Protein 6IX2 (pdb70)

Secondary structure (DSSP, 8-state):
-----TT-PPPTT-SSPPEE------HHHHHHHHHHHHH---PPP-TGGG-TT-TTSS-HHHHHHHHHHHHT--HHHHHHHHTTS-EEEEEETTEEEEEEEE--SSTTPEEEEEE--TT--GGGGHHHHHHHHHH--TTT--EEEEEEPPTTSTTS----SSS---HHHHHHHHHHHHHHTTGGG-EEEEE-THHHHHHHHHHHH-TTEEEEEES-----S-TTS----SHHHHS-HHHHHHHH-HHHHHHHHTS-HHHHHHHHHHHHHHH-SSPPPHHHHHHHHHHHHHTT-HHHH-GGGGGGSSPPSS-GGGSGGG-EEEEEEEEE-TBSSS---HHHHHTTEEEEEEEE-SS-BS-HHHH-HHHHHHHHHHHHHHH---/-TT-PPPTT-SSPPEE------HHHHHHHHHHHHH--PPPP-TGGG-TT-TTSS-HHHHHHHHHHHHT--HHHHHHHHHTS-EEEEEETTEEEEEEEE--SSTTPEEEEEE--SS--GGGGHHHHHHHHHH--TTT--EEEEEEPPTTSTTS----SSS---HHHHHHHHHHHHHHTT-TT-EEEEE-THHHHHHHHHHHH-TTEEEEEES--------HHHHHHHHHHHHHHHHS-HHHHHHHH-HHHHHHHHHT-HHHHHHHHHHHHHHH-SSPPPHHHHHHHHHHHHHTTHHHHH-GGGGGGSSPPSS-GGG-GGG-EEEEEEEEE-TBSSS---HHHHGGGEEEEEEEE-SS-BS-HHHH-HHHHHHHHHHHHHHH---

Structure (mmCIF, N/CA/C/O backbone):
data_6IX2
#
_entry.id   6IX2
#
_cell.length_a   57.365
_cell.length_b   51.922
_cell.length_c   133.488
_cell.angle_alpha   90.000
_cell.angle_beta   90.970
_cell.angle_gamma   90.000
#
_symmetry.space_group_name_H-M   'P 1 21 1'
#
loop_
_entity.id
_entity.type
_entity.pdbx_description
1 polymer 'Microsomal epoxide hyddrolase'
2 non-polymer GLYCEROL
3 water water
#
loop_
_atom_site.group_PDB
_atom_site.id
_atom_site.type_symbol
_atom_site.label_atom_id
_atom_site.label_alt_id
_atom_site.label_comp_id
_atom_site.label_asym_id
_atom_site.label_entity_id
_atom_site.label_seq_id
_atom_site.pdbx_PDB_ins_code
_atom_site.Cartn_x
_atom_site.Cartn_y
_atom_site.Cartn_z
_atom_site.occupancy
_atom_site.B_iso_or_equiv
_atom_site.auth_seq_id
_atom_site.auth_comp_id
_atom_site.auth_asym_id
_atom_site.auth_atom_id
_atom_site.pdbx_PDB_model_num
ATOM 1 N N . GLU A 1 35 ? 30.400 4.297 -11.544 1.00 34.38 -1 GLU A N 1
ATOM 2 C CA . GLU A 1 35 ? 30.508 3.330 -12.632 1.00 30.99 -1 GLU A CA 1
ATOM 3 C C . GLU A 1 35 ? 29.257 2.462 -12.700 1.00 31.44 -1 GLU A C 1
ATOM 4 O O . GLU A 1 35 ? 28.645 2.168 -11.675 1.00 29.15 -1 GLU A O 1
ATOM 10 N N . PHE A 1 36 ? 28.889 2.052 -13.910 1.00 25.84 0 PHE A N 1
ATOM 11 C CA . PHE A 1 36 ? 27.735 1.182 -14.084 1.00 21.21 0 PHE A CA 1
ATOM 12 C C . PHE A 1 36 ? 28.003 -0.186 -13.466 1.00 20.42 0 PHE A C 1
ATOM 13 O O . PHE A 1 36 ? 29.057 -0.792 -13.698 1.00 20.33 0 PHE A O 1
ATOM 21 N N . MET A 1 37 ? 27.044 -0.675 -12.675 1.00 17.49 1 MET A N 1
ATOM 22 C CA . MET A 1 37 ? 27.170 -1.959 -11.992 1.00 19.14 1 MET A CA 1
ATOM 23 C C . MET A 1 37 ? 25.824 -2.663 -12.077 1.00 19.65 1 MET A C 1
ATOM 24 O O . MET A 1 37 ? 24.876 -2.272 -11.393 1.00 22.99 1 MET A O 1
ATOM 29 N N . ALA A 1 38 ? 25.729 -3.691 -12.913 1.00 17.63 2 ALA A N 1
ATOM 30 C CA . ALA A 1 38 ? 24.524 -4.510 -12.925 1.00 18.52 2 ALA A CA 1
ATOM 31 C C . ALA A 1 38 ? 24.417 -5.260 -11.605 1.00 17.79 2 ALA A C 1
ATOM 32 O O . ALA A 1 38 ? 25.392 -5.853 -11.135 1.00 20.49 2 ALA A O 1
ATOM 34 N N . LEU A 1 39 ? 23.235 -5.208 -10.992 1.00 15.98 3 LEU A N 1
ATOM 35 C CA . LEU A 1 39 ? 22.969 -5.898 -9.739 1.00 16.14 3 LEU A CA 1
ATOM 36 C C . LEU A 1 39 ? 21.602 -6.550 -9.848 1.00 14.28 3 LEU A C 1
ATOM 37 O O . LEU A 1 39 ? 20.647 -5.915 -10.302 1.00 15.57 3 LEU A O 1
ATOM 42 N N . ALA A 1 40 ? 21.502 -7.802 -9.429 1.00 12.94 4 ALA A N 1
ATOM 43 C CA . ALA A 1 40 ? 20.203 -8.458 -9.416 1.00 13.32 4 ALA A CA 1
ATOM 44 C C . ALA A 1 40 ? 19.273 -7.748 -8.435 1.00 11.08 4 ALA A C 1
ATOM 45 O O . ALA A 1 40 ? 19.712 -7.194 -7.424 1.00 12.77 4 ALA A O 1
ATOM 47 N N . TYR A 1 41 ? 17.970 -7.784 -8.731 1.00 10.98 5 TYR A N 1
ATOM 48 C CA . TYR A 1 41 ? 16.915 -7.172 -7.914 1.00 10.69 5 TYR A CA 1
ATOM 49 C C . TYR A 1 41 ? 16.954 -5.650 -7.913 1.00 9.55 5 TYR A C 1
ATOM 50 O O . TYR A 1 41 ? 16.313 -5.022 -7.058 1.00 10.09 5 TYR A O 1
ATOM 59 N N . SER A 1 42 ? 17.680 -5.025 -8.838 1.00 12.31 6 SER A N 1
ATOM 60 C CA . SER A 1 42 ? 17.880 -3.583 -8.800 1.00 11.65 6 SER A CA 1
ATOM 61 C C . SER A 1 42 ? 17.103 -2.833 -9.868 1.00 11.52 6 SER A C 1
ATOM 62 O O . SER A 1 42 ? 17.263 -1.613 -9.977 1.00 14.45 6 SER A O 1
ATOM 65 N N . ASN A 1 43 ? 16.270 -3.511 -10.654 1.00 11.11 7 ASN A N 1
ATOM 66 C CA . ASN A 1 43 ? 15.543 -2.818 -11.715 1.00 11.37 7 ASN A CA 1
ATOM 67 C C . ASN A 1 43 ? 14.456 -1.946 -11.098 1.00 11.96 7 ASN A C 1
ATOM 68 O O . ASN A 1 43 ? 13.621 -2.431 -10.325 1.00 12.73 7 ASN A O 1
ATOM 73 N N . ILE A 1 44 ? 14.489 -0.660 -11.411 1.00 14.13 8 ILE A N 1
ATOM 74 C CA . ILE A 1 44 ? 13.533 0.287 -10.832 1.00 13.12 8 ILE A CA 1
ATOM 75 C C . ILE A 1 44 ? 12.140 -0.026 -11.361 1.00 14.31 8 ILE A C 1
ATOM 76 O O . ILE A 1 44 ? 11.970 -0.198 -12.583 1.00 14.67 8 ILE A O 1
ATOM 81 N N . PRO A 1 45 ? 11.125 -0.086 -10.503 1.00 11.24 9 PRO A N 1
ATOM 82 C CA . PRO A 1 45 ? 9.787 -0.475 -10.962 1.00 14.78 9 PRO A CA 1
ATOM 83 C C . PRO A 1 45 ? 9.276 0.447 -12.055 1.00 15.46 9 PRO A C 1
ATOM 84 O O . PRO A 1 45 ? 9.529 1.656 -12.049 1.00 16.10 9 PRO A O 1
ATOM 88 N N . LEU A 1 46 ? 8.576 -0.150 -13.018 1.00 18.00 10 LEU A N 1
ATOM 89 C CA . LEU A 1 46 ? 7.843 0.649 -13.984 1.00 23.63 10 LEU A CA 1
ATOM 90 C C . LEU A 1 46 ? 6.879 1.553 -13.236 1.00 20.59 10 LEU A C 1
ATOM 91 O O . LEU A 1 46 ? 6.205 1.133 -12.288 1.00 23.96 10 LEU A O 1
ATOM 96 N N . GLY A 1 47 ? 6.822 2.802 -13.653 1.00 21.13 11 GLY A N 1
ATOM 97 C CA . GLY A 1 47 ? 5.969 3.763 -13.004 1.00 19.33 11 GLY A CA 1
ATOM 98 C C . GLY A 1 47 ? 6.675 4.676 -12.030 1.00 17.07 11 GLY A C 1
ATOM 99 O O . GLY A 1 47 ? 6.076 5.666 -11.607 1.00 15.64 11 GLY A O 1
ATOM 100 N N . ALA A 1 48 ? 7.923 4.379 -11.662 1.00 13.39 12 ALA A N 1
ATOM 101 C CA . ALA A 1 48 ? 8.684 5.307 -10.831 1.00 11.49 12 ALA A CA 1
ATOM 102 C C . ALA A 1 48 ? 8.760 6.670 -11.498 1.00 12.37 12 ALA A C 1
ATOM 103 O O . ALA A 1 48 ? 9.033 6.776 -12.700 1.00 17.72 12 ALA A O 1
ATOM 105 N N . THR A 1 49 ? 8.526 7.712 -10.709 1.00 13.35 13 THR A N 1
ATOM 106 C CA . THR A 1 49 ? 8.568 9.083 -11.195 1.00 17.37 13 THR A CA 1
ATOM 107 C C . THR A 1 49 ? 9.951 9.706 -11.068 1.00 17.03 13 THR A C 1
ATOM 108 O O . THR A 1 49 ? 10.280 10.632 -11.820 1.00 19.00 13 THR A O 1
ATOM 112 N N . VAL A 1 50 ? 10.765 9.224 -10.135 1.00 12.37 14 VAL A N 1
ATOM 113 C CA . VAL A 1 50 ? 12.134 9.691 -9.963 1.00 12.52 14 VAL A CA 1
ATOM 114 C C . VAL A 1 50 ? 13.022 8.460 -9.929 1.00 11.23 14 VAL A C 1
ATOM 115 O O . VAL A 1 50 ? 12.730 7.504 -9.203 1.00 11.54 14 VAL A O 1
ATOM 119 N N . ILE A 1 51 ? 14.097 8.477 -10.704 1.00 11.36 15 ILE A N 1
ATOM 120 C CA . ILE A 1 51 ? 15.048 7.371 -10.737 1.00 10.47 15 ILE A CA 1
ATOM 121 C C . ILE A 1 51 ? 16.048 7.592 -9.607 1.00 11.83 15 ILE A C 1
ATOM 122 O O . ILE A 1 51 ? 16.709 8.643 -9.579 1.00 12.46 15 ILE A O 1
ATOM 127 N N . PRO A 1 52 ? 16.169 6.664 -8.660 1.00 12.22 16 PRO A N 1
ATOM 128 C CA . PRO A 1 52 ? 17.131 6.839 -7.568 1.00 11.61 16 PRO A CA 1
ATOM 129 C C . PRO A 1 52 ? 18.551 6.625 -8.061 1.00 12.67 16 PRO A C 1
ATOM 130 O O . PRO A 1 52 ? 18.796 5.964 -9.075 1.00 15.19 16 PRO A O 1
ATOM 134 N N . SER A 1 53 ? 19.505 7.224 -7.334 1.00 11.71 17 SER A N 1
ATOM 135 C CA . SER A 1 53 ? 20.913 7.046 -7.690 1.00 11.43 17 SER A CA 1
ATOM 136 C C . SER A 1 53 ? 21.449 5.778 -7.049 1.00 11.26 17 SER A C 1
ATOM 137 O O . SER A 1 53 ? 21.294 5.597 -5.839 1.00 11.15 17 SER A O 1
ATOM 140 N N . PRO A 1 54 ? 22.057 4.872 -7.811 1.00 10.64 18 PRO A N 1
ATOM 141 C CA . PRO A 1 54 ? 22.710 3.721 -7.183 1.00 10.48 18 PRO A CA 1
ATOM 142 C C . PRO A 1 54 ? 23.736 4.165 -6.152 1.00 11.37 18 PRO A C 1
ATOM 143 O O . PRO A 1 54 ? 24.394 5.204 -6.279 1.00 12.52 18 PRO A O 1
ATOM 147 N N . PHE A 1 55 ? 23.845 3.367 -5.106 1.00 10.46 19 PHE A N 1
ATOM 148 C CA . PHE A 1 55 ? 24.708 3.670 -3.983 1.00 9.39 19 PHE A CA 1
ATOM 149 C C . PHE A 1 55 ? 25.416 2.396 -3.558 1.00 9.16 19 PHE A C 1
ATOM 150 O O . PHE A 1 55 ? 24.816 1.321 -3.539 1.00 9.62 19 PHE A O 1
ATOM 158 N N . GLN A 1 56 ? 26.687 2.528 -3.191 1.00 11.69 20 GLN A N 1
ATOM 159 C CA . GLN A 1 56 ? 27.397 1.463 -2.502 1.00 11.49 20 GLN A CA 1
ATOM 160 C C . GLN A 1 56 ? 28.187 2.060 -1.347 1.00 10.26 20 GLN A C 1
ATOM 161 O O . GLN A 1 56 ? 28.622 3.214 -1.402 1.00 12.40 20 GLN A O 1
ATOM 167 N N . VAL A 1 57 ? 28.346 1.262 -0.296 1.00 9.33 21 VAL A N 1
ATOM 168 C CA . VAL A 1 57 ? 29.132 1.665 0.868 1.00 11.12 21 VAL A CA 1
ATOM 169 C C . VAL A 1 57 ? 30.615 1.516 0.543 1.00 11.97 21 VAL A C 1
ATOM 170 O O . VAL A 1 57 ? 31.080 0.423 0.208 1.00 13.55 21 VAL A O 1
ATOM 174 N N . HIS A 1 58 ? 31.385 2.601 0.705 1.00 13.15 22 HIS A N 1
ATOM 175 C CA . HIS A 1 58 ? 32.847 2.490 0.607 1.00 14.70 22 HIS A CA 1
ATOM 176 C C . HIS A 1 58 ? 33.467 3.380 1.680 1.00 15.41 22 HIS A C 1
ATOM 177 O O . HIS A 1 58 ? 33.841 4.529 1.434 1.00 17.71 22 HIS A O 1
ATOM 184 N N . ILE A 1 59 ? 33.560 2.836 2.893 1.00 11.91 23 ILE A N 1
ATOM 185 C CA . ILE A 1 59 ? 34.241 3.540 3.970 1.00 11.00 23 ILE A CA 1
ATOM 186 C C . ILE A 1 59 ? 35.715 3.655 3.611 1.00 11.83 23 ILE A C 1
ATOM 187 O O . ILE A 1 59 ? 36.329 2.696 3.127 1.00 12.58 23 ILE A O 1
ATOM 192 N N . SER A 1 60 ? 36.288 4.840 3.811 1.00 11.01 24 SER A N 1
ATOM 193 C CA . SER A 1 60 ? 37.665 5.053 3.385 1.00 10.30 24 SER A CA 1
ATOM 194 C C . SER A 1 60 ? 38.653 4.273 4.252 1.00 10.45 24 SER A C 1
ATOM 195 O O . SER A 1 60 ? 38.413 4.016 5.441 1.00 9.83 24 SER A O 1
ATOM 198 N N . ASP A 1 61 ? 39.790 3.916 3.637 1.00 11.10 25 ASP A N 1
ATOM 199 C CA . ASP A 1 61 ? 40.878 3.286 4.381 1.00 9.46 25 ASP A CA 1
ATOM 200 C C . ASP A 1 61 ? 41.259 4.113 5.599 1.00 9.94 25 ASP A C 1
ATOM 201 O O . ASP A 1 61 ? 41.516 3.559 6.669 1.00 10.57 25 ASP A O 1
ATOM 206 N N . GLU A 1 62 ? 41.307 5.444 5.464 1.00 9.27 26 GLU A N 1
ATOM 207 C CA . GLU A 1 62 ? 41.745 6.250 6.601 1.00 10.28 26 GLU A CA 1
ATOM 208 C C . GLU A 1 62 ? 40.783 6.143 7.777 1.00 9.75 26 GLU A C 1
ATOM 209 O O . GLU A 1 62 ? 41.216 6.177 8.932 1.00 10.70 26 GLU A O 1
ATOM 215 N N . GLN A 1 63 ? 39.483 5.984 7.508 1.00 9.13 27 GLN A N 1
ATOM 216 C CA . GLN A 1 63 ? 38.529 5.846 8.603 1.00 9.30 27 GLN A CA 1
ATOM 217 C C . GLN A 1 63 ? 38.719 4.528 9.330 1.00 8.79 27 GLN A C 1
ATOM 218 O O . GLN A 1 63 ? 38.587 4.465 10.557 1.00 9.76 27 GLN A O 1
ATOM 224 N N . ILE A 1 64 ? 38.998 3.462 8.582 1.00 9.71 28 ILE A N 1
ATOM 225 C CA . ILE A 1 64 ? 39.204 2.151 9.189 1.00 10.30 28 ILE A CA 1
ATOM 226 C C . ILE A 1 64 ? 40.465 2.150 10.040 1.00 10.85 28 ILE A C 1
ATOM 227 O O . ILE A 1 64 ? 40.473 1.635 11.165 1.00 11.90 28 ILE A O 1
ATOM 232 N N . GLU A 1 65 ? 41.555 2.717 9.509 1.00 9.61 29 GLU A N 1
ATOM 233 C CA . GLU A 1 65 ? 42.789 2.840 10.283 1.00 11.50 29 GLU A CA 1
ATOM 234 C C . GLU A 1 65 ? 42.543 3.621 11.559 1.00 11.80 29 GLU A C 1
ATOM 235 O O . GLU A 1 65 ? 43.033 3.262 12.635 1.00 11.20 29 GLU A O 1
ATOM 241 N N . GLU A 1 66 ? 41.828 4.740 11.440 1.00 9.24 30 GLU A N 1
ATOM 242 C CA . GLU A 1 66 ? 41.579 5.591 12.590 1.00 10.03 30 GLU A CA 1
ATOM 243 C C . GLU A 1 66 ? 40.760 4.869 13.652 1.00 10.25 30 GLU A C 1
ATOM 244 O O . GLU A 1 66 ? 41.064 4.960 14.842 1.00 10.02 30 GLU A O 1
ATOM 250 N N . LEU A 1 67 ? 39.723 4.144 13.240 1.00 9.55 31 LEU A N 1
ATOM 251 C CA . LEU A 1 67 ? 38.908 3.434 14.220 1.00 9.92 31 LEU A CA 1
ATOM 252 C C . LEU A 1 67 ? 39.754 2.489 15.067 1.00 10.55 31 LEU A C 1
ATOM 253 O O . LEU A 1 67 ? 39.599 2.444 16.289 1.00 10.39 31 LEU A O 1
ATOM 258 N N . GLN A 1 68 ? 40.674 1.747 14.438 1.00 10.39 32 GLN A N 1
ATOM 259 C CA . GLN A 1 68 ? 41.519 0.830 15.192 1.00 10.71 32 GLN A CA 1
ATOM 260 C C . GLN A 1 68 ? 42.332 1.570 16.245 1.00 10.03 32 GLN A C 1
ATOM 261 O O . GLN A 1 68 ? 42.426 1.125 17.395 1.00 10.43 32 GLN A O 1
ATOM 267 N N . LEU A 1 69 ? 42.918 2.710 15.870 1.00 9.21 33 LEU A N 1
ATOM 268 C CA . LEU A 1 69 ? 43.705 3.510 16.798 1.00 9.58 33 LEU A CA 1
ATOM 269 C C . LEU A 1 69 ? 42.845 4.016 17.948 1.00 9.88 33 LEU A C 1
ATOM 270 O O . LEU A 1 69 ? 43.229 3.910 19.119 1.00 9.33 33 LEU A O 1
ATOM 275 N N . LEU A 1 70 ? 41.672 4.573 17.632 1.00 9.87 34 LEU A N 1
ATOM 276 C CA . LEU A 1 70 ? 40.843 5.181 18.666 1.00 8.65 34 LEU A CA 1
ATOM 277 C C . LEU A 1 70 ? 40.302 4.144 19.632 1.00 9.99 34 LEU A C 1
ATOM 278 O O . LEU A 1 70 ? 40.143 4.426 20.828 1.00 10.46 34 LEU A O 1
ATOM 283 N N . VAL A 1 71 ? 40.004 2.947 19.137 1.00 9.00 35 VAL A N 1
ATOM 284 C CA . VAL A 1 71 ? 39.595 1.871 20.036 1.00 10.90 35 VAL A CA 1
ATOM 285 C C . VAL A 1 71 ? 40.741 1.506 20.968 1.00 11.76 35 VAL A C 1
ATOM 286 O O . VAL A 1 71 ? 40.574 1.430 22.189 1.00 12.47 35 VAL A O 1
ATOM 290 N N . LYS A 1 72 ? 41.933 1.307 20.400 1.00 10.05 36 LYS A N 1
ATOM 291 C CA . LYS A 1 72 ? 43.083 0.905 21.200 1.00 10.87 36 LYS A CA 1
ATOM 292 C C . LYS A 1 72 ? 43.345 1.881 22.328 1.00 10.30 36 LYS A C 1
ATOM 293 O O . LYS A 1 72 ? 43.614 1.467 23.463 1.00 12.49 36 LYS A O 1
ATOM 299 N N . LEU A 1 73 ? 43.277 3.179 22.042 1.00 10.13 37 LEU A N 1
ATOM 300 C CA . LEU A 1 73 ? 43.735 4.154 23.017 1.00 12.98 37 LEU A CA 1
ATOM 301 C C . LEU A 1 73 ? 42.646 4.620 23.972 1.00 12.87 37 LEU A C 1
ATOM 302 O O . LEU A 1 73 ? 42.954 5.353 24.918 1.00 13.98 37 LEU A O 1
ATOM 307 N N A SER A 1 74 ? 41.399 4.217 23.746 0.43 11.33 38 SER A N 1
ATOM 308 N N B SER A 1 74 ? 41.395 4.199 23.760 0.57 11.30 38 SER A N 1
ATOM 309 C CA A SER A 1 74 ? 40.322 4.555 24.665 0.43 12.55 38 SER A CA 1
ATOM 310 C CA B SER A 1 74 ? 40.296 4.564 24.651 0.57 12.54 38 SER A CA 1
ATOM 311 C C A SER A 1 74 ? 40.692 4.124 26.076 0.43 12.59 38 SER A C 1
ATOM 312 C C B SER A 1 74 ? 40.575 4.070 26.066 0.57 12.56 38 SER A C 1
ATOM 313 O O A SER A 1 74 ? 41.378 3.119 26.281 0.43 13.59 38 SER A O 1
ATOM 314 O O B SER A 1 74 ? 41.066 2.955 26.267 0.57 14.20 38 SER A O 1
ATOM 319 N N . LYS A 1 75 ? 40.254 4.902 27.052 1.00 11.31 39 LYS A N 1
ATOM 320 C CA . LYS A 1 75 ? 40.461 4.541 28.445 1.00 11.18 39 LYS A CA 1
ATOM 321 C C . LYS A 1 75 ? 39.264 3.759 28.964 1.00 12.62 39 LYS A C 1
ATOM 322 O O . LYS A 1 75 ? 38.124 3.971 28.543 1.00 15.37 39 LYS A O 1
ATOM 328 N N . LEU A 1 76 ? 39.530 2.832 29.869 1.00 12.12 40 LEU A N 1
ATOM 329 C CA . LEU A 1 76 ? 38.467 2.061 30.489 1.00 11.89 40 LEU A CA 1
ATOM 330 C C . LEU A 1 76 ? 38.286 2.496 31.935 1.00 12.06 40 LEU A C 1
ATOM 331 O O . LEU A 1 76 ? 39.259 2.839 32.615 1.00 13.51 40 LEU A O 1
ATOM 336 N N . ALA A 1 77 ? 37.034 2.492 32.385 1.00 12.56 41 ALA A N 1
ATOM 337 C CA . ALA A 1 77 ? 36.724 2.798 33.768 1.00 13.61 41 ALA A CA 1
ATOM 338 C C . ALA A 1 77 ? 37.404 1.791 34.691 1.00 13.39 41 ALA A C 1
ATOM 339 O O . ALA A 1 77 ? 37.593 0.630 34.324 1.00 13.81 41 ALA A O 1
ATOM 341 N N . PRO A 1 78 ? 37.745 2.203 35.904 1.00 12.21 42 PRO A N 1
ATOM 342 C CA . PRO A 1 78 ? 38.328 1.281 36.868 1.00 14.47 42 PRO A CA 1
ATOM 343 C C . PRO A 1 78 ? 37.250 0.384 37.442 1.00 11.91 42 PRO A C 1
ATOM 344 O O . PRO A 1 78 ? 36.054 0.621 37.209 1.00 12.47 42 PRO A O 1
ATOM 348 N N . PRO A 1 79 ? 37.624 -0.656 38.186 1.00 12.42 43 PRO A N 1
ATOM 349 C CA . PRO A 1 79 ? 36.614 -1.476 38.870 1.00 13.23 43 PRO A CA 1
ATOM 350 C C . PRO A 1 79 ? 35.705 -0.620 39.742 1.00 11.80 43 PRO A C 1
ATOM 351 O O . PRO A 1 79 ? 36.166 0.273 40.458 1.00 12.84 43 PRO A O 1
ATOM 355 N N . THR A 1 80 ? 34.400 -0.886 39.649 1.00 12.81 44 THR A N 1
ATOM 356 C CA . THR A 1 80 ? 33.407 -0.358 40.575 1.00 12.09 44 THR A CA 1
ATOM 357 C C . THR A 1 80 ? 32.440 -1.473 40.928 1.00 12.39 44 THR A C 1
ATOM 358 O O . THR A 1 80 ? 32.298 -2.457 40.202 1.00 13.52 44 THR A O 1
ATOM 362 N N . TYR A 1 81 ? 31.769 -1.311 42.069 1.00 11.85 45 TYR A N 1
ATOM 363 C CA . TYR A 1 81 ? 30.711 -2.246 42.436 1.00 12.73 45 TYR A CA 1
ATOM 364 C C . TYR A 1 81 ? 29.714 -2.417 41.297 1.00 12.26 45 TYR A C 1
ATOM 365 O O . TYR A 1 81 ? 29.327 -3.541 40.954 1.00 12.83 45 TYR A O 1
ATOM 374 N N . GLU A 1 82 ? 29.312 -1.312 40.667 1.00 10.80 46 GLU A N 1
ATOM 375 C CA . GLU A 1 82 ? 28.313 -1.407 39.611 1.00 13.02 46 GLU A CA 1
ATOM 376 C C . GLU A 1 82 ? 28.861 -2.129 38.386 1.00 11.30 46 GLU A C 1
ATOM 377 O O . GLU A 1 82 ? 28.154 -2.937 37.774 1.00 13.85 46 GLU A O 1
ATOM 383 N N . GLY A 1 83 ? 30.120 -1.864 38.027 1.00 12.55 47 GLY A N 1
ATOM 384 C CA . GLY A 1 83 ? 30.736 -2.500 36.872 1.00 11.35 47 GLY A CA 1
ATOM 385 C C . GLY A 1 83 ? 31.030 -3.975 37.046 1.00 14.28 47 GLY A C 1
ATOM 386 O O . GLY A 1 83 ? 31.341 -4.643 36.054 1.00 13.74 47 GLY A O 1
ATOM 387 N N . LEU A 1 84 ? 30.917 -4.499 38.269 1.00 13.84 48 LEU A N 1
ATOM 388 C CA . LEU A 1 84 ? 31.191 -5.900 38.567 1.00 15.11 48 LEU A CA 1
ATOM 389 C C . LEU A 1 84 ? 29.927 -6.745 38.669 1.00 14.84 48 LEU A C 1
ATOM 390 O O . LEU A 1 84 ? 30.020 -7.945 38.948 1.00 19.92 48 LEU A O 1
ATOM 395 N N . GLN A 1 85 ? 28.753 -6.166 38.428 1.00 16.02 49 GLN A N 1
ATOM 396 C CA . GLN A 1 85 ? 27.490 -6.897 38.523 1.00 14.22 49 GLN A CA 1
ATOM 397 C C . GLN A 1 85 ? 27.268 -7.705 37.249 1.00 19.23 49 GLN A C 1
ATOM 398 O O . GLN A 1 85 ? 26.815 -7.175 36.228 1.00 17.18 49 GLN A O 1
ATOM 404 N N . GLN A 1 86 ? 27.545 -9.010 37.318 1.00 16.73 50 GLN A N 1
ATOM 405 C CA . GLN A 1 86 ? 27.469 -9.850 36.127 1.00 19.58 50 GLN A CA 1
ATOM 406 C C . GLN A 1 86 ? 26.069 -9.919 35.528 1.00 15.41 50 GLN A C 1
ATOM 407 O O . GLN A 1 86 ? 25.943 -10.189 34.327 1.00 21.37 50 GLN A O 1
ATOM 413 N N . ASP A 1 87 ? 25.018 -9.669 36.315 1.00 16.94 51 ASP A N 1
ATOM 414 C CA . ASP A 1 87 ? 23.654 -9.692 35.796 1.00 14.50 51 ASP A CA 1
ATOM 415 C C . ASP A 1 87 ? 23.240 -8.392 35.103 1.00 13.78 51 ASP A C 1
ATOM 416 O O . ASP A 1 87 ? 22.077 -8.264 34.704 1.00 16.87 51 ASP A O 1
ATOM 421 N N . ARG A 1 88 ? 24.163 -7.440 34.976 1.00 14.31 52 ARG A N 1
ATOM 422 C CA . ARG A 1 88 ? 23.922 -6.188 34.250 1.00 13.58 52 ARG A CA 1
ATOM 423 C C . ARG A 1 88 ? 22.822 -5.337 34.881 1.00 11.62 52 ARG A C 1
ATOM 424 O O . ARG A 1 88 ? 22.194 -4.519 34.204 1.00 13.54 52 ARG A O 1
ATOM 432 N N . ARG A 1 89 ? 22.608 -5.491 36.191 1.00 13.55 53 ARG A N 1
ATOM 433 C CA . ARG A 1 89 ? 21.558 -4.734 36.863 1.00 12.98 53 ARG A CA 1
ATOM 434 C C . ARG A 1 89 ? 21.776 -3.226 36.754 1.00 11.81 53 ARG A C 1
ATOM 435 O O . ARG A 1 89 ? 20.809 -2.462 36.792 1.00 14.03 53 ARG A O 1
ATOM 443 N N . TYR A 1 90 ? 23.027 -2.787 36.607 1.00 11.77 54 TYR A N 1
ATOM 444 C CA . TYR A 1 90 ? 23.355 -1.370 36.495 1.00 12.07 54 TYR A CA 1
ATOM 445 C C . TYR A 1 90 ? 23.912 -1.011 35.124 1.00 13.45 54 TYR A C 1
ATOM 446 O O . TYR A 1 90 ? 24.565 0.028 34.976 1.00 12.77 54 TYR A O 1
ATOM 455 N N . GLY A 1 91 ? 23.681 -1.849 34.124 1.00 11.27 55 GLY A N 1
ATOM 456 C CA . GLY A 1 91 ? 24.198 -1.642 32.789 1.00 12.70 55 GLY A CA 1
ATOM 457 C C . GLY A 1 91 ? 25.296 -2.626 32.433 1.00 15.07 55 GLY A C 1
ATOM 458 O O . GLY A 1 91 ? 25.479 -3.666 33.075 1.00 14.96 55 GLY A O 1
ATOM 459 N N . ILE A 1 92 ? 26.050 -2.278 31.383 1.00 11.30 56 ILE A N 1
ATOM 460 C CA . ILE A 1 92 ? 27.098 -3.171 30.896 1.00 11.82 56 ILE A CA 1
ATOM 461 C C . ILE A 1 92 ? 28.147 -3.389 31.978 1.00 13.72 56 ILE A C 1
ATOM 462 O O . ILE A 1 92 ? 28.362 -2.540 32.852 1.00 13.99 56 ILE A O 1
ATOM 467 N N . THR A 1 93 ? 28.821 -4.529 31.911 1.00 12.86 57 THR A N 1
ATOM 468 C CA . THR A 1 93 ? 29.874 -4.829 32.868 1.00 12.08 57 THR A CA 1
ATOM 469 C C . THR A 1 93 ? 31.230 -4.396 32.330 1.00 12.46 57 THR A C 1
ATOM 470 O O . THR A 1 93 ? 31.449 -4.329 31.116 1.00 11.26 57 THR A O 1
ATOM 474 N N . ASN A 1 94 ? 32.144 -4.089 33.253 1.00 11.97 58 ASN A N 1
ATOM 475 C CA . ASN A 1 94 ? 33.515 -3.798 32.847 1.00 11.01 58 ASN A CA 1
ATOM 476 C C . ASN A 1 94 ? 34.106 -4.952 32.049 1.00 10.95 58 ASN A C 1
ATOM 477 O O . ASN A 1 94 ? 34.817 -4.726 31.068 1.00 13.34 58 ASN A O 1
ATOM 482 N N . GLU A 1 95 ? 33.820 -6.195 32.459 1.00 11.25 59 GLU A N 1
ATOM 483 C CA . GLU A 1 95 ? 34.398 -7.353 31.775 1.00 13.73 59 GLU A CA 1
ATOM 484 C C . GLU A 1 95 ? 33.900 -7.448 30.337 1.00 12.87 59 GLU A C 1
ATOM 485 O O . GLU A 1 95 ? 34.681 -7.737 29.422 1.00 13.79 59 GLU A O 1
ATOM 491 N N . TRP A 1 96 ? 32.596 -7.224 30.125 1.00 11.00 60 TRP A N 1
ATOM 492 C CA . TRP A 1 96 ? 32.045 -7.242 28.775 1.00 12.77 60 TRP A CA 1
ATOM 493 C C . TRP A 1 96 ? 32.716 -6.189 27.909 1.00 12.37 60 TRP A C 1
ATOM 494 O O . TRP A 1 96 ? 33.075 -6.455 26.756 1.00 12.87 60 TRP A O 1
ATOM 505 N N . LEU A 1 97 ? 32.905 -4.986 28.451 1.00 11.59 61 LEU A N 1
ATOM 506 C CA . LEU A 1 97 ? 33.430 -3.902 27.631 1.00 10.13 61 LEU A CA 1
ATOM 507 C C . LEU A 1 97 ? 34.898 -4.125 27.299 1.00 11.73 61 LEU A C 1
ATOM 508 O O . LEU A 1 97 ? 35.323 -3.867 26.167 1.00 11.91 61 LEU A O 1
ATOM 513 N N . ALA A 1 98 ? 35.684 -4.618 28.262 1.00 12.79 62 ALA A N 1
ATOM 514 C CA . ALA A 1 98 ? 37.090 -4.897 27.984 1.00 12.93 62 ALA A CA 1
ATOM 515 C C . ALA A 1 98 ? 37.236 -5.958 26.904 1.00 12.87 62 ALA A C 1
ATOM 516 O O . ALA A 1 98 ? 38.093 -5.840 26.016 1.00 13.49 62 ALA A O 1
ATOM 518 N N . ASN A 1 99 ? 36.417 -7.011 26.971 1.00 13.72 63 ASN A N 1
ATOM 519 C CA . ASN A 1 99 ? 36.473 -8.045 25.946 1.00 15.11 63 ASN A CA 1
ATOM 520 C C . ASN A 1 99 ? 36.009 -7.507 24.602 1.00 15.19 63 ASN A C 1
ATOM 521 O O . ASN A 1 99 ? 36.593 -7.832 23.561 1.00 15.30 63 ASN A O 1
ATOM 526 N N . ALA A 1 100 ? 34.960 -6.682 24.604 1.00 13.07 64 ALA A N 1
ATOM 527 C CA . ALA A 1 100 ? 34.481 -6.095 23.358 1.00 13.08 64 ALA A CA 1
ATOM 528 C C . ALA A 1 100 ? 35.534 -5.196 22.733 1.00 14.51 64 ALA A C 1
ATOM 529 O O . ALA A 1 100 ? 35.748 -5.235 21.515 1.00 12.52 64 ALA A O 1
ATOM 531 N N . LYS A 1 101 ? 36.200 -4.374 23.551 1.00 12.89 65 LYS A N 1
ATOM 532 C CA . LYS A 1 101 ? 37.287 -3.542 23.047 1.00 11.67 65 LYS A CA 1
ATOM 533 C C . LYS A 1 101 ? 38.373 -4.398 22.415 1.00 14.48 65 LYS A C 1
ATOM 534 O O . LYS A 1 101 ? 38.843 -4.100 21.313 1.00 13.55 65 LYS A O 1
ATOM 540 N N . GLU A 1 102 ? 38.755 -5.491 23.080 1.00 13.43 66 GLU A N 1
ATOM 541 C CA . GLU A 1 102 ? 39.780 -6.373 22.528 1.00 16.86 66 GLU A CA 1
ATOM 542 C C . GLU A 1 102 ? 39.339 -6.967 21.197 1.00 13.70 66 GLU A C 1
ATOM 543 O O . GLU A 1 102 ? 40.110 -6.993 20.227 1.00 16.62 66 GLU A O 1
ATOM 549 N N . ALA A 1 103 ? 38.099 -7.456 21.134 1.00 12.60 67 ALA A N 1
ATOM 550 C CA . ALA A 1 103 ? 37.597 -8.046 19.897 1.00 14.32 67 ALA A CA 1
ATOM 551 C C . ALA A 1 103 ? 37.497 -7.015 18.789 1.00 16.48 67 ALA A C 1
ATOM 552 O O . ALA A 1 103 ? 37.721 -7.337 17.617 1.00 15.43 67 ALA A O 1
ATOM 554 N N . TRP A 1 104 ? 37.162 -5.770 19.136 1.00 14.14 68 TRP A N 1
ATOM 555 C CA . TRP A 1 104 ? 37.019 -4.744 18.111 1.00 14.88 68 TRP A CA 1
ATOM 556 C C . TRP A 1 104 ? 38.336 -4.493 17.405 1.00 20.79 68 TRP A C 1
ATOM 557 O O . TRP A 1 104 ? 38.344 -4.144 16.217 1.00 20.71 68 TRP A O 1
ATOM 568 N N A LYS A 1 105 ? 39.455 -4.662 18.119 0.59 19.72 69 LYS A N 1
ATOM 569 N N B LYS A 1 105 ? 39.454 -4.651 18.124 0.41 19.74 69 LYS A N 1
ATOM 570 C CA A LYS A 1 105 ? 40.770 -4.454 17.525 0.59 25.13 69 LYS A CA 1
ATOM 571 C CA B LYS A 1 105 ? 40.778 -4.473 17.534 0.41 25.07 69 LYS A CA 1
ATOM 572 C C A LYS A 1 105 ? 40.978 -5.331 16.298 0.59 22.08 69 LYS A C 1
ATOM 573 C C B LYS A 1 105 ? 40.937 -5.312 16.275 0.41 22.14 69 LYS A C 1
ATOM 574 O O A LYS A 1 105 ? 41.664 -4.921 15.354 0.59 32.42 69 LYS A O 1
ATOM 575 O O B LYS A 1 105 ? 41.543 -4.868 15.293 0.41 32.22 69 LYS A O 1
ATOM 586 N N . SER A 1 106 ? 40.394 -6.530 16.284 1.00 23.94 70 SER A N 1
ATOM 587 C CA . SER A 1 106 ? 40.528 -7.460 15.169 1.00 31.27 70 SER A CA 1
ATOM 588 C C . SER A 1 106 ? 39.240 -7.603 14.362 1.00 30.08 70 SER A C 1
ATOM 589 O O . SER A 1 106 ? 39.093 -8.557 13.591 1.00 29.40 70 SER A O 1
ATOM 592 N N . PHE A 1 107 ? 38.299 -6.680 14.528 1.00 22.15 71 PHE A N 1
ATOM 593 C CA . PHE A 1 107 ? 37.104 -6.676 13.702 1.00 21.94 71 PHE A CA 1
ATOM 594 C C . PHE A 1 107 ? 37.449 -6.099 12.334 1.00 16.98 71 PHE A C 1
ATOM 595 O O . PHE A 1 107 ? 38.058 -5.030 12.240 1.00 20.62 71 PHE A O 1
ATOM 603 N N . ASP A 1 108 ? 37.064 -6.811 11.275 1.00 15.73 72 ASP A N 1
ATOM 604 C CA . ASP A 1 108 ? 37.333 -6.386 9.900 1.00 16.51 72 ASP A CA 1
ATOM 605 C C . ASP A 1 108 ? 36.036 -5.893 9.271 1.00 15.11 72 ASP A C 1
ATOM 606 O O . ASP A 1 108 ? 35.103 -6.676 9.050 1.00 16.33 72 ASP A O 1
ATOM 611 N N . TRP A 1 109 ? 36.000 -4.596 8.958 1.00 12.05 73 TRP A N 1
ATOM 612 C CA . TRP A 1 109 ? 34.810 -3.993 8.365 1.00 12.54 73 TRP A CA 1
ATOM 613 C C . TRP A 1 109 ? 34.593 -4.439 6.925 1.00 13.21 73 TRP A C 1
ATOM 614 O O . TRP A 1 109 ? 33.443 -4.551 6.487 1.00 11.48 73 TRP A O 1
ATOM 625 N N . ARG A 1 110 ? 35.671 -4.659 6.174 1.00 14.51 74 ARG A N 1
ATOM 626 C CA . ARG A 1 110 ? 35.554 -4.884 4.732 1.00 13.83 74 ARG A CA 1
ATOM 627 C C . ARG A 1 110 ? 34.655 -6.054 4.363 1.00 15.32 74 ARG A C 1
ATOM 628 O O . ARG A 1 110 ? 33.817 -5.889 3.457 1.00 14.64 74 ARG A O 1
ATOM 636 N N . PRO A 1 111 ? 34.761 -7.240 4.979 1.00 16.26 75 PRO A N 1
ATOM 637 C CA . PRO A 1 111 ? 33.823 -8.311 4.598 1.00 15.92 75 PRO A CA 1
ATOM 638 C C . PRO A 1 111 ? 32.373 -7.975 4.897 1.00 14.32 75 PRO A C 1
ATOM 639 O O . PRO A 1 111 ? 31.486 -8.322 4.107 1.00 15.60 75 PRO A O 1
ATOM 643 N N . ALA A 1 112 ? 32.097 -7.303 6.015 1.00 13.81 76 ALA A N 1
ATOM 644 C CA . ALA A 1 112 ? 30.729 -6.874 6.284 1.00 13.15 76 ALA A CA 1
ATOM 645 C C . ALA A 1 112 ? 30.250 -5.890 5.227 1.00 11.93 76 ALA A C 1
ATOM 646 O O . ALA A 1 112 ? 29.101 -5.957 4.768 1.00 12.98 76 ALA A O 1
ATOM 648 N N . GLU A 1 113 ? 31.115 -4.953 4.844 1.00 11.39 77 GLU A N 1
ATOM 649 C CA . GLU A 1 113 ? 30.750 -3.984 3.822 1.00 10.97 77 GLU A CA 1
ATOM 650 C C . GLU A 1 113 ? 30.446 -4.673 2.498 1.00 10.44 77 GLU A C 1
ATOM 651 O O . GLU A 1 113 ? 29.503 -4.295 1.794 1.00 10.63 77 GLU A O 1
ATOM 657 N N A SER A 1 114 ? 31.232 -5.695 2.145 0.35 11.77 78 SER A N 1
ATOM 658 N N B SER A 1 114 ? 31.228 -5.696 2.146 0.65 11.73 78 SER A N 1
ATOM 659 C CA A SER A 1 114 ? 30.977 -6.429 0.909 0.35 12.09 78 SER A CA 1
ATOM 660 C CA B SER A 1 114 ? 30.969 -6.424 0.909 0.65 12.03 78 SER A CA 1
ATOM 661 C C A SER A 1 114 ? 29.619 -7.115 0.948 0.35 12.00 78 SER A C 1
ATOM 662 C C B SER A 1 114 ? 29.614 -7.110 0.950 0.65 11.95 78 SER A C 1
ATOM 663 O O A SER A 1 114 ? 28.899 -7.143 -0.057 0.35 13.02 78 SER A O 1
ATOM 664 O O B SER A 1 114 ? 28.889 -7.133 -0.053 0.65 13.03 78 SER A O 1
ATOM 669 N N . ARG A 1 115 ? 29.256 -7.680 2.101 1.00 12.40 79 ARG A N 1
ATOM 670 C CA . ARG A 1 115 ? 27.943 -8.298 2.234 1.00 14.03 79 ARG A CA 1
ATOM 671 C C . ARG A 1 115 ? 26.837 -7.260 2.105 1.00 13.76 79 ARG A C 1
ATOM 672 O O . ARG A 1 115 ? 25.843 -7.490 1.409 1.00 13.30 79 ARG A O 1
ATOM 680 N N . ILE A 1 116 ? 27.001 -6.099 2.745 1.00 12.04 80 ILE A N 1
ATOM 681 C CA . ILE A 1 116 ? 26.016 -5.031 2.588 1.00 9.80 80 ILE A CA 1
ATOM 682 C C . ILE A 1 116 ? 25.864 -4.667 1.120 1.00 11.28 80 ILE A C 1
ATOM 683 O O . ILE A 1 116 ? 24.747 -4.505 0.607 1.00 10.85 80 ILE A O 1
ATOM 688 N N . ASN A 1 117 ? 26.991 -4.532 0.417 1.00 9.67 81 ASN A N 1
ATOM 689 C CA . ASN A 1 117 ? 26.948 -4.102 -0.972 1.00 9.22 81 ASN A CA 1
ATOM 690 C C . ASN A 1 117 ? 26.440 -5.176 -1.921 1.00 9.61 81 ASN A C 1
ATOM 691 O O . ASN A 1 117 ? 26.261 -4.877 -3.105 1.00 12.24 81 ASN A O 1
ATOM 696 N N . SER A 1 118 ? 26.198 -6.402 -1.436 1.00 10.15 82 SER A N 1
ATOM 697 C CA . SER A 1 118 ? 25.557 -7.407 -2.280 1.00 10.89 82 SER A CA 1
ATOM 698 C C . SER A 1 118 ? 24.071 -7.132 -2.488 1.00 10.05 82 SER A C 1
ATOM 699 O O . SER A 1 118 ? 23.470 -7.734 -3.386 1.00 12.76 82 SER A O 1
ATOM 702 N N . PHE A 1 119 ? 23.463 -6.257 -1.667 1.00 10.45 83 PHE A N 1
ATOM 703 C CA . PHE A 1 119 ? 22.064 -5.868 -1.825 1.00 10.13 83 PHE A CA 1
ATOM 704 C C . PHE A 1 119 ? 21.979 -4.539 -2.561 1.00 11.61 83 PHE A C 1
ATOM 705 O O . PHE A 1 119 ? 22.787 -3.644 -2.306 1.00 11.41 83 PHE A O 1
ATOM 713 N N . PRO A 1 120 ? 21.015 -4.368 -3.464 1.00 9.77 84 PRO A N 1
ATOM 714 C CA . PRO A 1 120 ? 20.836 -3.066 -4.128 1.00 7.14 84 PRO A CA 1
ATOM 715 C C . PRO A 1 120 ? 20.608 -1.957 -3.115 1.00 9.96 84 PRO A C 1
ATOM 716 O O . PRO A 1 120 ? 19.820 -2.096 -2.173 1.00 9.06 84 PRO A O 1
ATOM 720 N N . GLN A 1 121 ? 21.323 -0.857 -3.302 1.00 8.42 85 GLN A N 1
ATOM 721 C CA . GLN A 1 121 ? 21.164 0.321 -2.470 1.00 8.34 85 GLN A CA 1
ATOM 722 C C . GLN A 1 121 ? 21.080 1.542 -3.366 1.00 9.30 85 GLN A C 1
ATOM 723 O O . GLN A 1 121 ? 21.615 1.559 -4.478 1.00 9.33 85 GLN A O 1
ATOM 729 N N . PHE A 1 122 ? 20.407 2.569 -2.854 1.00 7.89 86 PHE A N 1
ATOM 730 C CA . PHE A 1 122 ? 20.140 3.771 -3.626 1.00 7.90 86 PHE A CA 1
ATOM 731 C C . PHE A 1 122 ? 20.041 4.959 -2.689 1.00 9.04 86 PHE A C 1
ATOM 732 O O . PHE A 1 122 ? 19.896 4.809 -1.472 1.00 9.04 86 PHE A O 1
ATOM 740 N N . THR A 1 123 ? 20.101 6.154 -3.278 1.00 8.49 87 THR A N 1
ATOM 741 C CA . THR A 1 123 ? 19.682 7.352 -2.565 1.00 8.72 87 THR A CA 1
ATOM 742 C C . THR A 1 123 ? 18.710 8.145 -3.418 1.00 8.95 87 THR A C 1
ATOM 743 O O . THR A 1 123 ? 18.755 8.106 -4.649 1.00 9.52 87 THR A O 1
ATOM 747 N N . TYR A 1 124 ? 17.817 8.854 -2.736 1.00 9.70 88 TYR A N 1
ATOM 748 C CA . TYR A 1 124 ? 17.045 9.934 -3.320 1.00 8.02 88 TYR A CA 1
ATOM 749 C C . TYR A 1 124 ? 17.390 11.226 -2.594 1.00 9.08 88 TYR A C 1
ATOM 750 O O . TYR A 1 124 ? 17.770 11.221 -1.427 1.00 10.88 88 TYR A O 1
ATOM 759 N N . ASP A 1 125 ? 17.180 12.355 -3.273 1.00 9.67 89 ASP A N 1
ATOM 760 C CA . ASP A 1 125 ? 17.217 13.666 -2.637 1.00 9.78 89 ASP A CA 1
ATOM 761 C C . ASP A 1 125 ? 15.766 14.083 -2.414 1.00 9.23 89 ASP A C 1
ATOM 762 O O . ASP A 1 125 ? 15.020 14.295 -3.376 1.00 11.71 89 ASP A O 1
ATOM 767 N N . ILE A 1 126 ? 15.371 14.203 -1.149 1.00 9.76 90 ILE A N 1
ATOM 768 C CA . ILE A 1 126 ? 13.996 14.523 -0.767 1.00 9.39 90 ILE A CA 1
ATOM 769 C C . ILE A 1 126 ? 14.051 15.645 0.254 1.00 10.80 90 ILE A C 1
ATOM 770 O O . ILE A 1 126 ? 14.676 15.489 1.307 1.00 9.49 90 ILE A O 1
ATOM 775 N N . GLU A 1 127 ? 13.429 16.787 -0.071 1.00 10.44 91 GLU A N 1
ATOM 776 C CA . GLU A 1 127 ? 13.374 17.930 0.847 1.00 10.90 91 GLU A CA 1
ATOM 777 C C . GLU A 1 127 ? 14.762 18.350 1.328 1.00 12.41 91 GLU A C 1
ATOM 778 O O . GLU A 1 127 ? 14.943 18.757 2.474 1.00 14.76 91 GLU A O 1
ATOM 784 N N . GLY A 1 128 ? 15.753 18.232 0.450 1.00 11.84 92 GLY A N 1
ATOM 785 C CA . GLY A 1 128 ? 17.103 18.608 0.825 1.00 15.10 92 GLY A CA 1
ATOM 786 C C . GLY A 1 128 ? 17.868 17.570 1.617 1.00 14.96 92 GLY A C 1
ATOM 787 O O . GLY A 1 128 ? 19.009 17.841 2.019 1.00 15.86 92 GLY A O 1
ATOM 788 N N . LEU A 1 129 ? 17.280 16.406 1.867 1.00 10.19 93 LEU A N 1
ATOM 789 C CA . LEU A 1 129 ? 17.937 15.312 2.570 1.00 10.48 93 LEU A CA 1
ATOM 790 C C . LEU A 1 129 ? 18.337 14.242 1.565 1.00 11.70 93 LEU A C 1
ATOM 791 O O . LEU A 1 129 ? 17.625 13.992 0.585 1.00 11.54 93 LEU A O 1
ATOM 796 N N . THR A 1 130 ? 19.476 13.607 1.812 1.00 10.97 94 THR A N 1
ATOM 797 C CA . THR A 1 130 ? 19.846 12.399 1.091 1.00 9.46 94 THR A CA 1
ATOM 798 C C . THR A 1 130 ? 19.249 11.242 1.869 1.00 8.67 94 THR A C 1
ATOM 799 O O . THR A 1 130 ? 19.572 11.058 3.041 1.00 9.87 94 THR A O 1
ATOM 803 N N . ILE A 1 131 ? 18.372 10.472 1.232 1.00 8.54 95 ILE A N 1
ATOM 804 C CA . ILE A 1 131 ? 17.739 9.331 1.887 1.00 9.48 95 ILE A CA 1
ATOM 805 C C . ILE A 1 131 ? 18.268 8.057 1.243 1.00 8.35 95 ILE A C 1
ATOM 806 O O . ILE A 1 131 ? 18.023 7.779 0.060 1.00 7.67 95 ILE A O 1
ATOM 811 N N . HIS A 1 132 ? 19.009 7.289 2.026 1.00 8.08 96 HIS A N 1
ATOM 812 C CA . HIS A 1 132 ? 19.557 6.006 1.611 1.00 8.48 96 HIS A CA 1
ATOM 813 C C . HIS A 1 132 ? 18.521 4.911 1.815 1.00 7.58 96 HIS A C 1
ATOM 814 O O . HIS A 1 132 ? 17.726 4.955 2.755 1.00 7.84 96 HIS A O 1
ATOM 821 N N . PHE A 1 133 ? 18.530 3.920 0.928 1.00 7.28 97 PHE A N 1
ATOM 822 C CA . PHE A 1 133 ? 17.691 2.753 1.172 1.00 7.66 97 PHE A CA 1
ATOM 823 C C . PHE A 1 133 ? 18.275 1.525 0.498 1.00 7.93 97 PHE A C 1
ATOM 824 O O . PHE A 1 133 ? 18.943 1.617 -0.535 1.00 9.39 97 PHE A O 1
ATOM 832 N N . VAL A 1 134 ? 18.019 0.372 1.113 1.00 8.44 98 VAL A N 1
ATOM 833 C CA . VAL A 1 134 ? 18.244 -0.934 0.505 1.00 8.49 98 VAL A CA 1
ATOM 834 C C . VAL A 1 134 ? 16.949 -1.333 -0.184 1.00 8.96 98 VAL A C 1
ATOM 835 O O . VAL A 1 134 ? 15.860 -0.973 0.277 1.00 9.23 98 VAL A O 1
ATOM 839 N N . ALA A 1 135 ? 17.037 -2.079 -1.285 1.00 9.59 99 ALA A N 1
ATOM 840 C CA . ALA A 1 135 ? 15.814 -2.562 -1.913 1.00 8.77 99 ALA A CA 1
ATOM 841 C C . ALA A 1 135 ? 16.027 -3.908 -2.582 1.00 7.82 99 ALA A C 1
ATOM 842 O O . ALA A 1 135 ? 17.123 -4.224 -3.052 1.00 9.95 99 ALA A O 1
ATOM 844 N N . LEU A 1 136 ? 14.942 -4.684 -2.646 1.00 8.11 100 LEU A N 1
ATOM 845 C CA . LEU A 1 136 ? 14.813 -5.788 -3.588 1.00 10.05 100 LEU A CA 1
ATOM 846 C C . LEU A 1 136 ? 13.591 -5.500 -4.446 1.00 9.33 100 LEU A C 1
ATOM 847 O O . LEU A 1 136 ? 12.468 -5.443 -3.929 1.00 9.57 100 LEU A O 1
ATOM 852 N N . PHE A 1 137 ? 13.797 -5.315 -5.745 1.00 7.86 101 PHE A N 1
ATOM 853 C CA . PHE A 1 137 ? 12.696 -5.008 -6.647 1.00 8.04 101 PHE A CA 1
ATOM 854 C C . PHE A 1 137 ? 12.337 -6.235 -7.462 1.00 9.64 101 PHE A C 1
ATOM 855 O O . PHE A 1 137 ? 13.218 -6.911 -8.004 1.00 9.78 101 PHE A O 1
ATOM 863 N N . SER A 1 138 ? 11.047 -6.528 -7.516 1.00 8.52 102 SER A N 1
ATOM 864 C CA . SER A 1 138 ? 10.504 -7.603 -8.319 1.00 8.45 102 SER A CA 1
ATOM 865 C C . SER A 1 138 ? 10.412 -7.176 -9.777 1.00 9.57 102 SER A C 1
ATOM 866 O O . SER A 1 138 ? 10.301 -5.989 -10.102 1.00 10.53 102 SER A O 1
ATOM 869 N N . GLU A 1 139 ? 10.412 -8.175 -10.665 1.00 8.43 103 GLU A N 1
ATOM 870 C CA . GLU A 1 139 ? 10.084 -7.941 -12.068 1.00 9.01 103 GLU A CA 1
ATOM 871 C C . GLU A 1 139 ? 8.583 -7.912 -12.329 1.00 11.91 103 GLU A C 1
ATOM 872 O O . GLU A 1 139 ? 8.163 -7.484 -13.411 1.00 12.80 103 GLU A O 1
ATOM 878 N N . LYS A 1 140 ? 7.770 -8.359 -11.379 1.00 10.67 104 LYS A N 1
ATOM 879 C CA . LYS A 1 140 ? 6.331 -8.427 -11.599 1.00 9.64 104 LYS A CA 1
ATOM 880 C C . LYS A 1 140 ? 5.717 -7.035 -11.555 1.00 11.70 104 LYS A C 1
ATOM 881 O O . LYS A 1 140 ? 5.954 -6.269 -10.612 1.00 11.59 104 LYS A O 1
ATOM 887 N N . LYS A 1 141 ? 4.877 -6.734 -12.551 1.00 10.47 105 LYS A N 1
ATOM 888 C CA . LYS A 1 141 ? 4.260 -5.413 -12.642 1.00 12.91 105 LYS A CA 1
ATOM 889 C C . LYS A 1 141 ? 3.487 -5.059 -11.377 1.00 14.55 105 LYS A C 1
ATOM 890 O O . LYS A 1 141 ? 3.535 -3.915 -10.906 1.00 15.18 105 LYS A O 1
ATOM 896 N N . ASP A 1 142 ? 2.789 -6.024 -10.795 1.00 12.46 106 ASP A N 1
ATOM 897 C CA . ASP A 1 142 ? 1.897 -5.723 -9.685 1.00 13.83 106 ASP A CA 1
ATOM 898 C C . ASP A 1 142 ? 2.397 -6.284 -8.361 1.00 12.18 106 ASP A C 1
ATOM 899 O O . ASP A 1 142 ? 1.607 -6.555 -7.459 1.00 13.77 106 ASP A O 1
ATOM 904 N N . ALA A 1 143 ? 3.717 -6.448 -8.226 1.00 10.89 107 ALA A N 1
ATOM 905 C CA . ALA A 1 143 ? 4.285 -6.836 -6.942 1.00 9.50 107 ALA A CA 1
ATOM 906 C C . ALA A 1 143 ? 3.819 -5.885 -5.845 1.00 9.09 107 ALA A C 1
ATOM 907 O O . ALA A 1 143 ? 3.628 -4.685 -6.075 1.00 9.78 107 ALA A O 1
ATOM 909 N N . ILE A 1 144 ? 3.629 -6.438 -4.651 1.00 8.43 108 ILE A N 1
ATOM 910 C CA . ILE A 1 144 ? 3.156 -5.673 -3.498 1.00 8.73 108 ILE A CA 1
ATOM 911 C C . ILE A 1 144 ? 4.328 -4.887 -2.922 1.00 8.85 108 ILE A C 1
ATOM 912 O O . ILE A 1 144 ? 5.310 -5.500 -2.487 1.00 8.73 108 ILE A O 1
ATOM 917 N N . PRO A 1 145 ? 4.274 -3.554 -2.868 1.00 8.20 109 PRO A N 1
ATOM 918 C CA . PRO A 1 145 ? 5.390 -2.801 -2.282 1.00 8.97 109 PRO A CA 1
ATOM 919 C C . PRO A 1 145 ? 5.287 -2.764 -0.773 1.00 8.71 109 PRO A C 1
ATOM 920 O O . PRO A 1 145 ? 4.206 -2.562 -0.210 1.00 8.41 109 PRO A O 1
ATOM 924 N N . ILE A 1 146 ? 6.429 -2.970 -0.125 1.00 7.82 110 ILE A N 1
ATOM 925 C CA . ILE A 1 146 ? 6.521 -2.978 1.328 1.00 7.01 110 ILE A CA 1
ATOM 926 C C . ILE A 1 146 ? 7.696 -2.111 1.744 1.00 9.89 110 ILE A C 1
ATOM 927 O O . ILE A 1 146 ? 8.778 -2.206 1.154 1.00 10.13 110 ILE A O 1
ATOM 932 N N . VAL A 1 147 ? 7.501 -1.283 2.773 1.00 8.81 111 VAL A N 1
ATOM 933 C CA . VAL A 1 147 ? 8.589 -0.536 3.400 1.00 7.75 111 VAL A CA 1
ATOM 934 C C . VAL A 1 147 ? 8.792 -1.069 4.816 1.00 7.80 111 VAL A C 1
ATOM 935 O O . VAL A 1 147 ? 7.827 -1.215 5.581 1.00 8.53 111 VAL A O 1
ATOM 939 N N . LEU A 1 148 ? 10.036 -1.398 5.153 1.00 7.60 112 LEU A N 1
ATOM 940 C CA . LEU A 1 148 ? 10.392 -1.903 6.477 1.00 7.96 112 LEU A CA 1
ATOM 941 C C . LEU A 1 148 ? 11.164 -0.815 7.205 1.00 6.97 112 LEU A C 1
ATOM 942 O O . LEU A 1 148 ? 12.132 -0.276 6.654 1.00 9.21 112 LEU A O 1
ATOM 947 N N . LEU A 1 149 ? 10.756 -0.515 8.440 1.00 7.41 113 LEU A N 1
ATOM 948 C CA . LEU A 1 149 ? 11.207 0.677 9.154 1.00 6.64 113 LEU A CA 1
ATOM 949 C C . LEU A 1 149 ? 11.944 0.286 10.425 1.00 8.11 113 LEU A C 1
ATOM 950 O O . LEU A 1 149 ? 11.338 -0.260 11.356 1.00 8.62 113 LEU A O 1
ATOM 955 N N . HIS A 1 150 ? 13.241 0.606 10.476 1.00 7.54 114 HIS A N 1
ATOM 956 C CA . HIS A 1 150 ? 14.069 0.344 11.644 1.00 8.64 114 HIS A CA 1
ATOM 957 C C . HIS A 1 150 ? 13.813 1.365 12.749 1.00 9.40 114 HIS A C 1
ATOM 958 O O . HIS A 1 150 ? 13.071 2.333 12.584 1.00 10.64 114 HIS A O 1
ATOM 965 N N . GLY A 1 151 ? 14.486 1.164 13.882 1.00 9.99 115 GLY A N 1
ATOM 966 C CA . GLY A 1 151 ? 14.427 2.106 14.977 1.00 13.85 115 GLY A CA 1
ATOM 967 C C . GLY A 1 151 ? 15.811 2.418 15.516 1.00 9.76 115 GLY A C 1
ATOM 968 O O . GLY A 1 151 ? 16.812 2.295 14.800 1.00 9.40 115 GLY A O 1
ATOM 969 N N . TRP A 1 152 ? 15.872 2.799 16.786 1.00 9.62 116 TRP A N 1
ATOM 970 C CA . TRP A 1 152 ? 17.113 3.151 17.462 1.00 8.63 116 TRP A CA 1
ATOM 971 C C . TRP A 1 152 ? 17.423 2.080 18.495 1.00 9.24 116 TRP A C 1
ATOM 972 O O . TRP A 1 152 ? 16.528 1.730 19.272 1.00 11.28 116 TRP A O 1
ATOM 983 N N . PRO A 1 153 ? 18.664 1.564 18.600 1.00 8.69 117 PRO A N 1
ATOM 984 C CA . PRO A 1 153 ? 19.900 1.956 17.907 1.00 8.86 117 PRO A CA 1
ATOM 985 C C . PRO A 1 153 ? 20.181 1.042 16.723 1.00 10.61 117 PRO A C 1
ATOM 986 O O . PRO A 1 153 ? 21.321 0.627 16.509 1.00 10.32 117 PRO A O 1
ATOM 990 N N . GLY A 1 154 ? 19.149 0.737 15.962 1.00 9.87 118 GLY A N 1
ATOM 991 C CA . GLY A 1 154 ? 19.279 -0.087 14.787 1.00 10.17 118 GLY A CA 1
ATOM 992 C C . GLY A 1 154 ? 19.472 0.701 13.513 1.00 7.85 118 GLY A C 1
ATOM 993 O O . GLY A 1 154 ? 19.911 1.854 13.504 1.00 8.25 118 GLY A O 1
ATOM 994 N N . SER A 1 155 ? 19.149 0.046 12.408 1.00 7.65 119 SER A N 1
ATOM 995 C CA . SER A 1 155 ? 19.477 0.560 11.094 1.00 7.16 119 SER A CA 1
ATOM 996 C C . SER A 1 155 ? 18.963 -0.430 10.069 1.00 9.20 119 SER A C 1
ATOM 997 O O . SER A 1 155 ? 18.368 -1.456 10.424 1.00 8.74 119 SER A O 1
ATOM 1000 N N . PHE A 1 156 ? 19.222 -0.144 8.796 1.00 9.19 120 PHE A N 1
ATOM 1001 C CA . PHE A 1 156 ? 18.869 -1.103 7.757 1.00 9.48 120 PHE A CA 1
ATOM 1002 C C . PHE A 1 156 ? 19.521 -2.466 7.980 1.00 9.19 120 PHE A C 1
ATOM 1003 O O . PHE A 1 156 ? 19.009 -3.473 7.477 1.00 9.36 120 PHE A O 1
ATOM 1011 N N . LEU A 1 157 ? 20.646 -2.529 8.710 1.00 8.65 121 LEU A N 1
ATOM 1012 C CA . LEU A 1 157 ? 21.310 -3.813 8.940 1.00 8.90 121 LEU A CA 1
ATOM 1013 C C . LEU A 1 157 ? 20.376 -4.821 9.588 1.00 10.20 121 LEU A C 1
ATOM 1014 O O . LEU A 1 157 ? 20.539 -6.031 9.387 1.00 10.80 121 LEU A O 1
ATOM 1019 N N . GLU A 1 158 ? 19.425 -4.350 10.409 1.00 9.32 122 GLU A N 1
ATOM 1020 C CA . GLU A 1 158 ? 18.535 -5.267 11.119 1.00 9.04 122 GLU A CA 1
ATOM 1021 C C . GLU A 1 158 ? 17.765 -6.158 10.165 1.00 9.46 122 GLU A C 1
ATOM 1022 O O . GLU A 1 158 ? 17.353 -7.259 10.551 1.00 10.76 122 GLU A O 1
ATOM 1028 N N . PHE A 1 159 ? 17.538 -5.693 8.940 1.00 8.69 123 PHE A N 1
ATOM 1029 C CA . PHE A 1 159 ? 16.684 -6.397 7.999 1.00 8.58 123 PHE A CA 1
ATOM 1030 C C . PHE A 1 159 ? 17.452 -7.224 6.980 1.00 10.78 123 PHE A C 1
ATOM 1031 O O . PHE A 1 159 ? 16.819 -7.894 6.159 1.00 10.27 123 PHE A O 1
ATOM 1039 N N . LEU A 1 160 ? 18.788 -7.208 7.011 1.00 9.42 124 LEU A N 1
ATOM 1040 C CA . LEU A 1 160 ? 19.525 -7.953 5.998 1.00 8.71 124 LEU A CA 1
ATOM 1041 C C . LEU A 1 160 ? 19.313 -9.465 6.103 1.00 9.11 124 LEU A C 1
ATOM 1042 O O . LEU A 1 160 ? 19.196 -10.113 5.059 1.00 10.15 124 LEU A O 1
ATOM 1047 N N . PRO A 1 161 ? 19.225 -10.070 7.299 1.00 8.63 125 PRO A N 1
ATOM 1048 C CA . PRO A 1 161 ? 18.899 -11.511 7.331 1.00 8.44 125 PRO A CA 1
ATOM 1049 C C . PRO A 1 161 ? 17.560 -11.817 6.682 1.00 10.59 125 PRO A C 1
ATOM 1050 O O . PRO A 1 161 ? 17.440 -12.819 5.964 1.00 10.60 125 PRO A O 1
ATOM 1054 N N . VAL A 1 162 ? 16.557 -10.960 6.886 1.00 9.52 126 VAL A N 1
ATOM 1055 C CA . VAL A 1 162 ? 15.274 -11.145 6.212 1.00 9.16 126 VAL A CA 1
ATOM 1056 C C . VAL A 1 162 ? 15.441 -11.023 4.699 1.00 9.66 126 VAL A C 1
ATOM 1057 O O . VAL A 1 162 ? 14.918 -11.839 3.937 1.00 9.34 126 VAL A O 1
ATOM 1061 N N . LEU A 1 163 ? 16.170 -10.001 4.238 1.00 8.78 127 LEU A N 1
ATOM 1062 C CA . LEU A 1 163 ? 16.369 -9.853 2.796 1.00 9.57 127 LEU A CA 1
ATOM 1063 C C . LEU A 1 163 ? 17.116 -11.047 2.213 1.00 8.34 127 LEU A C 1
ATOM 1064 O O . LEU A 1 163 ? 16.864 -11.445 1.074 1.00 10.51 127 LEU A O 1
ATOM 1069 N N . THR A 1 164 ? 18.056 -11.614 2.970 1.00 9.15 128 THR A N 1
ATOM 1070 C CA . THR A 1 164 ? 18.750 -12.813 2.510 1.00 9.23 128 THR A CA 1
ATOM 1071 C C . THR A 1 164 ? 17.762 -13.950 2.294 1.00 9.14 128 THR A C 1
ATOM 1072 O O . THR A 1 164 ? 17.785 -14.619 1.254 1.00 10.39 128 THR A O 1
ATOM 1076 N N A SER A 1 165 ? 16.875 -14.179 3.266 0.57 9.76 129 SER A N 1
ATOM 1077 N N B SER A 1 165 ? 16.867 -14.164 3.258 0.43 9.77 129 SER A N 1
ATOM 1078 C CA A SER A 1 165 ? 15.869 -15.225 3.104 0.57 10.05 129 SER A CA 1
ATOM 1079 C CA B SER A 1 165 ? 15.874 -15.222 3.115 0.43 10.07 129 SER A CA 1
ATOM 1080 C C A SER A 1 165 ? 15.011 -14.965 1.876 0.57 9.45 129 SER A C 1
ATOM 1081 C C B SER A 1 165 ? 14.972 -14.970 1.912 0.43 9.49 129 SER A C 1
ATOM 1082 O O A SER A 1 165 ? 14.689 -15.892 1.119 0.57 10.31 129 SER A O 1
ATOM 1083 O O B SER A 1 165 ? 14.587 -15.911 1.205 0.43 10.39 129 SER A O 1
ATOM 1088 N N . ILE A 1 166 ? 14.633 -13.705 1.657 1.00 8.20 130 ILE A N 1
ATOM 1089 C CA . ILE A 1 166 ? 13.776 -13.380 0.524 1.00 9.59 130 ILE A CA 1
ATOM 1090 C C . ILE A 1 166 ? 14.488 -13.684 -0.782 1.00 10.40 130 ILE A C 1
ATOM 1091 O O . ILE A 1 166 ? 13.928 -14.324 -1.680 1.00 9.51 130 ILE A O 1
ATOM 1096 N N . ARG A 1 167 ? 15.738 -13.233 -0.910 1.00 9.03 131 ARG A N 1
ATOM 1097 C CA . ARG A 1 167 ? 16.425 -13.426 -2.180 1.00 9.74 131 ARG A CA 1
ATOM 1098 C C . ARG A 1 167 ? 16.862 -14.866 -2.400 1.00 10.59 131 ARG A C 1
ATOM 1099 O O . ARG A 1 167 ? 17.162 -15.233 -3.536 1.00 12.48 131 ARG A O 1
ATOM 1107 N N . ASP A 1 168 ? 16.883 -15.689 -1.357 1.00 9.40 132 ASP A N 1
ATOM 1108 C CA . ASP A 1 168 ? 17.164 -17.104 -1.558 1.00 10.73 132 ASP A CA 1
ATOM 1109 C C . ASP A 1 168 ? 15.922 -17.840 -2.020 1.00 9.59 132 ASP A C 1
ATOM 1110 O O . ASP A 1 168 ? 16.017 -18.810 -2.786 1.00 11.06 132 ASP A O 1
ATOM 1115 N N . LYS A 1 169 ? 14.746 -17.379 -1.596 1.00 8.80 133 LYS A N 1
ATOM 1116 C CA . LYS A 1 169 ? 13.504 -18.052 -1.959 1.00 9.52 133 LYS A CA 1
ATOM 1117 C C . LYS A 1 169 ? 12.983 -17.600 -3.314 1.00 9.33 133 LYS A C 1
ATOM 1118 O O . LYS A 1 169 ? 12.339 -18.388 -4.018 1.00 10.65 133 LYS A O 1
ATOM 1124 N N . TYR A 1 170 ? 13.253 -16.359 -3.696 1.00 8.53 134 TYR A N 1
ATOM 1125 C CA . TYR A 1 170 ? 12.685 -15.781 -4.903 1.00 7.45 134 TYR A CA 1
ATOM 1126 C C . TYR A 1 170 ? 13.782 -15.204 -5.779 1.00 8.66 134 TYR A C 1
ATOM 1127 O O . TYR A 1 170 ? 14.691 -14.537 -5.283 1.00 10.51 134 TYR A O 1
ATOM 1136 N N . SER A 1 171 ? 13.677 -15.444 -7.085 1.00 9.39 135 SER A N 1
ATOM 1137 C CA . SER A 1 171 ? 14.437 -14.685 -8.062 1.00 8.28 135 SER A CA 1
ATOM 1138 C C . SER A 1 171 ? 13.725 -13.361 -8.280 1.00 10.05 135 SER A C 1
ATOM 1139 O O . SER A 1 171 ? 12.585 -13.184 -7.835 1.00 9.24 135 SER A O 1
ATOM 1142 N N . PRO A 1 172 ? 14.356 -12.401 -8.959 1.00 9.56 136 PRO A N 1
ATOM 1143 C CA . PRO A 1 172 ? 13.623 -11.164 -9.272 1.00 9.99 136 PRO A CA 1
ATOM 1144 C C . PRO A 1 172 ? 12.319 -11.449 -9.988 1.00 8.71 136 PRO A C 1
ATOM 1145 O O . PRO A 1 172 ? 11.310 -10.769 -9.744 1.00 10.81 136 PRO A O 1
ATOM 1149 N N . GLU A 1 173 ? 12.289 -12.506 -10.800 1.00 8.99 137 GLU A N 1
ATOM 1150 C CA . GLU A 1 173 ? 11.103 -12.849 -11.574 1.00 9.13 137 GLU A CA 1
ATOM 1151 C C . GLU A 1 173 ? 10.001 -13.500 -10.741 1.00 9.86 137 GLU A C 1
ATOM 1152 O O . GLU A 1 173 ? 8.825 -13.417 -11.124 1.00 11.58 137 GLU A O 1
ATOM 1158 N N . THR A 1 174 ? 10.334 -14.197 -9.653 1.00 8.43 138 THR A N 1
ATOM 1159 C CA . THR A 1 174 ? 9.299 -14.825 -8.832 1.00 9.42 138 THR A CA 1
ATOM 1160 C C . THR A 1 174 ? 8.953 -14.026 -7.582 1.00 10.79 138 THR A C 1
ATOM 1161 O O . THR A 1 174 ? 8.006 -14.393 -6.874 1.00 11.37 138 THR A O 1
ATOM 1165 N N . LEU A 1 175 ? 9.683 -12.961 -7.300 1.00 10.71 139 LEU A N 1
ATOM 1166 C CA . LEU A 1 175 ? 9.477 -12.175 -6.090 1.00 8.98 139 LEU A CA 1
ATOM 1167 C C . LEU A 1 175 ? 8.080 -11.553 -6.068 1.00 10.21 139 LEU A C 1
ATOM 1168 O O . LEU A 1 175 ? 7.723 -10.821 -7.002 1.00 10.53 139 LEU A O 1
ATOM 1173 N N . PRO A 1 176 ? 7.267 -11.810 -5.036 1.00 9.45 140 PRO A N 1
ATOM 1174 C CA . PRO A 1 176 ? 5.919 -11.223 -4.989 1.00 10.06 140 PRO A CA 1
ATOM 1175 C C . PRO A 1 176 ? 5.878 -9.788 -4.499 1.00 9.89 140 PRO A C 1
ATOM 1176 O O . PRO A 1 176 ? 4.808 -9.166 -4.567 1.00 11.06 140 PRO A O 1
ATOM 1180 N N . TYR A 1 177 ? 6.989 -9.240 -4.024 1.00 8.40 141 TYR A N 1
ATOM 1181 C CA . TYR A 1 177 ? 7.000 -7.981 -3.296 1.00 10.23 141 TYR A CA 1
ATOM 1182 C C . TYR A 1 177 ? 8.114 -7.098 -3.836 1.00 10.56 141 TYR A C 1
ATOM 1183 O O . TYR A 1 177 ? 9.115 -7.592 -4.362 1.00 13.88 141 TYR A O 1
ATOM 1192 N N . HIS A 1 178 ? 7.950 -5.788 -3.705 1.00 8.30 142 HIS A N 1
ATOM 1193 C CA . HIS A 1 178 ? 9.091 -4.883 -3.714 1.00 9.32 142 HIS A CA 1
ATOM 1194 C C . HIS A 1 178 ? 9.392 -4.586 -2.255 1.00 12.98 142 HIS A C 1
ATOM 1195 O O . HIS A 1 178 ? 8.478 -4.248 -1.498 1.00 13.84 142 HIS A O 1
ATOM 1202 N N . ILE A 1 179 ? 10.645 -4.738 -1.846 1.00 9.66 143 ILE A N 1
ATOM 1203 C CA . ILE A 1 179 ? 11.031 -4.505 -0.457 1.00 8.38 143 ILE A CA 1
ATOM 1204 C C . ILE A 1 179 ? 11.928 -3.282 -0.422 1.00 9.42 143 ILE A C 1
ATOM 1205 O O . ILE A 1 179 ? 12.972 -3.266 -1.081 1.00 10.34 143 ILE A O 1
ATOM 1210 N N . VAL A 1 180 ? 11.535 -2.267 0.348 1.00 8.16 144 VAL A N 1
ATOM 1211 C CA . VAL A 1 180 ? 12.296 -1.036 0.509 1.00 7.20 144 VAL A CA 1
ATOM 1212 C C . VAL A 1 180 ? 12.657 -0.914 1.983 1.00 7.27 144 VAL A C 1
ATOM 1213 O O . VAL A 1 180 ? 11.774 -0.965 2.850 1.00 7.73 144 VAL A O 1
ATOM 1217 N N . VAL A 1 181 ? 13.947 -0.771 2.266 1.00 8.16 145 VAL A N 1
ATOM 1218 C CA . VAL A 1 181 ? 14.431 -0.640 3.642 1.00 8.69 145 VAL A CA 1
ATOM 1219 C C . VAL A 1 181 ? 15.189 0.674 3.753 1.00 8.35 145 VAL A C 1
ATOM 1220 O O . VAL A 1 181 ? 16.407 0.720 3.504 1.00 8.90 145 VAL A O 1
ATOM 1224 N N . PRO A 1 182 ? 14.517 1.764 4.091 1.00 7.80 146 PRO A N 1
ATOM 1225 C CA . PRO A 1 182 ? 15.197 3.062 4.138 1.00 8.21 146 PRO A CA 1
ATOM 1226 C C . PRO A 1 182 ? 15.944 3.281 5.439 1.00 9.27 146 PRO A C 1
ATOM 1227 O O . PRO A 1 182 ? 15.576 2.776 6.500 1.00 10.50 146 PRO A O 1
ATOM 1231 N N . SER A 1 183 ? 17.003 4.072 5.341 1.00 7.60 147 SER A N 1
ATOM 1232 C CA . SER A 1 183 ? 17.626 4.644 6.527 1.00 8.28 147 SER A CA 1
ATOM 1233 C C . SER A 1 183 ? 16.849 5.901 6.896 1.00 7.46 147 SER A C 1
ATOM 1234 O O . SER A 1 183 ? 16.692 6.801 6.071 1.00 8.44 147 SER A O 1
ATOM 1237 N N . LEU A 1 184 ? 16.330 5.945 8.117 1.00 8.53 148 LEU A N 1
ATOM 1238 C CA . LEU A 1 184 ? 15.604 7.130 8.538 1.00 8.47 148 LEU A CA 1
ATOM 1239 C C . LEU A 1 184 ? 16.540 8.341 8.502 1.00 7.99 148 LEU A C 1
ATOM 1240 O O . LEU A 1 184 ? 17.764 8.191 8.625 1.00 9.25 148 LEU A O 1
ATOM 1245 N N . PRO A 1 185 ? 16.003 9.552 8.338 1.00 8.04 149 PRO A N 1
ATOM 1246 C CA . PRO A 1 185 ? 16.859 10.742 8.390 1.00 7.89 149 PRO A CA 1
ATOM 1247 C C . PRO A 1 185 ? 17.692 10.717 9.660 1.00 8.58 149 PRO A C 1
ATOM 1248 O O . PRO A 1 185 ? 17.212 10.355 10.740 1.00 9.22 149 PRO A O 1
ATOM 1252 N N . GLY A 1 186 ? 18.972 11.052 9.517 1.00 8.88 150 GLY A N 1
ATOM 1253 C CA . GLY A 1 186 ? 19.873 11.006 10.649 1.00 8.31 150 GLY A CA 1
ATOM 1254 C C . GLY A 1 186 ? 20.565 9.683 10.891 1.00 9.32 150 GLY A C 1
ATOM 1255 O O . GLY A 1 186 ? 21.412 9.607 11.797 1.00 11.16 150 GLY A O 1
ATOM 1256 N N . TYR A 1 187 ? 20.237 8.637 10.132 1.00 8.98 151 TYR A N 1
ATOM 1257 C CA . TYR A 1 187 ? 20.798 7.310 10.362 1.00 8.76 151 TYR A CA 1
ATOM 1258 C C . TYR A 1 187 ? 21.683 6.872 9.208 1.00 8.23 151 TYR A C 1
ATOM 1259 O O . TYR A 1 187 ? 21.263 6.887 8.044 1.00 9.00 151 TYR A O 1
ATOM 1268 N N . THR A 1 188 ? 22.900 6.454 9.553 1.00 8.94 152 THR A N 1
ATOM 1269 C CA . THR A 1 188 ? 23.874 5.897 8.620 1.00 8.50 152 THR A CA 1
ATOM 1270 C C . THR A 1 188 ? 24.050 6.770 7.382 1.00 9.20 152 THR A C 1
ATOM 1271 O O . THR A 1 188 ? 24.456 7.935 7.506 1.00 9.44 152 THR A O 1
ATOM 1275 N N . PHE A 1 189 ? 23.709 6.256 6.204 1.00 9.27 153 PHE A N 1
ATOM 1276 C CA . PHE A 1 189 ? 23.955 6.977 4.959 1.00 10.25 153 PHE A CA 1
ATOM 1277 C C . PHE A 1 189 ? 22.852 7.947 4.567 1.00 9.47 153 PHE A C 1
ATOM 1278 O O . PHE A 1 189 ? 22.985 8.629 3.540 1.00 11.60 153 PHE A O 1
ATOM 1286 N N . SER A 1 190 ? 21.787 8.058 5.359 1.00 8.01 154 SER A N 1
ATOM 1287 C CA . SER A 1 190 ? 20.866 9.174 5.195 1.00 7.30 154 SER A CA 1
ATOM 1288 C C . SER A 1 190 ? 21.414 10.393 5.919 1.00 8.44 154 SER A C 1
ATOM 1289 O O . SER A 1 190 ? 21.981 10.283 7.013 1.00 9.62 154 SER A O 1
ATOM 1292 N N . SER A 1 191 ? 21.259 11.552 5.290 1.00 8.05 155 SER A N 1
ATOM 1293 C CA . SER A 1 191 ? 21.750 12.801 5.848 1.00 8.70 155 SER A CA 1
ATOM 1294 C C . SER A 1 191 ? 20.737 13.385 6.825 1.00 8.76 155 SER A C 1
ATOM 1295 O O . SER A 1 191 ? 19.699 12.790 7.125 1.00 9.87 155 SER A O 1
ATOM 1298 N N . GLY A 1 192 ? 21.059 14.559 7.338 1.00 10.75 156 GLY A N 1
ATOM 1299 C CA . GLY A 1 192 ? 20.139 15.269 8.182 1.00 12.56 156 GLY A CA 1
ATOM 1300 C C . GLY A 1 192 ? 20.113 14.715 9.590 1.00 10.50 156 GLY A C 1
ATOM 1301 O O . GLY A 1 192 ? 21.010 13.979 10.006 1.00 9.63 156 GLY A O 1
ATOM 1302 N N . PRO A 1 193 ? 19.086 15.082 10.367 1.00 8.58 157 PRO A N 1
ATOM 1303 C CA . PRO A 1 193 ? 18.006 15.998 9.988 1.00 10.26 157 PRO A CA 1
ATOM 1304 C C . PRO A 1 193 ? 18.509 17.444 9.830 1.00 11.43 157 PRO A C 1
ATOM 1305 O O . PRO A 1 193 ? 19.686 17.708 10.112 1.00 11.05 157 PRO A O 1
ATOM 1309 N N . PRO A 1 194 ? 17.661 18.365 9.358 1.00 10.36 158 PRO A N 1
ATOM 1310 C CA . PRO A 1 194 ? 18.149 19.721 9.072 1.00 10.77 158 PRO A CA 1
ATOM 1311 C C . PRO A 1 194 ? 18.793 20.381 10.282 1.00 12.30 158 PRO A C 1
ATOM 1312 O O . PRO A 1 194 ? 18.485 20.068 11.434 1.00 11.82 158 PRO A O 1
ATOM 1316 N N . LEU A 1 195 ? 19.681 21.339 10.006 1.00 12.12 159 LEU A N 1
ATOM 1317 C CA . LEU A 1 195 ? 20.352 22.061 11.072 1.00 10.78 159 LEU A CA 1
ATOM 1318 C C . LEU A 1 195 ? 19.566 23.265 11.568 1.00 12.22 159 LEU A C 1
ATOM 1319 O O . LEU A 1 195 ? 19.847 23.753 12.666 1.00 12.34 159 LEU A O 1
ATOM 1324 N N . ASP A 1 196 ? 18.595 23.751 10.795 1.00 15.18 160 ASP A N 1
ATOM 1325 C CA . ASP A 1 196 ? 17.988 25.043 11.077 1.00 15.23 160 ASP A CA 1
ATOM 1326 C C . ASP A 1 196 ? 16.533 24.974 11.504 1.00 18.00 160 ASP A C 1
ATOM 1327 O O . ASP A 1 196 ? 15.964 26.014 11.844 1.00 21.33 160 ASP A O 1
ATOM 1332 N N . VAL A 1 197 ? 15.908 23.798 11.474 1.00 13.98 161 VAL A N 1
ATOM 1333 C CA . VAL A 1 197 ? 14.523 23.641 11.901 1.00 16.06 161 VAL A CA 1
ATOM 1334 C C . VAL A 1 197 ? 14.400 22.346 12.688 1.00 13.85 161 VAL A C 1
ATOM 1335 O O . VAL A 1 197 ? 15.179 21.407 12.501 1.00 13.31 161 VAL A O 1
ATOM 1339 N N . ASN A 1 198 ? 13.406 22.297 13.569 1.00 13.36 162 ASN A N 1
ATOM 1340 C CA . ASN A 1 198 ? 13.085 21.063 14.263 1.00 11.29 162 ASN A CA 1
ATOM 1341 C C . ASN A 1 198 ? 12.562 20.044 13.255 1.00 13.37 162 ASN A C 1
ATOM 1342 O O . ASN A 1 198 ? 12.088 20.396 12.170 1.00 14.75 162 ASN A O 1
ATOM 1347 N N . PHE A 1 199 ? 12.663 18.770 13.616 1.00 11.81 163 PHE A N 1
ATOM 1348 C CA . PHE A 1 199 ? 12.274 17.680 12.731 1.00 10.87 163 PHE A CA 1
ATOM 1349 C C . PHE A 1 199 ? 11.684 16.599 13.619 1.00 10.08 163 PHE A C 1
ATOM 1350 O O . PHE A 1 199 ? 12.264 16.270 14.657 1.00 11.73 163 PHE A O 1
ATOM 1358 N N . ASN A 1 200 ? 10.500 16.109 13.257 1.00 10.88 164 ASN A N 1
ATOM 1359 C CA . ASN A 1 200 ? 9.820 15.143 14.112 1.00 9.96 164 ASN A CA 1
ATOM 1360 C C . ASN A 1 200 ? 9.342 13.912 13.349 1.00 11.52 164 ASN A C 1
ATOM 1361 O O . ASN A 1 200 ? 9.678 13.730 12.177 1.00 10.94 164 ASN A O 1
ATOM 1366 N N . GLY A 1 201 ? 8.542 13.076 14.020 1.00 10.94 165 GLY A N 1
ATOM 1367 C CA . GLY A 1 201 ? 8.053 11.851 13.395 1.00 10.89 165 GLY A CA 1
ATOM 1368 C C . GLY A 1 201 ? 7.167 12.095 12.187 1.00 9.86 165 GLY A C 1
ATOM 1369 O O . GLY A 1 201 ? 7.207 11.333 11.221 1.00 10.26 165 GLY A O 1
ATOM 1370 N N . GLU A 1 202 ? 6.342 13.142 12.232 1.00 10.33 166 GLU A N 1
ATOM 1371 C CA . GLU A 1 202 ? 5.509 13.455 11.074 1.00 9.11 166 GLU A CA 1
ATOM 1372 C C . GLU A 1 202 ? 6.351 13.868 9.873 1.00 8.24 166 GLU A C 1
ATOM 1373 O O . GLU A 1 202 ? 6.064 13.460 8.743 1.00 9.42 166 GLU A O 1
ATOM 1379 N N . ASP A 1 203 ? 7.397 14.666 10.095 1.00 9.73 167 ASP A N 1
ATOM 1380 C CA . ASP A 1 203 ? 8.341 14.974 9.023 1.00 9.20 167 ASP A CA 1
ATOM 1381 C C . ASP A 1 203 ? 9.002 13.704 8.505 1.00 7.90 167 ASP A C 1
ATOM 1382 O O . ASP A 1 203 ? 9.126 13.501 7.288 1.00 8.99 167 ASP A O 1
ATOM 1387 N N . THR A 1 204 ? 9.444 12.841 9.428 1.00 8.52 168 THR A N 1
ATOM 1388 C CA . THR A 1 204 ? 10.062 11.577 9.033 1.00 8.82 168 THR A CA 1
ATOM 1389 C C . THR A 1 204 ? 9.134 10.773 8.140 1.00 7.37 168 THR A C 1
ATOM 1390 O O . THR A 1 204 ? 9.549 10.271 7.086 1.00 8.82 168 THR A O 1
ATOM 1394 N N . ALA A 1 205 ? 7.872 10.624 8.558 1.00 8.34 169 ALA A N 1
ATOM 1395 C CA . ALA A 1 205 ? 6.927 9.856 7.762 1.00 8.18 169 ALA A CA 1
ATOM 1396 C C . ALA A 1 205 ? 6.710 10.500 6.404 1.00 7.74 169 ALA A C 1
ATOM 1397 O O . ALA A 1 205 ? 6.631 9.803 5.390 1.00 8.48 169 ALA A O 1
ATOM 1399 N N . ARG A 1 206 ? 6.614 11.832 6.364 1.00 8.17 170 ARG A N 1
ATOM 1400 C CA . ARG A 1 206 ? 6.381 12.501 5.087 1.00 9.11 170 ARG A CA 1
ATOM 1401 C C . ARG A 1 206 ? 7.519 12.226 4.109 1.00 7.79 170 ARG A C 1
ATOM 1402 O O . ARG A 1 206 ? 7.284 11.955 2.923 1.00 8.15 170 ARG A O 1
ATOM 1410 N N . VAL A 1 207 ? 8.758 12.278 4.599 1.00 8.12 171 VAL A N 1
ATOM 1411 C CA . VAL A 1 207 ? 9.926 12.046 3.750 1.00 8.71 171 VAL A CA 1
ATOM 1412 C C . VAL A 1 207 ? 10.014 10.581 3.313 1.00 7.63 171 VAL A C 1
ATOM 1413 O O . VAL A 1 207 ? 10.295 10.287 2.145 1.00 8.61 171 VAL A O 1
ATOM 1417 N N . ILE A 1 208 ? 9.775 9.643 4.235 1.00 7.69 172 ILE A N 1
ATOM 1418 C CA . ILE A 1 208 ? 9.797 8.225 3.867 1.00 8.50 172 ILE A CA 1
ATOM 1419 C C . ILE A 1 208 ? 8.693 7.908 2.863 1.00 8.86 172 ILE A C 1
ATOM 1420 O O . ILE A 1 208 ? 8.894 7.145 1.909 1.00 9.02 172 ILE A O 1
ATOM 1425 N N . ASN A 1 209 ? 7.501 8.480 3.067 1.00 7.70 173 ASN A N 1
ATOM 1426 C CA . ASN A 1 209 ? 6.422 8.269 2.106 1.00 7.65 173 ASN A CA 1
ATOM 1427 C C . ASN A 1 209 ? 6.861 8.685 0.710 1.00 9.26 173 ASN A C 1
ATOM 1428 O O . ASN A 1 209 ? 6.557 8.004 -0.275 1.00 8.60 173 ASN A O 1
ATOM 1433 N N . LYS A 1 210 ? 7.618 9.783 0.617 1.00 8.28 174 LYS A N 1
ATOM 1434 C CA . LYS A 1 210 ? 8.094 10.252 -0.684 1.00 9.15 174 LYS A CA 1
ATOM 1435 C C . LYS A 1 210 ? 9.062 9.276 -1.349 1.00 7.77 174 LYS A C 1
ATOM 1436 O O . LYS A 1 210 ? 9.123 9.235 -2.580 1.00 8.22 174 LYS A O 1
ATOM 1442 N N . VAL A 1 211 ? 9.831 8.495 -0.577 1.00 8.19 175 VAL A N 1
ATOM 1443 C CA . VAL A 1 211 ? 10.627 7.430 -1.194 1.00 7.64 175 VAL A CA 1
ATOM 1444 C C . VAL A 1 211 ? 9.713 6.492 -1.968 1.00 8.08 175 VAL A C 1
ATOM 1445 O O . VAL A 1 211 ? 9.980 6.148 -3.126 1.00 9.47 175 VAL A O 1
ATOM 1449 N N . MET A 1 212 ? 8.608 6.077 -1.330 1.00 8.18 176 MET A N 1
ATOM 1450 C CA . MET A 1 212 ? 7.674 5.163 -1.976 1.00 7.97 176 MET A CA 1
ATOM 1451 C C . MET A 1 212 ? 6.960 5.835 -3.145 1.00 8.24 176 MET A C 1
ATOM 1452 O O . MET A 1 212 ? 6.745 5.209 -4.190 1.00 9.82 176 MET A O 1
ATOM 1457 N N . LEU A 1 213 ? 6.573 7.105 -2.996 1.00 7.79 177 LEU A N 1
ATOM 1458 C CA . LEU A 1 213 ? 5.945 7.801 -4.118 1.00 8.97 177 LEU A CA 1
ATOM 1459 C C . LEU A 1 213 ? 6.897 7.912 -5.301 1.00 8.91 177 LEU A C 1
ATOM 1460 O O . LEU A 1 213 ? 6.488 7.717 -6.454 1.00 10.26 177 LEU A O 1
ATOM 1465 N N . ASN A 1 214 ? 8.169 8.238 -5.033 1.00 8.17 178 ASN A N 1
ATOM 1466 C CA . ASN A 1 214 ? 9.154 8.373 -6.106 1.00 10.29 178 ASN A CA 1
ATOM 1467 C C . ASN A 1 214 ? 9.306 7.069 -6.878 1.00 9.29 178 ASN A C 1
ATOM 1468 O O . ASN A 1 214 ? 9.531 7.073 -8.095 1.00 9.44 178 ASN A O 1
ATOM 1473 N N . LEU A 1 215 ? 9.217 5.937 -6.181 1.00 9.05 179 LEU A N 1
ATOM 1474 C CA . LEU A 1 215 ? 9.348 4.629 -6.804 1.00 9.00 179 LEU A CA 1
ATOM 1475 C C . LEU A 1 215 ? 8.093 4.193 -7.544 1.00 10.73 179 LEU A C 1
ATOM 1476 O O . LEU A 1 215 ? 8.098 3.114 -8.141 1.00 12.73 179 LEU A O 1
ATOM 1481 N N . GLY A 1 216 ? 7.038 5.000 -7.535 1.00 10.28 180 GLY A N 1
ATOM 1482 C CA . GLY A 1 216 ? 5.829 4.695 -8.272 1.00 11.02 180 GLY A CA 1
ATOM 1483 C C . GLY A 1 216 ? 4.742 4.017 -7.478 1.00 12.77 180 GLY A C 1
ATOM 1484 O O . GLY A 1 216 ? 3.803 3.493 -8.085 1.00 13.12 180 GLY A O 1
ATOM 1485 N N . PHE A 1 217 ? 4.814 4.038 -6.148 1.00 10.61 181 PHE A N 1
ATOM 1486 C CA . PHE A 1 217 ? 3.909 3.271 -5.300 1.00 10.15 181 PHE A CA 1
ATOM 1487 C C . PHE A 1 217 ? 2.731 4.096 -4.785 1.00 13.25 181 PHE A C 1
ATOM 1488 O O . PHE A 1 217 ? 2.150 3.761 -3.748 1.00 10.29 181 PHE A O 1
ATOM 1496 N N . GLU A 1 218 ? 2.365 5.167 -5.490 1.00 13.32 182 GLU A N 1
ATOM 1497 C CA . GLU A 1 218 ? 1.216 5.967 -5.076 1.00 12.81 182 GLU A CA 1
ATOM 1498 C C . GLU A 1 218 ? -0.057 5.131 -4.992 1.00 13.15 182 GLU A C 1
ATOM 1499 O O . GLU A 1 218 ? -0.945 5.441 -4.185 1.00 15.07 182 GLU A O 1
ATOM 1505 N N . ASP A 1 219 ? -0.154 4.060 -5.791 1.00 11.01 183 ASP A N 1
ATOM 1506 C CA . ASP A 1 219 ? -1.334 3.190 -5.781 1.00 14.49 183 ASP A CA 1
ATOM 1507 C C . ASP A 1 219 ? -1.422 2.348 -4.518 1.00 12.65 183 ASP A C 1
ATOM 1508 O O . ASP A 1 219 ? -2.477 1.759 -4.249 1.00 14.59 183 ASP A O 1
ATOM 1513 N N . GLY A 1 220 ? -0.336 2.235 -3.762 1.00 9.50 184 GLY A N 1
ATOM 1514 C CA . GLY A 1 220 ? -0.409 1.538 -2.495 1.00 9.05 184 GLY A CA 1
ATOM 1515 C C . GLY A 1 220 ? 0.846 0.788 -2.097 1.00 8.02 184 GLY A C 1
ATOM 1516 O O . GLY A 1 220 ? 1.523 0.168 -2.930 1.00 10.05 184 GLY A O 1
ATOM 1517 N N . TYR A 1 221 ? 1.143 0.813 -0.800 1.00 7.63 185 TYR A N 1
ATOM 1518 C CA . TYR A 1 221 ? 2.199 -0.015 -0.231 1.00 7.26 185 TYR A CA 1
ATOM 1519 C C . TYR A 1 221 ? 1.811 -0.387 1.194 1.00 6.30 185 TYR A C 1
ATOM 1520 O O . TYR A 1 221 ? 0.909 0.201 1.798 1.00 7.90 185 TYR A O 1
ATOM 1529 N N . VAL A 1 222 ? 2.528 -1.368 1.732 1.00 7.46 186 VAL A N 1
ATOM 1530 C CA . VAL A 1 222 ? 2.366 -1.822 3.107 1.00 7.68 186 VAL A CA 1
ATOM 1531 C C . VAL A 1 222 ? 3.575 -1.339 3.898 1.00 9.11 186 VAL A C 1
ATOM 1532 O O . VAL A 1 222 ? 4.705 -1.380 3.398 1.00 8.56 186 VAL A O 1
ATOM 1536 N N . ALA A 1 223 ? 3.348 -0.887 5.127 1.00 7.68 187 ALA A N 1
ATOM 1537 C CA . ALA A 1 223 ? 4.442 -0.531 6.016 1.00 7.44 187 ALA A CA 1
ATOM 1538 C C . ALA A 1 223 ? 4.578 -1.552 7.139 1.00 8.43 187 ALA A C 1
ATOM 1539 O O . ALA A 1 223 ? 3.586 -2.112 7.623 1.00 8.21 187 ALA A O 1
ATOM 1541 N N . GLN A 1 224 ? 5.818 -1.777 7.572 1.00 8.39 188 GLN A N 1
ATOM 1542 C CA . GLN A 1 224 ? 6.097 -2.620 8.729 1.00 8.73 188 GLN A CA 1
ATOM 1543 C C . GLN A 1 224 ? 7.072 -1.864 9.614 1.00 6.64 188 GLN A C 1
ATOM 1544 O O . GLN A 1 224 ? 8.049 -1.307 9.113 1.00 8.02 188 GLN A O 1
ATOM 1550 N N . GLY A 1 225 ? 6.823 -1.833 10.917 1.00 6.60 189 GLY A N 1
ATOM 1551 C CA . GLY A 1 225 ? 7.727 -1.117 11.799 1.00 8.57 189 GLY A CA 1
ATOM 1552 C C . GLY A 1 225 ? 7.816 -1.682 13.194 1.00 7.76 189 GLY A C 1
ATOM 1553 O O . GLY A 1 225 ? 6.853 -2.248 13.729 1.00 8.73 189 GLY A O 1
ATOM 1554 N N . GLY A 1 226 ? 9.015 -1.522 13.781 1.00 8.53 190 GLY A N 1
ATOM 1555 C CA . GLY A 1 226 ? 9.229 -1.714 15.199 1.00 8.82 190 GLY A CA 1
ATOM 1556 C C . GLY A 1 226 ? 9.967 -0.512 15.775 1.00 8.39 190 GLY A C 1
ATOM 1557 O O . GLY A 1 226 ? 10.500 0.322 15.043 1.00 9.04 190 GLY A O 1
ATOM 1558 N N . ASP A 1 227 ? 9.988 -0.434 17.108 1.00 11.03 191 ASP A N 1
ATOM 1559 C CA . ASP A 1 227 ? 10.620 0.693 17.802 1.00 9.42 191 ASP A CA 1
ATOM 1560 C C . ASP A 1 227 ? 10.136 2.018 17.206 1.00 9.46 191 ASP A C 1
ATOM 1561 O O . ASP A 1 227 ? 8.936 2.167 16.942 1.00 11.09 191 ASP A O 1
ATOM 1566 N N . ILE A 1 228 ? 11.037 2.977 16.953 1.00 9.71 192 ILE A N 1
ATOM 1567 C CA . ILE A 1 228 ? 10.626 4.237 16.331 1.00 9.47 192 ILE A CA 1
ATOM 1568 C C . ILE A 1 228 ? 9.944 3.984 14.999 1.00 10.74 192 ILE A C 1
ATOM 1569 O O . ILE A 1 228 ? 9.018 4.717 14.609 1.00 8.83 192 ILE A O 1
ATOM 1574 N N . GLY A 1 229 ? 10.376 2.947 14.281 1.00 9.03 193 GLY A N 1
ATOM 1575 C CA . GLY A 1 229 ? 9.725 2.615 13.029 1.00 7.72 193 GLY A CA 1
ATOM 1576 C C . GLY A 1 229 ? 8.263 2.264 13.181 1.00 8.49 193 GLY A C 1
ATOM 1577 O O . GLY A 1 229 ? 7.508 2.404 12.220 1.00 9.23 193 GLY A O 1
ATOM 1578 N N . SER A 1 230 ? 7.839 1.822 14.369 1.00 8.53 194 SER A N 1
ATOM 1579 C CA . SER A 1 230 ? 6.416 1.578 14.586 1.00 8.15 194 SER A CA 1
ATOM 1580 C C . SER A 1 230 ? 5.631 2.877 14.724 1.00 8.54 194 SER A C 1
ATOM 1581 O O . SER A 1 230 ? 4.452 2.935 14.340 1.00 9.39 194 SER A O 1
ATOM 1584 N N . LYS A 1 231 ? 6.251 3.924 15.274 1.00 7.78 195 LYS A N 1
ATOM 1585 C CA . LYS A 1 231 ? 5.616 5.236 15.268 1.00 9.19 195 LYS A CA 1
ATOM 1586 C C . LYS A 1 231 ? 5.521 5.772 13.850 1.00 8.70 195 LYS A C 1
ATOM 1587 O O . LYS A 1 231 ? 4.467 6.269 13.428 1.00 8.67 195 LYS A O 1
ATOM 1593 N N . ILE A 1 232 ? 6.605 5.647 13.085 1.00 8.25 196 ILE A N 1
ATOM 1594 C CA . ILE A 1 232 ? 6.588 6.104 11.701 1.00 7.67 196 ILE A CA 1
ATOM 1595 C C . ILE A 1 232 ? 5.539 5.338 10.903 1.00 8.01 196 ILE A C 1
ATOM 1596 O O . ILE A 1 232 ? 4.765 5.928 10.143 1.00 8.96 196 ILE A O 1
ATOM 1601 N N . GLY A 1 233 ? 5.496 4.016 11.063 1.00 8.22 197 GLY A N 1
ATOM 1602 C CA . GLY A 1 233 ? 4.520 3.232 10.325 1.00 7.42 197 GLY A CA 1
ATOM 1603 C C . GLY A 1 233 ? 3.089 3.601 10.667 1.00 6.90 197 GLY A C 1
ATOM 1604 O O . GLY A 1 233 ? 2.224 3.643 9.782 1.00 8.79 197 GLY A O 1
ATOM 1605 N N . ARG A 1 234 ? 2.818 3.872 11.949 1.00 6.45 198 ARG A N 1
ATOM 1606 C CA . ARG A 1 234 ? 1.489 4.329 12.346 1.00 8.64 198 ARG A CA 1
ATOM 1607 C C . ARG A 1 234 ? 1.157 5.660 11.687 1.00 9.40 198 ARG A C 1
ATOM 1608 O O . ARG A 1 234 ? 0.060 5.843 11.154 1.00 8.22 198 ARG A O 1
ATOM 1616 N N . ILE A 1 235 ? 2.106 6.600 11.685 1.00 6.66 199 ILE A N 1
ATOM 1617 C CA . ILE A 1 235 ? 1.847 7.894 11.048 1.00 7.49 199 ILE A CA 1
ATOM 1618 C C . ILE A 1 235 ? 1.599 7.724 9.554 1.00 8.37 199 ILE A C 1
ATOM 1619 O O . ILE A 1 235 ? 0.694 8.353 8.986 1.00 7.33 199 ILE A O 1
ATOM 1624 N N . LEU A 1 236 ? 2.389 6.874 8.889 1.00 7.37 200 LEU A N 1
ATOM 1625 C CA . LEU A 1 236 ? 2.145 6.615 7.469 1.00 7.59 200 LEU A CA 1
ATOM 1626 C C . LEU A 1 236 ? 0.729 6.106 7.247 1.00 8.26 200 LEU A C 1
ATOM 1627 O O . LEU A 1 236 ? 0.007 6.600 6.375 1.00 7.96 200 LEU A O 1
ATOM 1632 N N . ALA A 1 237 ? 0.307 5.125 8.041 1.00 7.32 201 ALA A N 1
ATOM 1633 C CA . ALA A 1 237 ? -1.004 4.527 7.821 1.00 7.54 201 ALA A CA 1
ATOM 1634 C C . ALA A 1 237 ? -2.130 5.499 8.145 1.00 8.13 201 ALA A C 1
ATOM 1635 O O . ALA A 1 237 ? -3.182 5.486 7.483 1.00 9.72 201 ALA A O 1
ATOM 1637 N N . VAL A 1 238 ? -1.941 6.344 9.156 1.00 7.72 202 VAL A N 1
ATOM 1638 C CA . VAL A 1 238 ? -3.022 7.234 9.558 1.00 7.89 202 VAL A CA 1
ATOM 1639 C C . VAL A 1 238 ? -3.125 8.416 8.606 1.00 8.30 202 VAL A C 1
ATOM 1640 O O . VAL A 1 238 ? -4.230 8.856 8.271 1.00 9.82 202 VAL A O 1
ATOM 1644 N N . ASP A 1 239 ? -1.989 8.931 8.116 1.00 8.75 203 ASP A N 1
ATOM 1645 C CA . ASP A 1 239 ? -1.987 10.230 7.452 1.00 7.42 203 ASP A CA 1
ATOM 1646 C C . ASP A 1 239 ? -1.680 10.214 5.960 1.00 9.89 203 ASP A C 1
ATOM 1647 O O . ASP A 1 239 ? -1.927 11.228 5.300 1.00 12.81 203 ASP A O 1
ATOM 1652 N N . HIS A 1 240 ? -1.135 9.133 5.401 1.00 7.81 204 HIS A N 1
ATOM 1653 C CA . HIS A 1 240 ? -0.668 9.166 4.019 1.00 7.96 204 HIS A CA 1
ATOM 1654 C C . HIS A 1 240 ? -1.428 8.170 3.161 1.00 8.67 204 HIS A C 1
ATOM 1655 O O . HIS A 1 240 ? -1.431 6.967 3.451 1.00 9.06 204 HIS A O 1
ATOM 1662 N N . ASP A 1 241 ? -2.046 8.684 2.093 1.00 8.68 205 ASP A N 1
ATOM 1663 C CA . ASP A 1 241 ? -2.923 7.873 1.260 1.00 8.62 205 ASP A CA 1
ATOM 1664 C C . ASP A 1 241 ? -2.213 6.641 0.715 1.00 9.92 205 ASP A C 1
ATOM 1665 O O . ASP A 1 241 ? -2.816 5.563 0.617 1.00 10.73 205 ASP A O 1
ATOM 1670 N N . ALA A 1 242 ? -0.935 6.774 0.349 1.00 9.25 206 ALA A N 1
ATOM 1671 C CA . ALA A 1 242 ? -0.270 5.681 -0.354 1.00 8.11 206 ALA A CA 1
ATOM 1672 C C . ALA A 1 242 ? -0.040 4.479 0.550 1.00 7.57 206 ALA A C 1
ATOM 1673 O O . ALA A 1 242 ? 0.096 3.357 0.058 1.00 8.72 206 ALA A O 1
ATOM 1675 N N . CYS A 1 243 ? 0.026 4.684 1.861 1.00 7.63 207 CYS A N 1
ATOM 1676 C CA . CYS A 1 243 ? 0.185 3.559 2.769 1.00 8.04 207 CYS A CA 1
ATOM 1677 C C . CYS A 1 243 ? -1.189 2.945 2.987 1.00 8.77 207 CYS A C 1
ATOM 1678 O O . CYS A 1 243 ? -2.088 3.603 3.529 1.00 9.13 207 CYS A O 1
ATOM 1681 N N . LYS A 1 244 ? -1.368 1.694 2.549 1.00 8.22 208 LYS A N 1
ATOM 1682 C CA . LYS A 1 244 ? -2.687 1.062 2.592 1.00 7.02 208 LYS A CA 1
ATOM 1683 C C . LYS A 1 244 ? -2.891 0.128 3.771 1.00 9.84 208 LYS A C 1
ATOM 1684 O O . LYS A 1 244 ? -4.038 -0.235 4.062 1.00 9.18 208 LYS A O 1
ATOM 1690 N N . ALA A 1 245 ? -1.821 -0.291 4.437 1.00 9.03 209 ALA A N 1
ATOM 1691 C CA . ALA A 1 245 ? -1.927 -1.228 5.544 1.00 7.93 209 ALA A CA 1
ATOM 1692 C C . ALA A 1 245 ? -0.619 -1.170 6.304 1.00 8.27 209 ALA A C 1
ATOM 1693 O O . ALA A 1 245 ? 0.405 -0.739 5.764 1.00 9.00 209 ALA A O 1
ATOM 1695 N N . VAL A 1 246 ? -0.654 -1.609 7.560 1.00 6.75 210 VAL A N 1
ATOM 1696 C CA . VAL A 1 246 ? 0.528 -1.516 8.415 1.00 6.65 210 VAL A CA 1
ATOM 1697 C C . VAL A 1 246 ? 0.565 -2.689 9.376 1.00 7.91 210 VAL A C 1
ATOM 1698 O O . VAL A 1 246 ? -0.442 -3.044 9.992 1.00 7.44 210 VAL A O 1
ATOM 1702 N N . HIS A 1 247 ? 1.748 -3.278 9.514 1.00 8.16 211 HIS A N 1
ATOM 1703 C CA . HIS A 1 247 ? 2.011 -4.309 10.503 1.00 7.68 211 HIS A CA 1
ATOM 1704 C C . HIS A 1 247 ? 3.071 -3.777 11.455 1.00 9.16 211 HIS A C 1
ATOM 1705 O O . HIS A 1 247 ? 4.089 -3.234 11.013 1.00 8.80 211 HIS A O 1
ATOM 1712 N N . LEU A 1 248 ? 2.822 -3.907 12.751 1.00 7.67 212 LEU A N 1
ATOM 1713 C CA . LEU A 1 248 ? 3.745 -3.456 13.779 1.00 7.39 212 LEU A CA 1
ATOM 1714 C C . LEU A 1 248 ? 4.150 -4.629 14.658 1.00 9.86 212 LEU A C 1
ATOM 1715 O O . LEU A 1 248 ? 3.361 -5.546 14.903 1.00 9.01 212 LEU A O 1
ATOM 1720 N N . ASN A 1 249 ? 5.389 -4.591 15.150 1.00 9.67 213 ASN A N 1
ATOM 1721 C CA . ASN A 1 249 ? 5.802 -5.497 16.215 1.00 9.28 213 ASN A CA 1
ATOM 1722 C C . ASN A 1 249 ? 6.104 -4.753 17.507 1.00 10.84 213 ASN A C 1
ATOM 1723 O O . ASN A 1 249 ? 6.712 -5.321 18.421 1.00 10.63 213 ASN A O 1
ATOM 1728 N N . CYS A 1 250 ? 5.686 -3.497 17.604 1.00 10.48 214 CYS A N 1
ATOM 1729 C CA . CYS A 1 250 ? 5.862 -2.683 18.791 1.00 10.03 214 CYS A CA 1
ATOM 1730 C C . CYS A 1 250 ? 4.684 -1.729 18.868 1.00 9.72 214 CYS A C 1
ATOM 1731 O O . CYS A 1 250 ? 4.281 -1.158 17.853 1.00 10.79 214 CYS A O 1
ATOM 1734 N N . CYS A 1 251 ? 4.133 -1.572 20.069 1.00 12.20 215 CYS A N 1
ATOM 1735 C CA . CYS A 1 251 ? 3.023 -0.653 20.311 1.00 16.77 215 CYS A CA 1
ATOM 1736 C C . CYS A 1 251 ? 3.286 -0.026 21.683 1.00 15.23 215 CYS A C 1
ATOM 1737 O O . CYS A 1 251 ? 2.802 -0.511 22.704 1.00 21.80 215 CYS A O 1
ATOM 1740 N N . TYR A 1 252 ? 4.086 1.042 21.707 1.00 14.72 216 TYR A N 1
ATOM 1741 C CA . TYR A 1 252 ? 4.463 1.678 22.967 1.00 19.73 216 TYR A CA 1
ATOM 1742 C C . TYR A 1 252 ? 3.227 2.314 23.585 1.00 17.96 216 TYR A C 1
ATOM 1743 O O . TYR A 1 252 ? 2.724 3.323 23.080 1.00 19.08 216 TYR A O 1
ATOM 1752 N N . MET A 1 253 ? 2.739 1.734 24.677 1.00 15.41 217 MET A N 1
ATOM 1753 C CA . MET A 1 253 ? 1.532 2.244 25.309 1.00 16.09 217 MET A CA 1
ATOM 1754 C C . MET A 1 253 ? 1.491 1.758 26.747 1.00 19.08 217 MET A C 1
ATOM 1755 O O . MET A 1 253 ? 2.155 0.785 27.113 1.00 22.21 217 MET A O 1
ATOM 1760 N N . GLY A 1 254 ? 0.700 2.455 27.560 1.00 17.47 218 GLY A N 1
ATOM 1761 C CA . GLY A 1 254 ? 0.277 1.929 28.839 1.00 18.77 218 GLY A CA 1
ATOM 1762 C C . GLY A 1 254 ? -1.046 1.197 28.706 1.00 19.68 218 GLY A C 1
ATOM 1763 O O . GLY A 1 254 ? -1.611 1.065 27.622 1.00 20.06 218 GLY A O 1
ATOM 1764 N N . LYS A 1 255 ? -1.538 0.702 29.835 1.00 21.64 219 LYS A N 1
ATOM 1765 C CA . LYS A 1 255 ? -2.855 0.079 29.843 1.00 22.69 219 LYS A CA 1
ATOM 1766 C C . LYS A 1 255 ? -3.871 1.105 29.355 1.00 22.93 219 LYS A C 1
ATOM 1767 O O . LYS A 1 255 ? -3.964 2.199 29.935 1.00 22.22 219 LYS A O 1
ATOM 1773 N N . PRO A 1 256 ? -4.613 0.823 28.287 1.00 21.91 220 PRO A N 1
ATOM 1774 C CA . PRO A 1 256 ? -5.512 1.843 27.732 1.00 22.35 220 PRO A CA 1
ATOM 1775 C C . PRO A 1 256 ? -6.638 2.176 28.698 1.00 19.27 220 PRO A C 1
ATOM 1776 O O . PRO A 1 256 ? -7.154 1.307 29.405 1.00 21.99 220 PRO A O 1
ATOM 1780 N N . SER A 1 257 ? -7.014 3.457 28.721 1.00 18.73 221 SER A N 1
ATOM 1781 C CA . SER A 1 257 ? -8.077 3.905 29.617 1.00 20.92 221 SER A CA 1
ATOM 1782 C C . SER A 1 257 ? -9.425 3.277 29.289 1.00 22.92 221 SER A C 1
ATOM 1783 O O . SER A 1 257 ? -10.276 3.177 30.181 1.00 24.82 221 SER A O 1
ATOM 1786 N N . SER A 1 258 ? -9.635 2.838 28.046 1.00 19.00 222 SER A N 1
ATOM 1787 C CA . SER A 1 258 ? -10.934 2.307 27.643 1.00 20.06 222 SER A CA 1
ATOM 1788 C C . SER A 1 258 ? -11.157 0.866 28.076 1.00 22.77 222 SER A C 1
ATOM 1789 O O . SER A 1 258 ? -12.241 0.327 27.833 1.00 25.75 222 SER A O 1
ATOM 1792 N N . ILE A 1 259 ? -10.165 0.217 28.680 1.00 21.58 223 ILE A N 1
ATOM 1793 C CA . ILE A 1 259 ? -10.343 -1.092 29.292 1.00 29.60 223 ILE A CA 1
ATOM 1794 C C . ILE A 1 259 ? -10.675 -0.866 30.767 1.00 30.66 223 ILE A C 1
ATOM 1795 O O . ILE A 1 259 ? -9.792 -0.426 31.523 1.00 35.16 223 ILE A O 1
ATOM 1800 N N . PRO A 1 260 ? -11.904 -1.118 31.203 1.00 37.70 224 PRO A N 1
ATOM 1801 C CA . PRO A 1 260 ? -12.217 -1.042 32.633 1.00 42.66 224 PRO A CA 1
ATOM 1802 C C . PRO A 1 260 ? -11.694 -2.276 33.358 1.00 43.62 224 PRO A C 1
ATOM 1803 O O . PRO A 1 260 ? -11.267 -3.258 32.751 1.00 51.22 224 PRO A O 1
ATOM 1807 N N . ASP A 1 261 ? -11.736 -2.209 34.684 1.00 52.48 225 ASP A N 1
ATOM 1808 C CA . ASP A 1 261 ? -11.286 -3.329 35.503 1.00 49.75 225 ASP A CA 1
ATOM 1809 C C . ASP A 1 261 ? -12.471 -4.144 36.009 1.00 46.93 225 ASP A C 1
ATOM 1810 O O . ASP A 1 261 ? -12.786 -5.201 35.462 1.00 51.26 225 ASP A O 1
ATOM 1815 N N . ALA A 1 275 ? 5.723 -6.640 32.189 1.00 55.28 239 ALA A N 1
ATOM 1816 C CA . ALA A 1 275 ? 5.119 -6.052 33.382 1.00 46.30 239 ALA A CA 1
ATOM 1817 C C . ALA A 1 275 ? 5.764 -4.698 33.653 1.00 39.61 239 ALA A C 1
ATOM 1818 O O . ALA A 1 275 ? 5.397 -3.992 34.586 1.00 52.67 239 ALA A O 1
ATOM 1820 N N . GLN A 1 276 ? 6.739 -4.374 32.796 1.00 47.40 240 GLN A N 1
ATOM 1821 C CA . GLN A 1 276 ? 7.563 -3.157 32.759 1.00 33.51 240 GLN A CA 1
ATOM 1822 C C . GLN A 1 276 ? 8.460 -2.825 33.959 1.00 46.46 240 GLN A C 1
ATOM 1823 O O . GLN A 1 276 ? 8.181 -1.923 34.759 1.00 41.54 240 GLN A O 1
ATOM 1829 N N . TRP A 1 277 ? 9.557 -3.574 34.061 1.00 38.57 241 TRP A N 1
ATOM 1830 C CA . TRP A 1 277 ? 10.837 -3.096 34.567 1.00 32.14 241 TRP A CA 1
ATOM 1831 C C . TRP A 1 277 ? 11.391 -1.988 33.674 1.00 37.07 241 TRP A C 1
ATOM 1832 O O . TRP A 1 277 ? 12.407 -1.367 34.008 1.00 27.38 241 TRP A O 1
ATOM 1843 N N . PHE A 1 278 ? 10.709 -1.691 32.566 1.00 33.18 242 PHE A N 1
ATOM 1844 C CA . PHE A 1 278 ? 11.223 -0.776 31.560 1.00 26.67 242 PHE A CA 1
ATOM 1845 C C . PHE A 1 278 ? 10.989 0.684 31.933 1.00 25.03 242 PHE A C 1
ATOM 1846 O O . PHE A 1 278 ? 11.880 1.520 31.758 1.00 20.99 242 PHE A O 1
ATOM 1854 N N . ALA A 1 279 ? 9.798 1.022 32.428 1.00 21.86 243 ALA A N 1
ATOM 1855 C CA . ALA A 1 279 ? 9.523 2.420 32.745 1.00 19.99 243 ALA A CA 1
ATOM 1856 C C . ALA A 1 279 ? 10.381 2.908 33.908 1.00 21.93 243 ALA A C 1
ATOM 1857 O O . ALA A 1 279 ? 10.885 4.039 33.892 1.00 23.45 243 ALA A O 1
ATOM 1859 N N . THR A 1 280 ? 10.563 2.066 34.924 1.00 25.37 244 THR A N 1
ATOM 1860 C CA . THR A 1 280 ? 11.301 2.503 36.101 1.00 24.18 244 THR A CA 1
ATOM 1861 C C . THR A 1 280 ? 12.804 2.412 35.887 1.00 16.32 244 THR A C 1
ATOM 1862 O O . THR A 1 280 ? 13.535 3.350 36.229 1.00 18.96 244 THR A O 1
ATOM 1866 N N . PHE A 1 281 ? 13.281 1.314 35.300 1.00 17.65 245 PHE A N 1
ATOM 1867 C CA . PHE A 1 281 ? 14.707 1.043 35.222 1.00 16.03 245 PHE A CA 1
ATOM 1868 C C . PHE A 1 281 ? 15.294 1.122 33.822 1.00 12.14 245 PHE A C 1
ATOM 1869 O O . PHE A 1 281 ? 16.519 1.195 33.693 1.00 14.93 245 PHE A O 1
ATOM 1877 N N . GLY A 1 282 ? 14.475 1.090 32.779 1.00 14.54 246 GLY A N 1
ATOM 1878 C CA . GLY A 1 282 ? 15.035 0.955 31.451 1.00 14.04 246 GLY A CA 1
ATOM 1879 C C . GLY A 1 282 ? 14.956 2.197 30.587 1.00 11.03 246 GLY A C 1
ATOM 1880 O O . GLY A 1 282 ? 15.307 2.147 29.404 1.00 12.74 246 GLY A O 1
ATOM 1881 N N . SER A 1 283 ? 14.513 3.316 31.158 1.00 12.76 247 SER A N 1
ATOM 1882 C CA . SER A 1 283 ? 14.169 4.484 30.357 1.00 12.87 247 SER A CA 1
ATOM 1883 C C . SER A 1 283 ? 15.139 5.652 30.503 1.00 10.96 247 SER A C 1
ATOM 1884 O O . SER A 1 283 ? 14.847 6.742 30.001 1.00 10.99 247 SER A O 1
ATOM 1887 N N . GLY A 1 284 ? 16.290 5.451 31.154 1.00 10.44 248 GLY A N 1
ATOM 1888 C CA . GLY A 1 284 ? 17.262 6.533 31.267 1.00 10.24 248 GLY A CA 1
ATOM 1889 C C . GLY A 1 284 ? 17.671 7.091 29.918 1.00 10.10 248 GLY A C 1
ATOM 1890 O O . GLY A 1 284 ? 17.752 8.310 29.736 1.00 10.29 248 GLY A O 1
ATOM 1891 N N . TYR A 1 285 ? 17.900 6.212 28.943 1.00 9.65 249 TYR A N 1
ATOM 1892 C CA . TYR A 1 285 ? 18.314 6.669 27.618 1.00 10.17 249 TYR A CA 1
ATOM 1893 C C . TYR A 1 285 ? 17.237 7.525 26.960 1.00 9.53 249 TYR A C 1
ATOM 1894 O O . TYR A 1 285 ? 17.549 8.495 26.257 1.00 10.90 249 TYR A O 1
ATOM 1903 N N . ILE A 1 286 ? 15.966 7.197 27.200 1.00 10.02 250 ILE A N 1
ATOM 1904 C CA . ILE A 1 286 ? 14.867 7.974 26.644 1.00 9.74 250 ILE A CA 1
ATOM 1905 C C . ILE A 1 286 ? 14.859 9.379 27.228 1.00 8.22 250 ILE A C 1
ATOM 1906 O O . ILE A 1 286 ? 14.727 10.374 26.500 1.00 10.11 250 ILE A O 1
ATOM 1911 N N . VAL A 1 287 ? 14.961 9.480 28.561 1.00 9.25 251 VAL A N 1
ATOM 1912 C CA . VAL A 1 287 ? 14.949 10.796 29.195 1.00 10.07 251 VAL A CA 1
ATOM 1913 C C . VAL A 1 287 ? 16.149 11.617 28.732 1.00 9.21 251 VAL A C 1
ATOM 1914 O O . VAL A 1 287 ? 16.013 12.788 28.364 1.00 10.96 251 VAL A O 1
ATOM 1918 N N . GLU A 1 288 ? 17.335 11.004 28.691 1.00 9.62 252 GLU A N 1
ATOM 1919 C CA . GLU A 1 288 ? 18.521 11.743 28.270 1.00 9.88 252 GLU A CA 1
ATOM 1920 C C . GLU A 1 288 ? 18.445 12.140 26.798 1.00 8.75 252 GLU A C 1
ATOM 1921 O O . GLU A 1 288 ? 18.729 13.286 26.443 1.00 9.68 252 GLU A O 1
ATOM 1927 N N . HIS A 1 289 ? 18.049 11.210 25.924 1.00 8.62 253 HIS A N 1
ATOM 1928 C CA . HIS A 1 289 ? 17.927 11.552 24.510 1.00 8.33 253 HIS A CA 1
ATOM 1929 C C . HIS A 1 289 ? 16.883 12.634 24.299 1.00 8.61 253 HIS A C 1
ATOM 1930 O O . HIS A 1 289 ? 17.019 13.474 23.399 1.00 8.98 253 HIS A O 1
ATOM 1937 N N . GLY A 1 290 ? 15.796 12.577 25.078 1.00 9.12 254 GLY A N 1
ATOM 1938 C CA . GLY A 1 290 ? 14.668 13.469 24.882 1.00 10.23 254 GLY A CA 1
ATOM 1939 C C . GLY A 1 290 ? 14.835 14.846 25.480 1.00 9.60 254 GLY A C 1
ATOM 1940 O O . GLY A 1 290 ? 14.175 15.780 25.024 1.00 12.35 254 GLY A O 1
ATOM 1941 N N . THR A 1 291 ? 15.706 14.999 26.476 1.00 8.89 255 THR A N 1
ATOM 1942 C CA . THR A 1 291 ? 15.886 16.284 27.140 1.00 8.08 255 THR A CA 1
ATOM 1943 C C . THR A 1 291 ? 17.212 16.944 26.812 1.00 7.69 255 THR A C 1
ATOM 1944 O O . THR A 1 291 ? 17.276 18.176 26.685 1.00 11.23 255 THR A O 1
ATOM 1948 N N . ARG A 1 292 ? 18.281 16.149 26.672 1.00 8.38 256 ARG A N 1
ATOM 1949 C CA . ARG A 1 292 ? 19.628 16.689 26.466 1.00 8.63 256 ARG A CA 1
ATOM 1950 C C . ARG A 1 292 ? 20.333 15.985 25.306 1.00 9.10 256 ARG A C 1
ATOM 1951 O O . ARG A 1 292 ? 21.472 15.526 25.440 1.00 8.70 256 ARG A O 1
ATOM 1959 N N . PRO A 1 293 ? 19.684 15.889 24.140 1.00 8.23 257 PRO A N 1
ATOM 1960 C CA . PRO A 1 293 ? 20.323 15.172 23.024 1.00 8.58 257 PRO A CA 1
ATOM 1961 C C . PRO A 1 293 ? 21.648 15.774 22.608 1.00 9.05 257 PRO A C 1
ATOM 1962 O O . PRO A 1 293 ? 22.541 15.038 22.166 1.00 9.62 257 PRO A O 1
ATOM 1966 N N . SER A 1 294 ? 21.816 17.094 22.734 1.00 9.06 258 SER A N 1
ATOM 1967 C CA . SER A 1 294 ? 23.097 17.670 22.343 1.00 8.80 258 SER A CA 1
ATOM 1968 C C . SER A 1 294 ? 24.212 17.238 23.285 1.00 9.63 258 SER A C 1
ATOM 1969 O O . SER A 1 294 ? 25.320 16.934 22.839 1.00 11.13 258 SER A O 1
ATOM 1972 N N . THR A 1 295 ? 23.944 17.200 24.590 1.00 8.55 259 THR A N 1
ATOM 1973 C CA . THR A 1 295 ? 24.981 16.808 25.536 1.00 9.54 259 THR A CA 1
ATOM 1974 C C . THR A 1 295 ? 25.424 15.373 25.306 1.00 7.80 259 THR A C 1
ATOM 1975 O O . THR A 1 295 ? 26.618 15.093 25.202 1.00 9.44 259 THR A O 1
ATOM 1979 N N . ILE A 1 296 ? 24.470 14.446 25.212 1.00 8.77 260 ILE A N 1
ATOM 1980 C CA . ILE A 1 296 ? 24.849 13.048 25.037 1.00 7.91 260 ILE A CA 1
ATOM 1981 C C . ILE A 1 296 ? 25.468 12.810 23.656 1.00 9.35 260 ILE A C 1
ATOM 1982 O O . ILE A 1 296 ? 26.409 12.017 23.520 1.00 8.22 260 ILE A O 1
ATOM 1987 N N . GLY A 1 297 ? 24.968 13.494 22.621 1.00 9.20 261 GLY A N 1
ATOM 1988 C CA . GLY A 1 297 ? 25.575 13.372 21.301 1.00 9.02 261 GLY A CA 1
ATOM 1989 C C . GLY A 1 297 ? 27.009 13.870 21.259 1.00 9.93 261 GLY A C 1
ATOM 1990 O O . GLY A 1 297 ? 27.876 13.248 20.633 1.00 10.25 261 GLY A O 1
ATOM 1991 N N . ASN A 1 298 ? 27.277 15.010 21.896 1.00 9.41 262 ASN A N 1
ATOM 1992 C CA . ASN A 1 298 ? 28.650 15.487 21.998 1.00 10.04 262 ASN A CA 1
ATOM 1993 C C . ASN A 1 298 ? 29.513 14.503 22.778 1.00 10.04 262 ASN A C 1
ATOM 1994 O O . ASN A 1 298 ? 30.643 14.207 22.374 1.00 10.89 262 ASN A O 1
ATOM 1999 N N . ALA A 1 299 ? 28.984 13.950 23.873 1.00 8.02 263 ALA A N 1
ATOM 2000 C CA . ALA A 1 299 ? 29.764 13.033 24.700 1.00 9.99 263 ALA A CA 1
ATOM 2001 C C . ALA A 1 299 ? 30.130 11.764 23.939 1.00 8.97 263 ALA A C 1
ATOM 2002 O O . ALA A 1 299 ? 31.276 11.306 23.997 1.00 10.63 263 ALA A O 1
ATOM 2004 N N . LEU A 1 300 ? 29.172 11.164 23.231 1.00 8.75 264 LEU A N 1
ATOM 2005 C CA . LEU A 1 300 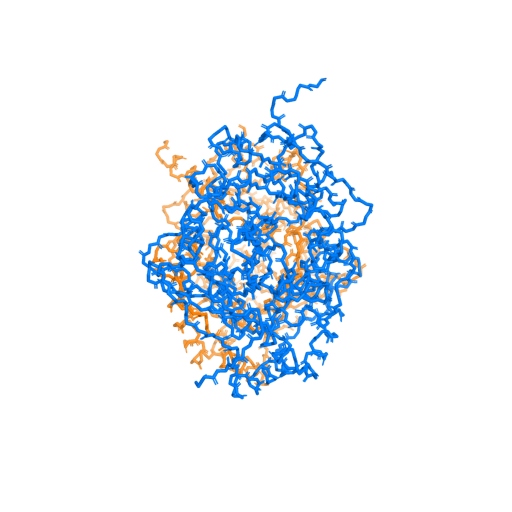? 29.418 9.868 22.596 1.00 9.76 264 LEU A CA 1
ATOM 2006 C C . LEU A 1 300 ? 30.077 9.980 21.227 1.00 10.09 264 LEU A C 1
ATOM 2007 O O . LEU A 1 300 ? 30.375 8.945 20.612 1.00 12.33 264 LEU A O 1
ATOM 2012 N N . SER A 1 301 ? 30.309 11.193 20.732 1.00 8.05 265 SER A N 1
ATOM 2013 C CA . SER A 1 301 ? 31.119 11.387 19.540 1.00 9.44 265 SER A CA 1
ATOM 2014 C C . SER A 1 301 ? 32.606 11.328 19.830 1.00 10.39 265 SER A C 1
ATOM 2015 O O . SER A 1 301 ? 33.395 11.206 18.885 1.00 9.40 265 SER A O 1
ATOM 2018 N N . THR A 1 302 ? 33.003 11.390 21.105 1.00 9.27 266 THR A N 1
ATOM 2019 C CA . THR A 1 302 ? 34.411 11.602 21.431 1.00 9.50 266 THR A CA 1
ATOM 2020 C C . THR A 1 302 ? 35.254 10.374 21.140 1.00 9.95 266 THR A C 1
ATOM 2021 O O . THR A 1 302 ? 36.398 10.501 20.682 1.00 9.72 266 THR A O 1
ATOM 2025 N N . SER A 1 303 ? 34.725 9.182 21.434 1.00 9.30 267 SER A N 1
ATOM 2026 C CA . SER A 1 303 ? 35.453 7.932 21.381 1.00 10.07 267 SER A CA 1
ATOM 2027 C C . SER A 1 303 ? 34.496 6.836 20.948 1.00 10.71 267 SER A C 1
ATOM 2028 O O . SER A 1 303 ? 33.355 6.789 21.435 1.00 9.97 267 SER A O 1
ATOM 2031 N N . PRO A 1 304 ? 34.929 5.925 20.079 1.00 9.07 268 PRO A N 1
ATOM 2032 C CA . PRO A 1 304 ? 34.043 4.822 19.686 1.00 8.94 268 PRO A CA 1
ATOM 2033 C C . PRO A 1 304 ? 33.672 3.928 20.843 1.00 9.17 268 PRO A C 1
ATOM 2034 O O . PRO A 1 304 ? 32.622 3.272 20.796 1.00 9.55 268 PRO A O 1
ATOM 2038 N N . VAL A 1 305 ? 34.511 3.861 21.878 1.00 9.10 269 VAL A N 1
ATOM 2039 C CA . VAL A 1 305 ? 34.186 2.996 23.008 1.00 8.70 269 VAL A CA 1
ATOM 2040 C C . VAL A 1 305 ? 33.111 3.626 23.897 1.00 9.46 269 VAL A C 1
ATOM 2041 O O . VAL A 1 305 ? 32.339 2.906 24.542 1.00 8.39 269 VAL A O 1
ATOM 2045 N N . ALA A 1 306 ? 33.022 4.960 23.924 1.00 10.17 270 ALA A N 1
ATOM 2046 C CA . ALA A 1 306 ? 31.899 5.609 24.597 1.00 8.62 270 ALA A CA 1
ATOM 2047 C C . ALA A 1 306 ? 30.591 5.215 23.929 1.00 8.71 270 ALA A C 1
ATOM 2048 O O . ALA A 1 306 ? 29.612 4.850 24.595 1.00 9.44 270 ALA A O 1
ATOM 2050 N N . LEU A 1 307 ? 30.575 5.261 22.597 1.00 9.41 271 LEU A N 1
ATOM 2051 C CA . LEU A 1 307 ? 29.394 4.882 21.837 1.00 7.67 271 LEU A CA 1
ATOM 2052 C C . LEU A 1 307 ? 29.048 3.411 22.049 1.00 7.70 271 LEU A C 1
ATOM 2053 O O . LEU A 1 307 ? 27.871 3.056 22.214 1.00 8.88 271 LEU A O 1
ATOM 2058 N N . LEU A 1 308 ? 30.060 2.539 22.053 1.00 7.82 272 LEU A N 1
ATOM 2059 C CA . LEU A 1 308 ? 29.816 1.111 22.250 1.00 8.04 272 LEU A CA 1
ATOM 2060 C C . LEU A 1 308 ? 29.186 0.837 23.613 1.00 8.27 272 LEU A C 1
ATOM 2061 O O . LEU A 1 308 ? 28.308 -0.022 23.740 1.00 9.33 272 LEU A O 1
ATOM 2066 N N . SER A 1 309 ? 29.637 1.543 24.650 1.00 8.32 273 SER A N 1
ATOM 2067 C CA . SER A 1 309 ? 29.066 1.351 25.981 1.00 7.70 273 SER A CA 1
ATOM 2068 C C . SER A 1 309 ? 27.572 1.646 25.981 1.00 7.72 273 SER A C 1
ATOM 2069 O O . SER A 1 309 ? 26.761 0.851 26.478 1.00 9.31 273 SER A O 1
ATOM 2072 N N . TRP A 1 310 ? 27.194 2.796 25.424 1.00 8.26 274 TRP A N 1
ATOM 2073 C CA . TRP A 1 310 ? 25.807 3.248 25.447 1.00 8.08 274 TRP A CA 1
ATOM 2074 C C . TRP A 1 310 ? 24.896 2.318 24.645 1.00 8.89 274 TRP A C 1
ATOM 2075 O O . TRP A 1 310 ? 23.780 1.993 25.082 1.00 9.42 274 TRP A O 1
ATOM 2086 N N . ILE A 1 311 ? 25.330 1.913 23.457 1.00 8.18 275 ILE A N 1
ATOM 2087 C CA . ILE A 1 311 ? 24.489 1.134 22.550 1.00 7.40 275 ILE A CA 1
ATOM 2088 C C . ILE A 1 311 ? 24.566 -0.355 22.856 1.00 8.08 275 ILE A C 1
ATOM 2089 O O . ILE A 1 311 ? 23.557 -1.065 22.778 1.00 9.33 275 ILE A O 1
ATOM 2094 N N . GLY A 1 312 ? 25.754 -0.845 23.214 1.00 9.00 276 GLY A N 1
ATOM 2095 C CA . GLY A 1 312 ? 25.893 -2.254 23.545 1.00 10.04 276 GLY A CA 1
ATOM 2096 C C . GLY A 1 312 ? 24.935 -2.696 24.633 1.00 10.29 276 GLY A C 1
ATOM 2097 O O . GLY A 1 312 ? 24.407 -3.808 24.586 1.00 10.39 276 GLY A O 1
ATOM 2098 N N . GLU A 1 313 ? 24.683 -1.829 25.623 1.00 8.94 277 GLU A N 1
ATOM 2099 C CA . GLU A 1 313 ? 23.742 -2.184 26.681 1.00 9.52 277 GLU A CA 1
ATOM 2100 C C . GLU A 1 313 ? 22.395 -2.611 26.117 1.00 10.64 277 GLU A C 1
ATOM 2101 O O . GLU A 1 313 ? 21.770 -3.551 26.622 1.00 11.29 277 GLU A O 1
ATOM 2107 N N . LYS A 1 314 ? 21.929 -1.922 25.073 1.00 9.03 278 LYS A N 1
ATOM 2108 C CA . LYS A 1 314 ? 20.596 -2.173 24.535 1.00 9.72 278 LYS A CA 1
ATOM 2109 C C . LYS A 1 314 ? 20.559 -3.460 23.716 1.00 10.43 278 LYS A C 1
ATOM 2110 O O . LYS A 1 314 ? 19.600 -4.232 23.818 1.00 11.95 278 LYS A O 1
ATOM 2116 N N . PHE A 1 315 ? 21.589 -3.724 22.909 1.00 9.47 279 PHE A N 1
ATOM 2117 C CA . PHE A 1 315 ? 21.628 -5.010 22.209 1.00 10.55 279 PHE A CA 1
ATOM 2118 C C . PHE A 1 315 ? 21.663 -6.172 23.190 1.00 12.36 279 PHE A C 1
ATOM 2119 O O . PHE A 1 315 ? 21.068 -7.219 22.922 1.00 13.12 279 PHE A O 1
ATOM 2127 N N . LEU A 1 316 ? 22.325 -6.001 24.336 1.00 11.19 280 LEU A N 1
ATOM 2128 C CA . LEU A 1 316 ? 22.383 -7.078 25.322 1.00 11.15 280 LEU A CA 1
ATOM 2129 C C . LEU A 1 316 ? 21.040 -7.286 26.012 1.00 14.29 280 LEU A C 1
ATOM 2130 O O . LEU A 1 316 ? 20.600 -8.431 26.186 1.00 16.88 280 LEU A O 1
ATOM 2135 N N . ASP A 1 317 ? 20.369 -6.205 26.407 1.00 13.01 281 ASP A N 1
ATOM 2136 C CA . ASP A 1 317 ? 19.208 -6.315 27.290 1.00 14.48 281 ASP A CA 1
ATOM 2137 C C . ASP A 1 317 ? 17.881 -6.445 26.557 1.00 17.45 281 ASP A C 1
ATOM 2138 O O . ASP A 1 317 ? 16.926 -7.009 27.110 1.00 19.41 281 ASP A O 1
ATOM 2143 N N . TRP A 1 318 ? 17.779 -5.913 25.344 1.00 14.67 282 TRP A N 1
ATOM 2144 C CA . TRP A 1 318 ? 16.497 -5.843 24.669 1.00 15.65 282 TRP A CA 1
ATOM 2145 C C . TRP A 1 318 ? 16.194 -7.069 23.835 1.00 16.07 282 TRP A C 1
ATOM 2146 O O . TRP A 1 318 ? 15.042 -7.252 23.418 1.00 16.32 282 TRP A O 1
ATOM 2157 N N . ALA A 1 319 ? 17.193 -7.892 23.569 1.00 15.38 283 ALA A N 1
ATOM 2158 C CA . ALA A 1 319 ? 17.005 -9.050 22.716 1.00 17.95 283 ALA A CA 1
ATOM 2159 C C . ALA A 1 319 ? 16.435 -10.213 23.512 1.00 19.02 283 ALA A C 1
ATOM 2160 O O . ALA A 1 319 ? 16.711 -10.378 24.706 1.00 20.08 283 ALA A O 1
ATOM 2162 N N . GLY A 1 320 ? 15.614 -11.008 22.840 1.00 15.13 284 GLY A N 1
ATOM 2163 C CA . GLY A 1 320 ? 15.228 -12.310 23.346 1.00 17.23 284 GLY A CA 1
ATOM 2164 C C . GLY A 1 320 ? 16.261 -13.358 22.968 1.00 21.07 284 GLY A C 1
ATOM 2165 O O . GLY A 1 320 ? 16.788 -14.057 23.842 1.00 22.68 284 GLY A O 1
ATOM 2166 N N . GLU A 1 321 ? 16.552 -13.480 21.670 1.00 16.97 285 GLU A N 1
ATOM 2167 C CA . GLU A 1 321 ? 17.654 -14.308 21.200 1.00 17.65 285 GLU A CA 1
ATOM 2168 C C . GLU A 1 321 ? 18.944 -13.505 21.296 1.00 20.05 285 GLU A C 1
ATOM 2169 O O . GLU A 1 321 ? 19.007 -12.369 20.814 1.00 23.32 285 GLU A O 1
ATOM 2175 N N . THR A 1 322 ? 19.971 -14.097 21.906 1.00 18.55 286 THR A N 1
ATOM 2176 C CA . THR A 1 322 ? 21.235 -13.398 22.110 1.00 17.11 286 THR A CA 1
ATOM 2177 C C . THR A 1 322 ? 21.811 -12.903 20.789 1.00 17.67 286 THR A C 1
ATOM 2178 O O . THR A 1 322 ? 21.932 -13.660 19.822 1.00 21.84 286 THR A O 1
ATOM 2182 N N . ILE A 1 323 ? 22.175 -11.626 20.749 1.00 16.19 287 ILE A N 1
ATOM 2183 C CA . ILE A 1 323 ? 22.755 -11.013 19.563 1.00 16.47 287 ILE A CA 1
ATOM 2184 C C . ILE A 1 323 ? 24.275 -11.164 19.654 1.00 15.05 287 ILE A C 1
ATOM 2185 O O . ILE A 1 323 ? 24.861 -10.743 20.664 1.00 16.01 287 ILE A O 1
ATOM 2190 N N . PRO A 1 324 ? 24.926 -11.772 18.664 1.00 15.47 288 PRO A N 1
ATOM 2191 C CA . PRO A 1 324 ? 26.374 -12.007 18.756 1.00 15.09 288 PRO A CA 1
ATOM 2192 C C . PRO A 1 324 ? 27.164 -10.707 18.826 1.00 13.80 288 PRO A C 1
ATOM 2193 O O . PRO A 1 324 ? 26.764 -9.682 18.271 1.00 14.18 288 PRO A O 1
ATOM 2197 N N . LEU A 1 325 ? 28.318 -10.769 19.504 1.00 14.20 289 LEU A N 1
ATOM 2198 C CA . LEU A 1 325 ? 29.179 -9.594 19.633 1.00 13.09 289 LEU A CA 1
ATOM 2199 C C . LEU A 1 325 ? 29.510 -8.988 18.273 1.00 14.30 289 LEU A C 1
ATOM 2200 O O . LEU A 1 325 ? 29.536 -7.761 18.122 1.00 10.85 289 LEU A O 1
ATOM 2205 N N . GLU A 1 326 ? 29.756 -9.829 17.263 1.00 13.13 290 GLU A N 1
ATOM 2206 C CA . GLU A 1 326 ? 30.107 -9.306 15.945 1.00 12.56 290 GLU A CA 1
ATOM 2207 C C . GLU A 1 326 ? 28.996 -8.423 15.394 1.00 11.02 290 GLU A C 1
ATOM 2208 O O . GLU A 1 326 ? 29.268 -7.394 14.762 1.00 12.37 290 GLU A O 1
ATOM 2214 N N . THR A 1 327 ? 27.739 -8.819 15.619 1.00 10.67 291 THR A N 1
ATOM 2215 C CA . THR A 1 327 ? 26.614 -8.021 15.159 1.00 12.13 291 THR A CA 1
ATOM 2216 C C . THR A 1 327 ? 26.578 -6.680 15.873 1.00 12.99 291 THR A C 1
ATOM 2217 O O . THR A 1 327 ? 26.336 -5.643 15.246 1.00 10.64 291 THR A O 1
ATOM 2221 N N . ILE A 1 328 ? 26.835 -6.678 17.183 1.00 11.60 292 ILE A N 1
ATOM 2222 C CA . ILE A 1 328 ? 26.902 -5.420 17.929 1.00 10.41 292 ILE A CA 1
ATOM 2223 C C . ILE A 1 328 ? 28.016 -4.541 17.379 1.00 11.56 292 ILE A C 1
ATOM 2224 O O . ILE A 1 328 ? 27.823 -3.342 17.126 1.00 10.68 292 ILE A O 1
ATOM 2229 N N . LEU A 1 329 ? 29.205 -5.123 17.187 1.00 11.46 293 LEU A N 1
ATOM 2230 C CA . LEU A 1 329 ? 30.337 -4.337 16.704 1.00 10.11 293 LEU A CA 1
ATOM 2231 C C . LEU A 1 329 ? 30.063 -3.784 15.315 1.00 10.31 293 LEU A C 1
ATOM 2232 O O . LEU A 1 329 ? 30.406 -2.635 15.020 1.00 11.38 293 LEU A O 1
ATOM 2237 N N . GLU A 1 330 ? 29.422 -4.576 14.459 1.00 10.00 294 GLU A N 1
ATOM 2238 C CA . GLU A 1 330 ? 29.087 -4.117 13.117 1.00 10.36 294 GLU A CA 1
ATOM 2239 C C . GLU A 1 330 ? 28.199 -2.880 13.171 1.00 10.25 294 GLU A C 1
ATOM 2240 O O . GLU A 1 330 ? 28.453 -1.888 12.477 1.00 10.07 294 GLU A O 1
ATOM 2246 N N . SER A 1 331 ? 27.150 -2.926 14.000 1.00 9.47 295 SER A N 1
ATOM 2247 C CA . SER A 1 331 ? 26.193 -1.828 14.057 1.00 8.32 295 SER A CA 1
ATOM 2248 C C . SER A 1 331 ? 26.825 -0.587 14.672 1.00 7.98 295 SER A C 1
ATOM 2249 O O . SER A 1 331 ? 26.642 0.532 14.165 1.00 7.79 295 SER A O 1
ATOM 2252 N N . VAL A 1 332 ? 27.585 -0.766 15.756 1.00 8.45 296 VAL A N 1
ATOM 2253 C CA . VAL A 1 332 ? 28.235 0.375 16.390 1.00 6.83 296 VAL A CA 1
ATOM 2254 C C . VAL A 1 332 ? 29.292 0.975 15.465 1.00 7.49 296 VAL A C 1
ATOM 2255 O O . VAL A 1 332 ? 29.417 2.201 15.357 1.00 8.80 296 VAL A O 1
ATOM 2259 N N . THR A 1 333 ? 30.032 0.118 14.755 1.00 9.19 297 THR A N 1
ATOM 2260 C CA . THR A 1 333 ? 31.013 0.606 13.792 1.00 7.70 297 THR A CA 1
ATOM 2261 C C . THR A 1 333 ? 30.337 1.419 12.696 1.00 8.99 297 THR A C 1
ATOM 2262 O O . THR A 1 333 ? 30.811 2.506 12.338 1.00 8.34 297 THR A O 1
ATOM 2266 N N . LEU A 1 334 ? 29.211 0.929 12.175 1.00 8.30 298 LEU A N 1
ATOM 2267 C CA . LEU A 1 334 ? 28.502 1.678 11.147 1.00 8.86 298 LEU A CA 1
ATOM 2268 C C . LEU A 1 334 ? 28.049 3.034 11.681 1.00 8.18 298 LEU A C 1
ATOM 2269 O O . LEU A 1 334 ? 28.228 4.062 11.019 1.00 8.53 298 LEU A O 1
ATOM 2274 N N . TYR A 1 335 ? 27.472 3.055 12.889 1.00 7.39 299 TYR A N 1
ATOM 2275 C CA . TYR A 1 335 ? 27.100 4.326 13.509 1.00 7.53 299 TYR A CA 1
ATOM 2276 C C . TYR A 1 335 ? 28.304 5.249 13.653 1.00 8.86 299 TYR A C 1
ATOM 2277 O O . TYR A 1 335 ? 28.199 6.456 13.405 1.00 8.53 299 TYR A O 1
ATOM 2286 N N . TRP A 1 336 ? 29.456 4.698 14.054 1.00 8.79 300 TRP A N 1
ATOM 2287 C CA . TRP A 1 336 ? 30.651 5.520 14.240 1.00 8.00 300 TRP A CA 1
ATOM 2288 C C . TRP A 1 336 ? 31.088 6.160 12.924 1.00 8.46 300 TRP A C 1
ATOM 2289 O O . TRP A 1 336 ? 31.315 7.375 12.855 1.00 8.96 300 TRP A O 1
ATOM 2300 N N . PHE A 1 337 ? 31.218 5.351 11.866 1.00 7.98 301 PHE A N 1
ATOM 2301 C CA . PHE A 1 337 ? 31.724 5.859 10.586 1.00 8.95 301 PHE A CA 1
ATOM 2302 C C . PHE A 1 337 ? 30.824 6.946 10.011 1.00 10.80 301 PHE A C 1
ATOM 2303 O O . PHE A 1 337 ? 31.302 7.862 9.324 1.00 12.04 301 PHE A O 1
ATOM 2311 N N . THR A 1 338 ? 29.518 6.847 10.249 1.00 9.14 302 THR A N 1
ATOM 2312 C CA . THR A 1 338 ? 28.548 7.753 9.657 1.00 7.81 302 THR A CA 1
ATOM 2313 C C . THR A 1 338 ? 28.101 8.839 10.625 1.00 8.72 302 THR A C 1
ATOM 2314 O O . THR A 1 338 ? 27.184 9.602 10.306 1.00 8.72 302 THR A O 1
ATOM 2318 N N . GLU A 1 339 ? 28.703 8.904 11.813 1.00 8.45 303 GLU A N 1
ATOM 2319 C CA . GLU A 1 339 ? 28.340 9.923 12.798 1.00 8.96 303 GLU A CA 1
ATOM 2320 C C . GLU A 1 339 ? 26.835 9.918 13.048 1.00 7.71 303 GLU A C 1
ATOM 2321 O O . GLU A 1 339 ? 26.181 10.962 13.099 1.00 8.72 303 GLU A O 1
ATOM 2327 N N . THR A 1 340 ? 26.276 8.711 13.193 1.00 7.17 304 THR A N 1
ATOM 2328 C CA . THR A 1 340 ? 24.825 8.551 13.305 1.00 7.87 304 THR A CA 1
ATOM 2329 C C . THR A 1 340 ? 24.301 9.036 14.649 1.00 8.11 304 THR A C 1
ATOM 2330 O O . THR A 1 340 ? 23.265 9.708 14.713 1.00 8.68 304 THR A O 1
ATOM 2334 N N . PHE A 1 341 ? 24.961 8.657 15.740 1.00 9.02 305 PHE A N 1
ATOM 2335 C CA . PHE A 1 341 ? 24.321 8.828 17.044 1.00 7.99 305 PHE A CA 1
ATOM 2336 C C . PHE A 1 341 ? 23.776 10.232 17.303 1.00 8.37 305 PHE A C 1
ATOM 2337 O O . PHE A 1 341 ? 22.581 10.352 17.634 1.00 8.40 305 PHE A O 1
ATOM 2345 N N . PRO A 1 342 ? 24.554 11.317 17.171 1.00 7.90 306 PRO A N 1
ATOM 2346 C CA . PRO A 1 342 ? 23.999 12.647 17.488 1.00 8.43 306 PRO A CA 1
ATOM 2347 C C . PRO A 1 342 ? 22.863 13.050 16.588 1.00 8.08 306 PRO A C 1
ATOM 2348 O O . PRO A 1 342 ? 22.048 13.894 16.984 1.00 9.97 306 PRO A O 1
ATOM 2352 N N . ARG A 1 343 ? 22.794 12.487 15.390 1.00 7.74 307 ARG A N 1
ATOM 2353 C CA . ARG A 1 343 ? 21.769 12.827 14.416 1.00 8.20 307 ARG A CA 1
ATOM 2354 C C . ARG A 1 343 ? 20.530 11.951 14.528 1.00 8.94 307 ARG A C 1
ATOM 2355 O O . ARG A 1 343 ? 19.542 12.210 13.826 1.00 9.67 307 ARG A O 1
ATOM 2363 N N . SER A 1 344 ? 20.565 10.928 15.382 1.00 8.36 308 SER A N 1
ATOM 2364 C CA . SER A 1 344 ? 19.591 9.847 15.338 1.00 8.07 308 SER A CA 1
ATOM 2365 C C . SER A 1 344 ? 18.536 9.943 16.429 1.00 9.15 308 SER A C 1
ATOM 2366 O O . SER A 1 344 ? 17.572 9.166 16.408 1.00 10.22 308 SER A O 1
ATOM 2369 N N . ILE A 1 345 ? 18.685 10.872 17.372 1.00 7.94 309 ILE A N 1
ATOM 2370 C CA . ILE A 1 345 ? 17.916 10.838 18.608 1.00 8.94 309 ILE A CA 1
ATOM 2371 C C . ILE A 1 345 ? 16.853 11.930 18.671 1.00 7.92 309 ILE A C 1
ATOM 2372 O O . ILE A 1 345 ? 16.221 12.117 19.720 1.00 9.56 309 ILE A O 1
ATOM 2377 N N . TYR A 1 346 ? 16.605 12.621 17.556 1.00 8.80 310 TYR A N 1
ATOM 2378 C CA . TYR A 1 346 ? 15.643 13.721 17.532 1.00 8.53 310 TYR A CA 1
ATOM 2379 C C . TYR A 1 346 ? 14.224 13.272 17.886 1.00 8.79 310 TYR A C 1
ATOM 2380 O O . TYR A 1 346 ? 13.439 14.080 18.393 1.00 11.43 310 TYR A O 1
ATOM 2389 N N . HIS A 1 347 ? 13.874 12.002 17.647 1.00 10.14 311 HIS A N 1
ATOM 2390 C CA . HIS A 1 347 ? 12.510 11.548 17.929 1.00 11.10 311 HIS A CA 1
ATOM 2391 C C . HIS A 1 347 ? 12.195 11.591 19.416 1.00 11.88 311 HIS A C 1
ATOM 2392 O O . HIS A 1 347 ? 11.031 11.752 19.803 1.00 12.05 311 HIS A O 1
ATOM 2399 N N . TYR A 1 348 ? 13.207 11.427 20.270 1.00 10.74 312 TYR A N 1
ATOM 2400 C CA . TYR A 1 348 ? 12.915 11.185 21.676 1.00 9.20 312 TYR A CA 1
ATOM 2401 C C . TYR A 1 348 ? 12.308 12.400 22.374 1.00 10.73 312 TYR A C 1
ATOM 2402 O O . TYR A 1 348 ? 11.562 12.231 23.341 1.00 11.51 312 TYR A O 1
ATOM 2411 N N . ARG A 1 349 ? 12.587 13.617 21.893 1.00 11.61 313 ARG A N 1
ATOM 2412 C CA . ARG A 1 349 ? 12.075 14.809 22.560 1.00 11.44 313 ARG A CA 1
ATOM 2413 C C . ARG A 1 349 ? 10.588 15.022 22.350 1.00 13.62 313 ARG A C 1
ATOM 2414 O O . ARG A 1 349 ? 10.003 15.892 23.008 1.00 13.23 313 ARG A O 1
ATOM 2422 N N . GLU A 1 350 ? 9.962 14.256 21.466 1.00 14.29 314 GLU A N 1
ATOM 2423 C CA . GLU A 1 350 ? 8.518 14.374 21.308 1.00 13.48 314 GLU A CA 1
ATOM 2424 C C . GLU A 1 350 ? 7.774 13.986 22.577 1.00 16.65 314 GLU A C 1
ATOM 2425 O O . GLU A 1 350 ? 6.604 14.355 22.728 1.00 22.97 314 GLU A O 1
ATOM 2431 N N . ASN A 1 351 ? 8.430 13.277 23.501 1.00 17.50 315 ASN A N 1
ATOM 2432 C CA . ASN A 1 351 ? 7.825 12.861 24.760 1.00 19.00 315 ASN A CA 1
ATOM 2433 C C . ASN A 1 351 ? 8.051 13.859 25.890 1.00 19.08 315 ASN A C 1
ATOM 2434 O O . ASN A 1 351 ? 7.717 13.551 27.038 1.00 22.61 315 ASN A O 1
ATOM 2439 N N . PHE A 1 352 ? 8.641 15.020 25.612 1.00 17.16 316 PHE A N 1
ATOM 2440 C CA . PHE A 1 352 ? 8.992 15.971 26.665 1.00 21.17 316 PHE A CA 1
ATOM 2441 C C . PHE A 1 352 ? 8.502 17.369 26.315 1.00 20.46 316 PHE A C 1
ATOM 2442 O O . PHE A 1 352 ? 8.936 17.939 25.295 1.00 2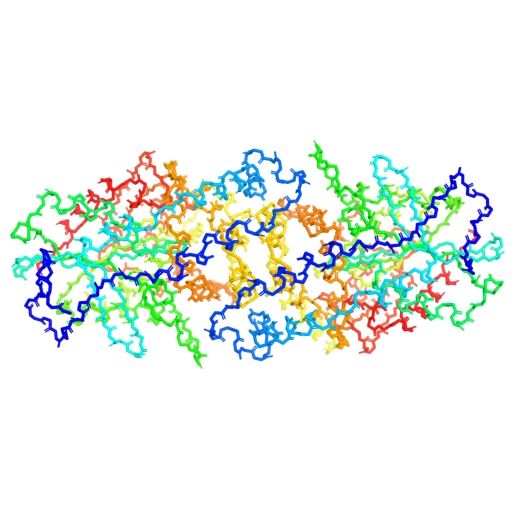5.45 316 PHE A O 1
ATOM 2450 N N . PRO A 1 353 ? 7.578 17.953 27.099 1.00 21.86 317 PRO A N 1
ATOM 2451 C CA . PRO A 1 353 ? 6.966 17.366 28.296 1.00 21.59 317 PRO A CA 1
ATOM 2452 C C . PRO A 1 353 ? 6.057 16.209 27.887 1.00 23.48 317 PRO A C 1
ATOM 2453 O O . PRO A 1 353 ? 5.762 16.099 26.697 1.00 25.26 317 PRO A O 1
ATOM 2457 N N . PRO A 1 354 ? 5.657 15.357 28.828 1.00 24.54 318 PRO A N 1
ATOM 2458 C CA . PRO A 1 354 ? 4.801 14.220 28.477 1.00 30.39 318 PRO A CA 1
ATOM 2459 C C . PRO A 1 354 ? 3.555 14.693 27.753 1.00 34.59 318 PRO A C 1
ATOM 2460 O O . PRO A 1 354 ? 2.887 15.636 28.205 1.00 30.94 318 PRO A O 1
ATOM 2464 N N . PRO A 1 355 ? 3.230 14.088 26.609 1.00 32.28 319 PRO A N 1
ATOM 2465 C CA . PRO A 1 355 ? 2.037 14.504 25.867 1.00 31.91 319 PRO A CA 1
ATOM 2466 C C . PRO A 1 355 ? 0.773 14.226 26.667 1.00 26.73 319 PRO A C 1
ATOM 2467 O O . PRO A 1 355 ? 0.761 13.433 27.613 1.00 29.98 319 PRO A O 1
ATOM 2471 N N . LYS A 1 356 ? -0.309 14.902 26.272 1.00 28.15 320 LYS A N 1
ATOM 2472 C CA . LYS A 1 356 ? -1.584 14.697 26.954 1.00 24.47 320 LYS A CA 1
ATOM 2473 C C . LYS A 1 356 ? -2.071 13.264 26.789 1.00 27.86 320 LYS A C 1
ATOM 2474 O O . LYS A 1 356 ? -2.647 12.683 27.716 1.00 22.77 320 LYS A O 1
ATOM 2480 N N . LEU A 1 357 ? -1.843 12.679 25.615 1.00 23.81 321 LEU A N 1
ATOM 2481 C CA . LEU A 1 357 ? -2.128 11.280 25.358 1.00 21.21 321 LEU A CA 1
ATOM 2482 C C . LEU A 1 357 ? -0.920 10.673 24.668 1.00 19.90 321 LEU A C 1
ATOM 2483 O O . LEU A 1 357 ? -0.321 11.299 23.790 1.00 19.64 321 LEU A O 1
ATOM 2488 N N . ARG A 1 358 ? -0.549 9.464 25.078 1.00 21.19 322 ARG A N 1
ATOM 2489 C CA . ARG A 1 358 ? 0.457 8.731 24.330 1.00 19.86 322 ARG A CA 1
ATOM 2490 C C . ARG A 1 358 ? 0.012 8.583 22.879 1.00 21.53 322 ARG A C 1
ATOM 2491 O O . ARG A 1 358 ? -1.179 8.458 22.572 1.00 17.37 322 ARG A O 1
ATOM 2499 N N . HIS A 1 359 ? 0.992 8.616 21.981 1.00 17.25 323 HIS A N 1
ATOM 2500 C CA . HIS A 1 359 ? 0.715 8.593 20.549 1.00 14.95 323 HIS A CA 1
ATOM 2501 C C . HIS A 1 359 ? -0.214 7.441 20.164 1.00 16.66 323 HIS A C 1
ATOM 2502 O O . HIS A 1 359 ? -1.242 7.644 19.508 1.00 16.27 323 HIS A O 1
ATOM 2509 N N . THR A 1 360 ? 0.126 6.219 20.582 1.00 14.11 324 THR A N 1
ATOM 2510 C CA . THR A 1 360 ? -0.696 5.052 20.278 1.00 13.69 324 THR A CA 1
ATOM 2511 C C . THR A 1 360 ? -2.075 5.111 20.930 1.00 15.41 324 THR A C 1
ATOM 2512 O O . THR A 1 360 ? -3.000 4.436 20.457 1.00 14.63 324 THR A O 1
ATOM 2516 N N . GLU A 1 361 ? -2.231 5.865 22.015 1.00 14.48 325 GLU A N 1
ATOM 2517 C CA . GLU A 1 361 ? -3.490 5.919 22.755 1.00 14.57 325 GLU A CA 1
ATOM 2518 C C . GLU A 1 361 ? -4.342 7.136 22.400 1.00 12.13 325 GLU A C 1
ATOM 2519 O O . GLU A 1 361 ? -5.350 7.395 23.063 1.00 15.69 325 GLU A O 1
ATOM 2525 N N . ASP A 1 362 ? -3.964 7.866 21.400 1.00 11.77 326 ASP A N 1
ATOM 2526 C CA . ASP A 1 362 ? -4.623 9.080 20.947 1.00 12.46 326 ASP A CA 1
ATOM 2527 C C . ASP A 1 362 ? -5.515 8.736 19.761 1.00 10.31 326 ASP A C 1
ATOM 2528 O O . ASP A 1 362 ? -5.031 8.136 18.794 1.00 10.81 326 ASP A O 1
ATOM 2533 N N . PRO A 1 363 ? -6.811 9.074 19.787 1.00 8.68 327 PRO A N 1
ATOM 2534 C CA . PRO A 1 363 ? -7.661 8.808 18.613 1.00 9.48 327 PRO A CA 1
ATOM 2535 C C . PRO A 1 363 ? -7.140 9.448 17.338 1.00 9.18 327 PRO A C 1
ATOM 2536 O O . PRO A 1 363 ? -7.398 8.937 16.238 1.00 10.61 327 PRO A O 1
ATOM 2540 N N . ARG A 1 364 ? -6.387 10.546 17.457 1.00 9.92 328 ARG A N 1
ATOM 2541 C CA . ARG A 1 364 ? -5.762 11.167 16.296 1.00 9.12 328 ARG A CA 1
ATOM 2542 C C . ARG A 1 364 ? -4.916 10.177 15.508 1.00 9.45 328 ARG A C 1
ATOM 2543 O O . ARG A 1 364 ? -4.768 10.323 14.289 1.00 9.51 328 ARG A O 1
ATOM 2551 N N . TRP A 1 365 ? -4.375 9.156 16.178 1.00 8.93 329 TRP A N 1
ATOM 2552 C CA . TRP A 1 365 ? -3.448 8.201 15.572 1.00 9.27 329 TRP A CA 1
ATOM 2553 C C . TRP A 1 365 ? -3.994 6.774 15.589 1.00 8.55 329 TRP A C 1
ATOM 2554 O O . TRP A 1 365 ? -3.234 5.816 15.428 1.00 9.30 329 TRP A O 1
ATOM 2565 N N . TYR A 1 366 ? -5.304 6.611 15.769 1.00 9.08 330 TYR A N 1
ATOM 2566 C CA . TYR A 1 366 ? -5.931 5.305 15.638 1.00 8.66 330 TYR A CA 1
ATOM 2567 C C . TYR A 1 366 ? -5.902 4.882 14.170 1.00 8.46 330 TYR A C 1
ATOM 2568 O O . TYR A 1 366 ? -6.262 5.665 13.286 1.00 8.85 330 TYR A O 1
ATOM 2577 N N . ILE A 1 367 ? -5.467 3.650 13.904 1.00 8.05 331 ILE A N 1
ATOM 2578 C CA . ILE A 1 367 ? -5.313 3.167 12.531 1.00 7.23 331 ILE A CA 1
ATOM 2579 C C . ILE A 1 367 ? -6.637 2.598 12.036 1.00 9.42 331 ILE A C 1
ATOM 2580 O O . ILE A 1 367 ? -7.102 1.571 12.537 1.00 10.11 331 ILE A O 1
ATOM 2585 N N . ARG A 1 368 ? -7.225 3.232 11.023 1.00 8.75 332 ARG A N 1
ATOM 2586 C CA . ARG A 1 368 ? -8.455 2.713 10.429 1.00 9.17 332 ARG A CA 1
ATOM 2587 C C . ARG A 1 368 ? -8.182 1.701 9.329 1.00 9.11 332 ARG A C 1
ATOM 2588 O O . ARG A 1 368 ? -9.017 0.827 9.076 1.00 10.83 332 ARG A O 1
ATOM 2596 N N . LYS A 1 369 ? -7.042 1.805 8.654 1.00 8.24 333 LYS A N 1
ATOM 2597 C CA . LYS A 1 369 ? -6.678 0.877 7.600 1.00 8.44 333 LYS A CA 1
ATOM 2598 C C . LYS A 1 369 ? -6.366 -0.493 8.204 1.00 8.44 333 LYS A C 1
ATOM 2599 O O . LYS A 1 369 ? -6.229 -0.625 9.427 1.00 8.70 333 LYS A O 1
ATOM 2605 N N . PRO A 1 370 ? -6.247 -1.539 7.379 1.00 8.84 334 PRO A N 1
ATOM 2606 C CA . PRO A 1 370 ? -5.915 -2.861 7.928 1.00 9.27 334 PRO A CA 1
ATOM 2607 C C . PRO A 1 370 ? -4.612 -2.812 8.715 1.00 8.84 334 PRO A C 1
ATOM 2608 O O . PRO A 1 370 ? -3.582 -2.348 8.216 1.00 8.83 334 PRO A O 1
ATOM 2612 N N . PHE A 1 371 ? -4.666 -3.317 9.947 1.00 8.70 335 PHE A N 1
ATOM 2613 C CA . PHE A 1 371 ? -3.596 -3.208 10.931 1.00 7.10 335 PHE A CA 1
ATOM 2614 C C . PHE A 1 371 ? -3.288 -4.603 11.455 1.00 8.10 335 PHE A C 1
ATOM 2615 O O . PHE A 1 371 ? -4.199 -5.341 11.853 1.00 8.26 335 PHE A O 1
ATOM 2623 N N . GLY A 1 372 ? -2.013 -4.982 11.418 1.00 7.78 336 GLY A N 1
ATOM 2624 C CA . GLY A 1 372 ? -1.569 -6.253 11.949 1.00 10.11 336 GLY A CA 1
ATOM 2625 C C . GLY A 1 372 ? -0.545 -6.037 13.044 1.00 8.40 336 GLY A C 1
ATOM 2626 O O . GLY A 1 372 ? 0.173 -5.034 13.059 1.00 8.68 336 GLY A O 1
ATOM 2627 N N . PHE A 1 373 ? -0.501 -6.975 13.980 1.00 8.17 337 PHE A N 1
ATOM 2628 C CA . PHE A 1 373 ? 0.453 -6.888 15.070 1.00 8.58 337 PHE A CA 1
ATOM 2629 C C . PHE A 1 373 ? 1.035 -8.263 15.346 1.00 9.46 337 PHE A C 1
ATOM 2630 O O . PHE A 1 373 ? 0.310 -9.266 15.358 1.00 10.10 337 PHE A O 1
ATOM 2638 N N . SER A 1 374 ? 2.345 -8.303 15.587 1.00 9.04 338 SER A N 1
ATOM 2639 C CA . SER A 1 374 ? 3.001 -9.516 16.044 1.00 9.66 338 SER A CA 1
ATOM 2640 C C . SER A 1 374 ? 3.597 -9.291 17.419 1.00 9.52 338 SER A C 1
ATOM 2641 O O . SER A 1 374 ? 4.325 -8.319 17.642 1.00 10.43 338 SER A O 1
ATOM 2644 N N . TYR A 1 375 ? 3.295 -10.218 18.327 1.00 10.30 339 TYR A N 1
ATOM 2645 C CA . TYR A 1 375 ? 3.672 -10.143 19.725 1.00 11.73 339 TYR A CA 1
ATOM 2646 C C . TYR A 1 375 ? 4.896 -11.021 19.929 1.00 11.13 339 TYR A C 1
ATOM 2647 O O . TYR A 1 375 ? 4.840 -12.239 19.716 1.00 11.42 339 TYR A O 1
ATOM 2656 N N . TYR A 1 376 ? 6.000 -10.396 20.317 1.00 11.02 340 TYR A N 1
ATOM 2657 C CA . TYR A 1 376 ? 7.201 -11.098 20.696 1.00 12.06 340 TYR A CA 1
ATOM 2658 C C . TYR A 1 376 ? 7.395 -10.944 22.195 1.00 15.48 340 TYR A C 1
ATOM 2659 O O . TYR A 1 376 ? 7.320 -9.826 22.716 1.00 13.54 340 TYR A O 1
ATOM 2668 N N . PRO A 1 377 ? 7.618 -12.040 22.919 1.00 14.57 341 PRO A N 1
ATOM 2669 C CA . PRO A 1 377 ? 7.490 -11.995 24.384 1.00 17.76 341 PRO A CA 1
ATOM 2670 C C . PRO A 1 377 ? 8.560 -11.172 25.087 1.00 18.02 341 PRO A C 1
ATOM 2671 O O . PRO A 1 377 ? 8.305 -10.686 26.197 1.00 21.61 341 PRO A O 1
ATOM 2675 N N . MET A 1 378 ? 9.729 -10.971 24.476 1.00 15.67 342 MET A N 1
ATOM 2676 C CA . MET A 1 378 ? 10.800 -10.181 25.068 1.00 17.43 342 MET A CA 1
ATOM 2677 C C . MET A 1 378 ? 10.871 -8.766 24.504 1.00 18.91 342 MET A C 1
ATOM 2678 O O . MET A 1 378 ? 11.890 -8.082 24.670 1.00 19.30 342 MET A O 1
ATOM 2683 N N . GLU A 1 379 ? 9.811 -8.312 23.843 1.00 15.92 343 GLU A N 1
ATOM 2684 C CA . GLU A 1 379 ? 9.661 -6.892 23.567 1.00 13.98 343 GLU A CA 1
ATOM 2685 C C . GLU A 1 379 ? 9.705 -6.118 24.889 1.00 18.79 343 GLU A C 1
ATOM 2686 O O . GLU A 1 379 ? 9.466 -6.669 25.972 1.00 18.05 343 GLU A O 1
ATOM 2692 N N . LEU A 1 380 ? 10.047 -4.830 24.796 1.00 15.27 344 LEU A N 1
ATOM 2693 C CA . LEU A 1 380 ? 10.305 -4.035 25.998 1.00 20.69 344 LEU A CA 1
ATOM 2694 C C . LEU A 1 380 ? 9.041 -3.835 26.819 1.00 20.45 344 LEU A C 1
ATOM 2695 O O . LEU A 1 380 ? 9.071 -3.935 28.049 1.00 23.25 344 LEU A O 1
ATOM 2700 N N . VAL A 1 381 ? 7.938 -3.509 26.160 1.00 20.55 345 VAL A N 1
ATOM 2701 C CA . VAL A 1 381 ? 6.632 -3.436 26.803 1.00 25.22 345 VAL A CA 1
ATOM 2702 C C . VAL A 1 381 ? 5.740 -4.364 25.993 1.00 16.42 345 VAL A C 1
ATOM 2703 O O . VAL A 1 381 ? 5.110 -3.912 25.028 1.00 20.49 345 VAL A O 1
ATOM 2707 N N . PRO A 1 382 ? 5.719 -5.663 26.283 1.00 18.19 346 PRO A N 1
ATOM 2708 C CA . PRO A 1 382 ? 4.842 -6.555 25.516 1.00 17.64 346 PRO A CA 1
ATOM 2709 C C . PRO A 1 382 ? 3.404 -6.124 25.745 1.00 18.71 346 PRO A C 1
ATOM 2710 O O . PRO A 1 382 ? 2.996 -5.854 26.877 1.00 20.40 346 PRO A O 1
ATOM 2714 N N . THR A 1 383 ? 2.640 -6.018 24.662 1.00 13.63 347 THR A N 1
ATOM 2715 C CA A THR A 1 383 ? 1.286 -5.495 24.755 0.15 13.29 347 THR A CA 1
ATOM 2716 C CA B THR A 1 383 ? 1.284 -5.490 24.740 0.85 13.13 347 THR A CA 1
ATOM 2717 C C . THR A 1 383 ? 0.276 -6.564 24.362 1.00 13.92 347 THR A C 1
ATOM 2718 O O . THR A 1 383 ? 0.310 -7.066 23.220 1.00 15.53 347 THR A O 1
ATOM 2725 N N . PRO A 1 384 ? -0.623 -6.931 25.270 1.00 13.68 348 PRO A N 1
ATOM 2726 C CA . PRO A 1 384 ? -1.661 -7.908 24.945 1.00 16.84 348 PRO A CA 1
ATOM 2727 C C . PRO A 1 384 ? -2.568 -7.419 23.828 1.00 14.41 348 PRO A C 1
ATOM 2728 O O . PRO A 1 384 ? -2.725 -6.214 23.585 1.00 11.75 348 PRO A O 1
ATOM 2732 N N . ARG A 1 385 ? -3.192 -8.396 23.165 1.00 12.05 349 ARG A N 1
ATOM 2733 C CA . ARG A 1 385 ? -4.059 -8.108 22.031 1.00 11.11 349 ARG A CA 1
ATOM 2734 C C . ARG A 1 385 ? -5.155 -7.113 22.390 1.00 11.89 349 ARG A C 1
ATOM 2735 O O . ARG A 1 385 ? -5.432 -6.186 21.622 1.00 12.29 349 ARG A O 1
ATOM 2743 N N . ALA A 1 386 ? -5.782 -7.276 23.560 1.00 14.03 350 ALA A N 1
ATOM 2744 C CA . ALA A 1 386 ? -6.830 -6.345 23.966 1.00 15.95 350 ALA A CA 1
ATOM 2745 C C . ALA A 1 386 ? -6.321 -4.909 24.052 1.00 13.78 350 ALA A C 1
ATOM 2746 O O . ALA A 1 386 ? -7.076 -3.969 23.777 1.00 15.87 350 ALA A O 1
ATOM 2748 N N . TRP A 1 387 ? -5.056 -4.715 24.434 1.00 10.47 351 TRP A N 1
ATOM 2749 C CA . TRP A 1 387 ? -4.486 -3.371 24.449 1.00 12.35 351 TRP A CA 1
ATOM 2750 C C . TRP A 1 387 ? -4.302 -2.856 23.030 1.00 10.67 351 TRP A C 1
ATOM 2751 O O . TRP A 1 387 ? -4.731 -1.745 22.698 1.00 11.83 351 TRP A O 1
ATOM 2762 N N . VAL A 1 388 ? -3.639 -3.647 22.188 1.00 9.65 352 VAL A N 1
ATOM 2763 C CA . VAL A 1 388 ? -3.354 -3.219 20.816 1.00 9.45 352 VAL A CA 1
ATOM 2764 C C . VAL A 1 388 ? -4.639 -2.886 20.066 1.00 11.23 352 VAL A C 1
ATOM 2765 O O . VAL A 1 388 ? -4.689 -1.933 19.275 1.00 10.89 352 VAL A O 1
ATOM 2769 N N . GLU A 1 389 ? -5.701 -3.656 20.314 1.00 10.57 353 GLU A N 1
ATOM 2770 C CA . GLU A 1 389 ? -6.960 -3.465 19.609 1.00 10.68 353 GLU A CA 1
ATOM 2771 C C . GLU A 1 389 ? -7.579 -2.096 19.863 1.00 11.03 353 GLU A C 1
ATOM 2772 O O . GLU A 1 389 ? -8.345 -1.619 19.026 1.00 11.78 353 GLU A O 1
ATOM 2778 N N . THR A 1 390 ? -7.266 -1.449 20.986 1.00 10.92 354 THR A N 1
ATOM 2779 C CA . THR A 1 390 ? -7.803 -0.112 21.216 1.00 10.64 354 THR A CA 1
ATOM 2780 C C . THR A 1 390 ? -7.182 0.931 20.307 1.00 10.76 354 THR A C 1
ATOM 2781 O O . THR A 1 390 ? -7.700 2.052 20.245 1.00 12.48 354 THR A O 1
ATOM 2785 N N . THR A 1 391 ? -6.097 0.583 19.604 1.00 9.76 355 THR A N 1
ATOM 2786 C CA . THR A 1 391 ? -5.297 1.545 18.846 1.00 9.76 355 THR A CA 1
ATOM 2787 C C . THR A 1 391 ? -5.487 1.434 17.342 1.00 8.63 355 THR A C 1
ATOM 2788 O O . THR A 1 391 ? -4.881 2.218 16.595 1.00 9.22 355 THR A O 1
ATOM 2792 N N . GLY A 1 392 ? -6.293 0.492 16.871 1.00 8.84 356 GLY A N 1
ATOM 2793 C CA . GLY A 1 392 ? -6.557 0.435 15.449 1.00 9.73 356 GLY A CA 1
ATOM 2794 C C . GLY A 1 392 ? -7.420 -0.747 15.065 1.00 9.34 356 GLY A C 1
ATOM 2795 O O . GLY A 1 392 ? -7.832 -1.561 15.900 1.00 10.02 356 GLY A O 1
ATOM 2796 N N . ASN A 1 393 ? -7.672 -0.815 13.758 1.00 8.47 357 ASN A N 1
ATOM 2797 C CA . ASN A 1 393 ? -8.494 -1.839 13.113 1.00 9.16 357 ASN A CA 1
ATOM 2798 C C . ASN A 1 393 ? -7.661 -3.111 12.963 1.00 8.22 357 ASN A C 1
ATOM 2799 O O . ASN A 1 393 ? -7.149 -3.443 11.889 1.00 9.70 357 ASN A O 1
ATOM 2804 N N . LEU A 1 394 ? -7.513 -3.832 14.073 1.00 9.03 358 LEU A N 1
ATOM 2805 C CA . LEU A 1 394 ? -6.602 -4.974 14.146 1.00 8.50 358 LEU A CA 1
ATOM 2806 C C . LEU A 1 394 ? -7.230 -6.185 13.470 1.00 10.68 358 LEU A C 1
ATOM 2807 O O . LEU A 1 394 ? -8.138 -6.819 14.024 1.00 13.98 358 LEU A O 1
ATOM 2812 N N . VAL A 1 395 ? -6.736 -6.515 12.280 1.00 8.55 359 VAL A N 1
ATOM 2813 C CA . VAL A 1 395 ? -7.244 -7.646 11.507 1.00 9.84 359 VAL A CA 1
ATOM 2814 C C . VAL A 1 395 ? -6.313 -8.845 11.522 1.00 9.39 359 VAL A C 1
ATOM 2815 O O . VAL A 1 395 ? -6.693 -9.914 11.007 1.00 11.37 359 VAL A O 1
ATOM 2819 N N . PHE A 1 396 ? -5.110 -8.710 12.074 1.00 9.64 360 PHE A N 1
ATOM 2820 C CA . PHE A 1 396 ? -4.101 -9.762 12.068 1.00 8.67 360 PHE A CA 1
ATOM 2821 C C . PHE A 1 396 ? -3.376 -9.724 13.400 1.00 9.97 360 PHE A C 1
ATOM 2822 O O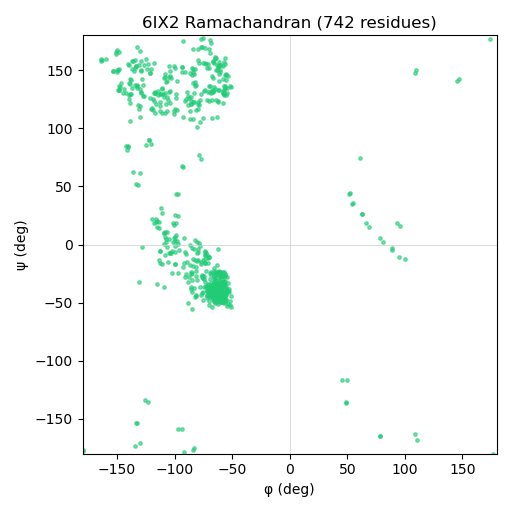 . PHE A 1 396 ? -2.931 -8.659 13.842 1.00 9.06 360 PHE A O 1
ATOM 2830 N N . TRP A 1 397 ? -3.258 -10.884 14.039 1.00 9.72 361 TRP A N 1
ATOM 2831 C CA . TRP A 1 397 ? -2.550 -11.011 15.299 1.00 10.54 361 TRP A CA 1
ATOM 2832 C C . TRP A 1 397 ? -1.752 -12.299 15.242 1.00 13.27 361 TRP A C 1
ATOM 2833 O O . TRP A 1 397 ? -2.309 -13.349 14.911 1.00 13.34 361 TRP A O 1
ATOM 2844 N N . GLN A 1 398 ? -0.463 -12.230 15.568 1.00 11.36 362 GLN A N 1
ATOM 2845 C CA . GLN A 1 398 ? 0.351 -13.436 15.668 1.00 10.36 362 GLN A CA 1
ATOM 2846 C C . GLN A 1 398 ? 1.261 -13.316 16.876 1.00 12.24 362 GLN A C 1
ATOM 2847 O O . GLN A 1 398 ? 2.063 -12.382 16.955 1.00 15.17 362 GLN A O 1
ATOM 2853 N N . ALA A 1 399 ? 1.160 -14.261 17.805 1.00 14.59 363 ALA A N 1
ATOM 2854 C CA . ALA A 1 399 ? 2.069 -14.302 18.939 1.00 14.00 363 ALA A CA 1
ATOM 2855 C C . ALA A 1 399 ? 3.157 -15.336 18.695 1.00 15.30 363 ALA A C 1
ATOM 2856 O O . ALA A 1 399 ? 2.964 -16.315 17.965 1.00 17.62 363 ALA A O 1
ATOM 2858 N N . HIS A 1 400 ? 4.315 -15.110 19.302 1.00 12.81 364 HIS A N 1
ATOM 2859 C CA . HIS A 1 400 ? 5.448 -16.005 19.140 1.00 14.79 364 HIS A CA 1
ATOM 2860 C C . HIS A 1 400 ? 5.957 -16.440 20.503 1.00 17.06 364 HIS A C 1
ATOM 2861 O O . HIS A 1 400 ? 5.784 -15.744 21.504 1.00 17.67 364 HIS A O 1
ATOM 2868 N N . GLU A 1 401 ? 6.597 -17.606 20.517 1.00 19.95 365 GLU A N 1
ATOM 2869 C CA . GLU A 1 401 ? 7.168 -18.131 21.749 1.00 27.28 365 GLU A CA 1
ATOM 2870 C C . GLU A 1 401 ? 8.562 -17.593 22.029 1.00 23.85 365 GLU A C 1
ATOM 2871 O O . GLU A 1 401 ? 8.984 -17.577 23.191 1.00 25.49 365 GLU A O 1
ATOM 2877 N N . LYS A 1 402 ? 9.290 -17.166 20.998 1.00 20.00 366 LYS A N 1
ATOM 2878 C CA . LYS A 1 402 ? 10.655 -16.683 21.141 1.00 20.29 366 LYS A CA 1
ATOM 2879 C C . LYS A 1 402 ? 10.803 -15.332 20.454 1.00 18.21 366 LYS A C 1
ATOM 2880 O O . LYS A 1 402 ? 10.033 -14.977 19.558 1.00 17.27 366 LYS A O 1
ATOM 2886 N N . GLY A 1 403 ? 11.809 -14.592 20.877 1.00 16.19 367 GLY A N 1
ATOM 2887 C CA . GLY A 1 403 ? 12.130 -13.338 20.232 1.00 16.15 367 GLY A CA 1
ATOM 2888 C C . GLY A 1 403 ? 11.791 -12.151 21.111 1.00 13.95 367 GLY A C 1
ATOM 2889 O O . GLY A 1 403 ? 10.856 -12.184 21.924 1.00 14.01 367 GLY A O 1
ATOM 2890 N N . GLY A 1 404 ? 12.563 -11.079 20.939 1.00 13.03 368 GLY A N 1
ATOM 2891 C CA . GLY A 1 404 ? 12.340 -9.858 21.681 1.00 13.90 368 GLY A CA 1
ATOM 2892 C C . GLY A 1 404 ? 12.192 -8.632 20.810 1.00 12.15 368 GLY A C 1
ATOM 2893 O O . GLY A 1 404 ? 11.501 -8.649 19.792 1.00 14.95 368 GLY A O 1
ATOM 2894 N N . HIS A 1 405 ? 12.885 -7.567 21.204 1.00 11.88 369 HIS A N 1
ATOM 2895 C CA . HIS A 1 405 ? 12.684 -6.256 20.602 1.00 11.00 369 HIS A CA 1
ATOM 2896 C C . HIS A 1 405 ? 13.136 -6.218 19.147 1.00 11.78 369 HIS A C 1
ATOM 2897 O O . HIS A 1 405 ? 12.475 -5.592 18.309 1.00 12.37 369 HIS A O 1
ATOM 2904 N N . PHE A 1 406 ? 14.253 -6.869 18.827 1.00 12.11 370 PHE A N 1
ATOM 2905 C CA . PHE A 1 406 ? 14.825 -6.813 17.479 1.00 11.63 370 PHE A CA 1
ATOM 2906 C C . PHE A 1 406 ? 14.301 -7.993 16.660 1.00 10.03 370 PHE A C 1
ATOM 2907 O O . PHE A 1 406 ? 15.048 -8.888 16.268 1.00 11.56 370 PHE A O 1
ATOM 2915 N N . ALA A 1 407 ? 12.988 -7.969 16.387 1.00 11.61 371 ALA A N 1
ATOM 2916 C CA . ALA A 1 407 ? 12.318 -9.163 15.861 1.00 10.75 371 ALA A CA 1
ATOM 2917 C C . ALA A 1 407 ? 12.943 -9.639 14.555 1.00 9.24 371 ALA A C 1
ATOM 2918 O O . ALA A 1 407 ? 13.270 -10.823 14.401 1.00 11.06 371 ALA A O 1
ATOM 2920 N N . ALA A 1 408 ? 13.131 -8.732 13.595 1.00 9.02 372 ALA A N 1
ATOM 2921 C CA . ALA A 1 408 ? 13.672 -9.151 12.305 1.00 9.35 372 ALA A CA 1
ATOM 2922 C C . ALA A 1 408 ? 15.101 -9.660 12.433 1.00 9.12 372 ALA A C 1
ATOM 2923 O O . ALA A 1 408 ? 15.495 -10.599 11.732 1.00 10.58 372 ALA A O 1
ATOM 2925 N N . LEU A 1 409 ? 15.896 -9.026 13.295 1.00 9.99 373 LEU A N 1
ATOM 2926 C CA . LEU A 1 409 ? 17.294 -9.414 13.447 1.00 9.45 373 LEU A CA 1
ATOM 2927 C C . LEU A 1 409 ? 17.431 -10.727 14.218 1.00 12.18 373 LEU A C 1
ATOM 2928 O O . LEU A 1 409 ? 18.303 -11.549 13.903 1.00 14.34 373 LEU A O 1
ATOM 2933 N N . GLU A 1 410 ? 16.570 -10.950 15.214 1.00 11.52 374 GLU A N 1
ATOM 2934 C CA . GLU A 1 410 ? 16.630 -12.132 16.072 1.00 12.22 374 GLU A CA 1
ATOM 2935 C C . GLU A 1 410 ? 15.912 -13.330 15.465 1.00 13.89 374 GLU A C 1
ATOM 2936 O O . GLU A 1 410 ? 16.383 -14.464 15.590 1.00 15.41 374 GLU A O 1
ATOM 2942 N N . ARG A 1 411 ? 14.752 -13.100 14.854 1.00 11.48 375 ARG A N 1
ATOM 2943 C CA . ARG A 1 411 ? 13.875 -14.171 14.377 1.00 13.54 375 ARG A CA 1
ATOM 2944 C C . ARG A 1 411 ? 13.482 -13.898 12.934 1.00 11.70 375 ARG A C 1
ATOM 2945 O O . ARG A 1 411 ? 12.298 -13.729 12.627 1.00 11.61 375 ARG A O 1
ATOM 2953 N N . PRO A 1 412 ? 14.451 -13.854 12.012 1.00 10.40 376 PRO A N 1
ATOM 2954 C CA . PRO A 1 412 ? 14.117 -13.445 10.637 1.00 11.07 376 PRO A CA 1
ATOM 2955 C C . PRO A 1 412 ? 13.031 -14.281 9.990 1.00 12.95 376 PRO A C 1
ATOM 2956 O O . PRO A 1 412 ? 12.181 -13.727 9.287 1.00 12.13 376 PRO A O 1
ATOM 2960 N N . GLN A 1 413 ? 13.007 -15.592 10.223 1.00 11.63 377 GLN A N 1
ATOM 2961 C CA . GLN A 1 413 ? 11.997 -16.401 9.551 1.00 14.04 377 GLN A CA 1
ATOM 2962 C C . GLN A 1 413 ? 10.609 -16.150 10.121 1.00 12.62 377 GLN A C 1
ATOM 2963 O O . GLN A 1 413 ? 9.637 -16.077 9.363 1.00 12.39 377 GLN A O 1
ATOM 2969 N N . ASP A 1 414 ? 10.491 -15.998 11.443 1.00 10.81 378 ASP A N 1
ATOM 2970 C CA . ASP A 1 414 ? 9.199 -15.637 12.022 1.00 12.76 378 ASP A CA 1
ATOM 2971 C C . ASP A 1 414 ? 8.739 -14.283 11.499 1.00 11.49 378 ASP A C 1
ATOM 2972 O O . ASP A 1 414 ? 7.569 -14.105 11.135 1.00 11.67 378 ASP A O 1
ATOM 2977 N N . TYR A 1 415 ? 9.661 -13.323 11.433 1.00 9.83 379 TYR A N 1
ATOM 2978 C CA . TYR A 1 415 ? 9.320 -11.994 10.943 1.00 10.62 379 TYR A CA 1
ATOM 2979 C C . TYR A 1 415 ? 8.838 -12.063 9.503 1.00 11.50 379 TYR A C 1
ATOM 2980 O O . TYR A 1 415 ? 7.807 -11.475 9.151 1.00 11.06 379 TYR A O 1
ATOM 2989 N N . LEU A 1 416 ? 9.567 -12.793 8.654 1.00 10.34 380 LEU A N 1
ATOM 2990 C CA . LEU A 1 416 ? 9.186 -12.897 7.248 1.00 9.79 380 LEU A CA 1
ATOM 2991 C C . LEU A 1 416 ? 7.873 -13.650 7.078 1.00 11.83 380 LEU A C 1
ATOM 2992 O O . LEU A 1 416 ? 7.022 -13.248 6.271 1.00 12.61 380 LEU A O 1
ATOM 2997 N N . ASP A 1 417 ? 7.688 -14.743 7.823 1.00 12.18 381 ASP A N 1
ATOM 2998 C CA . ASP A 1 417 ? 6.429 -15.473 7.739 1.00 10.97 381 ASP A CA 1
ATOM 2999 C C . ASP A 1 417 ? 5.256 -14.572 8.103 1.00 10.97 381 ASP A C 1
ATOM 3000 O O . ASP A 1 417 ? 4.221 -14.578 7.424 1.00 10.23 381 ASP A O 1
ATOM 3005 N N . ASP A 1 418 ? 5.406 -13.775 9.162 1.00 9.35 382 ASP A N 1
ATOM 3006 C CA . ASP A 1 418 ? 4.333 -12.873 9.567 1.00 9.46 382 ASP A CA 1
ATOM 3007 C C . ASP A 1 418 ? 4.077 -11.823 8.500 1.00 12.09 382 ASP A C 1
ATOM 3008 O O . ASP A 1 418 ? 2.925 -11.516 8.177 1.00 11.51 382 ASP A O 1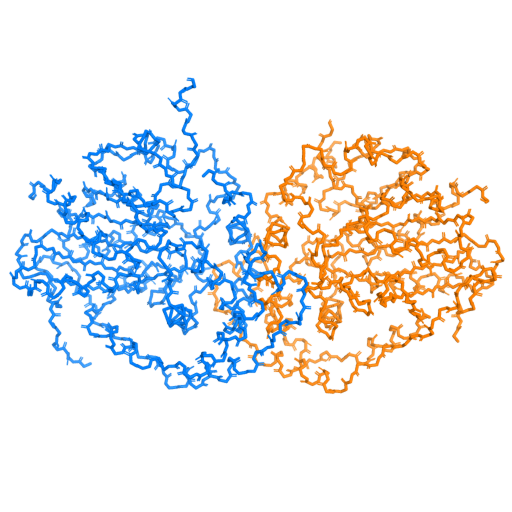
ATOM 3013 N N . LEU A 1 419 ? 5.146 -11.228 7.972 1.00 11.55 383 LEU A N 1
ATOM 3014 C CA . LEU A 1 419 ? 4.986 -10.138 7.019 1.00 12.69 383 LEU A CA 1
ATOM 3015 C C . LEU A 1 419 ? 4.284 -10.628 5.764 1.00 11.67 383 LEU A C 1
ATOM 3016 O O . LEU A 1 419 ? 3.348 -9.983 5.267 1.00 11.81 383 LEU A O 1
ATOM 3021 N N A THR A 1 420 ? 4.736 -11.774 5.242 0.50 11.30 384 THR A N 1
ATOM 3022 N N B THR A 1 420 ? 4.686 -11.784 5.246 0.50 11.30 384 THR A N 1
ATOM 3023 C CA A THR A 1 420 ? 4.126 -12.382 4.064 0.50 12.11 384 THR A CA 1
ATOM 3024 C CA B THR A 1 420 ? 4.048 -12.258 4.024 0.50 12.16 384 THR A CA 1
ATOM 3025 C C A THR A 1 420 ? 2.662 -12.702 4.321 0.50 10.44 384 THR A C 1
ATOM 3026 C C B THR A 1 420 ? 2.629 -12.746 4.284 0.50 10.47 384 THR A C 1
ATOM 3027 O O A THR A 1 420 ? 1.785 -12.361 3.519 0.50 10.00 384 THR A O 1
ATOM 3028 O O B THR A 1 420 ? 1.745 -12.567 3.438 0.50 10.02 384 THR A O 1
ATOM 3035 N N . ALA A 1 421 ? 2.384 -13.368 5.443 1.00 10.58 385 ALA A N 1
ATOM 3036 C CA . ALA A 1 421 ? 1.015 -13.753 5.764 1.00 10.68 385 ALA A CA 1
ATOM 3037 C C . ALA A 1 421 ? 0.122 -12.527 5.861 1.00 10.10 385 ALA A C 1
ATOM 3038 O O . ALA A 1 421 ? -1.016 -12.531 5.374 1.00 10.32 385 ALA A O 1
ATOM 3040 N N . PHE A 1 422 ? 0.629 -11.454 6.474 1.00 9.09 386 PHE A N 1
ATOM 3041 C CA . PHE A 1 422 ? -0.169 -10.247 6.616 1.00 8.38 386 PHE A CA 1
ATOM 3042 C C . PHE A 1 422 ? -0.454 -9.623 5.259 1.00 9.21 386 PHE A C 1
ATOM 3043 O O . PHE A 1 422 ? -1.601 -9.241 4.969 1.00 8.17 386 PHE A O 1
ATOM 3051 N N . CYS A 1 423 ? 0.579 -9.502 4.417 1.00 8.14 387 CYS A N 1
ATOM 3052 C CA . CYS A 1 423 ? 0.379 -8.865 3.118 1.00 9.36 387 CYS A CA 1
ATOM 3053 C C . CYS A 1 423 ? -0.576 -9.682 2.269 1.00 9.04 387 CYS A C 1
ATOM 3054 O O . CYS A 1 423 ? -1.462 -9.130 1.610 1.00 9.61 387 CYS A O 1
ATOM 3057 N N . GLU A 1 424 ? -0.413 -11.003 2.275 1.00 9.01 388 GLU A N 1
ATOM 3058 C CA . GLU A 1 424 ? -1.326 -11.818 1.489 1.00 8.13 388 GLU A CA 1
ATOM 3059 C C . GLU A 1 424 ? -2.746 -11.747 2.031 1.00 10.10 388 GLU A C 1
ATOM 3060 O O . GLU A 1 424 ? -3.699 -11.791 1.248 1.00 9.75 388 GLU A O 1
ATOM 3066 N N . GLN A 1 425 ? -2.919 -11.617 3.352 1.00 8.55 389 GLN A N 1
ATOM 3067 C CA . GLN A 1 425 ? -4.272 -11.518 3.892 1.00 9.00 389 GLN A CA 1
ATOM 3068 C C . GLN A 1 425 ? -4.946 -10.216 3.480 1.00 9.19 389 GLN A C 1
ATOM 3069 O O . GLN A 1 425 ? -6.120 -10.217 3.093 1.00 10.93 389 GLN A O 1
ATOM 3075 N N . VAL A 1 426 ? -4.232 -9.089 3.562 1.00 8.88 390 VAL A N 1
ATOM 3076 C CA . VAL A 1 426 ? -4.874 -7.784 3.438 1.00 11.09 390 VAL A CA 1
ATOM 3077 C C . VAL A 1 426 ? -4.817 -7.151 2.048 1.00 10.30 390 VAL A C 1
ATOM 3078 O O . VAL A 1 426 ? -5.653 -6.280 1.748 1.00 11.92 390 VAL A O 1
ATOM 3082 N N . TRP A 1 427 ? -3.844 -7.514 1.213 1.00 8.91 391 TRP A N 1
ATOM 3083 C CA . TRP A 1 427 ? -3.686 -6.833 -0.065 1.00 9.56 391 TRP A CA 1
ATOM 3084 C C . TRP A 1 427 ? -4.881 -7.132 -0.958 1.00 11.65 391 TRP A C 1
ATOM 3085 O O . TRP A 1 427 ? -5.291 -8.293 -1.093 1.00 9.97 391 TRP A O 1
ATOM 3096 N N . ALA A 1 428 ? -5.449 -6.079 -1.552 1.00 10.13 392 ALA A N 1
ATOM 3097 C CA . ALA A 1 428 ? -6.662 -6.200 -2.358 1.00 11.13 392 ALA A CA 1
ATOM 3098 C C . ALA A 1 428 ? -6.424 -5.848 -3.823 1.00 13.18 392 ALA A C 1
ATOM 3099 O O . ALA A 1 428 ? -7.379 -5.561 -4.559 1.00 13.58 392 ALA A O 1
ATOM 3101 N N . GLY A 1 429 ? -5.173 -5.885 -4.265 1.00 12.12 393 GLY A N 1
ATOM 3102 C CA . GLY A 1 429 ? -4.844 -5.686 -5.665 1.00 18.36 393 GLY A CA 1
ATOM 3103 C C . GLY A 1 429 ? -4.439 -4.259 -5.962 1.00 18.55 393 GLY A C 1
ATOM 3104 O O . GLY A 1 429 ? -5.109 -3.329 -5.540 1.00 23.63 393 GLY A O 1
ATOM 3105 N N . LEU B 1 39 ? 52.301 25.043 57.802 1.00 35.31 3 LEU B N 1
ATOM 3106 C CA . LEU B 1 39 ? 51.087 25.594 57.211 1.00 28.50 3 LEU B CA 1
ATOM 3107 C C . LEU B 1 39 ? 50.191 26.197 58.295 1.00 20.89 3 LEU B C 1
ATOM 3108 O O . LEU B 1 39 ? 49.876 25.538 59.288 1.00 23.25 3 LEU B O 1
ATOM 3113 N N . ALA B 1 40 ? 49.792 27.454 58.109 1.00 22.49 4 ALA B N 1
ATOM 3114 C CA . ALA B 1 40 ? 48.846 28.074 59.026 1.00 24.16 4 ALA B CA 1
ATOM 3115 C C . ALA B 1 40 ? 47.524 27.315 59.000 1.00 19.89 4 ALA B C 1
ATOM 3116 O O . ALA B 1 40 ? 47.165 26.684 58.002 1.00 19.19 4 ALA B O 1
ATOM 3118 N N . TYR B 1 41 ? 46.802 27.376 60.122 1.00 19.39 5 TYR B N 1
ATOM 3119 C CA . TYR B 1 41 ? 45.503 26.718 60.295 1.00 14.94 5 TYR B CA 1
ATOM 3120 C C . TYR B 1 41 ? 45.594 25.194 60.269 1.00 18.39 5 TYR B C 1
ATOM 3121 O O . TYR B 1 41 ? 44.583 24.515 60.052 1.00 15.37 5 TYR B O 1
ATOM 3130 N N . SER B 1 42 ? 46.775 24.616 60.482 1.00 15.78 6 SER B N 1
ATOM 3131 C CA . SER B 1 42 ? 46.954 23.179 60.319 1.00 17.09 6 SER B CA 1
ATOM 3132 C C . SER B 1 42 ? 47.147 22.430 61.628 1.00 18.58 6 SER B C 1
ATOM 3133 O O . SER B 1 42 ? 47.304 21.204 61.600 1.00 21.60 6 SER B O 1
ATOM 3136 N N . ASN B 1 43 ? 47.125 23.121 62.765 1.00 17.99 7 ASN B N 1
ATOM 3137 C CA . ASN B 1 43 ? 47.303 22.450 64.048 1.00 20.54 7 ASN B CA 1
ATOM 3138 C C . ASN B 1 43 ? 46.080 21.596 64.362 1.00 20.13 7 ASN B C 1
ATOM 3139 O O . ASN B 1 43 ? 44.957 22.106 64.423 1.00 19.87 7 ASN B O 1
ATOM 3144 N N . ILE B 1 44 ? 46.303 20.305 64.583 1.00 19.16 8 ILE B N 1
ATOM 3145 C CA . ILE B 1 44 ? 45.192 19.396 64.882 1.00 19.36 8 ILE B CA 1
ATOM 3146 C C . ILE B 1 44 ? 44.561 19.796 66.210 1.00 20.99 8 ILE B C 1
ATOM 3147 O O . ILE B 1 44 ? 45.290 20.063 67.191 1.00 19.46 8 ILE B O 1
ATOM 3152 N N . PRO B 1 45 ? 43.234 19.883 66.296 1.00 18.46 9 PRO B N 1
ATOM 3153 C CA . PRO B 1 45 ? 42.597 20.266 67.561 1.00 16.93 9 PRO B CA 1
ATOM 3154 C C . PRO B 1 45 ? 43.016 19.353 68.702 1.00 18.78 9 PRO B C 1
ATOM 3155 O O . PRO B 1 45 ? 43.192 18.145 68.530 1.00 18.93 9 PRO B O 1
ATOM 3159 N N . LEU B 1 46 ? 43.203 19.953 69.873 1.00 23.31 10 LEU B N 1
ATOM 3160 C CA . LEU B 1 46 ? 43.371 19.157 71.076 1.00 27.25 10 LEU B CA 1
ATOM 3161 C C . LEU B 1 46 ? 42.107 18.337 71.295 1.00 25.74 10 LEU B C 1
ATOM 3162 O O . LEU B 1 46 ? 40.989 18.804 71.055 1.00 31.49 10 LEU B O 1
ATOM 3167 N N . GLY B 1 47 ? 42.283 17.103 71.734 1.00 29.66 11 GLY B N 1
ATOM 3168 C CA . GLY B 1 47 ? 41.165 16.210 71.896 1.00 26.54 11 GLY B CA 1
ATOM 3169 C C . GLY B 1 47 ? 40.902 15.306 70.715 1.00 23.43 11 GLY B C 1
ATOM 3170 O O . GLY B 1 47 ? 40.087 14.386 70.839 1.00 22.56 11 GLY B O 1
ATOM 3171 N N . ALA B 1 48 ? 41.557 15.539 69.576 1.00 21.33 12 ALA B N 1
ATOM 3172 C CA . ALA B 1 48 ? 41.474 14.593 68.471 1.00 16.62 12 ALA B CA 1
ATOM 3173 C C . ALA B 1 48 ? 41.951 13.228 68.939 1.00 18.65 12 ALA B C 1
ATOM 3174 O O . ALA B 1 48 ? 43.012 13.110 69.562 1.00 25.14 12 ALA B O 1
ATOM 3176 N N . THR B 1 49 ? 41.158 12.194 68.660 1.00 16.93 13 THR B N 1
ATOM 3177 C CA . THR B 1 49 ? 41.536 10.854 69.087 1.00 21.19 13 THR B CA 1
ATOM 3178 C C . THR B 1 49 ? 42.312 10.073 68.035 1.00 25.11 13 THR B C 1
ATOM 3179 O O . THR B 1 49 ? 42.967 9.084 68.382 1.00 22.87 13 THR B O 1
ATOM 3183 N N . VAL B 1 50 ? 42.243 10.472 66.767 1.00 16.30 14 VAL B N 1
ATOM 3184 C CA . VAL B 1 50 ? 43.080 9.906 65.718 1.00 16.16 14 VAL B CA 1
ATOM 3185 C C . VAL B 1 50 ? 43.785 11.055 65.016 1.00 16.86 14 VAL B C 1
ATOM 3186 O O . VAL B 1 50 ? 43.136 12.010 64.576 1.00 15.81 14 VAL B O 1
ATOM 3190 N N . ILE B 1 51 ? 45.103 10.961 64.899 1.00 15.60 15 ILE B N 1
ATOM 3191 C CA . ILE B 1 51 ? 45.865 11.989 64.201 1.00 18.83 15 ILE B CA 1
ATOM 3192 C C . ILE B 1 51 ? 45.736 11.734 62.706 1.00 15.42 15 ILE B C 1
ATOM 3193 O O . ILE B 1 51 ? 46.061 10.635 62.238 1.00 18.94 15 ILE B O 1
ATOM 3198 N N . PRO B 1 52 ? 45.249 12.693 61.926 1.00 17.71 16 PRO B N 1
ATOM 3199 C CA . PRO B 1 52 ? 45.125 12.474 60.484 1.00 19.18 16 PRO B CA 1
ATOM 3200 C C . PRO B 1 52 ? 46.481 12.552 59.802 1.00 19.95 16 PRO B C 1
ATOM 3201 O O . PRO B 1 52 ? 47.429 13.166 60.296 1.00 18.56 16 PRO B O 1
ATOM 3205 N N . SER B 1 53 ? 46.559 11.904 58.654 1.00 15.71 17 SER B N 1
ATOM 3206 C CA . SER B 1 53 ? 47.806 11.899 57.901 1.00 15.46 17 SER B CA 1
ATOM 3207 C C . SER B 1 53 ? 47.843 13.108 56.979 1.00 17.10 17 SER B C 1
ATOM 3208 O O . SER B 1 53 ? 46.886 13.334 56.234 1.00 16.31 17 SER B O 1
ATOM 3211 N N . PRO B 1 54 ? 48.904 13.913 57.004 1.00 16.42 18 PRO B N 1
ATOM 3212 C CA . PRO B 1 54 ? 48.980 15.046 56.080 1.00 13.72 18 PRO B CA 1
ATOM 3213 C C . PRO B 1 54 ? 48.943 14.571 54.637 1.00 15.63 18 PRO B C 1
ATOM 3214 O O . PRO B 1 54 ? 49.401 13.478 54.300 1.00 18.12 18 PRO B O 1
ATOM 3218 N N . PHE B 1 55 ? 48.371 15.408 53.781 1.00 14.13 19 PHE B N 1
ATOM 3219 C CA . PHE B 1 55 ? 48.158 15.039 52.394 1.00 12.94 19 PHE B CA 1
ATOM 3220 C C . PHE B 1 55 ? 48.487 16.231 51.514 1.00 13.08 19 PHE B C 1
ATOM 3221 O O . PHE B 1 55 ? 48.215 17.381 51.875 1.00 14.90 19 PHE B O 1
ATOM 3229 N N . GLN B 1 56 ? 49.096 15.947 50.365 1.00 14.01 20 GLN B N 1
ATOM 3230 C CA . GLN B 1 56 ? 49.256 16.933 49.310 1.00 13.57 20 GLN B CA 1
ATOM 3231 C C . GLN B 1 56 ? 48.953 16.269 47.980 1.00 15.89 20 GLN B C 1
ATOM 3232 O O . GLN B 1 56 ? 49.147 15.063 47.822 1.00 14.94 20 GLN B O 1
ATOM 3238 N N . VAL B 1 57 ? 48.469 17.072 47.039 1.00 15.52 21 VAL B N 1
ATOM 3239 C CA . VAL B 1 57 ? 48.176 16.621 45.683 1.00 15.24 21 VAL B CA 1
ATOM 3240 C C . VAL B 1 57 ? 49.452 16.701 44.857 1.00 15.90 21 VAL B C 1
ATOM 3241 O O . VAL B 1 57 ? 50.034 17.781 44.716 1.00 16.01 21 VAL B O 1
ATOM 3245 N N . HIS B 1 58 ? 49.864 15.574 44.266 1.00 16.52 22 HIS B N 1
ATOM 3246 C CA . HIS B 1 58 ? 50.983 15.583 43.316 1.00 17.66 22 HIS B CA 1
ATOM 3247 C C . HIS B 1 58 ? 50.648 14.638 42.164 1.00 16.73 22 HIS B C 1
ATOM 3248 O O . HIS B 1 58 ? 51.025 13.463 42.165 1.00 19.96 22 HIS B O 1
ATOM 3255 N N . ILE B 1 59 ? 49.920 15.172 41.185 1.00 16.39 23 ILE B N 1
ATOM 3256 C CA . ILE B 1 59 ? 49.602 14.407 39.992 1.00 16.16 23 ILE B CA 1
ATOM 3257 C C . ILE B 1 59 ? 50.879 14.230 39.185 1.00 17.48 23 ILE B C 1
ATOM 3258 O O . ILE B 1 59 ? 51.667 15.172 39.030 1.00 17.39 23 ILE B O 1
ATOM 3263 N N . SER B 1 60 ? 51.097 13.020 38.676 1.00 15.72 24 SER B N 1
ATOM 3264 C CA . SER B 1 60 ? 52.318 12.747 37.932 1.00 17.78 24 SER B CA 1
ATOM 3265 C C . SER B 1 60 ? 52.286 13.438 36.577 1.00 18.37 24 SER B C 1
ATOM 3266 O O . SER B 1 60 ? 51.220 13.681 36.006 1.00 16.61 24 SER B O 1
ATOM 3269 N N . ASP B 1 61 ? 53.477 13.763 36.061 1.00 18.74 25 ASP B N 1
ATOM 3270 C CA . ASP B 1 61 ? 53.570 14.260 34.693 1.00 18.01 25 ASP B CA 1
ATOM 3271 C C . ASP B 1 61 ? 52.944 13.278 33.712 1.00 16.54 25 ASP B C 1
ATOM 3272 O O . ASP B 1 61 ? 52.363 13.693 32.704 1.00 18.47 25 ASP B O 1
ATOM 3277 N N . GLU B 1 62 ? 53.057 11.976 33.991 1.00 15.79 26 GLU B N 1
ATOM 3278 C CA . GLU B 1 62 ? 52.478 10.968 33.109 1.00 15.99 26 GLU B CA 1
ATOM 3279 C C . GLU B 1 62 ? 50.960 11.089 33.052 1.00 17.68 26 GLU B C 1
ATOM 3280 O O . GLU B 1 62 ? 50.359 10.934 31.983 1.00 16.71 26 GLU B O 1
ATOM 3286 N N . GLN B 1 63 ? 50.320 11.380 34.187 1.00 13.78 27 GLN B N 1
ATOM 3287 C CA . GLN B 1 63 ? 48.870 11.546 34.176 1.00 14.85 27 GLN B CA 1
ATOM 3288 C C . GLN B 1 63 ? 48.481 12.795 33.411 1.00 12.89 27 GLN B C 1
ATOM 3289 O O . GLN B 1 63 ? 47.505 12.787 32.653 1.00 14.16 27 GLN B O 1
ATOM 3295 N N . ILE B 1 64 ? 49.224 13.885 33.608 1.00 14.52 28 ILE B N 1
ATOM 3296 C CA . ILE B 1 64 ? 48.949 15.115 32.877 1.00 12.16 28 ILE B CA 1
ATOM 3297 C C . ILE B 1 64 ? 49.058 14.873 31.381 1.00 14.20 28 ILE B C 1
ATOM 3298 O O . ILE B 1 64 ? 48.198 15.298 30.602 1.00 13.86 28 ILE B O 1
ATOM 3303 N N . GLU B 1 65 ? 50.107 14.170 30.953 1.00 14.14 29 GLU B N 1
ATOM 3304 C CA . GLU B 1 65 ? 50.279 13.980 29.520 1.00 13.66 29 GLU B CA 1
ATOM 3305 C C . GLU B 1 65 ? 49.296 12.964 28.951 1.00 12.89 29 GLU B C 1
ATOM 3306 O O . GLU B 1 65 ? 48.916 13.078 27.781 1.00 12.89 29 GLU B O 1
ATOM 3312 N N . GLU B 1 66 ? 48.870 11.974 29.745 1.00 11.40 30 GLU B N 1
ATOM 3313 C CA . GLU B 1 66 ? 47.808 11.089 29.277 1.00 11.47 30 GLU B CA 1
ATOM 3314 C C . GLU B 1 66 ? 46.520 11.869 29.062 1.00 10.39 30 GLU B C 1
ATOM 3315 O O . GLU B 1 66 ? 45.803 11.647 28.075 1.00 11.75 30 GLU B O 1
ATOM 3321 N N . LEU B 1 67 ? 46.213 12.789 29.977 1.00 10.44 31 LEU B N 1
ATOM 3322 C CA . LEU B 1 67 ? 45.041 13.638 29.807 1.00 9.20 31 LEU B CA 1
ATOM 3323 C C . LEU B 1 67 ? 45.137 14.435 28.515 1.00 11.58 31 LEU B C 1
ATOM 3324 O O . LEU B 1 67 ? 44.200 14.451 27.714 1.00 11.73 31 LEU B O 1
ATOM 3329 N N . GLN B 1 68 ? 46.276 15.089 28.278 1.00 11.00 32 GLN B N 1
ATOM 3330 C CA . GLN B 1 68 ? 46.400 15.903 27.072 1.00 11.23 32 GLN B CA 1
ATOM 3331 C C . GLN B 1 68 ? 46.370 15.046 25.812 1.00 10.11 32 GLN B C 1
ATOM 3332 O O . GLN B 1 68 ? 45.802 15.456 24.789 1.00 10.85 32 GLN B O 1
ATOM 3338 N N . LEU B 1 69 ? 46.951 13.843 25.875 1.00 10.82 33 LEU B N 1
ATOM 3339 C CA . LEU B 1 69 ? 46.852 12.920 24.751 1.00 10.38 33 LEU B CA 1
ATOM 3340 C C . LEU B 1 69 ? 45.389 12.647 24.420 1.00 9.94 33 LEU B C 1
ATOM 3341 O O . LEU B 1 69 ? 44.959 12.768 23.264 1.00 10.57 33 LEU B O 1
ATOM 3346 N N . LEU B 1 70 ? 44.601 12.299 25.430 1.00 9.67 34 LEU B N 1
ATOM 3347 C CA . LEU B 1 70 ? 43.223 11.918 25.156 1.00 9.39 34 LEU B CA 1
ATOM 3348 C C . LEU B 1 70 ? 42.340 13.125 24.845 1.00 11.16 34 LEU B C 1
ATOM 3349 O O . LEU B 1 70 ? 41.362 12.988 24.102 1.00 10.75 34 LEU B O 1
ATOM 3354 N N . VAL B 1 71 ? 42.656 14.310 25.383 1.00 10.99 35 VAL B N 1
ATOM 3355 C CA . VAL B 1 71 ? 41.961 15.516 24.928 1.00 10.75 35 VAL B CA 1
ATOM 3356 C C . VAL B 1 71 ? 42.192 15.717 23.433 1.00 10.67 35 VAL B C 1
ATOM 3357 O O . VAL B 1 71 ? 41.254 15.941 22.660 1.00 11.52 35 VAL B O 1
ATOM 3361 N N . LYS B 1 72 ? 43.451 15.609 23.001 1.00 10.58 36 LYS B N 1
ATOM 3362 C CA . LYS B 1 72 ? 43.788 15.788 21.592 1.00 10.54 36 LYS B CA 1
ATOM 3363 C C . LYS B 1 72 ? 43.193 14.692 20.710 1.00 10.76 36 LYS B C 1
ATOM 3364 O O . LYS B 1 72 ? 42.875 14.951 19.543 1.00 12.50 36 LYS B O 1
ATOM 3370 N N . LEU B 1 73 ? 43.045 13.467 21.240 1.00 9.10 37 LEU B N 1
ATOM 3371 C CA . LEU B 1 73 ? 42.526 12.344 20.464 1.00 8.73 37 LEU B CA 1
ATOM 3372 C C . LEU B 1 73 ? 41.015 12.409 20.298 1.00 9.83 37 LEU B C 1
ATOM 3373 O O . LEU B 1 73 ? 40.470 11.728 19.422 1.00 10.99 37 LEU B O 1
ATOM 3378 N N . SER B 1 74 ? 40.337 13.208 21.115 1.00 9.19 38 SER B N 1
ATOM 3379 C CA . SER B 1 74 ? 38.881 13.206 21.137 1.00 9.89 38 SER B CA 1
ATOM 3380 C C . SER B 1 74 ? 38.322 13.749 19.831 1.00 11.30 38 SER B C 1
ATOM 3381 O O . SER B 1 74 ? 38.896 14.647 19.202 1.00 11.88 38 SER B O 1
ATOM 3384 N N . LYS B 1 75 ? 37.193 13.184 19.411 1.00 9.00 39 LYS B N 1
ATOM 3385 C CA . LYS B 1 75 ? 36.540 13.627 18.191 1.00 9.57 39 LYS B CA 1
ATOM 3386 C C . LYS B 1 75 ? 35.320 14.465 18.547 1.00 9.26 39 LYS B C 1
ATOM 3387 O O . LYS B 1 75 ? 34.699 14.275 19.595 1.00 11.57 39 LYS B O 1
ATOM 3393 N N . LEU B 1 76 ? 35.008 15.424 17.679 1.00 11.64 40 LEU B N 1
ATOM 3394 C CA . LEU B 1 76 ? 33.859 16.300 17.869 1.00 13.13 40 LEU B CA 1
ATOM 3395 C C . LEU B 1 76 ? 32.650 15.732 17.143 1.00 12.04 40 LEU B C 1
ATOM 3396 O O . LEU B 1 76 ? 32.780 15.035 16.134 1.00 13.30 40 LEU B O 1
ATOM 3401 N N . ALA B 1 77 ? 31.466 16.060 17.657 1.00 11.84 41 ALA B N 1
ATOM 3402 C CA . ALA B 1 77 ? 30.220 15.687 17.019 1.00 9.90 41 ALA B CA 1
ATOM 3403 C C . ALA B 1 77 ? 30.066 16.399 15.677 1.00 11.07 41 ALA B C 1
ATOM 3404 O O . ALA B 1 77 ? 30.629 17.475 15.460 1.00 12.14 41 ALA B O 1
ATOM 3406 N N . PRO B 1 78 ? 29.280 15.833 14.767 1.00 11.10 42 PRO B N 1
ATOM 3407 C CA . PRO B 1 78 ? 28.854 16.585 13.589 1.00 12.70 42 PRO B CA 1
ATOM 3408 C C . PRO B 1 78 ? 27.948 17.723 14.014 1.00 11.30 42 PRO B C 1
ATOM 3409 O O . PRO B 1 78 ? 27.335 17.663 15.088 1.00 10.69 42 PRO B O 1
ATOM 3413 N N . PRO B 1 79 ? 27.836 18.766 13.208 1.00 11.47 43 PRO B N 1
ATOM 3414 C CA . PRO B 1 79 ? 26.820 19.785 13.477 1.00 13.05 43 PRO B CA 1
ATOM 3415 C C . PRO B 1 79 ? 25.442 19.141 13.538 1.00 10.13 43 PRO B C 1
ATOM 3416 O O . PRO B 1 79 ? 25.102 18.285 12.716 1.00 11.48 43 PRO B O 1
ATOM 3420 N N . THR B 1 80 ? 24.653 19.551 14.532 1.00 10.47 44 THR B N 1
ATOM 3421 C CA . THR B 1 80 ? 23.254 19.151 14.621 1.00 10.96 44 THR B CA 1
ATOM 3422 C C . THR B 1 80 ? 22.403 20.361 14.978 1.00 9.84 44 THR B C 1
ATOM 3423 O O . THR B 1 80 ? 22.880 21.347 15.539 1.00 11.65 44 THR B O 1
ATOM 3427 N N . TYR B 1 81 ? 21.117 20.266 14.649 1.00 8.89 45 TYR B N 1
ATOM 3428 C CA . TYR B 1 81 ? 20.151 21.262 15.094 1.00 10.50 45 TYR B CA 1
ATOM 3429 C C . TYR B 1 81 ? 20.232 21.469 16.601 1.00 10.14 45 TYR B C 1
ATOM 3430 O O . TYR B 1 81 ? 20.282 22.605 17.090 1.00 10.64 45 TYR B O 1
ATOM 3439 N N . GLU B 1 82 ? 20.232 20.373 17.360 1.00 8.83 46 GLU B N 1
ATOM 3440 C CA . GLU B 1 82 ? 20.212 20.512 18.809 1.00 8.82 46 GLU B CA 1
ATOM 3441 C C . GLU B 1 82 ? 21.465 21.220 19.311 1.00 9.54 46 GLU B C 1
ATOM 3442 O O . GLU B 1 82 ? 21.393 22.035 20.234 1.00 11.25 46 GLU B O 1
ATOM 3448 N N . GLY B 1 83 ? 22.625 20.906 18.727 1.00 10.02 47 GLY B N 1
ATOM 3449 C CA . GLY B 1 83 ? 23.880 21.507 19.160 1.00 11.04 47 GLY B CA 1
ATOM 3450 C C . GLY B 1 83 ? 24.056 22.953 18.753 1.00 11.41 47 GLY B C 1
ATOM 3451 O O . GLY B 1 83 ? 25.033 23.586 19.176 1.00 11.29 47 GLY B O 1
ATOM 3452 N N . LEU B 1 84 ? 23.144 23.486 17.945 1.00 11.10 48 LEU B N 1
ATOM 3453 C CA . LEU B 1 84 ? 23.184 24.881 17.525 1.00 12.19 48 LEU B CA 1
ATOM 3454 C C . LEU B 1 84 ? 22.298 25.792 18.361 1.00 14.67 48 LEU B C 1
ATOM 3455 O O . LEU B 1 84 ? 22.240 26.992 18.082 1.00 16.25 48 LEU B O 1
ATOM 3460 N N . GLN B 1 85 ? 21.605 25.268 19.370 1.00 12.55 49 GLN B N 1
ATOM 3461 C CA . GLN B 1 85 ? 20.653 26.073 20.132 1.00 13.07 49 GLN B CA 1
ATOM 3462 C C . GLN B 1 85 ? 21.406 26.826 21.218 1.00 14.77 49 GLN B C 1
ATOM 3463 O O . GLN B 1 85 ? 21.834 26.234 22.212 1.00 13.03 49 GLN B O 1
ATOM 3469 N N . GLN B 1 86 ? 21.550 28.141 21.035 1.00 14.88 50 GLN B N 1
ATOM 3470 C CA . GLN B 1 86 ? 22.352 28.931 21.960 1.00 15.75 50 GLN B CA 1
ATOM 3471 C C . GLN B 1 86 ? 21.752 29.000 23.354 1.00 16.46 50 GLN B C 1
ATOM 3472 O O . GLN B 1 86 ? 22.488 29.247 24.317 1.00 18.08 50 GLN B O 1
ATOM 3478 N N . ASP B 1 87 ? 20.448 28.793 23.491 1.00 15.31 51 ASP B N 1
ATOM 3479 C CA . ASP B 1 87 ? 19.850 28.777 24.816 1.00 14.50 51 ASP B CA 1
ATOM 3480 C C . ASP B 1 87 ? 20.037 27.449 25.533 1.00 15.06 51 ASP B C 1
ATOM 3481 O O . ASP B 1 87 ? 19.537 27.296 26.651 1.00 16.04 51 ASP B O 1
ATOM 3486 N N . ARG B 1 88 ? 20.742 26.495 24.912 1.00 14.68 52 ARG B N 1
ATOM 3487 C CA . ARG B 1 88 ? 21.089 25.217 25.543 1.00 13.36 52 ARG B CA 1
ATOM 3488 C C . ARG B 1 88 ? 19.855 24.398 25.896 1.00 13.86 52 ARG B C 1
ATOM 3489 O O . ARG B 1 88 ? 19.883 23.567 26.803 1.00 12.77 52 ARG B O 1
ATOM 3497 N N . ARG B 1 89 ? 18.759 24.615 25.163 1.00 12.32 53 ARG B N 1
ATOM 3498 C CA . ARG B 1 89 ? 17.519 23.914 25.465 1.00 13.55 53 ARG B CA 1
ATOM 3499 C C . ARG B 1 89 ? 17.663 22.402 25.352 1.00 12.87 53 ARG B C 1
ATOM 3500 O O . ARG B 1 89 ? 16.881 21.667 25.962 1.00 14.20 53 ARG B O 1
ATOM 3508 N N . TYR B 1 90 ? 18.637 21.922 24.578 1.00 11.70 54 TYR B N 1
ATOM 3509 C CA . TYR B 1 90 ? 18.877 20.492 24.423 1.00 10.71 54 TYR B CA 1
ATOM 3510 C C . TYR B 1 90 ? 20.239 20.069 24.966 1.00 11.30 54 TYR B C 1
ATOM 3511 O O . TYR B 1 90 ? 20.749 19.011 24.586 1.00 12.60 54 TYR B O 1
ATOM 3520 N N . GLY B 1 91 ? 20.843 20.867 25.824 1.00 11.02 55 GLY B N 1
ATOM 3521 C CA . GLY B 1 91 ? 22.164 20.573 26.346 1.00 11.17 55 GLY B CA 1
ATOM 3522 C C . GLY B 1 91 ? 23.193 21.554 25.812 1.00 10.89 55 GLY B C 1
ATOM 3523 O O . GLY B 1 91 ? 22.867 22.578 25.203 1.00 13.02 55 GLY B O 1
ATOM 3524 N N . ILE B 1 92 ? 24.463 21.212 26.039 1.00 11.40 56 ILE B N 1
ATOM 3525 C CA . ILE B 1 92 ? 25.555 22.100 25.649 1.00 9.13 56 ILE B CA 1
ATOM 3526 C C . ILE B 1 92 ? 25.574 22.291 24.143 1.00 12.11 56 ILE B C 1
ATOM 3527 O O . ILE B 1 92 ? 25.111 21.439 23.377 1.00 12.07 56 ILE B O 1
ATOM 3532 N N . THR B 1 93 ? 26.127 23.420 23.707 1.00 11.60 57 THR B N 1
ATOM 3533 C CA . THR B 1 93 ? 26.305 23.614 22.277 1.00 11.04 57 THR B CA 1
ATOM 3534 C C . THR B 1 93 ? 27.596 22.956 21.802 1.00 11.25 57 THR B C 1
ATOM 3535 O O . THR B 1 93 ? 28.574 22.819 22.551 1.00 10.90 57 THR B O 1
ATOM 3539 N N . ASN B 1 94 ? 27.587 22.533 20.536 1.00 10.85 58 ASN B N 1
ATOM 3540 C CA . ASN B 1 94 ? 28.799 21.971 19.960 1.00 9.77 58 ASN B CA 1
ATOM 3541 C C . ASN B 1 94 ? 29.934 22.982 20.019 1.00 11.39 58 ASN B C 1
ATOM 3542 O O . ASN B 1 94 ? 31.085 22.618 20.291 1.00 12.63 58 ASN B O 1
ATOM 3547 N N . GLU B 1 95 ? 29.616 24.266 19.808 1.00 9.98 59 GLU B N 1
ATOM 3548 C CA . GLU B 1 95 ? 30.635 25.305 19.820 1.00 11.10 59 GLU B CA 1
ATOM 3549 C C . GLU B 1 95 ? 31.252 25.466 21.204 1.00 10.16 59 GLU B C 1
ATOM 3550 O O . GLU B 1 95 ? 32.474 25.602 21.330 1.00 12.10 59 GLU B O 1
ATOM 3556 N N . TRP B 1 96 ? 30.423 25.457 22.252 1.00 10.93 60 TRP B N 1
ATOM 3557 C CA . TRP B 1 96 ? 30.952 25.508 23.609 1.00 9.53 60 TRP B CA 1
ATOM 3558 C C . TRP B 1 96 ? 31.927 24.367 23.860 1.00 10.90 60 TRP B C 1
ATOM 3559 O O . TRP B 1 96 ? 33.002 24.572 24.432 1.00 11.51 60 TRP B O 1
ATOM 3570 N N A LEU B 1 97 ? 31.564 23.152 23.442 0.53 11.16 61 LEU B N 1
ATOM 3571 N N B LEU B 1 97 ? 31.574 23.152 23.440 0.47 11.17 61 LEU B N 1
ATOM 3572 C CA A LEU B 1 97 ? 32.432 22.005 23.674 0.53 10.96 61 LEU B CA 1
ATOM 3573 C CA B LEU B 1 97 ? 32.465 22.028 23.703 0.47 10.93 61 LEU B CA 1
ATOM 3574 C C A LEU B 1 97 ? 33.738 22.142 22.906 0.53 11.02 61 LEU B C 1
ATOM 3575 C C B LEU B 1 97 ? 33.755 22.144 22.906 0.47 11.03 61 LEU B C 1
ATOM 3576 O O A LEU B 1 97 ? 34.814 21.877 23.453 0.53 11.74 61 LEU B O 1
ATOM 3577 O O B LEU B 1 97 ? 34.838 21.866 23.432 0.47 11.74 61 LEU B O 1
ATOM 3586 N N . ALA B 1 98 ? 33.663 22.547 21.636 1.00 12.51 62 ALA B N 1
ATOM 3587 C CA . ALA B 1 98 ? 34.873 22.706 20.835 1.00 12.86 62 ALA B CA 1
ATOM 3588 C C . ALA B 1 98 ? 35.793 23.756 21.438 1.00 11.42 62 ALA B C 1
ATOM 3589 O O . ALA B 1 98 ? 37.015 23.567 21.498 1.00 12.97 62 ALA B O 1
ATOM 3591 N N . ASN B 1 99 ? 35.221 24.859 21.917 1.00 11.42 63 ASN B N 1
ATOM 3592 C CA . ASN B 1 99 ? 36.041 25.900 22.527 1.00 11.74 63 ASN B CA 1
ATOM 3593 C C . ASN B 1 99 ? 36.619 25.438 23.857 1.00 14.04 63 ASN B C 1
ATOM 3594 O O . ASN B 1 99 ? 37.770 25.754 24.186 1.00 14.75 63 ASN B O 1
ATOM 3599 N N . ALA B 1 100 ? 35.832 24.702 24.644 1.00 11.87 64 ALA B N 1
ATOM 3600 C CA . ALA B 1 100 ? 36.329 24.206 25.920 1.00 10.66 64 ALA B CA 1
ATOM 3601 C C . ALA B 1 100 ? 37.455 23.203 25.712 1.00 10.67 64 ALA B C 1
ATOM 3602 O O . ALA B 1 100 ? 38.440 23.199 26.460 1.00 11.80 64 ALA B O 1
ATOM 3604 N N . LYS B 1 101 ? 37.323 22.340 24.698 1.00 10.81 65 LYS B N 1
ATOM 3605 C CA . LYS B 1 101 ? 38.398 21.408 24.382 1.00 8.80 65 LYS B CA 1
ATOM 3606 C C . LYS B 1 101 ? 39.672 22.156 24.008 1.00 10.92 65 LYS B C 1
ATOM 3607 O O . LYS B 1 101 ? 40.766 21.809 24.472 1.00 11.50 65 LYS B O 1
ATOM 3613 N N . GLU B 1 102 ? 39.545 23.194 23.174 1.00 11.98 66 GLU B N 1
ATOM 3614 C CA . GLU B 1 102 ? 40.712 23.984 22.803 1.00 13.05 66 GLU B CA 1
ATOM 3615 C C . GLU B 1 102 ? 41.351 24.642 24.022 1.00 13.86 66 GLU B C 1
ATOM 3616 O O . GLU B 1 102 ? 42.577 24.619 24.175 1.00 15.03 66 GLU B O 1
ATOM 3622 N N . ALA B 1 103 ? 40.536 25.226 24.909 1.00 13.34 67 ALA B N 1
ATOM 3623 C CA . ALA B 1 103 ? 41.080 25.831 26.124 1.00 10.88 67 ALA B CA 1
ATOM 3624 C C . ALA B 1 103 ? 41.770 24.794 26.994 1.00 12.65 67 ALA B C 1
ATOM 3625 O O . ALA B 1 103 ? 42.776 25.091 27.647 1.00 14.68 67 ALA B O 1
ATOM 3627 N N . TRP B 1 104 ? 41.240 23.570 27.022 1.00 11.66 68 TRP B N 1
ATOM 3628 C CA . TRP B 1 104 ? 41.840 22.525 27.840 1.00 12.57 68 TRP B CA 1
ATOM 3629 C C . TRP B 1 104 ? 43.256 22.212 27.386 1.00 11.96 68 TRP B C 1
ATOM 3630 O O . TRP B 1 104 ? 44.102 21.846 28.207 1.00 13.00 68 TRP B O 1
ATOM 3641 N N . LYS B 1 105 ? 43.528 22.340 26.084 1.00 12.46 69 LYS B N 1
ATOM 3642 C CA . LYS B 1 105 ? 44.869 22.071 25.581 1.00 13.28 69 LYS B CA 1
ATOM 3643 C C . LYS B 1 105 ? 45.896 23.055 26.121 1.00 14.73 69 LYS B C 1
ATOM 3644 O O . LYS B 1 105 ? 47.082 22.718 26.171 1.00 20.32 69 LYS B O 1
ATOM 3650 N N . SER B 1 106 ? 45.472 24.260 26.507 1.00 15.14 70 SER B N 1
ATOM 3651 C CA . SER B 1 106 ? 46.356 25.259 27.100 1.00 15.00 70 SER B CA 1
ATOM 3652 C C . SER B 1 106 ? 46.228 25.331 28.612 1.00 17.73 70 SER B C 1
ATOM 3653 O O . SER B 1 106 ? 46.880 26.169 29.239 1.00 19.06 70 SER B O 1
ATOM 3656 N N . PHE B 1 107 ? 45.394 24.485 29.207 1.00 14.88 71 PHE B N 1
ATOM 3657 C CA . PHE B 1 107 ? 45.167 24.508 30.643 1.00 14.40 71 PHE B CA 1
ATOM 3658 C C . PHE B 1 107 ? 46.375 23.928 31.366 1.00 15.86 71 PHE B C 1
ATOM 3659 O O . PHE B 1 107 ? 46.881 22.860 31.004 1.00 17.75 71 PHE B O 1
ATOM 3667 N N . ASP B 1 108 ? 46.830 24.629 32.400 1.00 14.42 72 ASP B N 1
ATOM 3668 C CA . ASP B 1 108 ? 47.986 24.223 33.188 1.00 14.08 72 ASP B CA 1
ATOM 3669 C C . ASP B 1 108 ? 47.490 23.760 34.554 1.00 16.88 72 ASP B C 1
ATOM 3670 O O . ASP B 1 108 ? 46.988 24.567 35.346 1.00 16.01 72 ASP B O 1
ATOM 3675 N N . TRP B 1 109 ? 47.636 22.462 34.826 1.00 14.92 73 TRP B N 1
ATOM 3676 C CA . TRP B 1 109 ? 47.209 21.916 36.113 1.00 14.53 73 TRP B CA 1
ATOM 3677 C C . TRP B 1 109 ? 48.076 22.411 37.267 1.00 14.75 73 TRP B C 1
ATOM 3678 O O . TRP B 1 109 ? 47.571 22.593 38.378 1.00 15.37 73 TRP B O 1
ATOM 3689 N N . ARG B 1 110 ? 49.367 22.648 37.026 1.00 15.94 74 ARG B N 1
ATOM 3690 C CA . ARG B 1 110 ? 50.281 22.943 38.133 1.00 16.72 74 ARG B CA 1
ATOM 3691 C C . ARG B 1 110 ? 49.867 24.129 38.992 1.00 18.25 74 ARG B C 1
ATOM 3692 O O . ARG B 1 110 ? 49.912 24.007 40.228 1.00 16.38 74 ARG B O 1
ATOM 3700 N N . PRO B 1 111 ? 49.481 25.286 38.443 1.00 16.78 75 PRO B N 1
ATOM 3701 C CA . PRO B 1 111 ? 49.056 26.384 39.330 1.00 17.56 75 PRO B CA 1
ATOM 3702 C C . PRO B 1 111 ? 47.808 26.052 40.127 1.00 19.01 75 PRO B C 1
ATOM 3703 O O . PRO B 1 111 ? 47.696 26.437 41.300 1.00 20.65 75 PRO B O 1
ATOM 3707 N N . ALA B 1 112 ? 46.857 25.337 39.518 1.00 15.88 76 ALA B N 1
ATOM 3708 C CA . ALA B 1 112 ? 45.665 24.932 40.253 1.00 18.91 76 ALA B CA 1
ATOM 3709 C C . ALA B 1 112 ? 46.028 23.983 41.385 1.00 17.20 76 ALA B C 1
ATOM 3710 O O . ALA B 1 112 ? 45.487 24.083 42.493 1.00 17.72 76 ALA B O 1
ATOM 3712 N N . GLU B 1 113 ? 46.955 23.062 41.120 1.00 16.37 77 GLU B N 1
ATOM 3713 C CA . GLU B 1 113 ? 47.414 22.125 42.138 1.00 14.88 77 GLU B CA 1
ATOM 3714 C C . GLU B 1 113 ? 48.108 22.854 43.281 1.00 15.76 77 GLU B C 1
ATOM 3715 O O . GLU B 1 113 ? 47.886 22.539 44.457 1.00 16.11 77 GLU B O 1
ATOM 3721 N N . SER B 1 114 ? 48.948 23.839 42.956 1.00 15.85 78 SER B N 1
ATOM 3722 C CA . SER B 1 114 ? 49.614 24.618 43.995 1.00 15.95 78 SER B CA 1
ATOM 3723 C C . SER B 1 114 ? 48.606 25.350 44.872 1.00 18.00 78 SER B C 1
ATOM 3724 O O . SER B 1 114 ? 48.764 25.396 46.097 1.00 18.67 78 SER B O 1
ATOM 3727 N N . ARG B 1 115 ? 47.560 25.925 44.268 1.00 17.03 79 ARG B N 1
ATOM 3728 C CA . ARG B 1 115 ? 46.523 26.584 45.062 1.00 17.69 79 ARG B CA 1
ATOM 3729 C C . ARG B 1 115 ? 45.822 25.597 45.993 1.00 18.32 79 ARG B C 1
ATOM 3730 O O . ARG B 1 115 ? 45.581 25.902 47.169 1.00 17.92 79 ARG B O 1
ATOM 3738 N N . ILE B 1 116 ? 45.473 24.413 45.485 1.00 14.38 80 ILE B N 1
ATOM 3739 C CA . ILE B 1 116 ? 44.889 23.387 46.347 1.00 15.64 80 ILE B CA 1
ATOM 3740 C C . ILE B 1 116 ? 45.807 23.111 47.524 1.00 15.75 80 ILE B C 1
ATOM 3741 O O . ILE B 1 116 ? 45.373 23.070 48.682 1.00 17.84 80 ILE B O 1
ATOM 3746 N N . ASN B 1 117 ? 47.102 22.940 47.242 1.00 14.94 81 ASN B N 1
ATOM 3747 C CA . ASN B 1 117 ? 48.057 22.565 48.273 1.00 14.70 81 ASN B CA 1
ATOM 3748 C C . ASN B 1 117 ? 48.364 23.705 49.234 1.00 14.09 81 ASN B C 1
ATOM 3749 O O . ASN B 1 117 ? 49.048 23.468 50.235 1.00 15.49 81 ASN B O 1
ATOM 3754 N N . SER B 1 118 ? 47.868 24.915 48.964 1.00 15.28 82 SER B N 1
ATOM 3755 C CA . SER B 1 118 ? 48.007 26.004 49.926 1.00 14.58 82 SER B CA 1
ATOM 3756 C C . SER B 1 118 ? 47.088 25.840 51.125 1.00 16.29 82 SER B C 1
ATOM 3757 O O . SER B 1 118 ? 47.260 26.561 52.116 1.00 17.45 82 SER B O 1
ATOM 3760 N N . PHE B 1 119 ? 46.118 24.922 51.062 1.00 14.45 83 PHE B N 1
ATOM 3761 C CA . PHE B 1 119 ? 45.219 24.684 52.186 1.00 15.04 83 PHE B CA 1
ATOM 3762 C C . PHE B 1 119 ? 45.613 23.406 52.906 1.00 14.21 83 PHE B C 1
ATOM 3763 O O . PHE B 1 119 ? 46.011 22.431 52.259 1.00 15.23 83 PHE B O 1
ATOM 3771 N N . PRO B 1 120 ? 45.506 23.360 54.234 1.00 13.75 84 PRO B N 1
ATOM 3772 C CA . PRO B 1 120 ? 45.794 22.108 54.946 1.00 13.96 84 PRO B CA 1
ATOM 3773 C C . PRO B 1 120 ? 44.887 20.991 54.450 1.00 12.91 84 PRO B C 1
ATOM 3774 O O . PRO B 1 120 ? 43.671 21.164 54.326 1.00 13.27 84 PRO B O 1
ATOM 3778 N N . GLN B 1 121 ? 45.493 19.846 54.154 1.00 13.01 85 GLN B N 1
ATOM 3779 C CA . GLN B 1 121 ? 44.767 18.669 53.707 1.00 11.37 85 GLN B CA 1
ATOM 3780 C C . GLN B 1 121 ? 45.271 17.448 54.457 1.00 13.34 85 GLN B C 1
ATOM 3781 O O . GLN B 1 121 ? 46.435 17.379 54.862 1.00 14.15 85 GLN B O 1
ATOM 3787 N N . PHE B 1 122 ? 44.387 16.470 54.613 1.00 12.07 86 PHE B N 1
ATOM 3788 C CA . PHE B 1 122 ? 44.695 15.277 55.382 1.00 12.66 86 PHE B CA 1
ATOM 3789 C C . PHE B 1 122 ? 43.909 14.106 54.814 1.00 11.99 86 PHE B C 1
ATOM 3790 O O . PHE B 1 122 ? 42.981 14.280 54.019 1.00 12.46 86 PHE B O 1
ATOM 3798 N N . THR B 1 123 ? 44.280 12.903 55.237 1.00 12.40 87 THR B N 1
ATOM 3799 C CA . THR B 1 123 ? 43.427 11.744 55.053 1.00 12.04 87 THR B CA 1
ATOM 3800 C C . THR B 1 123 ? 43.302 10.989 56.363 1.00 13.95 87 THR B C 1
ATOM 3801 O O . THR B 1 123 ? 44.174 11.065 57.235 1.00 15.29 87 THR B O 1
ATOM 3805 N N . TYR B 1 124 ? 42.195 10.267 56.485 1.00 11.92 88 TYR B N 1
ATOM 3806 C CA . TYR B 1 124 ? 41.988 9.241 57.489 1.00 11.16 88 TYR B CA 1
ATOM 3807 C C . TYR B 1 124 ? 41.664 7.937 56.772 1.00 12.22 88 TYR B C 1
ATOM 3808 O O . TYR B 1 124 ? 41.176 7.935 55.637 1.00 13.41 88 TYR B O 1
ATOM 3817 N N . ASP B 1 125 ? 41.942 6.821 57.442 1.00 11.85 89 ASP B N 1
ATOM 3818 C CA . ASP B 1 125 ? 41.492 5.502 57.020 1.00 12.41 89 ASP B CA 1
ATOM 3819 C C . ASP B 1 125 ? 40.276 5.174 57.880 1.00 12.86 89 ASP B C 1
ATOM 3820 O O . ASP B 1 125 ? 40.403 4.996 59.094 1.00 15.04 89 ASP B O 1
ATOM 3825 N N . ILE B 1 126 ? 39.102 5.106 57.254 1.00 13.19 90 ILE B N 1
ATOM 3826 C CA . ILE B 1 126 ? 37.845 4.849 57.950 1.00 12.07 90 ILE B CA 1
ATOM 3827 C C . ILE B 1 126 ? 37.131 3.726 57.217 1.00 15.47 90 ILE B C 1
ATOM 3828 O O . ILE B 1 126 ? 36.809 3.870 56.033 1.00 12.12 90 ILE B O 1
ATOM 3833 N N . GLU B 1 127 ? 36.888 2.612 57.912 1.00 14.09 91 GLU B N 1
ATOM 3834 C CA . GLU B 1 127 ? 36.186 1.460 57.336 1.00 13.29 91 GLU B CA 1
ATOM 3835 C C . GLU B 1 127 ? 36.840 0.962 56.045 1.00 13.16 91 GLU B C 1
ATOM 3836 O O . GLU B 1 127 ? 36.163 0.528 55.111 1.00 17.51 91 GLU B O 1
ATOM 3842 N N . GLY B 1 128 ? 38.169 1.038 55.987 1.00 13.42 92 GLY B N 1
ATOM 3843 C CA . GLY B 1 128 ? 38.892 0.607 54.807 1.00 18.71 92 GLY B CA 1
ATOM 3844 C C . GLY B 1 128 ? 38.886 1.586 53.658 1.00 19.68 92 GLY B C 1
ATOM 3845 O O . GLY B 1 128 ? 39.385 1.250 52.575 1.00 19.23 92 GLY B O 1
ATOM 3846 N N . LEU B 1 129 ? 38.334 2.775 53.847 1.00 15.23 93 LEU B N 1
ATOM 3847 C CA . LEU B 1 129 ? 38.350 3.818 52.839 1.00 13.29 93 LEU B CA 1
ATOM 3848 C C . LEU B 1 129 ? 39.371 4.870 53.241 1.00 15.01 93 LEU B C 1
ATOM 3849 O O . LEU B 1 129 ? 39.545 5.163 54.428 1.00 15.83 93 LEU B O 1
ATOM 3854 N N . THR B 1 130 ? 40.054 5.428 52.254 1.00 12.55 94 THR B N 1
ATOM 3855 C CA . THR B 1 130 ? 40.838 6.629 52.461 1.00 13.15 94 THR B CA 1
ATOM 3856 C C . THR B 1 130 ? 39.892 7.801 52.290 1.00 10.97 94 THR B C 1
ATOM 3857 O O . THR B 1 130 ? 39.270 7.943 51.236 1.00 13.91 94 THR B O 1
ATOM 3861 N N . ILE B 1 131 ? 39.760 8.623 53.322 1.00 10.24 95 ILE B N 1
ATOM 3862 C CA . ILE B 1 131 ? 38.896 9.790 53.271 1.00 10.14 95 ILE B CA 1
ATOM 3863 C C . ILE B 1 131 ? 39.776 11.027 53.329 1.00 10.58 95 ILE B C 1
ATOM 3864 O O . ILE B 1 131 ? 40.434 11.298 54.339 1.00 11.43 95 ILE B O 1
ATOM 3869 N N . HIS B 1 132 ? 39.766 11.789 52.250 1.00 10.45 96 HIS B N 1
ATOM 3870 C CA . HIS B 1 132 ? 40.503 13.032 52.127 1.00 10.71 96 HIS B CA 1
ATOM 3871 C C . HIS B 1 132 ? 39.654 14.170 52.672 1.00 9.84 96 HIS B C 1
ATOM 3872 O O . HIS B 1 132 ? 38.423 14.149 52.583 1.00 10.45 96 HIS B O 1
ATOM 3879 N N . PHE B 1 133 ? 40.316 15.169 53.257 1.00 10.56 97 PHE B N 1
ATOM 3880 C CA . PHE B 1 133 ? 39.614 16.390 53.633 1.00 11.36 97 PHE B CA 1
ATOM 3881 C C . PHE B 1 133 ? 40.558 17.581 53.666 1.00 10.96 97 PHE B C 1
ATOM 3882 O O . PHE B 1 133 ? 41.761 17.442 53.913 1.00 12.61 97 PHE B O 1
ATOM 3890 N N . VAL B 1 134 ? 40.000 18.733 53.360 1.00 10.55 98 VAL B N 1
ATOM 3891 C CA . VAL B 1 134 ? 40.620 20.034 53.581 1.00 10.55 98 VAL B CA 1
ATOM 3892 C C . VAL B 1 134 ? 40.150 20.542 54.936 1.00 11.90 98 VAL B C 1
ATOM 3893 O O . VAL B 1 134 ? 39.022 20.280 55.353 1.00 12.34 98 VAL B O 1
ATOM 3897 N N . ALA B 1 135 ? 40.995 21.305 55.630 1.00 11.72 99 ALA B N 1
ATOM 3898 C CA . ALA B 1 135 ? 40.571 21.864 56.907 1.00 12.44 99 ALA B CA 1
ATOM 3899 C C . ALA B 1 135 ? 41.250 23.198 57.180 1.00 11.69 99 ALA B C 1
ATOM 3900 O O . ALA B 1 135 ? 42.371 23.454 56.725 1.00 12.69 99 ALA B O 1
ATOM 3902 N N . LEU B 1 136 ? 40.545 24.050 57.924 1.00 13.20 100 LEU B N 1
ATOM 3903 C CA . LEU B 1 136 ? 41.136 25.182 58.629 1.00 13.14 100 LEU B CA 1
ATOM 3904 C C . LEU B 1 136 ? 40.851 24.977 60.108 1.00 12.52 100 LEU B C 1
ATOM 3905 O O . LEU B 1 136 ? 39.687 24.963 60.521 1.00 13.12 100 LEU B O 1
ATOM 3910 N N . PHE B 1 137 ? 41.901 24.821 60.904 1.00 14.42 101 PHE B N 1
ATOM 3911 C CA . PHE B 1 137 ? 41.742 24.599 62.334 1.00 13.50 101 PHE B CA 1
ATOM 3912 C C . PHE B 1 137 ? 42.080 25.872 63.103 1.00 13.56 101 PHE B C 1
ATOM 3913 O O . PHE B 1 137 ? 43.124 26.497 62.868 1.00 15.55 101 PHE B O 1
ATOM 3921 N N . SER B 1 138 ? 41.193 26.249 64.015 1.00 13.69 102 SER B N 1
ATOM 3922 C CA . SER B 1 138 ? 41.405 27.415 64.852 1.00 14.14 102 SER B CA 1
ATOM 3923 C C . SER B 1 138 ? 42.346 27.078 66.003 1.00 17.34 102 SER B C 1
ATOM 3924 O O . SER B 1 138 ? 42.516 25.919 66.387 1.00 16.47 102 SER B O 1
ATOM 3927 N N . GLU B 1 139 ? 42.963 28.122 66.557 1.00 17.77 103 GLU B N 1
ATOM 3928 C CA . GLU B 1 139 ? 43.697 27.992 67.811 1.00 18.99 103 GLU B CA 1
ATOM 3929 C C . GLU B 1 139 ? 42.802 28.115 69.038 1.00 18.79 103 GLU B C 1
ATOM 3930 O O . GLU B 1 139 ? 43.252 27.794 70.145 1.00 21.67 103 GLU B O 1
ATOM 3936 N N . LYS B 1 140 ? 41.558 28.572 68.877 1.00 17.40 104 LYS B N 1
ATOM 3937 C CA . LYS B 1 140 ? 40.650 28.697 70.010 1.00 18.15 104 LYS B CA 1
ATOM 3938 C C . LYS B 1 140 ? 40.236 27.310 70.475 1.00 17.46 104 LYS B C 1
ATOM 3939 O O . LYS B 1 140 ? 39.825 26.473 69.666 1.00 17.00 104 LYS B O 1
ATOM 3945 N N . LYS B 1 141 ? 40.325 27.070 71.785 1.00 17.09 105 LYS B N 1
ATOM 3946 C CA . LYS B 1 141 ? 40.085 25.725 72.295 1.00 16.73 105 LYS B CA 1
ATOM 3947 C C . LYS B 1 141 ? 38.642 25.277 72.093 1.00 17.46 105 LYS B C 1
ATOM 3948 O O . LYS B 1 141 ? 38.393 24.089 71.868 1.00 21.70 105 LYS B O 1
ATOM 3954 N N . ASP B 1 142 ? 37.683 26.198 72.135 1.00 15.45 106 ASP B N 1
ATOM 3955 C CA . ASP B 1 142 ? 36.276 25.843 71.998 1.00 17.68 106 ASP B CA 1
ATOM 3956 C C . ASP B 1 142 ? 35.674 26.369 70.699 1.00 15.21 106 ASP B C 1
ATOM 3957 O O . ASP B 1 142 ? 34.486 26.686 70.637 1.00 16.09 106 ASP B O 1
ATOM 3962 N N . ALA B 1 143 ? 36.495 26.454 69.652 1.00 14.69 107 ALA B N 1
ATOM 3963 C CA . ALA B 1 143 ? 35.997 26.810 68.331 1.00 12.77 107 ALA B CA 1
ATOM 3964 C C . ALA B 1 143 ? 34.884 25.855 67.916 1.00 11.00 107 ALA B C 1
ATOM 3965 O O . ALA B 1 143 ? 34.872 24.673 68.278 1.00 14.20 107 ALA B O 1
ATOM 3967 N N . ILE B 1 144 ? 33.929 26.387 67.162 1.00 12.58 108 ILE B N 1
ATOM 3968 C CA . ILE B 1 144 ? 32.770 25.611 66.730 1.00 10.98 108 ILE B CA 1
ATOM 3969 C C . ILE B 1 144 ? 33.184 24.757 65.535 1.00 11.90 108 ILE B C 1
ATOM 3970 O O . ILE B 1 144 ? 33.623 25.312 64.519 1.00 13.02 108 ILE B O 1
ATOM 3975 N N . PRO B 1 145 ? 33.070 23.428 65.601 1.00 10.51 109 PRO B N 1
ATOM 3976 C CA . PRO B 1 145 ? 33.421 22.605 64.437 1.00 11.24 109 PRO B CA 1
ATOM 3977 C C . PRO B 1 145 ? 32.280 22.554 63.432 1.00 11.35 109 PRO B C 1
ATOM 3978 O O . PRO B 1 145 ? 31.106 22.421 63.795 1.00 11.33 109 PRO B O 1
ATOM 3982 N N . ILE B 1 146 ? 32.641 22.666 62.155 1.00 9.99 110 ILE B N 1
ATOM 3983 C CA . ILE B 1 146 ? 31.687 22.656 61.050 1.00 10.70 110 ILE B CA 1
ATOM 3984 C C . ILE B 1 146 ? 32.215 21.733 59.967 1.00 10.76 110 ILE B C 1
ATOM 3985 O O . ILE B 1 146 ? 33.402 21.785 59.627 1.00 12.16 110 ILE B O 1
ATOM 3990 N N . VAL B 1 147 ? 31.332 20.915 59.399 1.00 10.66 111 VAL B N 1
ATOM 3991 C CA . VAL B 1 147 ? 31.651 20.119 58.220 1.00 8.44 111 VAL B CA 1
ATOM 3992 C C . VAL B 1 147 ? 30.836 20.656 57.048 1.00 9.82 111 VAL B C 1
ATOM 3993 O O . VAL B 1 147 ? 29.624 20.878 57.175 1.00 9.83 111 VAL B O 1
ATOM 3997 N N . LEU B 1 148 ? 31.514 20.920 55.930 1.00 9.45 112 LEU B N 1
ATOM 3998 C CA . LEU B 1 148 ? 30.891 21.408 54.705 1.00 11.83 112 LEU B CA 1
ATOM 3999 C C . LEU B 1 148 ? 30.870 20.267 53.698 1.00 10.29 112 LEU B C 1
ATOM 4000 O O . LEU B 1 148 ? 31.915 19.665 53.417 1.00 10.74 112 LEU B O 1
ATOM 4005 N N . LEU B 1 149 ? 29.688 19.983 53.152 1.00 8.83 113 LEU B N 1
ATOM 4006 C CA . LEU B 1 149 ? 29.461 18.764 52.377 1.00 7.98 113 LEU B CA 1
ATOM 4007 C C . LEU B 1 149 ? 29.104 19.111 50.938 1.00 9.48 113 LEU B C 1
ATOM 4008 O O . LEU B 1 149 ? 28.023 19.658 50.675 1.00 9.36 113 LEU B O 1
ATOM 4013 N N . HIS B 1 150 ? 29.995 18.752 50.010 1.00 10.07 114 HIS B N 1
ATOM 4014 C CA . HIS B 1 150 ? 29.779 18.951 48.582 1.00 9.97 114 HIS B CA 1
ATOM 4015 C C . HIS B 1 150 ? 28.789 17.930 48.024 1.00 11.11 114 HIS B C 1
ATOM 4016 O O . HIS B 1 150 ? 28.330 17.022 48.718 1.00 11.49 114 HIS B O 1
ATOM 4023 N N . GLY B 1 151 ? 28.483 18.063 46.728 1.00 11.51 115 GLY B N 1
ATOM 4024 C CA . GLY B 1 151 ? 27.646 17.126 46.015 1.00 14.56 115 GLY B CA 1
ATOM 4025 C C . GLY B 1 151 ? 28.260 16.759 44.674 1.00 11.51 115 GLY B C 1
ATOM 4026 O O . GLY B 1 151 ? 29.485 16.805 44.483 1.00 10.29 115 GLY B O 1
ATOM 4027 N N . TRP B 1 152 ? 27.382 16.377 43.741 1.00 9.98 116 TRP B N 1
ATOM 4028 C CA . TRP B 1 152 ? 27.767 15.967 42.398 1.00 11.20 116 TRP B CA 1
ATOM 4029 C C . TRP B 1 152 ? 27.291 17.018 41.412 1.00 10.22 116 TRP B C 1
ATOM 4030 O O . TRP B 1 152 ? 26.126 17.419 41.486 1.00 11.65 116 TRP B O 1
ATOM 4041 N N . PRO B 1 153 ? 28.110 17.455 40.439 1.00 8.79 117 PRO B N 1
ATOM 4042 C CA . PRO B 1 153 ? 29.452 16.992 40.073 1.00 9.21 117 PRO B CA 1
ATOM 4043 C C . PRO B 1 153 ? 30.549 17.858 40.683 1.00 12.09 117 PRO B C 1
ATOM 4044 O O . PRO B 1 153 ? 31.541 18.195 40.033 1.00 11.02 117 PRO B O 1
ATOM 4048 N N . GLY B 1 154 ? 30.376 18.190 41.954 1.00 9.09 118 GLY B N 1
ATOM 4049 C CA . GLY B 1 154 ? 31.321 19.017 42.670 1.00 10.96 118 GLY B CA 1
ATOM 4050 C C . GLY B 1 154 ? 32.314 18.219 43.489 1.00 10.32 118 GLY B C 1
ATOM 4051 O O . GLY B 1 154 ? 32.559 17.031 43.253 1.00 9.93 118 GLY B O 1
ATOM 4052 N N . SER B 1 155 ? 32.894 18.890 44.477 1.00 9.79 119 SER B N 1
ATOM 4053 C CA . SER B 1 155 ? 34.033 18.350 45.207 1.00 11.01 119 SER B CA 1
ATOM 4054 C C . SER B 1 155 ? 34.416 19.376 46.250 1.00 9.52 119 SER B C 1
ATOM 4055 O O . SER B 1 155 ? 33.782 20.432 46.351 1.00 10.25 119 SER B O 1
ATOM 4058 N N . PHE B 1 156 ? 35.491 19.098 46.988 1.00 10.62 120 PHE B N 1
ATOM 4059 C CA . PHE B 1 156 ? 36.008 20.086 47.923 1.00 11.19 120 PHE B CA 1
ATOM 4060 C C . PHE B 1 156 ? 36.383 21.394 47.230 1.00 13.01 120 PHE B C 1
ATOM 4061 O O . PHE B 1 156 ? 36.426 22.434 47.890 1.00 12.44 120 PHE B O 1
ATOM 4069 N N . LEU B 1 157 ? 36.669 21.364 45.919 1.00 11.64 121 LEU B N 1
ATOM 4070 C CA . LEU B 1 157 ? 37.032 22.582 45.200 1.00 11.15 121 LEU B CA 1
ATOM 4071 C C . LEU B 1 157 ? 35.962 23.650 45.339 1.00 10.83 121 LEU B C 1
ATOM 4072 O O . LEU B 1 157 ? 36.275 24.847 45.342 1.00 12.75 121 LEU B O 1
ATOM 4077 N N . GLU B 1 158 ? 34.699 23.241 45.465 1.00 12.43 122 GLU B N 1
ATOM 4078 C CA . GLU B 1 158 ? 33.605 24.204 45.565 1.00 12.17 122 GLU B CA 1
ATOM 4079 C C . GLU B 1 158 ? 33.778 25.155 46.740 1.00 13.08 122 GLU B C 1
ATOM 4080 O O . GLU B 1 158 ? 33.312 26.300 46.682 1.00 13.49 122 GLU B O 1
ATOM 4086 N N . PHE B 1 159 ? 34.403 24.697 47.817 1.00 13.21 123 PHE B N 1
ATOM 4087 C CA . PHE B 1 159 ? 34.483 25.456 49.053 1.00 11.95 123 PHE B CA 1
ATOM 4088 C C . PHE B 1 159 ? 35.776 26.240 49.188 1.00 13.70 123 PHE B C 1
ATOM 4089 O O . PHE B 1 159 ? 35.932 26.978 50.164 1.00 13.96 123 PHE B O 1
ATOM 4097 N N . LEU B 1 160 ? 36.711 26.095 48.251 1.00 13.85 124 LEU B N 1
ATOM 4098 C CA . LEU B 1 160 ? 37.968 26.822 48.389 1.00 13.61 124 LEU B CA 1
ATOM 4099 C C . LEU B 1 160 ? 37.800 28.335 48.385 1.00 14.33 124 LEU B C 1
ATOM 4100 O O . LEU B 1 160 ? 38.496 28.994 49.175 1.00 13.11 124 LEU B O 1
ATOM 4105 N N . PRO B 1 161 ? 36.925 28.944 47.572 1.00 13.29 125 PRO B N 1
ATOM 4106 C CA . PRO B 1 161 ? 36.710 30.395 47.725 1.00 13.79 125 PRO B CA 1
ATOM 4107 C C . PRO B 1 161 ? 36.247 30.789 49.113 1.00 12.54 125 PRO B C 1
ATOM 4108 O O . PRO B 1 161 ? 36.703 31.813 49.642 1.00 14.58 125 PRO B O 1
ATOM 4112 N N . VAL B 1 162 ? 35.370 29.989 49.727 1.00 11.19 126 VAL B N 1
ATOM 4113 C CA . VAL B 1 162 ? 34.938 30.260 51.097 1.00 11.26 126 VAL B CA 1
ATOM 4114 C C . VAL B 1 162 ? 36.107 30.142 52.070 1.00 14.34 126 VAL B C 1
ATOM 4115 O O . VAL B 1 162 ? 36.277 30.989 52.958 1.00 13.15 126 VAL B O 1
ATOM 4119 N N . LEU B 1 163 ? 36.929 29.096 51.931 1.00 12.04 127 LEU B N 1
ATOM 4120 C CA . LEU B 1 163 ? 38.093 28.963 52.807 1.00 12.56 127 LEU B CA 1
ATOM 4121 C C . LEU B 1 163 ? 39.040 30.142 52.637 1.00 14.68 127 LEU B C 1
ATOM 4122 O O . LEU B 1 163 ? 39.623 30.624 53.619 1.00 13.72 127 LEU B O 1
ATOM 4127 N N . THR B 1 164 ? 39.199 30.619 51.397 1.00 13.81 128 THR B N 1
ATOM 4128 C CA . THR B 1 164 ? 40.011 31.806 51.146 1.00 15.38 128 THR B CA 1
ATOM 4129 C C . THR B 1 164 ? 39.439 33.015 51.874 1.00 15.91 128 THR B C 1
ATOM 4130 O O . THR B 1 164 ? 40.175 33.759 52.534 1.00 19.19 128 THR B O 1
ATOM 4134 N N . SER B 1 165 ? 38.121 33.209 51.798 1.00 14.68 129 SER B N 1
ATOM 4135 C CA . SER B 1 165 ? 37.502 34.321 52.519 1.00 14.86 129 SER B CA 1
ATOM 4136 C C . SER B 1 165 ? 37.711 34.190 54.022 1.00 17.89 129 SER B C 1
ATOM 4137 O O . SER B 1 165 ? 37.956 35.188 54.712 1.00 16.91 129 SER B O 1
ATOM 4140 N N . ILE B 1 166 ? 37.673 32.960 54.537 1.00 16.07 130 ILE B N 1
ATOM 4141 C CA . ILE B 1 166 ? 37.830 32.736 55.972 1.00 14.94 130 ILE B CA 1
ATOM 4142 C C . ILE B 1 166 ? 39.232 33.121 56.432 1.00 17.29 130 ILE B C 1
ATOM 4143 O O . ILE B 1 166 ? 39.404 33.818 57.441 1.00 18.03 130 ILE B O 1
ATOM 4148 N N . ARG B 1 167 ? 40.262 32.659 55.728 1.00 18.60 131 ARG B N 1
ATOM 4149 C CA . ARG B 1 167 ? 41.586 33.018 56.221 1.00 19.89 131 ARG B CA 1
ATOM 4150 C C . ARG B 1 167 ? 41.987 34.449 55.886 1.00 24.25 131 ARG B C 1
ATOM 4151 O O . ARG B 1 167 ? 42.912 34.977 56.511 1.00 26.94 131 ARG B O 1
ATOM 4159 N N . ASP B 1 168 ? 41.293 35.106 54.962 1.00 20.78 132 ASP B N 1
ATOM 4160 C CA . ASP B 1 168 ? 41.517 36.536 54.793 1.00 27.37 132 ASP B CA 1
ATOM 4161 C C . ASP B 1 168 ? 40.874 37.346 55.912 1.00 24.41 132 ASP B C 1
ATOM 4162 O O . ASP B 1 168 ? 41.373 38.424 56.258 1.00 25.90 132 ASP B O 1
ATOM 4167 N N . LYS B 1 169 ? 39.792 36.842 56.502 1.00 19.24 133 LYS B N 1
ATOM 4168 C CA . LYS B 1 169 ? 39.093 37.551 57.564 1.00 19.16 133 LYS B CA 1
ATOM 4169 C C . LYS B 1 169 ? 39.650 37.241 58.947 1.00 24.25 133 LYS B C 1
ATOM 4170 O O . LYS B 1 169 ? 39.627 38.115 59.825 1.00 25.23 133 LYS B O 1
ATOM 4176 N N . TYR B 1 170 ? 40.148 36.023 59.162 1.00 17.49 134 TYR B N 1
ATOM 4177 C CA . TYR B 1 170 ? 40.574 35.566 60.477 1.00 16.85 134 TYR B CA 1
ATOM 4178 C C . TYR B 1 170 ? 41.982 35.002 60.419 1.00 23.89 134 TYR B C 1
ATOM 4179 O O . TYR B 1 170 ? 42.344 34.303 59.469 1.00 30.03 134 TYR B O 1
ATOM 4188 N N . SER B 1 171 ? 42.756 35.267 61.459 1.00 19.45 135 SER B N 1
ATOM 4189 C CA . SER B 1 171 ? 43.992 34.540 61.688 1.00 18.23 135 SER B CA 1
ATOM 4190 C C . SER B 1 171 ? 43.656 33.245 62.413 1.00 18.71 135 SER B C 1
ATOM 4191 O O . SER B 1 171 ? 42.535 33.071 62.894 1.00 18.27 135 SER B O 1
ATOM 4194 N N . PRO B 1 172 ? 44.602 32.306 62.508 1.00 16.99 136 PRO B N 1
ATOM 4195 C CA . PRO B 1 172 ? 44.333 31.093 63.299 1.00 15.37 136 PRO B CA 1
ATOM 4196 C C . PRO B 1 172 ? 43.933 31.399 64.730 1.00 17.36 136 PRO B C 1
ATOM 4197 O O . PRO B 1 172 ? 43.199 30.609 65.335 1.00 19.38 136 PRO B O 1
ATOM 4201 N N . GLU B 1 173 ? 44.350 32.551 65.264 1.00 20.49 137 GLU B N 1
ATOM 4202 C CA . GLU B 1 173 ? 44.039 32.919 66.640 1.00 19.55 137 GLU B CA 1
ATOM 4203 C C . GLU B 1 173 ? 42.645 33.518 66.789 1.00 20.49 137 GLU B C 1
ATOM 4204 O O . GLU B 1 173 ? 42.061 33.445 67.878 1.00 21.64 137 GLU B O 1
ATOM 4210 N N . THR B 1 174 ? 42.101 34.136 65.740 1.00 17.68 138 THR B N 1
ATOM 4211 C CA . THR B 1 174 ? 40.767 34.713 65.821 1.00 18.67 138 THR B CA 1
ATOM 4212 C C . THR B 1 174 ? 39.696 33.862 65.155 1.00 16.66 138 THR B C 1
ATOM 4213 O O . THR B 1 174 ? 38.512 34.202 65.257 1.00 17.76 138 THR B O 1
ATOM 4217 N N . LEU B 1 175 ? 40.078 32.772 64.489 1.00 17.34 139 LEU B N 1
ATOM 4218 C CA . LEU B 1 175 ? 39.126 31.946 63.759 1.00 15.64 139 LEU B CA 1
ATOM 4219 C C . LEU B 1 175 ? 38.101 31.354 64.726 1.00 13.21 139 LEU B C 1
ATOM 4220 O O . LEU B 1 175 ? 38.487 30.680 65.693 1.00 13.75 139 LEU B O 1
ATOM 4225 N N . PRO B 1 176 ? 36.801 31.588 64.522 1.00 15.83 140 PRO B N 1
ATOM 4226 C CA . PRO B 1 176 ? 35.803 31.074 65.472 1.00 14.47 140 PRO B CA 1
ATOM 4227 C C . PRO B 1 176 ? 35.461 29.602 65.290 1.00 13.60 140 PRO B C 1
ATOM 4228 O O . PRO B 1 176 ? 34.740 29.049 66.138 1.00 14.29 140 PRO B O 1
ATOM 4232 N N . TYR B 1 177 ? 35.972 28.959 64.238 1.00 15.24 141 TYR B N 1
ATOM 4233 C CA . TYR B 1 177 ? 35.502 27.654 63.799 1.00 13.85 141 TYR B CA 1
ATOM 4234 C C . TYR B 1 177 ? 36.659 26.716 63.504 1.00 13.17 141 TYR B C 1
ATOM 4235 O O . TYR B 1 177 ? 37.784 27.134 63.229 1.00 17.94 141 TYR B O 1
ATOM 4244 N N . HIS B 1 178 ? 36.354 25.429 63.534 1.00 11.31 142 HIS B N 1
ATOM 4245 C CA . HIS B 1 178 ? 37.145 24.436 62.823 1.00 12.70 142 HIS B CA 1
ATOM 4246 C C . HIS B 1 178 ? 36.329 24.065 61.598 1.00 14.73 142 HIS B C 1
ATOM 4247 O O . HIS B 1 178 ? 35.184 23.623 61.736 1.00 17.30 142 HIS B O 1
ATOM 4254 N N . ILE B 1 179 ? 36.899 24.252 60.414 1.00 11.32 143 ILE B N 1
ATOM 4255 C CA . ILE B 1 179 ? 36.206 23.969 59.158 1.00 12.02 143 ILE B CA 1
ATOM 4256 C C . ILE B 1 179 ? 36.784 22.695 58.566 1.00 11.64 143 ILE B C 1
ATOM 4257 O O . ILE B 1 179 ? 37.995 22.600 58.349 1.00 13.95 143 ILE B O 1
ATOM 4262 N N . VAL B 1 180 ? 35.920 21.722 58.294 1.00 9.94 144 VAL B N 1
ATOM 4263 C CA . VAL B 1 180 ? 36.318 20.459 57.692 1.00 10.00 144 VAL B CA 1
ATOM 4264 C C . VAL B 1 180 ? 35.543 20.309 56.395 1.00 9.78 144 VAL B C 1
ATOM 4265 O O . VAL B 1 180 ? 34.312 20.426 56.385 1.00 10.92 144 VAL B O 1
ATOM 4269 N N . VAL B 1 181 ? 36.266 20.086 55.301 1.00 10.58 145 VAL B N 1
ATOM 4270 C CA . VAL B 1 181 ? 35.663 19.923 53.978 1.00 10.77 145 VAL B CA 1
ATOM 4271 C C . VAL B 1 181 ? 36.080 18.563 53.435 1.00 10.89 145 VAL B C 1
ATOM 4272 O O . VAL B 1 181 ? 37.120 18.456 52.767 1.00 9.68 145 VAL B O 1
ATOM 4276 N N . PRO B 1 182 ? 35.315 17.507 53.687 1.00 9.80 146 PRO B N 1
ATOM 4277 C CA . PRO B 1 182 ? 35.727 16.172 53.243 1.00 10.12 146 PRO B CA 1
ATOM 4278 C C . PRO B 1 182 ? 35.317 15.891 51.809 1.00 11.38 146 PRO B C 1
ATOM 4279 O O . PRO B 1 182 ? 34.329 16.413 51.287 1.00 13.39 146 PRO B O 1
ATOM 4283 N N . SER B 1 183 ? 36.107 15.039 51.178 1.00 9.50 147 SER B N 1
ATOM 4284 C CA . SER B 1 183 ? 35.711 14.429 49.920 1.00 9.99 147 SER B CA 1
ATOM 4285 C C . SER B 1 183 ? 34.830 13.231 50.246 1.00 10.31 147 SER B C 1
ATOM 4286 O O . SER B 1 183 ? 35.245 12.333 50.987 1.00 10.77 147 SER B O 1
ATOM 4289 N N . LEU B 1 184 ? 33.606 13.215 49.718 1.00 9.26 148 LEU B N 1
ATOM 4290 C CA . LEU B 1 184 ? 32.742 12.070 49.960 1.00 8.63 148 LEU B CA 1
ATOM 4291 C C . LEU B 1 184 ? 33.384 10.803 49.392 1.00 10.04 148 LEU B C 1
ATOM 4292 O O . LEU B 1 184 ? 34.177 10.868 48.446 1.00 10.99 148 LEU B O 1
ATOM 4297 N N . PRO B 1 185 ? 33.059 9.634 49.946 1.00 8.80 149 PRO B N 1
ATOM 4298 C CA . PRO B 1 185 ? 33.555 8.390 49.353 1.00 10.15 149 PRO B CA 1
ATOM 4299 C C . PRO B 1 185 ? 33.255 8.372 47.862 1.00 9.67 149 PRO B C 1
ATOM 4300 O O . PRO B 1 185 ? 32.168 8.756 47.419 1.00 10.21 149 PRO B O 1
ATOM 4304 N N . GLY B 1 186 ? 34.247 7.966 47.082 1.00 9.90 150 GLY B N 1
ATOM 4305 C CA . GLY B 1 186 ? 34.079 7.919 45.647 1.00 12.02 150 GLY B CA 1
ATOM 4306 C C . GLY B 1 186 ? 34.439 9.191 44.925 1.00 11.88 150 GLY B C 1
ATOM 4307 O O . GLY B 1 186 ? 34.398 9.212 43.685 1.00 13.18 150 GLY B O 1
ATOM 4308 N N . TYR B 1 187 ? 34.816 10.246 45.641 1.00 10.71 151 TYR B N 1
ATOM 4309 C CA . TYR B 1 187 ? 35.088 11.536 45.024 1.00 10.18 151 TYR B CA 1
ATOM 4310 C C . TYR B 1 187 ? 36.536 11.940 45.225 1.00 11.10 151 TYR B C 1
ATOM 4311 O O . TYR B 1 187 ? 37.034 11.939 46.359 1.00 11.31 151 TYR B O 1
ATOM 4320 N N . THR B 1 188 ? 37.176 12.333 44.120 1.00 10.82 152 THR B N 1
ATOM 4321 C CA . THR B 1 188 ? 38.545 12.835 44.073 1.00 11.00 152 THR B CA 1
ATOM 4322 C C . THR B 1 188 ? 39.502 11.979 44.896 1.00 10.30 152 THR B C 1
ATOM 4323 O O . THR B 1 188 ? 39.673 10.799 44.587 1.00 11.39 152 THR B O 1
ATOM 4327 N N . PHE B 1 189 ? 40.108 12.541 45.936 1.00 10.39 153 PHE B N 1
ATOM 4328 C CA . PHE B 1 189 ? 41.151 11.834 46.672 1.00 11.50 153 PHE B CA 1
ATOM 4329 C C . PHE B 1 189 ? 40.612 10.869 47.719 1.00 13.12 153 PHE B C 1
ATOM 4330 O O . PHE B 1 189 ? 41.408 10.157 48.341 1.00 12.69 153 PHE B O 1
ATOM 4338 N N . SER B 1 190 ? 39.293 10.809 47.916 1.00 10.05 154 SER B N 1
ATOM 4339 C CA . SER B 1 190 ? 38.721 9.754 48.732 1.00 10.28 154 SER B CA 1
ATOM 4340 C C . SER B 1 190 ? 38.531 8.507 47.884 1.00 11.42 154 SER B C 1
ATOM 4341 O O . SER B 1 190 ? 38.117 8.581 46.721 1.00 12.45 154 SER B O 1
ATOM 4344 N N . SER B 1 191 ? 38.841 7.358 48.476 1.00 11.42 155 SER B N 1
ATOM 4345 C CA . SER B 1 191 ? 38.733 6.091 47.776 1.00 11.31 155 SER B CA 1
ATOM 4346 C C . SER B 1 191 ? 37.298 5.573 47.822 1.00 11.49 155 SER B C 1
ATOM 4347 O O . SER B 1 191 ? 36.375 6.238 48.310 1.00 11.40 155 SER B O 1
ATOM 4350 N N . GLY B 1 192 ? 37.107 4.364 47.291 1.00 13.06 156 GLY B N 1
ATOM 4351 C CA . GLY B 1 192 ? 35.826 3.704 47.357 1.00 13.25 156 GLY B CA 1
ATOM 4352 C C . GLY B 1 192 ? 34.840 4.238 46.336 1.00 11.88 156 GLY B C 1
ATOM 4353 O O . GLY B 1 192 ? 35.220 4.910 45.373 1.00 12.38 156 GLY B O 1
ATOM 4354 N N . PRO B 1 193 ? 33.546 3.924 46.507 1.00 11.47 157 PRO B N 1
ATOM 4355 C CA . PRO B 1 193 ? 32.996 3.044 47.549 1.00 12.27 157 PRO B CA 1
ATOM 4356 C C . PRO B 1 193 ? 33.399 1.573 47.335 1.00 13.26 157 PRO B C 1
ATOM 4357 O O . PRO B 1 193 ? 34.072 1.278 46.335 1.00 12.64 157 PRO B O 1
ATOM 4361 N N . PRO B 1 194 ? 33.038 0.677 48.260 1.00 11.59 158 PRO B N 1
ATOM 4362 C CA . PRO B 1 194 ? 33.527 -0.702 48.157 1.00 13.31 158 PRO B CA 1
ATOM 4363 C C . PRO B 1 194 ? 33.134 -1.367 46.846 1.00 13.06 158 PRO B C 1
ATOM 4364 O O . PRO B 1 194 ? 32.135 -1.020 46.212 1.00 13.23 158 PRO B O 1
ATOM 4368 N N . LEU B 1 195 ? 33.951 -2.336 46.438 1.00 14.09 159 LEU B N 1
ATOM 4369 C CA . LEU B 1 195 ? 33.680 -3.077 45.213 1.00 14.77 159 LEU B CA 1
ATOM 4370 C C . LEU B 1 195 ? 32.707 -4.227 45.420 1.00 14.70 159 LEU B C 1
ATOM 4371 O O . LEU B 1 195 ? 32.139 -4.721 44.440 1.00 14.67 159 LEU B O 1
ATOM 4376 N N . ASP B 1 196 ? 32.511 -4.677 46.661 1.00 15.87 160 ASP B N 1
ATOM 4377 C CA . ASP B 1 196 ? 31.816 -5.933 46.919 1.00 16.23 160 ASP B CA 1
ATOM 4378 C C . ASP B 1 196 ? 30.469 -5.776 47.607 1.00 19.60 160 ASP B C 1
ATOM 4379 O O . ASP B 1 196 ? 29.761 -6.777 47.774 1.00 22.08 160 ASP B O 1
ATOM 4384 N N . VAL B 1 197 ? 30.094 -4.567 48.019 1.00 15.72 161 VAL B N 1
ATOM 4385 C CA . VAL B 1 197 ? 28.812 -4.329 48.669 1.00 19.13 161 VAL B CA 1
ATOM 4386 C C . VAL B 1 197 ? 28.245 -3.007 48.170 1.00 14.58 161 VAL B C 1
ATOM 4387 O O . VAL B 1 197 ? 28.980 -2.121 47.720 1.00 15.69 161 VAL B O 1
ATOM 4391 N N . ASN B 1 198 ? 26.925 -2.886 48.243 1.00 12.81 162 ASN B N 1
ATOM 4392 C CA . ASN B 1 198 ? 26.260 -1.627 47.972 1.00 12.15 162 ASN B CA 1
ATOM 4393 C C . ASN B 1 198 ? 26.659 -0.604 49.030 1.00 15.58 162 ASN B C 1
ATOM 4394 O O . ASN B 1 198 ? 27.151 -0.946 50.112 1.00 17.03 162 ASN B O 1
ATOM 4399 N N . PHE B 1 199 ? 26.473 0.666 48.689 1.00 13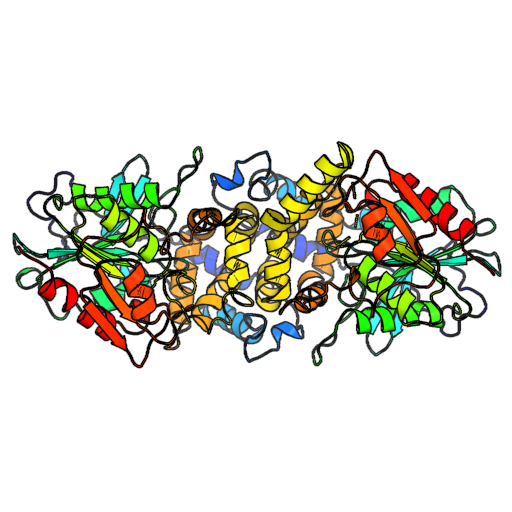.85 163 PHE B N 1
ATOM 4400 C CA . PHE B 1 199 ? 26.878 1.776 49.542 1.00 12.84 163 PHE B CA 1
ATOM 4401 C C . PHE B 1 199 ? 25.885 2.897 49.290 1.00 12.58 163 PHE B C 1
ATOM 4402 O O . PHE B 1 199 ? 25.565 3.184 48.134 1.00 14.14 163 PHE B O 1
ATOM 4410 N N . ASN B 1 200 ? 25.375 3.515 50.356 1.00 12.16 164 ASN B N 1
ATOM 4411 C CA . ASN B 1 200 ? 24.286 4.480 50.210 1.00 13.72 164 ASN B CA 1
ATOM 4412 C C . ASN B 1 200 ? 24.575 5.724 51.046 1.00 13.03 164 ASN B C 1
ATOM 4413 O O . ASN B 1 200 ? 25.650 5.873 51.629 1.00 12.14 164 ASN B O 1
ATOM 4418 N N . GLY B 1 201 ? 23.584 6.616 51.109 1.00 14.04 165 GLY B N 1
ATOM 4419 C CA . GLY B 1 201 ? 23.764 7.864 51.838 1.00 11.71 165 GLY B CA 1
ATOM 4420 C C . GLY B 1 201 ? 23.957 7.661 53.330 1.00 12.22 165 GLY B C 1
ATOM 4421 O O . GLY B 1 201 ? 24.706 8.399 53.971 1.00 12.82 165 GLY B O 1
ATOM 4422 N N . GLU B 1 202 ? 23.276 6.672 53.906 1.00 13.21 166 GLU B N 1
ATOM 4423 C CA . GLU B 1 202 ? 23.467 6.404 55.328 1.00 11.71 166 GLU B CA 1
ATOM 4424 C C . GLU B 1 202 ? 24.882 5.918 55.614 1.00 10.97 166 GLU B C 1
ATOM 4425 O O . GLU B 1 202 ? 25.473 6.290 56.634 1.00 12.18 166 GLU B O 1
ATOM 4431 N N . ASP B 1 203 ? 25.454 5.107 54.715 1.00 10.81 167 ASP B N 1
ATOM 4432 C CA . ASP B 1 203 ? 26.854 4.731 54.853 1.00 9.43 167 ASP B CA 1
ATOM 4433 C C . ASP B 1 203 ? 27.751 5.951 54.732 1.00 11.44 167 ASP B C 1
ATOM 4434 O O . ASP B 1 203 ? 28.708 6.107 55.496 1.00 12.00 167 ASP B O 1
ATOM 4439 N N . THR B 1 204 ? 27.463 6.821 53.755 1.00 10.75 168 THR B N 1
ATOM 4440 C CA . THR B 1 204 ? 28.258 8.029 53.575 1.00 10.22 168 THR B CA 1
ATOM 4441 C C . THR B 1 204 ? 28.245 8.866 54.839 1.00 10.55 168 THR B C 1
ATOM 4442 O O . THR B 1 204 ? 29.296 9.312 55.312 1.00 10.92 168 THR B O 1
ATOM 4446 N N . ALA B 1 205 ? 27.051 9.086 55.401 1.00 11.57 169 ALA B N 1
ATOM 4447 C CA . ALA B 1 205 ? 26.947 9.887 56.616 1.00 9.79 169 ALA B CA 1
ATOM 4448 C C . ALA B 1 205 ? 27.711 9.243 57.762 1.00 10.19 169 ALA B C 1
ATOM 4449 O O . ALA B 1 205 ? 28.403 9.935 58.521 1.00 10.12 169 ALA B O 1
ATOM 4451 N N . ARG B 1 206 ? 27.620 7.911 57.888 1.00 10.80 170 ARG B N 1
ATOM 4452 C CA . ARG B 1 206 ? 28.324 7.228 58.970 1.00 9.72 170 ARG B CA 1
ATOM 4453 C C . ARG B 1 206 ? 29.828 7.450 58.868 1.00 9.43 170 ARG B C 1
ATOM 4454 O O . ARG B 1 206 ? 30.496 7.725 59.874 1.00 10.82 170 ARG B O 1
ATOM 4462 N N . VAL B 1 207 ? 30.369 7.357 57.653 1.00 10.85 171 VAL B N 1
ATOM 4463 C CA . VAL B 1 207 ? 31.800 7.532 57.444 1.00 10.89 171 VAL B CA 1
ATOM 4464 C C . VAL B 1 207 ? 32.213 8.982 57.679 1.00 11.20 171 VAL B C 1
ATOM 4465 O O . VAL B 1 207 ? 33.229 9.252 58.335 1.00 11.49 171 VAL B O 1
ATOM 4469 N N . ILE B 1 208 ? 31.438 9.939 57.150 1.00 10.98 172 ILE B N 1
ATOM 4470 C CA . ILE B 1 208 ? 31.775 11.348 57.340 1.00 10.93 172 ILE B CA 1
ATOM 4471 C C . ILE B 1 208 ? 31.723 11.726 58.815 1.00 9.29 172 ILE B C 1
ATOM 4472 O O . ILE B 1 208 ? 32.592 12.456 59.311 1.00 11.18 172 ILE B O 1
ATOM 4477 N N . ASN B 1 209 ? 30.708 11.236 59.539 1.00 9.98 173 ASN B N 1
ATOM 4478 C CA . ASN B 1 209 ? 30.626 11.509 60.971 1.00 9.04 173 ASN B CA 1
ATOM 4479 C C . ASN B 1 209 ? 31.902 11.074 61.682 1.00 10.58 173 ASN B C 1
ATOM 4480 O O . ASN B 1 209 ? 32.390 11.771 62.582 1.00 11.17 173 ASN B O 1
ATOM 4485 N N . LYS B 1 210 ? 32.483 9.946 61.256 1.00 11.14 174 LYS B N 1
ATOM 4486 C CA . LYS B 1 210 ? 33.711 9.454 61.874 1.00 10.81 174 LYS B CA 1
ATOM 4487 C C . LYS B 1 210 ? 34.908 10.377 61.636 1.00 12.72 174 LYS B C 1
ATOM 4488 O O . LYS B 1 210 ? 35.826 10.401 62.456 1.00 12.37 174 LYS B O 1
ATOM 4494 N N . VAL B 1 211 ? 34.940 11.128 60.529 1.00 10.73 175 VAL B N 1
ATOM 4495 C CA . VAL B 1 211 ? 35.958 12.168 60.379 1.00 11.60 175 VAL B CA 1
ATOM 4496 C C . VAL B 1 211 ? 35.879 13.147 61.544 1.00 11.32 175 VAL B C 1
ATOM 4497 O O . VAL B 1 211 ? 36.891 13.466 62.186 1.00 12.06 175 VAL B O 1
ATOM 4501 N N . MET B 1 212 ? 34.668 13.630 61.834 1.00 10.13 176 MET B N 1
ATOM 4502 C CA . MET B 1 212 ? 34.475 14.585 62.915 1.00 9.02 176 MET B CA 1
ATOM 4503 C C . MET B 1 212 ? 34.767 13.950 64.268 1.00 11.88 176 MET B C 1
ATOM 4504 O O . MET B 1 212 ? 35.382 14.586 65.132 1.00 12.50 176 MET B O 1
ATOM 4509 N N . LEU B 1 213 ? 34.353 12.695 64.467 1.00 10.31 177 LEU B N 1
ATOM 4510 C CA . LEU B 1 213 ? 34.667 12.015 65.725 1.00 11.85 177 LEU B CA 1
ATOM 4511 C C . LEU B 1 213 ? 36.173 11.857 65.899 1.00 12.19 177 LEU B C 1
ATOM 4512 O O . LEU B 1 213 ? 36.707 12.085 66.993 1.00 13.56 177 LEU B O 1
ATOM 4517 N N . ASN B 1 214 ? 36.874 11.483 64.822 1.00 11.38 178 ASN B N 1
ATOM 4518 C CA . ASN B 1 214 ? 38.325 11.310 64.880 1.00 13.02 178 ASN B CA 1
ATOM 4519 C C . ASN B 1 214 ? 39.031 12.593 65.294 1.00 12.00 178 ASN B C 1
ATOM 4520 O O . ASN B 1 214 ? 40.060 12.553 65.983 1.00 13.23 178 ASN B O 1
ATOM 4525 N N . LEU B 1 215 ? 38.529 13.740 64.838 1.00 12.17 179 LEU B N 1
ATOM 4526 C CA . LEU B 1 215 ? 39.113 15.033 65.153 1.00 12.32 179 LEU B CA 1
ATOM 4527 C C . LEU B 1 215 ? 38.744 15.534 66.544 1.00 14.75 179 LEU B C 1
ATOM 4528 O O . LEU B 1 215 ? 39.182 16.625 66.922 1.00 15.24 179 LEU B O 1
ATOM 4533 N N . GLY B 1 216 ? 37.977 14.764 67.314 1.00 14.00 180 GLY B N 1
ATOM 4534 C CA . GLY B 1 216 ? 37.638 15.134 68.675 1.00 16.18 180 GLY B CA 1
ATOM 4535 C C . GLY B 1 216 ? 36.342 15.894 68.840 1.00 17.08 180 GLY B C 1
ATOM 4536 O O . GLY B 1 216 ? 36.138 16.525 69.886 1.00 16.20 180 GLY B O 1
ATOM 4537 N N . PHE B 1 217 ? 35.444 15.844 67.855 1.00 13.06 181 PHE B N 1
ATOM 4538 C CA . PHE B 1 217 ? 34.250 16.676 67.858 1.00 11.87 181 PHE B CA 1
ATOM 4539 C C . PHE B 1 217 ? 33.010 15.937 68.335 1.00 12.64 181 PHE B C 1
ATOM 4540 O O . PHE B 1 217 ? 31.897 16.342 67.988 1.00 14.09 181 PHE B O 1
ATOM 4548 N N . GLU B 1 218 ? 33.168 14.881 69.145 1.00 13.91 182 GLU B N 1
ATOM 4549 C CA . GLU B 1 218 ? 31.991 14.158 69.625 1.00 14.50 182 GLU B CA 1
ATOM 4550 C C . GLU B 1 218 ? 31.071 15.051 70.453 1.00 12.62 182 GLU B C 1
ATOM 4551 O O . GLU B 1 218 ? 29.860 14.797 70.512 1.00 16.74 182 GLU B O 1
ATOM 4557 N N . ASP B 1 219 ? 31.609 16.101 71.085 1.00 15.88 183 ASP B N 1
ATOM 4558 C CA . ASP B 1 219 ? 30.766 16.999 71.868 1.00 17.06 183 ASP B CA 1
ATOM 4559 C C . ASP B 1 219 ? 29.857 17.846 70.997 1.00 14.83 183 ASP B C 1
ATOM 4560 O O . ASP B 1 219 ? 28.952 18.501 71.524 1.00 17.34 183 ASP B O 1
ATOM 4565 N N . GLY B 1 220 ? 30.071 17.859 69.686 1.00 13.18 184 GLY B N 1
ATOM 4566 C CA . GLY B 1 220 ? 29.185 18.624 68.838 1.00 12.58 184 GLY B CA 1
ATOM 4567 C C . GLY B 1 220 ? 29.860 19.258 67.642 1.00 10.64 184 GLY B C 1
ATOM 4568 O O . GLY B 1 220 ? 30.982 19.771 67.719 1.00 12.95 184 GLY B O 1
ATOM 4569 N N . TYR B 1 221 ? 29.155 19.230 66.520 1.00 10.16 185 TYR B N 1
ATOM 4570 C CA . TYR B 1 221 ? 29.557 19.969 65.332 1.00 11.03 185 TYR B CA 1
ATOM 4571 C C . TYR B 1 221 ? 28.311 20.344 64.540 1.00 10.15 185 TYR B C 1
ATOM 4572 O O . TYR B 1 221 ? 27.223 19.791 64.747 1.00 10.78 185 TYR B O 1
ATOM 4581 N N . VAL B 1 222 ? 28.492 21.300 63.629 1.00 9.78 186 VAL B N 1
ATOM 4582 C CA . VAL B 1 222 ? 27.442 21.769 62.734 1.00 11.38 186 VAL B CA 1
ATOM 4583 C C . VAL B 1 222 ? 27.734 21.219 61.345 1.00 10.82 186 VAL B C 1
ATOM 4584 O O . VAL B 1 222 ? 28.893 21.166 60.927 1.00 11.01 186 VAL B O 1
ATOM 4588 N N . ALA B 1 223 ? 26.692 20.804 60.630 1.00 10.34 187 ALA B N 1
ATOM 4589 C CA . ALA B 1 223 ? 26.827 20.367 59.247 1.00 9.62 187 ALA B CA 1
ATOM 4590 C C . ALA B 1 223 ? 26.198 21.391 58.319 1.00 10.33 187 ALA B C 1
ATOM 4591 O O . ALA B 1 223 ? 25.171 21.991 58.648 1.00 10.98 187 ALA B O 1
ATOM 4593 N N . GLN B 1 224 ? 26.817 21.583 57.153 1.00 9.91 188 GLN B N 1
ATOM 4594 C CA . GLN B 1 224 ? 26.253 22.393 56.079 1.00 9.07 188 GLN B CA 1
ATOM 4595 C C . GLN B 1 224 ? 26.325 21.586 54.795 1.00 9.66 188 GLN B C 1
ATOM 4596 O O . GLN B 1 224 ? 27.366 20.988 54.500 1.00 10.92 188 GLN B O 1
ATOM 4602 N N . GLY B 1 225 ? 25.235 21.564 54.036 1.00 9.88 189 GLY B N 1
ATOM 4603 C CA . GLY B 1 225 ? 25.228 20.799 52.802 1.00 10.53 189 GLY B CA 1
ATOM 4604 C C . GLY B 1 225 ? 24.330 21.355 51.724 1.00 11.99 189 GLY B C 1
ATOM 4605 O O . GLY B 1 225 ? 23.301 21.985 51.996 1.00 11.19 189 GLY B O 1
ATOM 4606 N N . GLY B 1 226 ? 24.743 21.112 50.474 1.00 9.66 190 GLY B N 1
ATOM 4607 C CA . GLY B 1 226 ? 23.882 21.283 49.327 1.00 12.34 190 GLY B CA 1
ATOM 4608 C C . GLY B 1 226 ? 23.990 20.056 48.437 1.00 11.05 190 GLY B C 1
ATOM 4609 O O . GLY B 1 226 ? 24.856 19.205 48.634 1.00 10.32 190 GLY B O 1
ATOM 4610 N N . ASP B 1 227 ? 23.092 19.978 47.454 1.00 12.01 191 ASP B N 1
ATOM 4611 C CA . ASP B 1 227 ? 23.027 18.803 46.584 1.00 10.37 191 ASP B CA 1
ATOM 4612 C C . ASP B 1 227 ? 23.007 17.510 47.414 1.00 10.13 191 ASP B C 1
ATOM 4613 O O . ASP B 1 227 ? 22.303 17.445 48.427 1.00 10.64 191 ASP B O 1
ATOM 4618 N N . ILE B 1 228 ? 23.767 16.486 47.014 1.00 10.50 192 ILE B N 1
ATOM 4619 C CA . ILE B 1 228 ? 23.829 15.240 47.784 1.00 11.91 192 ILE B CA 1
ATOM 4620 C C . ILE B 1 228 ? 24.274 15.526 49.208 1.00 11.46 192 ILE B C 1
ATOM 4621 O O . ILE B 1 228 ? 23.817 14.871 50.166 1.00 9.51 192 ILE B O 1
ATOM 4626 N N . GLY B 1 229 ? 25.143 16.529 49.371 1.00 9.98 193 GLY B N 1
ATOM 4627 C CA . GLY B 1 229 ? 25.583 16.931 50.697 1.00 9.10 193 GLY B CA 1
ATOM 4628 C C . GLY B 1 229 ? 24.448 17.379 51.601 1.00 10.04 193 GLY B C 1
ATOM 4629 O O . GLY B 1 229 ? 24.565 17.291 52.822 1.00 10.52 193 GLY B O 1
ATOM 4630 N N . SER B 1 230 ? 23.346 17.870 51.025 1.00 8.98 194 SER B N 1
ATOM 4631 C CA . SER B 1 230 ? 22.169 18.200 51.829 1.00 9.21 194 SER B CA 1
ATOM 4632 C C . SER B 1 230 ? 21.470 16.954 52.349 1.00 9.38 194 SER B C 1
ATOM 4633 O O . SER B 1 230 ? 20.930 16.967 53.460 1.00 11.31 194 SER B O 1
ATOM 4636 N N . LYS B 1 231 ? 21.456 15.875 51.566 1.00 10.61 195 LYS B N 1
ATOM 4637 C CA . LYS B 1 231 ? 20.941 14.612 52.079 1.00 9.14 195 LYS B CA 1
ATOM 4638 C C . LYS B 1 231 ? 21.846 14.065 53.169 1.00 9.95 195 LYS B C 1
ATOM 4639 O O . LYS B 1 231 ? 21.365 13.618 54.217 1.00 11.53 195 LYS B O 1
ATOM 4645 N N . ILE B 1 232 ? 23.162 14.110 52.948 1.00 9.70 196 ILE B N 1
ATOM 4646 C CA . ILE B 1 232 ? 24.095 13.660 53.977 1.00 9.02 196 ILE B CA 1
ATOM 4647 C C . ILE B 1 232 ? 23.927 14.493 55.241 1.00 9.85 196 ILE B C 1
ATOM 4648 O O . ILE B 1 232 ? 23.900 13.955 56.352 1.00 10.01 196 ILE B O 1
ATOM 4653 N N . GLY B 1 233 ? 23.794 15.813 55.095 1.00 10.52 197 GLY B N 1
ATOM 4654 C CA . GLY B 1 233 ? 23.646 16.665 56.264 1.00 9.88 197 GLY B CA 1
ATOM 4655 C C . GLY B 1 233 ? 22.389 16.352 57.052 1.00 10.41 197 GLY B C 1
ATOM 4656 O O . GLY B 1 233 ? 22.408 16.333 58.286 1.00 10.79 197 GLY B O 1
ATOM 4657 N N . ARG B 1 234 ? 21.290 16.061 56.348 1.00 8.80 198 ARG B N 1
ATOM 4658 C CA . ARG B 1 234 ? 20.053 15.674 57.014 1.00 10.33 198 ARG B CA 1
ATOM 4659 C C . ARG B 1 234 ? 20.226 14.367 57.767 1.00 11.07 198 ARG B C 1
ATOM 4660 O O . ARG B 1 234 ? 19.770 14.239 58.909 1.00 10.74 198 ARG B O 1
ATOM 4668 N N . ILE B 1 235 ? 20.887 13.386 57.148 1.00 10.06 199 ILE B N 1
ATOM 4669 C CA . ILE B 1 235 ? 21.102 12.106 57.823 1.00 10.60 199 ILE B CA 1
ATOM 4670 C C . ILE B 1 235 ? 21.987 12.283 59.047 1.00 10.50 199 ILE B C 1
ATOM 4671 O O . ILE B 1 235 ? 21.733 11.685 60.099 1.00 10.51 199 ILE B O 1
ATOM 4676 N N . LEU B 1 236 ? 23.053 13.082 58.932 1.00 9.12 200 LEU B N 1
ATOM 4677 C CA . LEU B 1 236 ? 23.883 13.363 60.100 1.00 10.47 200 LEU B CA 1
ATOM 4678 C C . LEU B 1 236 ? 23.043 13.936 61.232 1.00 9.61 200 LEU B C 1
ATOM 4679 O O . LEU B 1 236 ? 23.118 13.474 62.376 1.00 10.83 200 LEU B O 1
ATOM 4684 N N . ALA B 1 237 ? 22.219 14.939 60.924 1.00 9.86 201 ALA B N 1
ATOM 4685 C CA . ALA B 1 237 ? 21.471 15.621 61.974 1.00 10.57 201 ALA B CA 1
ATOM 4686 C C . ALA B 1 237 ? 20.434 14.705 62.604 1.00 11.42 201 ALA B C 1
ATOM 4687 O O . ALA B 1 237 ? 20.180 14.783 63.814 1.00 12.05 201 ALA B O 1
ATOM 4689 N N . VAL B 1 238 ? 19.808 13.850 61.802 1.00 11.16 202 VAL B N 1
ATOM 4690 C CA . VAL B 1 238 ? 18.756 12.994 62.334 1.00 10.64 202 VAL B CA 1
ATOM 4691 C C . VAL B 1 238 ? 19.345 11.825 63.118 1.00 12.90 202 VAL B C 1
ATOM 4692 O O . VAL B 1 238 ? 18.855 11.483 64.202 1.00 13.35 202 VAL B O 1
ATOM 4696 N N . ASP B 1 239 ? 20.398 11.188 62.600 1.00 11.45 203 ASP B N 1
ATOM 4697 C CA . ASP B 1 239 ? 20.829 9.899 63.134 1.00 10.73 203 ASP B CA 1
ATOM 4698 C C . ASP B 1 239 ? 22.096 9.933 63.972 1.00 13.83 203 ASP B C 1
ATOM 4699 O O . ASP B 1 239 ? 22.375 8.949 64.664 1.00 15.46 203 ASP B O 1
ATOM 4704 N N . HIS B 1 240 ? 22.879 11.003 63.933 1.00 10.80 204 HIS B N 1
ATOM 4705 C CA . HIS B 1 240 ? 24.194 10.985 64.558 1.00 9.94 204 HIS B CA 1
ATOM 4706 C C . HIS B 1 240 ? 24.285 11.977 65.711 1.00 11.64 204 HIS B C 1
ATOM 4707 O O . HIS B 1 240 ? 24.114 13.188 65.522 1.00 12.45 204 HIS B O 1
ATOM 4714 N N . ASP B 1 241 ? 24.587 11.446 66.898 1.00 11.87 205 ASP B N 1
ATOM 4715 C CA . ASP B 1 241 ? 24.561 12.237 68.125 1.00 12.29 205 ASP B CA 1
ATOM 4716 C C . ASP B 1 241 ? 25.450 13.468 68.034 1.00 12.66 205 ASP B C 1
ATOM 4717 O O . ASP B 1 241 ? 25.073 14.551 68.504 1.00 13.62 205 ASP B O 1
ATOM 4722 N N . ALA B 1 242 ? 26.628 13.332 67.425 1.00 9.67 206 ALA B N 1
ATOM 4723 C CA . ALA B 1 242 ? 27.591 14.425 67.469 1.00 11.21 206 ALA B CA 1
ATOM 4724 C C . ALA B 1 242 ? 27.186 15.597 66.586 1.00 11.18 206 ALA B C 1
ATOM 4725 O O . ALA B 1 242 ? 27.649 16.718 66.817 1.00 11.47 206 ALA B O 1
ATOM 4727 N N . CYS B 1 243 ? 26.350 15.377 65.580 1.00 10.65 207 CYS B N 1
ATOM 4728 C CA . CYS B 1 243 ? 25.891 16.495 64.768 1.00 9.91 207 CYS B CA 1
ATOM 4729 C C . CYS B 1 243 ? 24.776 17.203 65.528 1.00 11.04 207 CYS B C 1
ATOM 4730 O O . CYS B 1 243 ? 23.731 16.601 65.792 1.00 12.77 207 CYS B O 1
ATOM 4733 N N . LYS B 1 244 ? 25.002 18.468 65.894 1.00 9.43 208 LYS B N 1
ATOM 4734 C CA . LYS B 1 244 ? 24.058 19.187 66.747 1.00 10.02 208 LYS B CA 1
ATOM 4735 C C . LYS B 1 244 ? 23.136 20.127 65.987 1.00 11.92 208 LYS B C 1
ATOM 4736 O O . LYS B 1 244 ? 22.118 20.551 66.544 1.00 12.01 208 LYS B O 1
ATOM 4742 N N . ALA B 1 245 ? 23.463 20.471 64.746 1.00 10.11 209 ALA B N 1
ATOM 4743 C CA . ALA B 1 245 ? 22.647 21.406 63.984 1.00 8.81 209 ALA B CA 1
ATOM 4744 C C . ALA B 1 245 ? 23.057 21.267 62.532 1.00 9.13 209 ALA B C 1
ATOM 4745 O O . ALA B 1 245 ? 24.162 20.812 62.229 1.00 10.64 209 ALA B O 1
ATOM 4747 N N . VAL B 1 246 ? 22.161 21.672 61.634 1.00 9.66 210 VAL B N 1
ATOM 4748 C CA . VAL B 1 246 ? 22.413 21.512 60.207 1.00 8.90 210 VAL B CA 1
ATOM 4749 C C . VAL B 1 246 ? 21.834 22.698 59.456 1.00 10.67 210 VAL B C 1
ATOM 4750 O O . VAL B 1 246 ? 20.695 23.112 59.707 1.00 10.54 210 VAL B O 1
ATOM 4754 N N . HIS B 1 247 ? 22.629 23.249 58.545 1.00 10.57 211 HIS B N 1
ATOM 4755 C CA . HIS B 1 247 ? 22.182 24.274 57.615 1.00 8.96 211 HIS B CA 1
ATOM 4756 C C . HIS B 1 247 ? 22.229 23.706 56.201 1.00 10.49 211 HIS B C 1
ATOM 4757 O O . HIS B 1 247 ? 23.230 23.106 55.801 1.00 10.35 211 HIS B O 1
ATOM 4764 N N . LEU B 1 248 ? 21.146 23.890 55.452 1.00 10.21 212 LEU B N 1
ATOM 4765 C CA . LEU B 1 248 ? 21.057 23.389 54.087 1.00 10.67 212 LEU B CA 1
ATOM 4766 C C . LEU B 1 248 ? 20.813 24.541 53.125 1.00 11.82 212 LEU B C 1
ATOM 4767 O O . LEU B 1 248 ? 20.178 25.537 53.473 1.00 10.99 212 LEU B O 1
ATOM 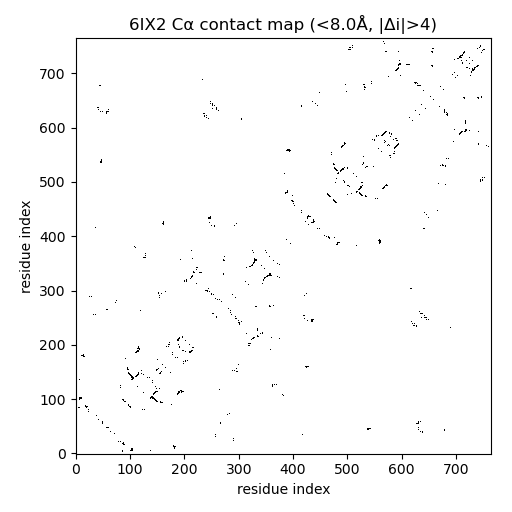4772 N N . ASN B 1 249 ? 21.344 24.412 51.909 1.00 11.24 213 ASN B N 1
ATOM 4773 C CA . ASN B 1 249 ? 20.976 25.311 50.818 1.00 10.10 213 ASN B CA 1
ATOM 4774 C C . ASN B 1 249 ? 20.267 24.557 49.704 1.00 13.13 213 ASN B C 1
ATOM 4775 O O . ASN B 1 249 ? 20.112 25.097 48.601 1.00 13.70 213 ASN B O 1
ATOM 4780 N N . CYS B 1 250 ? 19.819 23.333 49.979 1.00 11.88 214 CYS B N 1
ATOM 4781 C CA . CYS B 1 250 ? 19.109 22.500 49.022 1.00 14.10 214 CYS B CA 1
ATOM 4782 C C . CYS B 1 250 ? 18.129 21.657 49.818 1.00 13.51 214 CYS B C 1
ATOM 4783 O O . CYS B 1 250 ? 18.501 21.095 50.853 1.00 13.89 214 CYS B O 1
ATOM 4786 N N . CYS B 1 251 ? 16.874 21.596 49.350 1.00 14.39 215 CYS B N 1
ATOM 4787 C CA . CYS B 1 251 ? 15.837 20.773 49.967 1.00 17.75 215 CYS B CA 1
ATOM 4788 C C . CYS B 1 251 ? 15.018 20.189 48.817 1.00 19.55 215 CYS B C 1
ATOM 4789 O O . CYS B 1 251 ? 13.963 20.713 48.448 1.00 28.65 215 CYS B O 1
ATOM 4792 N N . TYR B 1 252 ? 15.531 19.112 48.225 1.00 23.24 216 TYR B N 1
ATOM 4793 C CA . TYR B 1 252 ? 14.848 18.453 47.119 1.00 27.36 216 TYR B CA 1
ATOM 4794 C C . TYR B 1 252 ? 13.516 17.899 47.608 1.00 25.68 216 TYR B C 1
ATOM 4795 O O . TYR B 1 252 ? 13.488 16.943 48.389 1.00 24.52 216 TYR B O 1
ATOM 4804 N N . MET B 1 253 ? 12.411 18.492 47.171 1.00 22.77 217 MET B N 1
ATOM 4805 C CA . MET B 1 253 ? 11.103 18.092 47.667 1.00 25.80 217 MET B CA 1
ATOM 4806 C C . MET B 1 253 ? 10.043 18.627 46.722 1.00 33.25 217 MET B C 1
ATOM 4807 O O . MET B 1 253 ? 10.281 19.568 45.959 1.00 33.37 217 MET B O 1
ATOM 4812 N N . GLY B 1 254 ? 8.867 18.005 46.779 1.00 32.58 218 GLY B N 1
ATOM 4813 C CA . GLY B 1 254 ? 7.696 18.553 46.129 1.00 38.12 218 GLY B CA 1
ATOM 4814 C C . GLY B 1 254 ? 6.895 19.427 47.076 1.00 34.88 218 GLY B C 1
ATOM 4815 O O . GLY B 1 254 ? 7.207 19.543 48.261 1.00 31.98 218 GLY B O 1
ATOM 4816 N N . LYS B 1 255 ? 5.856 20.050 46.534 1.00 33.28 219 LYS B N 1
ATOM 4817 C CA . LYS B 1 255 ? 4.990 20.895 47.345 1.00 36.08 219 LYS B CA 1
ATOM 4818 C C . LYS B 1 255 ? 4.290 20.039 48.394 1.00 33.12 219 LYS B C 1
ATOM 4819 O O . LYS B 1 255 ? 3.617 19.064 48.032 1.00 33.36 219 LYS B O 1
ATOM 4825 N N . PRO B 1 256 ? 4.412 20.359 49.690 1.00 31.38 220 PRO B N 1
ATOM 4826 C CA . PRO B 1 256 ? 3.697 19.635 50.749 1.00 30.69 220 PRO B CA 1
ATOM 4827 C C . PRO B 1 256 ? 2.180 19.751 50.615 1.00 32.35 220 PRO B C 1
ATOM 4828 O O . PRO B 1 256 ? 1.669 20.871 50.652 1.00 35.90 220 PRO B O 1
ATOM 4832 N N . THR B 1 265 ? 4.568 36.323 45.794 1.00 43.73 229 THR B N 1
ATOM 4833 C CA . THR B 1 265 ? 4.074 35.226 44.970 1.00 47.59 229 THR B CA 1
ATOM 4834 C C . THR B 1 265 ? 4.825 35.181 43.634 1.00 44.95 229 THR B C 1
ATOM 4835 O O . THR B 1 265 ? 5.060 34.104 43.085 1.00 42.46 229 THR B O 1
ATOM 4839 N N . GLU B 1 266 ? 5.224 36.356 43.136 1.00 45.53 230 GLU B N 1
ATOM 4840 C CA . GLU B 1 266 ? 5.965 36.406 41.879 1.00 44.71 230 GLU B CA 1
ATOM 4841 C C . GLU B 1 266 ? 7.289 35.656 41.984 1.00 42.33 230 GLU B C 1
ATOM 4842 O O . GLU B 1 266 ? 7.704 34.973 41.038 1.00 43.63 230 GLU B O 1
ATOM 4848 N N . GLU B 1 267 ? 7.967 35.765 43.129 1.00 42.43 231 GLU B N 1
ATOM 4849 C CA . GLU B 1 267 ? 9.145 34.934 43.353 1.00 42.65 231 GLU B CA 1
ATOM 4850 C C . GLU B 1 267 ? 8.760 33.467 43.488 1.00 39.51 231 GLU B C 1
ATOM 4851 O O . GLU B 1 267 ? 9.432 32.589 42.930 1.00 34.21 231 GLU B O 1
ATOM 4857 N N . ASP B 1 268 ? 7.682 33.181 44.226 1.00 36.73 232 ASP B N 1
ATOM 4858 C CA . ASP B 1 268 ? 7.184 31.812 44.303 1.00 35.69 232 ASP B CA 1
ATOM 4859 C C . ASP B 1 268 ? 6.803 31.283 42.927 1.00 39.89 232 ASP B C 1
ATOM 4860 O O . ASP B 1 268 ? 6.954 30.084 42.659 1.00 35.04 232 ASP B O 1
ATOM 4865 N N . LYS B 1 269 ? 6.319 32.161 42.043 1.00 39.61 233 LYS B N 1
ATOM 4866 C CA . LYS B 1 269 ? 5.987 31.752 40.682 1.00 36.72 233 LYS B CA 1
ATOM 4867 C C . LYS B 1 269 ? 7.246 31.430 39.885 1.00 35.92 233 LYS B C 1
ATOM 4868 O O . LYS B 1 269 ? 7.325 30.388 39.223 1.00 36.57 233 LYS B O 1
ATOM 4874 N N . ARG B 1 270 ? 8.236 32.327 39.925 1.00 34.84 234 ARG B N 1
ATOM 4875 C CA . ARG B 1 270 ? 9.492 32.083 39.223 1.00 33.65 234 ARG B CA 1
ATOM 4876 C C . ARG B 1 270 ? 10.176 30.827 39.750 1.00 31.88 234 ARG B C 1
ATOM 4877 O O . ARG B 1 270 ? 10.769 30.060 38.978 1.00 26.35 234 ARG B O 1
ATOM 4885 N N . ALA B 1 271 ? 10.087 30.592 41.062 1.00 29.97 235 ALA B N 1
ATOM 4886 C CA . ALA B 1 271 ? 10.674 29.393 41.650 1.00 30.09 235 ALA B CA 1
ATOM 4887 C C . ALA B 1 271 ? 9.971 28.135 41.162 1.00 26.96 235 ALA B C 1
ATOM 4888 O O . ALA B 1 271 ? 10.626 27.134 40.850 1.00 25.23 235 ALA B O 1
ATOM 4890 N N . LEU B 1 272 ? 8.636 28.163 41.095 1.00 27.52 236 LEU B N 1
ATOM 4891 C CA . LEU B 1 272 ? 7.897 26.983 40.658 1.00 28.21 236 LEU B CA 1
ATOM 4892 C C . LEU B 1 272 ? 8.230 26.632 39.213 1.00 27.54 236 LEU B C 1
ATOM 4893 O O . LEU B 1 272 ? 8.361 25.450 38.866 1.00 25.96 236 LEU B O 1
ATOM 4898 N N . ALA B 1 273 ? 8.374 27.648 38.359 1.00 25.27 237 ALA B N 1
ATOM 4899 C CA . ALA B 1 273 ? 8.736 27.407 36.966 1.00 19.26 237 ALA B CA 1
ATOM 4900 C C . ALA B 1 273 ? 10.112 26.767 36.852 1.00 23.28 237 ALA B C 1
ATOM 4901 O O . ALA B 1 273 ? 10.320 25.871 36.026 1.00 23.07 237 ALA B O 1
ATOM 4903 N N . ARG B 1 274 ? 11.068 27.211 37.669 1.00 24.07 238 ARG B N 1
ATOM 4904 C CA . ARG B 1 274 ? 12.388 26.588 37.628 1.00 21.56 238 ARG B CA 1
ATOM 4905 C C . ARG B 1 274 ? 12.330 25.141 38.102 1.00 23.03 238 ARG B C 1
ATOM 4906 O O . ARG B 1 274 ? 12.917 24.255 37.469 1.00 18.64 238 ARG B O 1
ATOM 4914 N N . ALA B 1 275 ? 11.622 24.878 39.205 1.00 19.11 239 ALA B N 1
ATOM 4915 C CA . ALA B 1 275 ? 11.495 23.509 39.695 1.00 19.08 239 ALA B CA 1
ATOM 4916 C C . ALA B 1 275 ? 10.860 22.605 38.648 1.00 19.42 239 ALA B C 1
ATOM 4917 O O . ALA B 1 275 ? 11.263 21.446 38.493 1.00 18.76 239 ALA B O 1
ATOM 4919 N N . GLN B 1 276 ? 9.858 23.115 37.930 1.00 23.77 240 GLN B N 1
ATOM 4920 C CA . GLN B 1 276 ? 9.210 22.315 36.894 1.00 24.90 240 GLN B CA 1
ATOM 4921 C C . GLN B 1 276 ? 10.151 22.056 35.723 1.00 19.99 240 GLN B C 1
ATOM 4922 O O . GLN B 1 276 ? 10.174 20.948 35.172 1.00 20.03 240 GLN B O 1
ATOM 4928 N N . TRP B 1 277 ? 10.924 23.070 35.324 1.00 18.87 241 TRP B N 1
ATOM 4929 C CA . TRP B 1 277 ? 11.943 22.877 34.295 1.00 18.39 241 TRP B CA 1
ATOM 4930 C C . TRP B 1 277 ? 12.938 21.797 34.703 1.00 19.35 241 TRP B C 1
ATOM 4931 O O . TRP B 1 277 ? 13.289 20.925 33.897 1.00 16.18 241 TRP B O 1
ATOM 4942 N N . PHE B 1 278 ? 13.396 21.827 35.957 1.00 16.99 242 PHE B N 1
ATOM 4943 C CA . PHE B 1 278 ? 14.337 20.810 36.415 1.00 15.63 242 PHE B CA 1
ATOM 4944 C C . PHE B 1 278 ? 13.707 19.425 36.399 1.00 16.97 242 PHE B C 1
ATOM 4945 O O . PHE B 1 278 ? 14.333 18.457 35.947 1.00 15.52 242 PHE B O 1
ATOM 4953 N N . ALA B 1 279 ? 12.471 19.307 36.890 1.00 17.02 243 ALA B N 1
ATOM 4954 C CA . ALA B 1 279 ? 11.821 18.002 36.926 1.00 18.80 243 ALA B CA 1
ATOM 4955 C C . ALA B 1 279 ? 11.550 17.471 35.523 1.00 17.91 243 ALA B C 1
ATOM 4956 O O . ALA B 1 279 ? 11.725 16.273 35.266 1.00 19.42 243 ALA B O 1
ATOM 4958 N N . THR B 1 280 ? 11.120 18.338 34.605 1.00 16.99 244 THR B N 1
ATOM 4959 C CA . THR B 1 280 ? 10.739 17.867 33.276 1.00 20.78 244 THR B CA 1
ATOM 4960 C C . THR B 1 280 ? 11.949 17.681 32.370 1.00 19.28 244 THR B C 1
ATOM 4961 O O . THR B 1 280 ? 12.056 16.665 31.672 1.00 18.19 244 THR B O 1
ATOM 4965 N N . PHE B 1 281 ? 12.866 18.646 32.366 1.00 14.33 245 PHE B N 1
ATOM 4966 C CA . PHE B 1 281 ? 13.944 18.672 31.391 1.00 13.24 245 PHE B CA 1
ATOM 4967 C C . PHE B 1 281 ? 15.327 18.471 31.979 1.00 11.54 245 PHE B C 1
ATOM 4968 O O . PHE B 1 281 ? 16.270 18.263 31.216 1.00 12.78 245 PHE B O 1
ATOM 4976 N N . GLY B 1 282 ? 15.489 18.551 33.297 1.00 12.98 246 GLY B N 1
ATOM 4977 C CA . GLY B 1 282 ? 16.809 18.514 33.889 1.00 14.04 246 GLY B CA 1
ATOM 4978 C C . GLY B 1 282 ? 17.212 17.231 34.580 1.00 13.88 246 GLY B C 1
ATOM 4979 O O . GLY B 1 282 ? 18.297 17.180 35.169 1.00 13.69 246 GLY B O 1
ATOM 4980 N N . SER B 1 283 ? 16.394 16.186 34.526 1.00 12.14 247 SER B N 1
ATOM 4981 C CA . SER B 1 283 ? 16.623 15.026 35.373 1.00 16.01 247 SER B CA 1
ATOM 4982 C C . SER B 1 283 ? 17.098 13.786 34.612 1.00 11.64 247 SER B C 1
ATOM 4983 O O . SER B 1 283 ? 17.196 12.709 35.205 1.00 13.58 247 SER B O 1
ATOM 4986 N N . GLY B 1 284 ? 17.455 13.915 33.330 1.00 10.41 248 GLY B N 1
ATOM 4987 C CA . GLY B 1 284 ? 17.997 12.765 32.621 1.00 10.26 248 GLY B CA 1
ATOM 4988 C C . GLY B 1 284 ? 19.205 12.158 33.314 1.00 10.15 248 GLY B C 1
ATOM 4989 O O . GLY B 1 284 ? 19.323 10.931 33.425 1.00 11.82 248 GLY B O 1
ATOM 4990 N N . TYR B 1 285 ? 20.114 13.005 33.808 1.00 10.03 249 TYR B N 1
ATOM 4991 C CA . TYR B 1 285 ? 21.311 12.485 34.461 1.00 10.27 249 TYR B CA 1
ATOM 4992 C C . TYR B 1 285 ? 20.963 11.698 35.718 1.00 8.47 249 TYR B C 1
ATOM 4993 O O . TYR B 1 285 ? 21.629 10.705 36.035 1.00 9.71 249 TYR B O 1
ATOM 5002 N N . ILE B 1 286 ? 19.909 12.108 36.427 1.00 9.42 250 ILE B N 1
ATOM 5003 C CA . ILE B 1 286 ? 19.474 11.385 37.621 1.00 11.46 250 ILE B CA 1
ATOM 5004 C C . ILE B 1 286 ? 18.993 9.995 37.250 1.00 9.31 250 ILE B C 1
ATOM 5005 O O . ILE B 1 286 ? 19.391 9.000 37.865 1.00 10.44 250 ILE B O 1
ATOM 5010 N N . VAL B 1 287 ? 18.140 9.905 36.219 1.00 9.98 251 VAL B N 1
ATOM 5011 C CA . VAL B 1 287 ? 17.605 8.606 35.820 1.00 10.25 251 VAL B CA 1
ATOM 5012 C C . VAL B 1 287 ? 18.717 7.708 35.303 1.00 10.21 251 VAL B C 1
ATOM 5013 O O . VAL B 1 287 ? 18.786 6.521 35.649 1.00 11.14 251 VAL B O 1
ATOM 5017 N N . GLU B 1 288 ? 19.627 8.260 34.491 1.00 8.95 252 GLU B N 1
ATOM 5018 C CA . GLU B 1 288 ? 20.705 7.430 33.959 1.00 10.05 252 GLU B CA 1
ATOM 5019 C C . GLU B 1 288 ? 21.684 7.018 35.055 1.00 9.49 252 GLU B C 1
ATOM 5020 O O . GLU B 1 288 ? 22.071 5.844 35.135 1.00 10.27 252 GLU B O 1
ATOM 5026 N N . HIS B 1 289 ? 22.090 7.965 35.925 1.00 9.05 253 HIS B N 1
ATOM 5027 C CA . HIS B 1 289 ? 22.979 7.602 37.035 1.00 9.69 253 HIS B CA 1
ATOM 5028 C C . HIS B 1 289 ? 22.322 6.577 37.945 1.00 10.27 253 HIS B C 1
ATOM 5029 O O . HIS B 1 289 ? 22.998 5.698 38.488 1.00 10.82 253 HIS B O 1
ATOM 5036 N N . GLY B 1 290 ? 21.005 6.707 38.151 1.00 9.65 254 GLY B N 1
ATOM 5037 C CA . GLY B 1 290 ? 20.297 5.897 39.126 1.00 9.67 254 GLY B CA 1
ATOM 5038 C C . GLY B 1 290 ? 19.925 4.516 38.642 1.00 11.77 254 GLY B C 1
ATOM 5039 O O . GLY B 1 290 ? 19.650 3.641 39.467 1.00 12.77 254 GLY B O 1
ATOM 5040 N N . THR B 1 291 ? 19.900 4.303 37.326 1.00 11.65 255 THR B N 1
ATOM 5041 C CA . THR B 1 291 ? 19.476 3.030 36.754 1.00 9.48 255 THR B CA 1
ATOM 5042 C C . THR B 1 291 ? 20.578 2.303 36.007 1.00 11.30 255 THR B C 1
ATOM 5043 O O . THR B 1 291 ? 20.615 1.065 36.018 1.00 10.54 255 THR B O 1
ATOM 5047 N N . ARG B 1 292 ? 21.483 3.032 35.358 1.00 9.73 256 ARG B N 1
ATOM 5048 C CA . ARG B 1 292 ? 22.553 2.414 34.576 1.00 8.64 256 ARG B CA 1
ATOM 5049 C C . ARG B 1 292 ? 23.897 3.061 34.890 1.00 10.01 256 ARG B C 1
ATOM 5050 O O . ARG B 1 292 ? 24.630 3.462 33.987 1.00 9.64 256 ARG B O 1
ATOM 5058 N N . PRO B 1 293 ? 24.269 3.148 36.170 1.00 9.64 257 PRO B N 1
ATOM 5059 C CA . PRO B 1 293 ? 25.550 3.781 36.500 1.00 10.04 257 PRO B CA 1
ATOM 5060 C C . PRO B 1 293 ? 26.745 3.109 35.849 1.00 9.37 257 PRO B C 1
ATOM 5061 O O . PRO B 1 293 ? 27.717 3.796 35.520 1.00 11.49 257 PRO B O 1
ATOM 5065 N N . SER B 1 294 ? 26.716 1.794 35.642 1.00 9.70 258 SER B N 1
ATOM 5066 C CA . SER B 1 294 ? 27.876 1.172 35.016 1.00 9.33 258 SER B CA 1
ATOM 5067 C C . SER B 1 294 ? 27.991 1.553 33.546 1.00 9.61 258 SER B C 1
ATOM 5068 O O . SER B 1 294 ? 29.108 1.756 33.048 1.00 11.01 258 SER B O 1
ATOM 5071 N N . THR B 1 295 ? 26.863 1.665 32.834 1.00 9.09 259 THR B N 1
ATOM 5072 C CA . THR B 1 295 ? 26.946 2.060 31.430 1.00 8.86 259 THR B CA 1
ATOM 5073 C C . THR B 1 295 ? 27.484 3.476 31.283 1.00 10.57 259 THR B C 1
ATOM 5074 O O . THR B 1 295 ? 28.404 3.723 30.493 1.00 9.82 259 THR B O 1
ATOM 5078 N N . ILE B 1 296 ? 26.919 4.430 32.030 1.00 9.96 260 ILE B N 1
ATOM 5079 C CA . ILE B 1 296 ? 27.356 5.809 31.861 1.00 8.70 260 ILE B CA 1
ATOM 5080 C C . ILE B 1 296 ? 28.752 6.006 32.437 1.00 8.82 260 ILE B C 1
ATOM 5081 O O . ILE B 1 296 ? 29.584 6.722 31.858 1.00 10.37 260 ILE B O 1
ATOM 5086 N N . GLY B 1 297 ? 29.056 5.327 33.546 1.00 9.33 261 GLY B N 1
ATOM 5087 C CA . GLY B 1 297 ? 30.409 5.382 34.083 1.00 9.99 261 GLY B CA 1
ATOM 5088 C C . GLY B 1 297 ? 31.445 4.865 33.103 1.00 10.94 261 GLY B C 1
ATOM 5089 O O . GLY B 1 297 ? 32.518 5.450 32.951 1.00 11.98 261 GLY B O 1
ATOM 5090 N N . ASN B 1 298 ? 31.134 3.767 32.417 1.00 9.28 262 ASN B N 1
ATOM 5091 C CA . ASN B 1 298 ? 32.069 3.258 31.424 1.00 9.39 262 ASN B CA 1
ATOM 5092 C C . ASN B 1 298 ? 32.161 4.190 30.231 1.00 9.79 262 ASN B C 1
ATOM 5093 O O . ASN B 1 298 ? 33.266 4.477 29.750 1.00 12.43 262 ASN B O 1
ATOM 5098 N N . ALA B 1 299 ? 31.022 4.701 29.760 1.00 9.61 263 ALA B N 1
ATOM 5099 C CA . ALA B 1 299 ? 31.043 5.519 28.557 1.00 9.86 263 ALA B CA 1
ATOM 5100 C C . ALA B 1 299 ? 31.857 6.786 28.769 1.00 10.04 263 ALA B C 1
ATOM 5101 O O . ALA B 1 299 ? 32.666 7.169 27.916 1.00 11.22 263 ALA B O 1
ATOM 5103 N N . LEU B 1 300 ? 31.662 7.457 29.904 1.00 9.79 264 LEU B N 1
ATOM 5104 C CA . LEU B 1 300 ? 32.338 8.736 30.083 1.00 11.64 264 LEU B CA 1
ATOM 5105 C C . LEU B 1 300 ? 33.780 8.593 30.522 1.00 11.62 264 LEU B C 1
ATOM 5106 O O . LEU B 1 300 ? 34.529 9.570 30.435 1.00 14.89 264 LEU B O 1
ATOM 5111 N N . SER B 1 301 ? 34.197 7.411 30.976 1.00 9.55 265 SER B N 1
ATOM 5112 C CA . SER B 1 301 ? 35.592 7.198 31.331 1.00 12.09 265 SER B CA 1
ATOM 5113 C C . SER B 1 301 ? 36.495 7.056 30.112 1.00 10.09 265 SER B C 1
ATOM 5114 O O . SER B 1 301 ? 37.721 7.128 30.257 1.00 11.97 265 SER B O 1
ATOM 5117 N N . THR B 1 302 ? 35.926 6.872 28.921 1.00 9.49 266 THR B N 1
ATOM 5118 C CA . THR B 1 302 ? 36.731 6.578 27.743 1.00 9.79 266 THR B CA 1
ATOM 5119 C C . THR B 1 302 ? 37.474 7.799 27.226 1.00 10.48 266 THR B C 1
ATOM 5120 O O . THR B 1 302 ? 38.517 7.649 26.578 1.00 10.93 266 THR B O 1
ATOM 5124 N N . SER B 1 303 ? 36.948 8.997 27.467 1.00 10.22 267 SER B N 1
ATOM 5125 C CA . SER B 1 303 ? 37.519 10.227 26.928 1.00 8.49 267 SER B CA 1
ATOM 5126 C C . SER B 1 303 ? 37.257 11.362 27.902 1.00 10.45 267 SER B C 1
ATOM 5127 O O . SER B 1 303 ? 36.110 11.529 28.345 1.00 10.81 267 SER B O 1
ATOM 5130 N N . PRO B 1 304 ? 38.264 12.167 28.225 1.00 9.68 268 PRO B N 1
ATOM 5131 C CA . PRO B 1 304 ? 38.010 13.310 29.111 1.00 10.21 268 PRO B CA 1
ATOM 5132 C C . PRO B 1 304 ? 36.997 14.280 28.539 1.00 8.22 268 PRO B C 1
ATOM 5133 O O . PRO B 1 304 ? 36.311 14.975 29.308 1.00 10.86 268 PRO B O 1
ATOM 5137 N N . VAL B 1 305 ? 36.887 14.352 27.207 1.00 9.26 269 VAL B N 1
ATOM 5138 C CA . VAL B 1 305 ? 35.947 15.276 26.581 1.00 9.04 269 VAL B CA 1
ATOM 5139 C C . VAL B 1 305 ? 34.516 14.752 26.690 1.00 8.89 269 VAL B C 1
ATOM 5140 O O . VAL B 1 305 ? 33.565 15.542 26.719 1.00 9.22 269 VAL B O 1
ATOM 5144 N N . ALA B 1 306 ? 34.341 13.433 26.803 1.00 9.37 270 ALA B N 1
ATOM 5145 C CA . ALA B 1 306 ? 33.019 12.893 27.105 1.00 9.18 270 ALA B CA 1
ATOM 5146 C C . ALA B 1 306 ? 32.580 13.336 28.493 1.00 9.60 270 ALA B C 1
ATOM 5147 O O . ALA B 1 306 ? 31.449 13.805 28.687 1.00 9.76 270 ALA B O 1
ATOM 5149 N N . LEU B 1 307 ? 33.477 13.204 29.471 1.00 8.92 271 LEU B N 1
ATOM 5150 C CA . LEU B 1 307 ? 33.181 13.646 30.829 1.00 9.74 271 LEU B CA 1
ATOM 5151 C C . LEU B 1 307 ? 32.902 15.143 30.865 1.00 9.47 271 LEU B C 1
ATOM 5152 O O . LEU B 1 307 ? 31.966 15.597 31.543 1.00 9.73 271 LEU B O 1
ATOM 5157 N N . LEU B 1 308 ? 33.690 15.926 30.116 1.00 9.08 272 LEU B N 1
ATOM 5158 C CA . LEU B 1 308 ? 33.498 17.369 30.074 1.00 8.81 272 LEU B CA 1
ATOM 5159 C C . LEU B 1 308 ? 32.121 17.730 29.541 1.00 9.30 272 LEU B C 1
ATOM 5160 O O . LEU B 1 308 ? 31.475 18.649 30.053 1.00 10.32 272 LEU B O 1
ATOM 5165 N N . SER B 1 309 ? 31.650 17.021 28.510 1.00 8.24 273 SER B N 1
ATOM 5166 C CA . SER B 1 309 ? 30.320 17.301 27.978 1.00 8.30 273 SER B CA 1
ATOM 5167 C C . SER B 1 309 ? 29.253 17.117 29.049 1.00 8.79 273 SER B C 1
ATOM 5168 O O . SER B 1 309 ? 28.390 17.986 29.257 1.00 9.65 273 SER B O 1
ATOM 5171 N N . TRP B 1 310 ? 29.310 15.978 29.738 1.00 7.79 274 TRP B N 1
ATOM 5172 C CA . TRP B 1 310 ? 28.286 15.601 30.704 1.00 7.38 274 TRP B CA 1
ATOM 5173 C C . TRP B 1 310 ? 28.261 16.557 31.887 1.00 9.13 274 TRP B C 1
ATOM 5174 O O . TRP B 1 310 ? 27.191 16.976 32.331 1.00 9.73 274 TRP B O 1
ATOM 5185 N N . ILE B 1 311 ? 29.438 16.893 32.423 1.00 8.22 275 ILE B N 1
ATOM 5186 C CA . ILE B 1 311 ? 29.537 17.717 33.625 1.00 8.84 275 ILE B CA 1
ATOM 5187 C C . ILE B 1 311 ? 29.428 19.200 33.288 1.00 8.31 275 ILE B C 1
ATOM 5188 O O . ILE B 1 311 ? 28.825 19.979 34.043 1.00 9.12 275 ILE B O 1
ATOM 5193 N N . GLY B 1 312 ? 30.006 19.621 32.158 1.00 10.18 276 GLY B N 1
ATOM 5194 C CA . GLY B 1 312 ? 29.925 21.026 31.771 1.00 8.82 276 GLY B CA 1
ATOM 5195 C C . GLY B 1 312 ? 28.500 21.529 31.678 1.00 8.91 276 GLY B C 1
ATOM 5196 O O . GLY B 1 312 ? 28.205 22.663 32.067 1.00 10.25 276 GLY B O 1
ATOM 5197 N N . GLU B 1 313 ? 27.593 20.691 31.164 1.00 9.89 277 GLU B N 1
ATOM 5198 C CA . GLU B 1 313 ? 26.192 21.087 31.063 1.00 8.08 277 GLU B CA 1
ATOM 5199 C C . GLU B 1 313 ? 25.646 21.567 32.396 1.00 11.46 277 GLU B C 1
ATOM 5200 O O . GLU B 1 313 ? 24.870 22.527 32.446 1.00 11.02 277 GLU B O 1
ATOM 5206 N N . LYS B 1 314 ? 26.048 20.910 33.490 1.00 10.00 278 LYS B N 1
ATOM 5207 C CA . LYS B 1 314 ? 25.520 21.246 34.812 1.00 9.39 278 LYS B CA 1
ATOM 5208 C C . LYS B 1 314 ? 26.137 22.529 35.358 1.00 10.33 278 LYS B C 1
ATOM 5209 O O . LYS B 1 314 ? 25.428 23.361 35.929 1.00 10.40 278 LYS B O 1
ATOM 5215 N N . PHE B 1 315 ? 27.446 22.719 35.193 1.00 9.80 279 PHE B N 1
ATOM 5216 C CA . PHE B 1 315 ? 28.021 23.991 35.618 1.00 11.81 279 PHE B CA 1
ATOM 5217 C C . PHE B 1 315 ? 27.397 25.162 34.867 1.00 12.17 279 PHE B C 1
ATOM 5218 O O . PHE B 1 315 ? 27.276 26.261 35.416 1.00 13.71 279 PHE B O 1
ATOM 5226 N N . LEU B 1 316 ? 26.977 24.951 33.624 1.00 10.16 280 LEU B N 1
ATOM 5227 C CA . LEU B 1 316 ? 26.353 26.029 32.862 1.00 10.67 280 LEU B CA 1
ATOM 5228 C C . LEU B 1 316 ? 24.923 26.291 33.318 1.00 13.35 280 LEU B C 1
ATOM 5229 O O . LEU B 1 316 ? 24.531 27.443 33.528 1.00 14.60 280 LEU B O 1
ATOM 5234 N N . ASP B 1 317 ? 24.120 25.244 33.464 1.00 11.25 281 ASP B N 1
ATOM 5235 C CA . ASP B 1 317 ? 22.687 25.407 33.675 1.00 13.24 281 ASP B CA 1
ATOM 5236 C C . ASP B 1 317 ? 22.308 25.611 35.132 1.00 13.68 281 ASP B C 1
ATOM 5237 O O . ASP B 1 317 ? 21.232 26.157 35.413 1.00 14.76 281 ASP B O 1
ATOM 5242 N N . TRP B 1 318 ? 23.119 25.128 36.060 1.00 12.79 282 TRP B N 1
ATOM 5243 C CA . TRP B 1 318 ? 22.698 25.102 37.449 1.00 13.59 282 TRP B CA 1
ATOM 5244 C C . TRP B 1 318 ? 23.110 26.347 38.206 1.00 14.42 282 TRP B C 1
ATOM 5245 O O . TRP B 1 318 ? 22.588 26.588 39.297 1.00 14.26 282 TRP B O 1
ATOM 5256 N N . ALA B 1 319 ? 24.036 27.125 37.660 1.00 13.21 283 ALA B N 1
ATOM 5257 C CA . ALA B 1 319 ? 24.572 28.282 38.352 1.00 14.05 283 ALA B CA 1
ATOM 5258 C C . ALA B 1 319 ? 23.673 29.495 38.152 1.00 15.72 283 ALA B C 1
ATOM 5259 O O . ALA B 1 319 ? 23.034 29.660 37.108 1.00 16.87 283 ALA B O 1
ATOM 5261 N N . GLY B 1 320 ? 23.645 30.357 39.166 1.00 12.93 284 GLY B N 1
ATOM 5262 C CA . GLY B 1 320 ? 23.063 31.675 39.014 1.00 15.49 284 GLY B CA 1
ATOM 5263 C C . GLY B 1 320 ? 24.098 32.665 38.524 1.00 16.91 284 GLY B C 1
ATOM 5264 O O . GLY B 1 320 ? 23.865 33.398 37.557 1.00 19.05 284 GLY B O 1
ATOM 5265 N N . GLU B 1 321 ? 25.248 32.701 39.195 1.00 15.64 285 GLU B N 1
ATOM 5266 C CA . GLU B 1 321 ? 26.388 33.479 38.730 1.00 14.29 285 GLU B CA 1
ATOM 5267 C C . GLU B 1 321 ? 27.226 32.605 37.803 1.00 17.63 285 GLU B C 1
ATOM 5268 O O . GLU B 1 321 ? 27.564 31.470 38.157 1.00 19.77 285 GLU B O 1
ATOM 5274 N N . THR B 1 322 ? 27.579 33.143 36.635 1.00 18.84 286 THR B N 1
ATOM 5275 C CA . THR B 1 322 ? 28.293 32.365 35.631 1.00 20.70 286 THR B CA 1
ATOM 5276 C C . THR B 1 322 ? 29.603 31.826 36.193 1.00 17.44 286 THR B C 1
ATOM 5277 O O . THR B 1 322 ? 30.383 32.564 36.802 1.00 20.49 286 THR B O 1
ATOM 5281 N N . ILE B 1 323 ? 29.825 30.529 36.012 1.00 13.98 287 ILE B N 1
ATOM 5282 C CA . ILE B 1 323 ? 31.042 29.874 36.484 1.00 15.37 287 ILE B CA 1
ATOM 5283 C C . ILE B 1 323 ? 32.097 29.925 35.383 1.00 14.19 287 ILE B C 1
ATOM 5284 O O . ILE B 1 323 ? 31.839 29.478 34.256 1.00 15.85 287 ILE B O 1
ATOM 5289 N N . PRO B 1 324 ? 33.288 30.459 35.662 1.00 13.23 288 PRO B N 1
ATOM 5290 C CA . PRO B 1 324 ? 34.309 30.588 34.615 1.00 15.49 288 PRO B CA 1
ATOM 5291 C C . PRO B 1 324 ? 34.713 29.232 34.056 1.00 13.94 288 PRO B C 1
ATOM 5292 O O . PRO B 1 324 ? 34.733 28.222 34.764 1.00 13.44 288 PRO B O 1
ATOM 5296 N N . LEU B 1 325 ? 35.036 29.220 32.760 1.00 12.39 289 LEU B N 1
ATOM 5297 C CA . LEU B 1 325 ? 35.474 27.984 32.116 1.00 13.05 289 LEU B CA 1
ATOM 5298 C C . LEU B 1 325 ? 36.645 27.348 32.853 1.00 13.30 289 LEU B C 1
ATOM 5299 O O . LEU B 1 325 ? 36.712 26.120 32.991 1.00 12.67 289 LEU B O 1
ATOM 5304 N N . GLU B 1 326 ? 37.579 28.168 33.347 1.00 13.72 290 GLU B N 1
ATOM 5305 C CA . GLU B 1 326 ? 38.727 27.626 34.064 1.00 13.32 290 GLU B CA 1
ATOM 5306 C C . GLU B 1 326 ? 38.287 26.803 35.266 1.00 13.56 290 GLU B C 1
ATOM 5307 O O . GLU B 1 326 ? 38.889 25.768 35.578 1.00 12.88 290 GLU B O 1
ATOM 5313 N N . THR B 1 327 ? 37.232 27.244 35.948 1.00 12.13 291 THR B N 1
ATOM 5314 C CA . THR 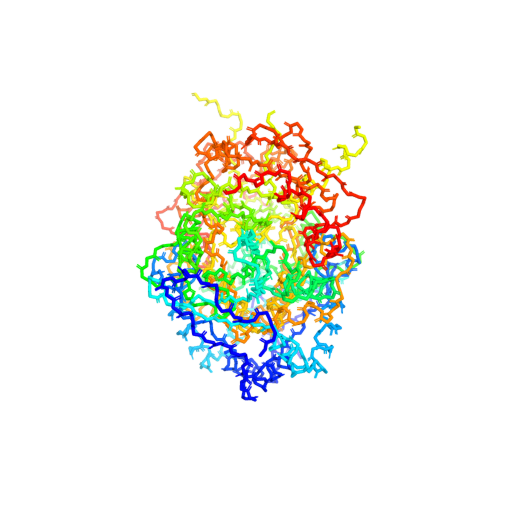B 1 327 ? 36.742 26.509 37.109 1.00 12.60 291 THR B CA 1
ATOM 5315 C C . THR B 1 327 ? 36.130 25.181 36.696 1.00 11.02 291 THR B C 1
ATOM 5316 O O . THR B 1 327 ? 36.333 24.163 37.364 1.00 11.74 291 THR B O 1
ATOM 5320 N N . ILE B 1 328 ? 35.398 25.174 35.582 1.00 12.74 292 ILE B N 1
ATOM 5321 C CA . ILE B 1 328 ? 34.866 23.925 35.046 1.00 10.16 292 ILE B CA 1
ATOM 5322 C C . ILE B 1 328 ? 36.002 22.975 34.687 1.00 11.74 292 ILE B C 1
ATOM 5323 O O . ILE B 1 328 ? 35.971 21.787 35.022 1.00 10.99 292 ILE B O 1
ATOM 5328 N N . LEU B 1 329 ? 37.018 23.484 33.982 1.00 11.47 293 LEU B N 1
ATOM 5329 C CA . LEU B 1 329 ? 38.127 22.622 33.578 1.00 11.09 293 LEU B CA 1
ATOM 5330 C C . LEU B 1 329 ? 38.874 22.068 34.780 1.00 11.41 293 LEU B C 1
ATOM 5331 O O . LEU B 1 329 ? 39.281 20.905 34.775 1.00 12.56 293 LEU B O 1
ATOM 5336 N N . GLU B 1 330 ? 39.071 22.881 35.822 1.00 11.17 294 GLU B N 1
ATOM 5337 C CA . GLU B 1 330 ? 39.750 22.384 37.020 1.00 11.31 294 GLU B CA 1
ATOM 5338 C C . GLU B 1 330 ? 38.981 21.226 37.645 1.00 10.27 294 GLU B C 1
ATOM 5339 O O . GLU B 1 330 ? 39.566 20.197 37.994 1.00 11.10 294 GLU B O 1
ATOM 5345 N N . SER B 1 331 ? 37.659 21.373 37.769 1.00 10.50 295 SER B N 1
ATOM 5346 C CA . SER B 1 331 ? 36.854 20.328 38.394 1.00 11.21 295 SER B CA 1
ATOM 5347 C C . SER B 1 331 ? 36.836 19.054 37.555 1.00 9.42 295 SER B C 1
ATOM 5348 O O . SER B 1 331 ? 36.991 17.945 38.087 1.00 9.13 295 SER B O 1
ATOM 5351 N N . VAL B 1 332 ? 36.652 19.190 36.242 1.00 9.77 296 VAL B N 1
ATOM 5352 C CA . VAL B 1 332 ? 36.592 18.013 35.380 1.00 8.87 296 VAL B CA 1
ATOM 5353 C C . VAL B 1 332 ? 37.951 17.332 35.308 1.00 8.92 296 VAL B C 1
ATOM 5354 O O . VAL B 1 332 ? 38.041 16.100 35.330 1.00 9.44 296 VAL B O 1
ATOM 5358 N N . THR B 1 333 ? 39.031 18.125 35.272 1.00 10.46 297 THR B N 1
ATOM 5359 C CA . THR B 1 333 ? 40.384 17.572 35.293 1.00 11.22 297 THR B CA 1
ATOM 5360 C C . THR B 1 333 ? 40.637 16.778 36.571 1.00 9.21 297 THR B C 1
ATOM 5361 O O . THR B 1 333 ? 41.198 15.680 36.533 1.00 9.98 297 THR B O 1
ATOM 5365 N N . LEU B 1 334 ? 40.242 17.332 37.719 1.00 10.44 298 LEU B N 1
ATOM 5366 C CA . LEU B 1 334 ? 40.409 16.608 38.974 1.00 11.27 298 LEU B CA 1
ATOM 5367 C C . LEU B 1 334 ? 39.615 15.305 38.964 1.00 9.64 298 LEU B C 1
ATOM 5368 O O . LEU B 1 334 ? 40.127 14.249 39.357 1.00 11.12 298 LEU B O 1
ATOM 5373 N N . TYR B 1 335 ? 38.361 15.358 38.503 1.00 9.54 299 TYR B N 1
ATOM 5374 C CA . TYR B 1 335 ? 37.570 14.134 38.375 1.00 9.53 299 TYR B CA 1
ATOM 5375 C C . TYR B 1 335 ? 38.276 13.122 37.483 1.00 9.72 299 TYR B C 1
ATOM 5376 O O . TYR B 1 335 ? 38.260 11.916 37.759 1.00 10.08 299 TYR B O 1
ATOM 5385 N N . TRP B 1 336 ? 38.877 13.592 36.386 1.00 10.88 300 TRP B N 1
ATOM 5386 C CA . TRP B 1 336 ? 39.535 12.680 35.462 1.00 9.98 300 TRP B CA 1
ATOM 5387 C C . TRP B 1 336 ? 40.738 12.000 36.110 1.00 11.23 300 TRP B C 1
ATOM 5388 O O . TRP B 1 336 ? 40.883 10.777 36.038 1.00 11.00 300 TRP B O 1
ATOM 5399 N N . PHE B 1 337 ? 41.623 12.786 36.730 1.00 9.74 301 PHE B N 1
ATOM 5400 C CA . PHE B 1 337 ? 42.843 12.224 37.299 1.00 12.23 301 PHE B CA 1
ATOM 5401 C C . PHE B 1 337 ? 42.532 11.179 38.361 1.00 12.41 301 PHE B C 1
ATOM 5402 O O . PHE B 1 337 ? 43.295 10.226 38.541 1.00 14.52 301 PHE B O 1
ATOM 5410 N N . THR B 1 338 ? 41.440 11.364 39.098 1.00 10.31 302 THR B N 1
ATOM 5411 C CA . THR B 1 338 ? 41.078 10.506 40.212 1.00 10.07 302 THR B CA 1
ATOM 5412 C C . THR B 1 338 ? 40.019 9.479 39.845 1.00 10.48 302 THR B C 1
ATOM 5413 O O . THR B 1 338 ? 39.535 8.765 40.728 1.00 10.56 302 THR B O 1
ATOM 5417 N N . GLU B 1 339 ? 39.645 9.388 38.570 1.00 10.41 303 GLU B N 1
ATOM 5418 C CA . GLU B 1 339 ? 38.624 8.435 38.134 1.00 11.18 303 GLU B CA 1
ATOM 5419 C C . GLU B 1 339 ? 37.366 8.558 38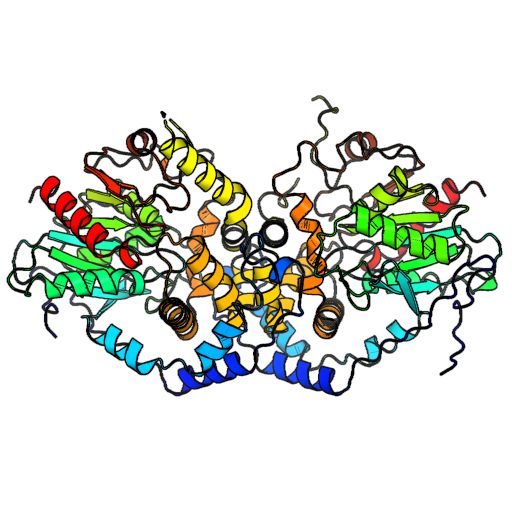.991 1.00 9.81 303 GLU B C 1
ATOM 5420 O O . GLU B 1 339 ? 36.774 7.565 39.419 1.00 11.83 303 GLU B O 1
ATOM 5426 N N . THR B 1 340 ? 36.967 9.808 39.255 1.00 8.60 304 THR B N 1
ATOM 5427 C CA . THR B 1 340 ? 35.847 10.060 40.156 1.00 9.45 304 THR B CA 1
ATOM 5428 C C . THR B 1 340 ? 34.518 9.620 39.554 1.00 9.14 304 THR B C 1
ATOM 5429 O O . THR B 1 340 ? 33.676 9.041 40.255 1.00 9.85 304 THR B O 1
ATOM 5433 N N . PHE B 1 341 ? 34.282 9.930 38.282 1.00 10.02 305 PHE B N 1
ATOM 5434 C CA . PHE B 1 341 ? 32.909 9.833 37.792 1.00 8.28 305 PHE B CA 1
ATOM 5435 C C . PHE B 1 341 ? 32.265 8.473 38.025 1.00 10.06 305 PHE B C 1
ATOM 5436 O O . PHE B 1 341 ? 31.172 8.432 38.611 1.00 10.48 305 PHE B O 1
ATOM 5444 N N . PRO B 1 342 ? 32.860 7.347 37.624 1.00 8.33 306 PRO B N 1
ATOM 5445 C CA . PRO B 1 342 ? 32.175 6.060 37.836 1.00 10.74 306 PRO B CA 1
ATOM 5446 C C . PRO B 1 342 ? 32.017 5.683 39.299 1.00 10.57 306 PRO B C 1
ATOM 5447 O O . PRO B 1 342 ? 31.139 4.873 39.617 1.00 11.66 306 PRO B O 1
ATOM 5451 N N . ARG B 1 343 ? 32.823 6.259 40.193 1.00 9.47 307 ARG B N 1
ATOM 5452 C CA . ARG B 1 343 ? 32.767 5.981 41.620 1.00 10.23 307 ARG B CA 1
ATOM 5453 C C . ARG B 1 343 ? 31.826 6.914 42.371 1.00 9.99 307 ARG B C 1
ATOM 5454 O O . ARG B 1 343 ? 31.571 6.692 43.561 1.00 11.02 307 ARG B O 1
ATOM 5462 N N . SER B 1 344 ? 31.304 7.948 41.710 1.00 9.35 308 SER B N 1
ATOM 5463 C CA . SER B 1 344 ? 30.677 9.064 42.402 1.00 10.27 308 SER B CA 1
ATOM 5464 C C . SER B 1 344 ? 29.163 9.039 42.338 1.00 10.30 308 SER B C 1
ATOM 5465 O O . SER B 1 344 ? 28.519 9.873 42.988 1.00 13.12 308 SER B O 1
ATOM 5468 N N . ILE B 1 345 ? 28.581 8.125 41.569 1.00 9.80 309 ILE B N 1
ATOM 5469 C CA . ILE B 1 345 ? 27.172 8.212 41.225 1.00 10.65 309 ILE B CA 1
ATOM 5470 C C . ILE B 1 345 ? 26.321 7.189 41.969 1.00 9.69 309 ILE B C 1
ATOM 5471 O O . ILE B 1 345 ? 25.134 7.053 41.676 1.00 10.07 309 ILE B O 1
ATOM 5476 N N . TYR B 1 346 ? 26.886 6.507 42.969 1.00 9.92 310 TYR B N 1
ATOM 5477 C CA . TYR B 1 346 ? 26.133 5.486 43.696 1.00 9.62 310 TYR B CA 1
ATOM 5478 C C . TYR B 1 346 ? 24.890 6.036 44.392 1.00 10.12 310 TYR B C 1
ATOM 5479 O O . TYR B 1 346 ? 23.934 5.281 44.616 1.00 11.44 310 TYR B O 1
ATOM 5488 N N . HIS B 1 347 ? 24.879 7.330 44.755 1.00 10.39 311 HIS B N 1
ATOM 5489 C CA . HIS B 1 347 ? 23.748 7.875 45.506 1.00 12.70 311 HIS B CA 1
ATOM 5490 C C . HIS B 1 347 ? 22.467 7.866 44.686 1.00 12.04 311 HIS B C 1
ATOM 5491 O O . HIS B 1 347 ? 21.369 7.796 45.249 1.00 13.77 311 HIS B O 1
ATOM 5498 N N . TYR B 1 348 ? 22.580 7.935 43.360 1.00 11.70 312 TYR B N 1
ATOM 5499 C CA . TYR B 1 348 ? 21.405 8.194 42.535 1.00 10.87 312 TYR B CA 1
ATOM 5500 C C . TYR B 1 348 ? 20.426 7.026 42.516 1.00 12.82 312 TYR B C 1
ATOM 5501 O O . TYR B 1 348 ? 19.219 7.250 42.372 1.00 13.78 312 TYR B O 1
ATOM 5510 N N . ARG B 1 349 ? 20.909 5.785 42.667 1.00 11.70 313 ARG B N 1
ATOM 5511 C CA . ARG B 1 349 ? 20.014 4.626 42.616 1.00 12.52 313 ARG B CA 1
ATOM 5512 C C . ARG B 1 349 ? 19.118 4.488 43.846 1.00 14.32 313 ARG B C 1
ATOM 5513 O O . ARG B 1 349 ? 18.199 3.659 43.828 1.00 13.42 313 ARG B O 1
ATOM 5521 N N . GLU B 1 350 ? 19.343 5.274 44.896 1.00 13.30 314 GLU B N 1
ATOM 5522 C CA . GLU B 1 350 ? 18.475 5.189 46.069 1.00 12.70 314 GLU B CA 1
ATOM 5523 C C . GLU B 1 350 ? 17.029 5.527 45.749 1.00 20.77 314 GLU B C 1
ATOM 5524 O O . GLU B 1 350 ? 16.126 5.101 46.479 1.00 20.82 314 GLU B O 1
ATOM 5530 N N . ASN B 1 351 ? 16.778 6.269 44.675 1.00 18.17 315 ASN B N 1
ATOM 5531 C CA . ASN B 1 351 ? 15.420 6.654 44.323 1.00 19.48 315 ASN B CA 1
ATOM 5532 C C . ASN B 1 351 ? 14.833 5.802 43.205 1.00 20.96 315 ASN B C 1
ATOM 5533 O O . ASN B 1 351 ? 13.849 6.209 42.581 1.00 22.31 315 ASN B O 1
ATOM 5538 N N . PHE B 1 352 ? 15.402 4.630 42.954 1.00 15.50 316 PHE B N 1
ATOM 5539 C CA . PHE B 1 352 ? 14.874 3.704 41.951 1.00 17.23 316 PHE B CA 1
ATOM 5540 C C . PHE B 1 352 ? 14.733 2.317 42.571 1.00 21.81 316 PHE B C 1
ATOM 5541 O O . PHE B 1 352 ? 15.755 1.672 42.877 1.00 24.84 316 PHE B O 1
ATOM 5549 N N . PRO B 1 353 ? 13.503 1.829 42.816 1.00 19.64 317 PRO B N 1
ATOM 5550 C CA . PRO B 1 353 ? 12.219 2.490 42.565 1.00 24.30 317 PRO B CA 1
ATOM 5551 C C . PRO B 1 353 ? 11.994 3.647 43.531 1.00 27.37 317 PRO B C 1
ATOM 5552 O O . PRO B 1 353 ? 12.583 3.651 44.610 1.00 27.92 317 PRO B O 1
ATOM 5556 N N . PRO B 1 354 ? 11.173 4.618 43.146 1.00 31.47 318 PRO B N 1
ATOM 5557 C CA . PRO B 1 354 ? 10.948 5.782 44.008 1.00 33.35 318 PRO B CA 1
ATOM 5558 C C . PRO B 1 354 ? 10.158 5.388 45.241 1.00 38.83 318 PRO B C 1
ATOM 5559 O O . PRO B 1 354 ? 9.182 4.628 45.145 1.00 41.82 318 PRO B O 1
ATOM 5563 N N . PRO B 1 355 ? 10.546 5.870 46.417 1.00 36.45 319 PRO B N 1
ATOM 5564 C CA . PRO B 1 355 ? 9.681 5.702 47.585 1.00 39.08 319 PRO B CA 1
ATOM 5565 C C . PRO B 1 355 ? 8.485 6.630 47.475 1.00 33.21 319 PRO B C 1
ATOM 5566 O O . PRO B 1 355 ? 8.526 7.653 46.788 1.00 37.73 319 PRO B O 1
ATOM 5570 N N . LYS B 1 356 ? 7.398 6.249 48.148 1.00 45.80 320 LYS B N 1
ATOM 5571 C CA . LYS B 1 356 ? 6.210 7.099 48.166 1.00 45.51 320 LYS B CA 1
ATOM 5572 C C . LYS B 1 356 ? 6.510 8.447 48.809 1.00 39.73 320 LYS B C 1
ATOM 5573 O O . LYS B 1 356 ? 5.965 9.480 48.395 1.00 39.86 320 LYS B O 1
ATOM 5579 N N . LEU B 1 357 ? 7.393 8.460 49.804 1.00 42.15 321 LEU B N 1
ATOM 5580 C CA . LEU B 1 357 ? 7.822 9.677 50.479 1.00 33.37 321 LEU B CA 1
ATOM 5581 C C . LEU B 1 357 ? 9.249 9.986 50.055 1.00 30.21 321 LEU B C 1
ATOM 5582 O O . LEU B 1 357 ? 10.148 9.165 50.257 1.00 26.29 321 LEU B O 1
ATOM 5587 N N . ARG B 1 358 ? 9.453 11.164 49.470 1.00 28.29 322 ARG B N 1
ATOM 5588 C CA . ARG B 1 358 ? 10.805 11.652 49.259 1.00 27.73 322 ARG B CA 1
ATOM 5589 C C . ARG B 1 358 ? 11.528 11.772 50.600 1.00 27.07 322 ARG B C 1
ATOM 5590 O O . ARG B 1 358 ? 10.914 11.946 51.658 1.00 25.91 322 ARG B O 1
ATOM 5598 N N . HIS B 1 359 ? 12.857 11.677 50.539 1.00 27.43 323 HIS B N 1
ATOM 5599 C CA . HIS B 1 359 ? 13.676 11.684 51.748 1.00 25.26 323 HIS B CA 1
ATOM 5600 C C . HIS B 1 359 ? 13.374 12.892 52.634 1.00 21.20 323 HIS B C 1
ATOM 5601 O O . HIS B 1 359 ? 13.122 12.751 53.837 1.00 20.73 323 HIS B O 1
ATOM 5608 N N . THR B 1 360 ? 13.393 14.094 52.052 1.00 23.37 324 THR B N 1
ATOM 5609 C CA . THR B 1 360 ? 13.162 15.309 52.830 1.00 21.25 324 THR B CA 1
ATOM 5610 C C . THR B 1 360 ? 11.759 15.356 53.418 1.00 22.06 324 THR B C 1
ATOM 5611 O O . THR B 1 360 ? 11.538 16.026 54.431 1.00 21.14 324 THR B O 1
ATOM 5615 N N . GLU B 1 361 ? 10.798 14.672 52.796 1.00 21.54 325 GLU B N 1
ATOM 5616 C CA . GLU B 1 361 ? 9.401 14.720 53.212 1.00 20.65 325 GLU B CA 1
ATOM 5617 C C . GLU B 1 361 ? 8.988 13.546 54.093 1.00 24.40 325 GLU B C 1
ATOM 5618 O O . GLU B 1 361 ? 7.820 13.454 54.475 1.00 24.03 325 GLU B O 1
ATOM 5624 N N . ASP B 1 362 ? 9.903 12.669 54.428 1.00 21.43 326 ASP B N 1
ATOM 5625 C CA . ASP B 1 362 ? 9.667 11.475 55.233 1.00 19.62 326 ASP B CA 1
ATOM 5626 C C . ASP B 1 362 ? 9.804 11.826 56.713 1.00 19.85 326 ASP B C 1
ATOM 5627 O O . ASP B 1 362 ? 10.832 12.386 57.113 1.00 20.72 326 ASP B O 1
ATOM 5632 N N . PRO B 1 363 ? 8.807 11.527 57.556 1.00 18.54 327 PRO B N 1
ATOM 5633 C CA . PRO B 1 363 ? 8.966 11.793 58.999 1.00 20.29 327 PRO B CA 1
ATOM 5634 C C . PRO B 1 363 ? 10.183 11.123 59.611 1.00 19.08 327 PRO B C 1
ATOM 5635 O O . PRO B 1 363 ? 10.729 11.620 60.606 1.00 19.84 327 PRO B O 1
ATOM 5639 N N . ARG B 1 364 ? 10.623 10.001 59.035 1.00 19.03 328 ARG B N 1
ATOM 5640 C CA . ARG B 1 364 ? 11.841 9.339 59.486 1.00 20.09 328 ARG B CA 1
ATOM 5641 C C . ARG B 1 364 ? 13.046 10.270 59.408 1.00 17.03 328 ARG B C 1
ATOM 5642 O O . ARG B 1 364 ? 13.991 10.128 60.193 1.00 15.42 328 ARG B O 1
ATOM 5650 N N . TRP B 1 365 ? 13.015 11.248 58.501 1.00 15.85 329 TRP B N 1
ATOM 5651 C CA . TRP B 1 365 ? 14.145 12.146 58.298 1.00 12.49 329 TRP B CA 1
ATOM 5652 C C . TRP B 1 365 ? 13.804 13.592 58.635 1.00 13.97 329 TRP B C 1
ATOM 5653 O O . TRP B 1 365 ? 14.481 14.506 58.165 1.00 13.74 329 TRP B O 1
ATOM 5664 N N . TYR B 1 366 ? 12.770 13.807 59.447 1.00 14.57 330 TYR B N 1
ATOM 5665 C CA . TYR B 1 366 ? 12.463 15.142 59.939 1.00 14.42 330 TYR B CA 1
ATOM 5666 C C . TYR B 1 366 ? 13.559 15.589 60.901 1.00 11.13 330 TYR B C 1
ATOM 5667 O O . TYR B 1 366 ? 13.926 14.849 61.821 1.00 14.08 330 TYR B O 1
ATOM 5676 N N . ILE B 1 367 ? 14.083 16.796 60.694 1.00 11.27 331 ILE B N 1
ATOM 5677 C CA . ILE B 1 367 ? 15.204 17.306 61.486 1.00 10.42 331 ILE B CA 1
ATOM 5678 C C . ILE B 1 367 ? 14.654 17.979 62.743 1.00 12.91 331 ILE B C 1
ATOM 5679 O O . ILE B 1 367 ? 14.092 19.072 62.678 1.00 13.54 331 ILE B O 1
ATOM 5684 N N . ARG B 1 368 ? 14.831 17.343 63.898 1.00 12.28 332 ARG B N 1
ATOM 5685 C CA . ARG B 1 368 ? 14.370 17.944 65.142 1.00 12.55 332 ARG B CA 1
ATOM 5686 C C . ARG B 1 368 ? 15.388 18.894 65.752 1.00 12.48 332 ARG B C 1
ATOM 5687 O O . ARG B 1 368 ? 15.001 19.780 66.528 1.00 14.26 332 ARG B O 1
ATOM 5695 N N . LYS B 1 369 ? 16.673 18.729 65.431 1.00 11.22 333 LYS B N 1
ATOM 5696 C CA . LYS B 1 369 ? 17.708 19.600 65.946 1.00 11.10 333 LYS B CA 1
ATOM 5697 C C . LYS B 1 369 ? 17.603 20.947 65.241 1.00 12.28 333 LYS B C 1
ATOM 5698 O O . LYS B 1 369 ? 16.858 21.091 64.265 1.00 12.47 333 LYS B O 1
ATOM 5704 N N . PRO B 1 370 ? 18.314 21.965 65.726 1.00 11.70 334 PRO B N 1
ATOM 5705 C CA . PRO B 1 370 ? 18.264 23.272 65.056 1.00 11.93 334 PRO B CA 1
ATOM 5706 C C . PRO B 1 370 ? 18.639 23.165 63.584 1.00 11.36 334 PRO B C 1
ATOM 5707 O O . PRO B 1 370 ? 19.683 22.609 63.223 1.00 11.79 334 PRO B O 1
ATOM 5711 N N . PHE B 1 371 ? 17.769 23.714 62.742 1.00 10.23 335 PHE B N 1
ATOM 5712 C CA . PHE B 1 371 ? 17.820 23.543 61.294 1.00 11.38 335 PHE B CA 1
ATOM 5713 C C . PHE B 1 371 ? 17.746 24.920 60.644 1.00 11.62 335 PHE B C 1
ATOM 5714 O O . PHE B 1 371 ? 16.882 25.737 60.988 1.00 10.98 335 PHE B O 1
ATOM 5722 N N . GLY B 1 372 ? 18.660 25.181 59.720 1.00 11.39 336 GLY B N 1
ATOM 5723 C CA . GLY B 1 372 ? 18.697 26.439 59.006 1.00 9.87 336 GLY B CA 1
ATOM 5724 C C . GLY B 1 372 ? 18.630 26.188 57.514 1.00 10.01 336 GLY B C 1
ATOM 5725 O O . GLY B 1 372 ? 19.068 25.145 57.026 1.00 10.53 336 GLY B O 1
ATOM 5726 N N . PHE B 1 373 ? 18.079 27.156 56.792 1.00 9.62 337 PHE B N 1
ATOM 5727 C CA . PHE B 1 373 ? 18.017 27.050 55.350 1.00 10.08 337 PHE B CA 1
ATOM 5728 C C . PHE B 1 373 ? 18.312 28.395 54.710 1.00 12.10 337 PHE B C 1
ATOM 5729 O O . PHE B 1 373 ? 17.825 29.431 55.166 1.00 12.56 337 PHE B O 1
ATOM 5737 N N . SER B 1 374 ? 19.085 28.370 53.634 1.00 10.87 338 SER B N 1
ATOM 5738 C CA . SER B 1 374 ? 19.318 29.555 52.823 1.00 9.72 338 SER B CA 1
ATOM 5739 C C . SER B 1 374 ? 18.782 29.330 51.416 1.00 12.64 338 SER B C 1
ATOM 5740 O O . SER B 1 374 ? 19.093 28.315 50.775 1.00 12.56 338 SER B O 1
ATOM 5743 N N . TYR B 1 375 ? 17.994 30.294 50.945 1.00 11.18 339 TYR B N 1
ATOM 5744 C CA . TYR B 1 375 ? 17.307 30.239 49.663 1.00 12.90 339 TYR B CA 1
ATOM 5745 C C . TYR B 1 375 ? 18.117 31.011 48.631 1.00 12.48 339 TYR B C 1
ATOM 5746 O O . TYR B 1 375 ? 18.292 32.227 48.752 1.00 12.90 339 TYR B O 1
ATOM 5755 N N . TYR B 1 376 ? 18.610 30.302 47.621 1.00 12.70 340 TYR B N 1
ATOM 5756 C CA . TYR B 1 376 ? 19.262 30.909 46.487 1.00 13.80 340 TYR B CA 1
ATOM 5757 C C . TYR B 1 376 ? 18.353 30.756 45.279 1.00 13.50 340 TYR B C 1
ATOM 5758 O O . TYR B 1 376 ? 17.899 29.641 44.987 1.00 13.51 340 TYR B O 1
ATOM 5767 N N . PRO B 1 377 ? 18.043 31.844 44.574 1.00 14.14 341 PRO B N 1
ATOM 5768 C CA . PRO B 1 377 ? 16.944 31.786 43.599 1.00 15.28 341 PRO B CA 1
ATOM 5769 C C . PRO B 1 377 ? 17.198 30.876 42.411 1.00 13.56 341 PRO B C 1
ATOM 5770 O O . PRO B 1 377 ? 16.231 30.383 41.815 1.00 17.42 341 PRO B O 1
ATOM 5774 N N . MET B 1 378 ? 18.455 30.624 42.044 1.00 13.91 342 MET B N 1
ATOM 5775 C CA . MET B 1 378 ? 18.745 29.737 40.926 1.00 12.41 342 MET B CA 1
ATOM 5776 C C . MET B 1 378 ? 19.112 28.327 41.376 1.00 14.84 342 MET B C 1
ATOM 5777 O O . MET B 1 378 ? 19.697 27.564 40.604 1.00 13.56 342 MET B O 1
ATOM 5782 N N . GLU B 1 379 ? 18.771 27.960 42.609 1.00 13.36 343 GLU B N 1
ATOM 5783 C CA . GLU B 1 379 ? 18.765 26.551 42.959 1.00 13.45 343 GLU B CA 1
ATOM 5784 C C . GLU B 1 379 ? 17.838 25.805 41.994 1.00 14.80 343 GLU B C 1
ATOM 5785 O O . GLU B 1 379 ? 16.999 26.400 41.305 1.00 14.39 343 GLU B O 1
ATOM 5791 N N . LEU B 1 380 ? 18.032 24.485 41.910 1.00 14.74 344 LEU B N 1
ATOM 5792 C CA . LEU B 1 380 ? 17.320 23.689 40.913 1.00 15.10 344 LEU B CA 1
ATOM 5793 C C . LEU B 1 380 ? 15.847 23.544 41.264 1.00 15.77 344 LEU B C 1
ATOM 5794 O O . LEU B 1 380 ? 14.983 23.625 40.383 1.00 17.34 344 LEU B O 1
ATOM 5799 N N . VAL B 1 381 ? 15.547 23.289 42.532 1.00 16.53 345 VAL B N 1
ATOM 5800 C CA . VAL B 1 381 ? 14.177 23.319 43.030 1.00 17.29 345 VAL B CA 1
ATOM 5801 C C . VAL B 1 381 ? 14.162 24.370 44.130 1.00 19.48 345 VAL B C 1
ATOM 5802 O O . VAL B 1 381 ? 14.392 24.041 45.304 1.00 18.97 345 VAL B O 1
ATOM 5806 N N . PRO B 1 382 ? 13.952 25.644 43.803 1.00 17.37 346 PRO B N 1
ATOM 5807 C CA . PRO B 1 382 ? 13.920 26.673 44.853 1.00 18.66 346 PRO B CA 1
ATOM 5808 C C . PRO B 1 382 ? 12.698 26.450 45.728 1.00 18.86 346 PRO B C 1
ATOM 5809 O O . PRO B 1 382 ? 11.573 26.374 45.231 1.00 21.07 346 PRO B O 1
ATOM 5813 N N . THR B 1 383 ? 12.929 26.310 47.034 1.00 17.21 347 THR B N 1
ATOM 5814 C CA . THR B 1 383 ? 11.882 25.901 47.957 1.00 17.27 347 THR B CA 1
ATOM 5815 C C . THR B 1 383 ? 11.538 27.045 48.893 1.00 17.69 347 THR B C 1
ATOM 5816 O O . THR B 1 383 ? 12.404 27.497 49.658 1.00 17.93 347 THR B O 1
ATOM 5820 N N . PRO B 1 384 ? 10.295 27.519 48.874 1.00 19.90 348 PRO B N 1
ATOM 5821 C CA . PRO B 1 384 ? 9.874 28.549 49.829 1.00 19.33 348 PRO B CA 1
ATOM 5822 C C . PRO B 1 384 ? 9.912 28.043 51.263 1.00 17.11 348 PRO B C 1
ATOM 5823 O O . PRO B 1 384 ? 9.896 26.839 51.541 1.00 18.29 348 PRO B O 1
ATOM 5827 N N . ARG B 1 385 ? 9.938 29.011 52.179 1.00 18.09 349 ARG B N 1
ATOM 5828 C CA . ARG B 1 385 ? 10.088 28.718 53.598 1.00 18.82 349 ARG B CA 1
ATOM 5829 C C . ARG B 1 385 ? 8.983 27.805 54.109 1.00 17.91 349 ARG B C 1
ATOM 5830 O O . ARG B 1 385 ? 9.242 26.883 54.894 1.00 17.43 349 ARG B O 1
ATOM 5838 N N . ALA B 1 386 ? 7.742 28.034 53.674 1.00 17.13 350 ALA B N 1
ATOM 5839 C CA . ALA B 1 386 ? 6.643 27.207 54.158 1.00 20.96 350 ALA B CA 1
ATOM 5840 C C . ALA B 1 386 ? 6.824 25.746 53.765 1.00 18.73 350 ALA B C 1
ATOM 5841 O O . ALA B 1 386 ? 6.386 24.851 54.498 1.00 23.25 350 ALA B O 1
ATOM 5843 N N . TRP B 1 387 ? 7.468 25.487 52.621 1.00 18.31 351 TRP B N 1
ATOM 5844 C CA . TRP B 1 387 ? 7.807 24.115 52.248 1.00 20.04 351 TRP B CA 1
ATOM 5845 C C . TRP B 1 387 ? 8.860 23.556 53.189 1.00 18.90 351 TRP B C 1
ATOM 5846 O O . TRP B 1 387 ? 8.688 22.475 53.761 1.00 17.28 351 TRP B O 1
ATOM 5857 N N . VAL B 1 388 ? 9.972 24.281 53.337 1.00 14.75 352 VAL B N 1
ATOM 5858 C CA . VAL B 1 388 ? 11.112 23.775 54.097 1.00 15.28 352 VAL B CA 1
ATOM 5859 C C . VAL B 1 388 ? 10.721 23.526 55.548 1.00 16.43 352 VAL B C 1
ATOM 5860 O O . VAL B 1 388 ? 11.159 22.547 56.162 1.00 14.07 352 VAL B O 1
ATOM 5864 N N . GLU B 1 389 ? 9.870 24.393 56.110 1.00 14.81 353 GLU B N 1
ATOM 5865 C CA . GLU B 1 389 ? 9.462 24.259 57.507 1.00 17.69 353 GLU B CA 1
ATOM 5866 C C . GLU B 1 389 ? 8.784 22.926 57.797 1.00 18.12 353 GLU B C 1
ATOM 5867 O O . GLU B 1 389 ? 8.804 22.474 58.950 1.00 19.23 353 GLU B O 1
ATOM 5873 N N . THR B 1 390 ? 8.193 22.283 56.784 1.00 17.90 354 THR B N 1
ATOM 5874 C CA . THR B 1 390 ? 7.559 20.986 57.007 1.00 17.27 354 THR B CA 1
ATOM 5875 C C . THR B 1 390 ? 8.568 19.862 57.186 1.00 18.56 354 THR B C 1
ATOM 5876 O O . THR B 1 390 ? 8.170 18.752 57.565 1.00 20.69 354 THR B O 1
ATOM 5880 N N . THR B 1 391 ? 9.855 20.119 56.945 1.00 15.10 355 THR B N 1
ATOM 5881 C CA . THR B 1 391 ? 10.864 19.071 56.960 1.00 15.21 355 THR B CA 1
ATOM 5882 C C . THR B 1 391 ? 11.776 19.134 58.172 1.00 14.03 355 THR B C 1
ATOM 5883 O O . THR B 1 391 ? 12.672 18.294 58.292 1.00 14.11 355 THR B O 1
ATOM 5887 N N . GLY B 1 392 ? 11.559 20.070 59.086 1.00 15.00 356 GLY B N 1
ATOM 5888 C CA . GLY B 1 392 ? 12.429 20.138 60.245 1.00 13.92 356 GLY B CA 1
ATOM 5889 C C . GLY B 1 392 ? 12.118 21.351 61.088 1.00 14.38 356 GLY B C 1
ATOM 5890 O O . GLY B 1 392 ? 11.259 22.174 60.749 1.00 15.90 356 GLY B O 1
ATOM 5891 N N . ASN B 1 393 ? 12.848 21.431 62.204 1.00 14.20 357 ASN B N 1
ATOM 5892 C CA . ASN B 1 393 ? 12.770 22.506 63.194 1.00 17.24 357 ASN B CA 1
ATOM 5893 C C . ASN B 1 393 ? 13.514 23.726 62.648 1.00 12.79 357 ASN B C 1
ATOM 5894 O O . ASN B 1 393 ? 14.628 24.061 63.054 1.00 14.07 357 ASN B O 1
ATOM 5899 N N . LEU B 1 394 ? 12.880 24.384 61.678 1.00 13.85 358 LEU B N 1
ATOM 5900 C CA . LEU B 1 394 ? 13.533 25.472 60.953 1.00 13.64 358 LEU B CA 1
ATOM 5901 C C . LEU B 1 394 ? 13.564 26.703 61.843 1.00 13.48 358 LEU B C 1
ATOM 5902 O O . LEU B 1 394 ? 12.528 27.329 62.087 1.00 15.81 358 LEU B O 1
ATOM 5907 N N . VAL B 1 395 ? 14.755 27.052 62.321 1.00 11.36 359 VAL B N 1
ATOM 5908 C CA . VAL B 1 395 ? 14.945 28.209 63.189 1.00 11.92 359 VAL B CA 1
ATOM 5909 C C . VAL B 1 395 ? 15.659 29.353 62.497 1.00 13.47 359 VAL B C 1
ATOM 5910 O O . VAL B 1 395 ? 15.739 30.448 63.069 1.00 13.71 359 VAL B O 1
ATOM 5914 N N . PHE B 1 396 ? 16.192 29.140 61.295 1.00 13.15 360 PHE B N 1
ATOM 5915 C CA . PHE B 1 396 ? 17.002 30.131 60.604 1.00 12.56 360 PHE B CA 1
ATOM 5916 C C . PHE B 1 396 ? 16.616 30.089 59.136 1.00 11.05 360 PHE B C 1
ATOM 5917 O O . PHE B 1 396 ? 16.615 29.016 58.523 1.00 13.77 360 PHE B O 1
ATOM 5925 N N . TRP B 1 397 ? 16.299 31.253 58.578 1.00 12.38 361 TRP B N 1
ATOM 5926 C CA . TRP B 1 397 ? 15.944 31.379 57.171 1.00 13.36 361 TRP B CA 1
ATOM 5927 C C . TRP B 1 397 ? 16.624 32.616 56.608 1.00 14.95 361 TRP B C 1
ATOM 5928 O O . TRP B 1 397 ? 16.521 33.701 57.192 1.00 16.94 361 TRP B O 1
ATOM 5939 N N . GLN B 1 398 ? 17.310 32.458 55.475 1.00 13.10 362 GLN B N 1
ATOM 5940 C CA . GLN B 1 398 ? 17.908 33.595 54.789 1.00 12.55 362 GLN B CA 1
ATOM 5941 C C . GLN B 1 398 ? 17.722 33.423 53.294 1.00 15.13 362 GLN B C 1
ATOM 5942 O O . GLN B 1 398 ? 18.117 32.399 52.734 1.00 17.20 362 GLN B O 1
ATOM 5948 N N . ALA B 1 399 ? 17.138 34.417 52.646 1.00 14.38 363 ALA B N 1
ATOM 5949 C CA . ALA B 1 399 ? 17.010 34.411 51.197 1.00 15.70 363 ALA B CA 1
ATOM 5950 C C . ALA B 1 399 ? 18.019 35.379 50.593 1.00 15.94 363 ALA B C 1
ATOM 5951 O O . ALA B 1 399 ? 18.449 36.340 51.239 1.00 16.95 363 ALA B O 1
ATOM 5953 N N . HIS B 1 400 ? 18.410 35.106 49.345 1.00 14.97 364 HIS B N 1
ATOM 5954 C CA . HIS B 1 400 ? 19.422 35.895 48.653 1.00 15.73 364 HIS B CA 1
ATOM 5955 C C . HIS B 1 400 ? 18.913 36.324 47.289 1.00 15.93 364 HIS B C 1
ATOM 5956 O O . HIS B 1 400 ? 18.108 35.632 46.665 1.00 17.42 364 HIS B O 1
ATOM 5963 N N . GLU B 1 401 ? 19.397 37.496 46.859 1.00 18.44 365 GLU B N 1
ATOM 5964 C CA . GLU B 1 401 ? 19.058 38.062 45.556 1.00 20.09 365 GLU B CA 1
ATOM 5965 C C . GLU B 1 401 ? 19.739 37.302 44.426 1.00 18.77 365 GLU B C 1
ATOM 5966 O O . GLU B 1 401 ? 19.176 37.164 43.330 1.00 19.46 365 GLU B O 1
ATOM 5972 N N . LYS B 1 402 ? 20.964 36.832 44.660 1.00 16.95 366 LYS B N 1
ATOM 5973 C CA . LYS B 1 402 ? 21.798 36.240 43.625 1.00 17.15 366 LYS B CA 1
ATOM 5974 C C . LYS B 1 402 ? 22.238 34.852 44.061 1.00 15.97 366 LYS B C 1
ATOM 5975 O O . LYS B 1 402 ? 22.231 34.523 45.250 1.00 17.45 366 LYS B O 1
ATOM 5981 N N . GLY B 1 403 ? 22.638 34.052 43.088 1.00 14.64 367 GLY B N 1
ATOM 5982 C CA . GLY B 1 403 ? 23.231 32.762 43.365 1.00 14.11 367 GLY B CA 1
ATOM 5983 C C . GLY B 1 403 ? 22.311 31.619 42.988 1.00 13.95 367 GLY B C 1
ATOM 5984 O O . GLY B 1 403 ? 21.077 31.711 43.076 1.00 13.44 367 GLY B O 1
ATOM 5985 N N . GLY B 1 404 ? 22.921 30.519 42.568 1.00 13.15 368 GLY B N 1
ATOM 5986 C CA . GLY B 1 404 ? 22.167 29.340 42.219 1.00 14.86 368 GLY B CA 1
ATOM 5987 C C . GLY B 1 404 ? 22.585 28.119 42.999 1.00 13.53 368 GLY B C 1
ATOM 5988 O O . GLY B 1 404 ? 22.816 28.173 44.207 1.00 13.41 368 GLY B O 1
ATOM 5989 N N . HIS B 1 405 ? 22.718 27.013 42.280 1.00 12.32 369 HIS B N 1
ATOM 5990 C CA . HIS B 1 405 ? 22.903 25.716 42.909 1.00 11.47 369 HIS B CA 1
ATOM 5991 C C . HIS B 1 405 ? 24.241 25.613 43.638 1.00 12.05 369 HIS B C 1
ATOM 5992 O O . HIS B 1 405 ? 24.323 25.006 44.715 1.00 12.26 369 HIS B O 1
ATOM 5999 N N . PHE B 1 406 ? 25.305 26.184 43.071 1.00 11.45 370 PHE B N 1
ATOM 6000 C CA . PHE B 1 406 ? 26.638 26.077 43.665 1.00 10.95 370 PHE B CA 1
ATOM 6001 C C . PHE B 1 406 ? 26.887 27.295 44.553 1.00 11.77 370 PHE B C 1
ATOM 6002 O O . PHE B 1 406 ? 27.731 28.138 44.272 1.00 13.45 370 PHE B O 1
ATOM 6010 N N . ALA B 1 407 ? 26.134 27.363 45.655 1.00 12.07 371 ALA B N 1
ATOM 6011 C CA . ALA B 1 407 ? 26.073 28.602 46.434 1.00 12.10 371 ALA B CA 1
ATOM 6012 C C . ALA B 1 407 ? 27.452 29.031 46.928 1.00 12.25 371 ALA B C 1
ATOM 6013 O O . ALA B 1 407 ? 27.849 30.192 46.766 1.00 13.70 371 ALA B O 1
ATOM 6015 N N . ALA B 1 408 ? 28.204 28.105 47.524 1.00 11.79 372 ALA B N 1
ATOM 6016 C CA . ALA B 1 408 ? 29.507 28.467 48.070 1.00 10.40 372 ALA B CA 1
ATOM 6017 C C . ALA B 1 408 ? 30.466 28.896 46.971 1.00 13.12 372 ALA B C 1
ATOM 6018 O O . ALA B 1 408 ? 31.268 29.818 47.162 1.00 12.38 372 ALA B O 1
ATOM 6020 N N . LEU B 1 409 ? 30.414 28.219 45.822 1.00 12.08 373 LEU B N 1
ATOM 6021 C CA . LEU B 1 409 ? 31.325 28.524 44.728 1.00 10.85 373 LEU B CA 1
ATOM 6022 C C . LEU B 1 409 ? 30.959 29.844 44.059 1.00 13.50 373 LEU B C 1
ATOM 6023 O O . LEU B 1 409 ? 31.844 30.601 43.644 1.00 14.37 373 LEU B O 1
ATOM 6028 N N . GLU B 1 410 ? 29.663 30.139 43.954 1.00 12.15 374 GLU B N 1
ATOM 6029 C CA . GLU B 1 410 ? 29.156 31.322 43.261 1.00 11.96 374 GLU B CA 1
ATOM 6030 C C . GLU B 1 410 ? 29.114 32.553 44.147 1.00 13.87 374 GLU B C 1
ATOM 6031 O O . GLU B 1 410 ? 29.326 33.672 43.664 1.00 16.44 374 GLU B O 1
ATOM 6037 N N . ARG B 1 411 ? 28.789 32.374 45.427 1.00 13.22 375 ARG B N 1
ATOM 6038 C CA . ARG B 1 411 ? 28.526 33.491 46.338 1.00 13.85 375 ARG B CA 1
ATOM 6039 C C . ARG B 1 411 ? 29.221 33.213 47.661 1.00 13.12 375 ARG B C 1
ATOM 6040 O O . ARG B 1 411 ? 28.571 33.081 48.705 1.00 12.88 375 ARG B O 1
ATOM 6048 N N . PRO B 1 412 ? 30.555 33.107 47.652 1.00 11.92 376 PRO B N 1
ATOM 6049 C CA . PRO B 1 412 ? 31.257 32.735 48.889 1.00 12.00 376 PRO B CA 1
ATOM 6050 C C . PRO B 1 412 ? 30.990 33.669 50.054 1.00 13.72 376 PRO B C 1
ATOM 6051 O O . PRO B 1 412 ? 30.920 33.196 51.194 1.00 15.12 376 PRO B O 1
ATOM 6055 N N . GLN B 1 413 ? 30.822 34.973 49.811 1.00 14.22 377 GLN B N 1
ATOM 6056 C CA . GLN B 1 413 ? 30.584 35.888 50.927 1.00 15.48 377 GLN B CA 1
ATOM 6057 C C . GLN B 1 413 ? 29.195 35.697 51.527 1.00 15.18 377 GLN B C 1
ATOM 6058 O O . GLN B 1 413 ? 29.036 35.712 52.755 1.00 15.83 377 GLN B O 1
ATOM 6064 N N . ASP B 1 414 ? 28.172 35.551 50.684 1.00 14.20 378 ASP B N 1
ATOM 6065 C CA . ASP B 1 414 ? 26.845 35.243 51.196 1.00 16.55 378 ASP B CA 1
ATOM 6066 C C . ASP B 1 414 ? 26.876 33.934 51.962 1.00 12.97 378 ASP B C 1
ATOM 6067 O O . ASP B 1 414 ? 26.294 33.818 53.046 1.00 13.06 378 ASP B O 1
ATOM 6072 N N . TYR B 1 415 ? 27.545 32.928 51.396 1.00 12.59 379 TYR B N 1
ATOM 6073 C CA . TYR B 1 415 ? 27.609 31.623 52.041 1.00 12.39 379 TYR B CA 1
ATOM 6074 C C . TYR B 1 415 ? 28.268 31.731 53.413 1.00 13.16 379 TYR B C 1
ATOM 6075 O O . TYR B 1 415 ? 27.754 31.205 54.409 1.00 13.09 379 TYR B O 1
ATOM 6084 N N . LEU B 1 416 ? 29.407 32.423 53.483 1.00 12.60 380 LEU B N 1
ATOM 6085 C CA . LEU B 1 416 ? 30.113 32.560 54.755 1.00 13.90 380 LEU B CA 1
ATOM 6086 C C . LEU B 1 416 ? 29.298 33.381 55.747 1.00 13.05 380 LEU B C 1
ATOM 6087 O O . LEU B 1 416 ? 29.228 33.036 56.932 1.00 13.90 380 LEU B O 1
ATOM 6092 N N . ASP B 1 417 ? 28.666 34.462 55.282 1.00 12.96 381 ASP B N 1
ATOM 6093 C CA . ASP B 1 417 ? 27.827 35.267 56.169 1.00 14.95 381 ASP B CA 1
ATOM 6094 C C . ASP B 1 417 ? 26.720 34.420 56.785 1.00 14.06 381 ASP B C 1
ATOM 6095 O O . ASP B 1 417 ? 26.476 34.483 57.999 1.00 13.82 381 ASP B O 1
ATOM 6100 N N . ASP B 1 418 ? 26.034 33.615 55.961 1.00 12.09 382 ASP B N 1
ATOM 6101 C CA . ASP B 1 418 ? 24.967 32.758 56.479 1.00 11.57 382 ASP B CA 1
ATOM 6102 C C . ASP B 1 418 ? 25.515 31.724 57.450 1.00 12.56 382 ASP B C 1
ATOM 6103 O O . ASP B 1 418 ? 24.888 31.428 58.476 1.00 13.79 382 ASP B O 1
ATOM 6108 N N . LEU B 1 419 ? 26.663 31.132 57.124 1.00 12.24 383 LEU B N 1
ATOM 6109 C CA . LEU B 1 419 ? 27.220 30.097 57.986 1.00 13.70 383 LEU B CA 1
ATOM 6110 C C . LEU B 1 419 ? 27.574 30.659 59.353 1.00 12.33 383 LEU B C 1
ATOM 6111 O O . LEU B 1 419 ? 27.281 30.039 60.384 1.00 13.70 383 LEU B O 1
ATOM 6116 N N . THR B 1 420 ? 28.210 31.832 59.380 1.00 12.32 384 THR B N 1
ATOM 6117 C CA . THR B 1 420 ? 28.538 32.470 60.650 1.00 12.98 384 THR B CA 1
ATOM 6118 C C . THR B 1 420 ? 27.270 32.813 61.418 1.00 12.79 384 THR B C 1
ATOM 6119 O O . THR B 1 420 ? 27.155 32.520 62.616 1.00 15.85 384 THR B O 1
ATOM 6123 N N . ALA B 1 421 ? 26.289 33.409 60.737 1.00 11.41 385 ALA B N 1
ATOM 6124 C CA . ALA B 1 421 ? 25.053 33.798 61.409 1.00 11.60 385 ALA B CA 1
ATOM 6125 C C . ALA B 1 421 ? 24.328 32.588 61.978 1.00 11.96 385 ALA B C 1
ATOM 6126 O O . ALA B 1 421 ? 23.827 32.629 63.107 1.00 12.63 385 ALA B O 1
ATOM 6128 N N . PHE B 1 422 ? 24.274 31.492 61.221 1.00 13.27 386 PHE B N 1
ATOM 6129 C CA . PHE B 1 422 ? 23.568 30.309 61.701 1.00 11.02 386 PHE B CA 1
ATOM 6130 C C . PHE B 1 422 ? 24.272 29.701 62.906 1.00 10.02 386 PHE B C 1
ATOM 6131 O O . PHE B 1 422 ? 23.635 29.373 63.916 1.00 11.31 386 PHE B O 1
ATOM 6139 N N . CYS B 1 423 ? 25.588 29.533 62.811 1.00 11.41 387 CYS B N 1
ATOM 6140 C CA . CYS B 1 423 ? 26.325 28.940 63.921 1.00 10.90 387 CYS B CA 1
ATOM 6141 C C . CYS B 1 423 ? 26.208 29.794 65.174 1.00 11.52 387 CYS B C 1
ATOM 6142 O O . CYS B 1 423 ? 25.975 29.269 66.267 1.00 13.25 387 CYS B O 1
ATOM 6145 N N . GLU B 1 424 ? 26.338 31.113 65.036 1.00 12.66 388 GLU B N 1
ATOM 6146 C CA . GLU B 1 424 ? 26.202 31.969 66.208 1.00 11.89 388 GLU B CA 1
ATOM 6147 C C . GLU B 1 424 ? 24.804 31.877 66.800 1.00 11.41 388 GLU B C 1
ATOM 6148 O O . GLU B 1 424 ? 24.632 31.939 68.023 1.00 13.95 388 GLU B O 1
ATOM 6154 N N . GLN B 1 425 ? 23.787 31.742 65.953 1.00 12.11 389 GLN B N 1
ATOM 6155 C CA . GLN B 1 425 ? 22.428 31.682 66.469 1.00 12.27 389 GLN B CA 1
ATOM 6156 C C . GLN B 1 425 ? 22.177 30.387 67.227 1.00 13.81 389 GLN B C 1
ATOM 6157 O O . GLN B 1 425 ? 21.558 30.403 68.298 1.00 13.19 389 GLN B O 1
ATOM 6163 N N . VAL B 1 426 ? 22.655 29.256 66.706 1.00 12.44 390 VAL B N 1
ATOM 6164 C CA . VAL B 1 426 ? 22.217 27.960 67.222 1.00 12.11 390 VAL B CA 1
ATOM 6165 C C . VAL B 1 426 ? 23.198 27.262 68.153 1.00 13.51 390 VAL B C 1
ATOM 6166 O O . VAL B 1 426 ? 22.766 26.414 68.947 1.00 12.47 390 VAL B O 1
ATOM 6170 N N . TRP B 1 427 ? 24.494 27.559 68.066 1.00 12.67 391 TRP B N 1
ATOM 6171 C CA . TRP B 1 427 ? 25.469 26.842 68.880 1.00 10.45 391 TRP B CA 1
ATOM 6172 C C . TRP B 1 427 ? 25.183 27.063 70.358 1.00 13.85 391 TRP B C 1
ATOM 6173 O O . TRP B 1 427 ? 24.956 28.195 70.794 1.00 12.27 391 TRP B O 1
ATOM 6184 N N . ALA B 1 428 ? 25.188 25.978 71.130 1.00 11.35 392 ALA B N 1
ATOM 6185 C CA . ALA B 1 428 ? 24.835 26.051 72.544 1.00 12.25 392 ALA B CA 1
ATOM 6186 C C . ALA B 1 428 ? 25.969 25.600 73.459 1.00 13.60 392 ALA B C 1
ATOM 6187 O O . ALA B 1 428 ? 25.721 25.216 74.607 1.00 15.10 392 ALA B O 1
ATOM 6189 N N . GLY B 1 429 ? 27.207 25.640 72.983 1.00 13.11 393 GLY B N 1
ATOM 6190 C CA . GLY B 1 429 ? 28.335 25.165 73.766 1.00 17.49 393 GLY B CA 1
ATOM 6191 C C . GLY B 1 429 ? 28.505 23.655 73.738 1.00 21.15 393 GLY B C 1
ATOM 6192 O O . GLY B 1 429 ? 27.685 22.943 73.147 1.00 22.40 393 GLY B O 1
#

Foldseek 3Di:
DDDDAFLADQAPQFQADFAWDADDQDPVLVVVQLVLLVPDDADDDDPQLCPPVQLVAHHSVVLVVLSVVLNVQDLVVVSVLVRNFTKTWDQFPNKTKIKTKGAAPDNPAAEEEEEEAPPFFLVLQSVLVVVQVVVDGSHRRRYIYIYIGFDLGQPIHDDDPPDAAELLNRLVRVVVVCVSSRQQVAHEYEYFHSSQVSNLSCQLPPNRYQEYEYAYQPADQAPPDPDADPCVVRNCPVLVCLQPPLVVLLVVCLPGLSSQLRVRVRCQCQFKQARDDSSNSSNSSSSCNSRSRRSRRSSHSNVCVVHDPHDQQNDPSRARAGEYEYEFAPSENDGDDPVRNVNRYDYPYYHYDPTIGRSCCNRPVVVVSVRVVVSCVVRPDD/DFLQDQAPQQQADFAWDADDFDPVLVVVQLVQLVVDDADDDDPQLPDPVCLPAHHSVVLVVLSVVLNVFDLVVVRVLVRVFTKTWDQFPNKTKIKTKGHAPDNPAAEEEEEEAPPFFLLLQSVLVVVQVVVDGSHRRRYIYIYIGFDLGQPIHDDDPPDAAELLNRLVRVVVVCVSSRQQCAHEYEYFDSSQVSNLSCLLPPNRYQEYEYAYQPDDFCVVLVVLLQVLLVCCVPPVCPVLVCLQPPLVVLLVVCLPGLSSLLRVRVRCQCQFKQARDDSSSSSNSSSSCNSRSRRSRRSSHSNVCVVHDPADQQQDPSRQRAGEYEYEFASSENNGDDPVRNVNRYDYPYYHYDPTIGRSRCNRPVVVVSVRVVVSCVVRPDD

Solvent-accessible surface area: 28192 Å² total; per-residue (Å²): 209,188,119,91,56,66,27,25,91,44,14,155,54,22,97,68,122,3,65,116,47,50,0,137,13,44,95,102,44,47,115,57,11,88,81,6,1,94,78,8,57,58,11,23,82,12,27,5,1,88,26,157,92,73,120,33,1,0,14,26,133,44,0,39,86,0,19,92,36,8,68,100,46,85,5,80,60,3,9,75,138,3,18,46,7,1,4,9,19,6,120,9,84,82,9,48,0,0,0,1,0,0,0,6,73,94,167,112,9,12,8,1,0,0,1,2,4,2,0,2,1,0,18,20,8,19,50,0,0,54,29,0,63,113,145,32,47,23,107,69,0,33,6,6,1,0,0,0,0,0,0,0,0,5,34,1,41,18,14,34,81,119,81,71,10,46,0,80,28,0,0,83,0,0,10,70,1,0,58,22,0,18,11,77,134,3,0,0,0,1,0,11,10,15,0,6,46,0,0,2,2,0,2,34,61,39,110,5,0,71,3,0,4,1,8,2,2,56,10,33,109,4,117,83,46,113,184,140,98,129,12,55,45,60,3,16,2,5,35,27,4,0,2,2,6,2,4,0,0,1,4,0,2,12,2,8,0,0,0,4,0,0,4,1,0,3,8,4,37,28,4,13,31,61,124,10,68,38,109,36,1,4,37,7,0,0,0,1,30,17,21,83,0,4,10,28,0,0,1,9,16,21,59,37,38,82,104,58,207,92,94,32,14,54,35,94,114,16,75,0,156,55,43,0,0,3,0,58,3,45,100,11,16,25,36,1,60,106,55,59,0,77,48,1,3,58,24,62,21,60,75,51,30,164,110,2,0,10,5,2,6,34,20,60,39,93,30,6,10,74,8,3,37,48,0,0,113,100,26,66,104,94,135,60,17,30,90,41,15,179,54,20,113,68,123,4,62,117,47,115,1,131,14,42,93,134,60,28,108,63,4,38,90,9,0,150,36,5,66,82,14,14,92,10,24,5,2,89,23,120,89,70,113,34,0,0,9,29,125,45,1,36,87,0,24,109,35,0,82,100,24,83,6,82,58,1,10,73,128,4,29,44,10,2,7,11,21,9,117,10,84,70,10,58,0,0,0,0,0,0,0,6,82,98,187,108,9,13,8,0,0,0,1,3,4,2,0,1,1,0,23,21,8,19,47,0,0,58,26,0,62,118,138,28,47,24,109,71,0,32,1,8,0,0,0,0,0,0,0,0,0,4,33,2,42,18,15,38,86,118,80,75,12,47,0,82,28,0,0,84,0,0,10,69,0,0,61,22,0,25,11,119,123,2,0,0,0,2,0,11,10,16,0,8,42,0,0,1,2,0,2,42,61,35,114,4,0,78,3,0,4,1,8,2,1,66,10,17,151,73,147,147,72,71,129,77,2,106,51,29,14,108,70,10,67,21,61,4,20,1,5,40,27,4,0,3,3,6,3,4,1,0,1,4,0,0,13,1,4,0,0,0,4,0,0,4,1,0,5,7,3,41,17,3,10,30,55,126,13,84,49,76,37,2,4,26,7,0,0,0,1,16,19,24,63,0,3,9,31,0,0,1,10,21,22,57,72,36,90,95,60,183,71,135,37,16,57,31,95,121,15,79,0,192,53,44,0,0,4,0,15,4,17,63,4,0,21,4,1,20,106,70,34,0,74,73,1,3,57,22,60,18,59,74,49,31,150,96,2,0,10,5,3,6,31,19,69,34,96,27,7,5,75,8,1,39,49,0,0,119,101,22,65,102,84

Nearest PDB structures (foldseek):
  6ix2-assembly1_A  TM=1.003E+00  e=2.014E-86  Aspergillus usamii
  6ix4-assembly1_B  TM=9.970E-01  e=2.478E-82  Aspergillus usamii
  8xiz-assembly1_A  TM=9.959E-01  e=1.380E-81  Aspergillus usamii
  6ix4-assembly1_A  TM=9.912E-01  e=2.105E-80  Aspergillus usamii
  6ix2-assembly1_B  TM=9.867E-01  e=1.391E-80  Aspergillus usamii

CATH classification: 3.40.50.1820

InterPro domains:
  IPR000639 Epoxide hydrolase-like [PR00412] (114-132)
  IPR000639 Epoxide hydrolase-like [PR00412] (140-155)
  IPR000639 Epoxide hydrolase-like [PR00412] (364-386)
  IPR010497 Epoxide hydrolase, N-terminal [PF06441] (17-123)
  IPR016292 Epoxide hydrolase [PIRSF001112] (17-389)
  IPR029058 Alpha/Beta hydrolase fold [G3DSA:3.40.50.1820] (2-395)
  IPR029058 Alpha/Beta hydrolase fold [SSF53474] (5-390)

Organism: Aspergillus usamii (NCBI:txid186680)

Sequence (765 aa):
EFMALAYSNIPLGATVIPSPFQVHISDEQIEELQLLVKLSSKLAPPTYEGLQQDRRYGITNEWLANAKEAWKKSFDWRPAESSRINSFPQFTYDIEGLTIHFVALFSEKKDAIPIVLLHGWPGSFLEFLPVLTSSIRDKYSPETLPYHIVVPSLPGYTFSSGPPLDVNFNGEDTARVINKVMLNLGFEDGYVAQGGDIGSKIGRILAVDHDACKAVHLNCCYMGKPSSIPDAQWFATFGSGYIVEHGTRPSTIGNALSTSPVALLSWIGEKFLDWAGETIPLETILESVTLYWFTETFPRSIYHYRENFPPPKLRHTEDPRWYIRKPFGFSYYPMELVPTTPRAWVETTGNLVFWQAHEKGGHFAALERPQDYLDDLTTAFCEQVWAGLAYSNIPLGATVIPSPFQVHISDEQIEELQLLVKLSKLAPPTYEGLQQDRRYGITNEWLLANAKEAWKSFDWRPAESRINSFPQFTYDIEGLTIHFVALFSEKKDAIPIVLLHGWPGSFLEFLPVLTSIRDKYSPETLPYHIVVPSLPGYTFSSGPPLDVNFNGEDTARVINKVMLNLGFEDGYVAQGGDIGSKIGRILAVDHDACKAVHLNCCYMGKPTEEDKRALARAQWFATFGSGYIVEHGTRPSTIGNALSTSPVALLSWIGEKFLDWAGETIPLETILESVTLYWFTETFPRSIYHYRENFPPPKLRHTEDPRWYIRKPFGFSYYPMELVPTPRAWVETTGNLVFWQAHEKGGHFAALERPQDYLDDLTAFCEQVWAG

Radius of gyration: 29.0 Å; Cα contacts (8 Å, |Δi|>4): 1590; chains: 2; bounding box: 66×56×88 Å

B-factor: mean 16.67, std 8.71, range [6.3, 65.78]